Protein 6QIX (pdb70)

Structure (mmCIF, N/CA/C/O backbone):
data_6QIX
#
_entry.id   6QIX
#
_cell.length_a   47.682
_cell.length_b   164.834
_cell.length_c   61.169
_cell.angle_alpha   90.000
_cell.angle_beta   110.370
_cell.angle_gamma   90.000
#
_symmetry.space_group_name_H-M   'P 1 21 1'
#
loop_
_entity.id
_entity.type
_entity.pdbx_description
1 polymer P43
2 non-polymer 2-acetamido-2-deoxy-beta-D-glucopyranose
3 non-polymer 'ACETATE ION'
4 non-polymer 'HEXAETHYLENE GLYCOL'
5 non-polymer 'CALCIUM ION'
6 non-polymer DI(HYDROXYETHYL)ETHER
7 water water
#
loop_
_atom_site.group_PDB
_atom_site.id
_atom_site.type_symbol
_atom_site.label_atom_id
_atom_site.label_alt_id
_atom_site.label_comp_id
_atom_site.label_asym_id
_atom_site.label_entity_id
_atom_site.label_seq_id
_atom_site.pdbx_PDB_ins_code
_atom_site.Cartn_x
_atom_site.Cartn_y
_atom_site.Cartn_z
_atom_site.occupancy
_atom_site.B_iso_or_equiv
_atom_site.auth_seq_id
_atom_site.auth_comp_id
_atom_site.auth_asym_id
_atom_site.auth_atom_id
_atom_site.pdbx_PDB_model_num
ATOM 1 N N . CYS A 1 22 ? -24.97138 -44.69708 -27.80678 1.000 63.13397 22 CYS A N 1
ATOM 2 C CA . CYS A 1 22 ? -23.83914 -45.31453 -28.50111 1.000 65.60926 22 CYS A CA 1
ATOM 3 C C . CYS A 1 22 ? -24.27753 -45.95061 -29.81602 1.000 65.85927 22 CYS A C 1
ATOM 4 O O . CYS A 1 22 ? -25.42495 -46.36292 -29.94661 1.000 65.29253 22 CYS A O 1
ATOM 10 N N . PRO A 1 23 ? -23.36592 -46.05292 -30.77996 1.000 65.56547 23 PRO A N 1
ATOM 11 C CA . PRO A 1 23 ? -23.66842 -46.82816 -31.98702 1.000 66.82461 23 PRO A CA 1
ATOM 12 C C . PRO A 1 23 ? -23.75863 -48.31775 -31.67862 1.000 67.36672 23 PRO A C 1
ATOM 13 O O . PRO A 1 23 ? -23.17587 -48.81590 -30.71460 1.000 67.54849 23 PRO A O 1
ATOM 24 N N . ASP A 1 24 ? -24.50999 -49.03280 -32.50687 1.000 67.63154 24 ASP A N 1
ATOM 25 C CA . ASP A 1 24 ? -24.63631 -50.46953 -32.30972 1.000 69.10465 24 ASP A CA 1
ATOM 26 C C . ASP A 1 24 ? -23.40238 -51.18715 -32.85814 1.000 66.19551 24 ASP A C 1
ATOM 27 O O . ASP A 1 24 ? -22.61731 -50.63081 -33.63347 1.000 65.54363 24 ASP A O 1
ATOM 36 N N . PHE A 1 25 ? -23.22424 -52.43302 -32.42328 1.000 64.02188 25 PHE A N 1
ATOM 37 C CA . PHE A 1 25 ? -22.05364 -53.20389 -32.81612 1.000 59.84120 25 PHE A CA 1
ATOM 38 C C . PHE A 1 25 ? -22.17124 -53.65614 -34.26933 1.000 59.66486 25 PHE A C 1
ATOM 39 O O . PHE A 1 25 ? -23.26619 -53.73205 -34.83566 1.000 57.76576 25 PHE A O 1
ATOM 56 N N . GLY A 1 26 ? -21.00847 -53.93075 -34.88001 1.000 60.09541 26 GLY A N 1
ATOM 57 C CA . GLY A 1 26 ? -20.90371 -54.47805 -36.22023 1.000 60.59036 26 GLY A CA 1
ATOM 58 C C . GLY A 1 26 ? -21.19730 -55.95449 -36.31485 1.000 62.16435 26 GLY A C 1
ATOM 59 O O . GLY A 1 26 ? -21.17764 -56.56010 -37.38968 1.000 60.05718 26 GLY A O 1
ATOM 63 N N . ASP A 1 27 ? -21.46552 -56.55936 -35.17636 1.000 66.97517 27 ASP A N 1
ATOM 64 C CA . ASP A 1 27 ? -21.83546 -57.95996 -35.08551 1.000 70.11579 27 ASP A CA 1
ATOM 65 C C . ASP A 1 27 ? -20.91534 -58.94661 -35.80476 1.000 63.21941 27 ASP A C 1
ATOM 66 O O . ASP A 1 27 ? -19.83603 -58.60910 -36.30277 1.000 62.24996 27 ASP A O 1
ATOM 75 N N . TRP A 1 28 ? -21.37690 -60.17897 -35.86529 1.000 54.08145 28 TRP A N 1
ATOM 76 C CA . TRP A 1 28 ? -20.59268 -61.26888 -35.32000 1.000 50.29769 28 TRP A CA 1
ATOM 77 C C . TRP A 1 28 ? -19.50024 -61.77011 -36.24890 1.000 48.73734 28 TRP A C 1
ATOM 78 O O . TRP A 1 28 ? -19.75233 -62.09558 -37.40791 1.000 47.44207 28 TRP A O 1
ATOM 99 N N . LYS A 1 29 ? -18.27794 -61.81605 -35.72356 1.000 49.22466 29 LYS A N 1
ATOM 100 C CA . LYS A 1 29 ? -17.21091 -62.61679 -36.29689 1.000 51.90941 29 LYS A CA 1
ATOM 101 C C . LYS A 1 29 ? -17.52774 -64.08106 -36.01845 1.000 50.03859 29 LYS A C 1
ATOM 102 O O . LYS A 1 29 ? -18.43144 -64.38905 -35.23444 1.000 48.96119 29 LYS A O 1
ATOM 121 N N . PRO A 1 30 ? -16.80725 -65.01263 -36.63960 1.000 49.48531 30 PRO A N 1
ATOM 122 C CA . PRO A 1 30 ? -17.18867 -66.42356 -36.50171 1.000 45.46094 30 PRO A CA 1
ATOM 123 C C . PRO A 1 30 ? -16.96685 -66.95207 -35.09130 1.000 43.79523 30 PRO A C 1
ATOM 124 O O . PRO A 1 30 ? -16.08403 -66.50167 -34.34822 1.000 43.31890 30 PRO A O 1
ATOM 135 N N . TRP A 1 31 ? -17.81884 -67.91050 -34.72870 1.000 42.00616 31 TRP A N 1
ATOM 136 C CA . TRP A 1 31 ? -17.64411 -68.67137 -33.50379 1.000 39.62033 31 TRP A CA 1
ATOM 137 C C . TRP A 1 31 ? -16.30355 -69.39284 -33.50380 1.000 38.10716 31 TRP A C 1
ATOM 138 O O . TRP A 1 31 ? -15.89076 -69.96680 -34.51778 1.000 40.61395 31 TRP A O 1
ATOM 159 N N . THR A 1 32 ? -15.66466 -69.43942 -32.33843 1.000 32.98327 32 THR A N 1
ATOM 160 C CA . THR A 1 32 ? -14.45146 -70.22770 -32.19560 1.000 33.21818 32 THR A CA 1
ATOM 161 C C . THR A 1 32 ? -14.79084 -71.71740 -32.16261 1.000 33.49122 32 THR A C 1
ATOM 162 O O . THR A 1 32 ? -15.95350 -72.11512 -32.13159 1.000 35.35157 32 THR A O 1
ATOM 173 N N . ASP A 1 33 ? -13.74813 -72.54259 -32.15212 1.000 35.19490 33 ASP A N 1
ATOM 174 C CA . ASP A 1 33 ? -13.86346 -73.91566 -31.68162 1.000 35.70756 33 ASP A CA 1
ATOM 175 C C . ASP A 1 33 ? -14.15269 -73.93813 -30.17443 1.000 33.27203 33 ASP A C 1
ATOM 176 O O . ASP A 1 33 ? -14.12984 -72.90999 -29.49110 1.000 32.74318 33 ASP A O 1
ATOM 185 N N . CYS A 1 34 ? -14.43079 -75.12664 -29.63593 1.000 31.39009 34 CYS A N 1
ATOM 186 C CA . CYS A 1 34 ? -14.52652 -75.25151 -28.18097 1.000 31.11135 34 CYS A CA 1
ATOM 187 C C . CYS A 1 34 ? -13.18066 -74.90865 -27.55366 1.000 30.77435 34 CYS A C 1
ATOM 188 O O . CYS A 1 34 ? -12.15011 -75.47710 -27.93262 1.000 30.92120 34 CYS A O 1
ATOM 195 N N . LEU A 1 35 ? -13.18273 -73.96125 -26.61188 1.000 27.76981 35 LEU A N 1
ATOM 196 C CA . LEU A 1 35 ? -11.94400 -73.39889 -26.08168 1.000 27.27837 35 LEU A CA 1
ATOM 197 C C . LEU A 1 35 ? -11.53090 -74.08103 -24.78209 1.000 25.14295 35 LEU A C 1
ATOM 198 O O . LEU A 1 35 ? -12.35847 -74.58986 -24.03553 1.000 24.78173 35 LEU A O 1
ATOM 214 N N . TRP A 1 36 ? -10.23745 -74.02693 -24.48360 1.000 24.45143 36 TRP A N 1
ATOM 215 C CA . TRP A 1 36 ? -9.73861 -74.68050 -23.28574 1.000 25.70397 36 TRP A CA 1
ATOM 216 C C . TRP A 1 36 ? -8.47114 -73.99153 -22.79277 1.000 27.62692 36 TRP A C 1
ATOM 217 O O . TRP A 1 36 ? -7.94326 -73.07383 -23.41593 1.000 28.15704 36 TRP A O 1
ATOM 238 N N . TYR A 1 37 ? -7.99107 -74.46345 -21.65872 1.000 27.15214 37 TYR A N 1
ATOM 239 C CA . TYR A 1 37 ? -6.84644 -73.90979 -20.95480 1.000 30.18698 37 TYR A CA 1
ATOM 240 C C . TYR A 1 37 ? -5.56397 -74.45565 -21.54636 1.000 34.67552 37 TYR A C 1
ATOM 241 O O . TYR A 1 37 ? -5.58980 -75.38815 -22.34195 1.000 39.37843 37 TYR A O 1
ATOM 259 N N . PRO A 1 38 ? -4.40437 -73.91998 -21.15478 1.000 36.10469 38 PRO A N 1
ATOM 260 C CA . PRO A 1 38 ? -4.15692 -72.91834 -20.11204 1.000 34.21231 38 PRO A CA 1
ATOM 261 C C . PRO A 1 38 ? -4.68029 -71.49208 -20.37566 1.000 32.90916 38 PRO A C 1
ATOM 262 O O . PRO A 1 38 ? -5.05511 -71.17002 -21.51251 1.000 33.15672 38 PRO A O 1
ATOM 273 N N . PRO A 1 39 ? -4.70392 -70.66836 -19.31366 1.000 32.65164 39 PRO A N 1
ATOM 274 C CA . PRO A 1 39 ? -5.28828 -69.31309 -19.43528 1.000 32.25131 39 PRO A CA 1
ATOM 275 C C . PRO A 1 39 ? -4.71597 -68.50738 -20.59127 1.000 30.79091 39 PRO A C 1
ATOM 276 O O . PRO A 1 39 ? -5.46060 -67.87028 -21.35293 1.000 29.51934 39 PRO A O 1
ATOM 287 N N . GLN A 1 40 ? -3.39658 -68.51960 -20.74476 1.000 32.37291 40 GLN A N 1
ATOM 288 C CA . GLN A 1 40 ? -2.79308 -67.76878 -21.84770 1.000 32.02170 40 GLN A CA 1
ATOM 289 C C . GLN A 1 40 ? -3.36051 -68.21542 -23.19351 1.000 33.56079 40 GLN A C 1
ATOM 290 O O . GLN A 1 40 ? -3.66744 -67.38836 -24.06044 1.000 33.00665 40 GLN A O 1
ATOM 304 N N . HIS A 1 41 ? -3.51075 -69.52223 -23.38717 1.000 34.91424 41 HIS A N 1
ATOM 305 C CA . HIS A 1 41 ? -4.04930 -70.02167 -24.64883 1.000 35.17646 41 HIS A CA 1
ATOM 306 C C . HIS A 1 41 ? -5.50231 -69.61007 -24.84160 1.000 33.03222 41 HIS A C 1
ATOM 307 O O . HIS A 1 41 ? -5.89455 -69.19093 -25.93676 1.000 35.27831 41 HIS A O 1
ATOM 321 N N . MET A 1 42 ? -6.31827 -69.73089 -23.79424 1.000 29.29286 42 MET A N 1
ATOM 322 C CA . MET A 1 42 ? -7.71773 -69.32907 -23.91359 1.000 27.05534 42 MET A CA 1
ATOM 323 C C . MET A 1 42 ? -7.82940 -67.82614 -24.15688 1.000 29.44116 42 MET A C 1
ATOM 324 O O . MET A 1 42 ? -8.62238 -67.38366 -24.99547 1.000 30.89126 42 MET A O 1
ATOM 338 N N . TYR A 1 43 ? -7.04345 -67.02135 -23.43462 1.000 30.81348 43 TYR A N 1
ATOM 339 C CA . TYR A 1 43 ? -7.03081 -65.58320 -23.68882 1.000 30.62124 43 TYR A CA 1
ATOM 340 C C . TYR A 1 43 ? -6.61886 -65.28206 -25.13272 1.000 31.88241 43 TYR A C 1
ATOM 341 O O . TYR A 1 43 ? -7.19899 -64.40109 -25.78927 1.000 32.67280 43 TYR A O 1
ATOM 359 N N . SER A 1 44 ? -5.61966 -66.01068 -25.64646 1.000 31.19676 44 SER A N 1
ATOM 360 C CA . SER A 1 44 ? -5.16570 -65.80036 -27.02150 1.000 33.76766 44 SER A CA 1
ATOM 361 C C . SER A 1 44 ? -6.29602 -66.02921 -28.01486 1.000 32.29461 44 SER A C 1
ATOM 362 O O . SER A 1 44 ? -6.48206 -65.25034 -28.95656 1.000 32.73014 44 SER A O 1
ATOM 370 N N . LYS A 1 45 ? -7.06593 -67.09697 -27.81562 1.000 32.84705 45 LYS A N 1
ATOM 371 C CA . LYS A 1 45 ? -8.14415 -67.40522 -28.74097 1.000 32.77198 45 LYS A CA 1
ATOM 372 C C . LYS A 1 45 ? -9.28453 -66.41439 -28.60150 1.000 32.28587 45 LYS A C 1
ATOM 373 O O . LYS A 1 45 ? -9.91039 -66.05147 -29.59986 1.000 34.78904 45 LYS A O 1
ATOM 392 N N . LEU A 1 46 ? -9.59562 -65.99765 -27.37007 1.000 30.58626 46 LEU A N 1
ATOM 393 C CA . LEU A 1 46 ? -10.62379 -64.96816 -27.16543 1.000 28.40148 46 LEU A CA 1
ATOM 394 C C . LEU A 1 46 ? -10.24401 -63.67384 -27.86498 1.000 31.23920 46 LEU A C 1
ATOM 395 O O . LEU A 1 46 ? -11.08778 -63.02846 -28.50929 1.000 31.11355 46 LEU A O 1
ATOM 411 N N . SER A 1 47 ? -8.98087 -63.26923 -27.72226 1.000 31.78190 47 SER A N 1
ATOM 412 C CA . SER A 1 47 ? -8.51470 -62.02810 -28.31598 1.000 38.01349 47 SER A CA 1
ATOM 413 C C . SER A 1 47 ? -8.55043 -62.12554 -29.83494 1.000 38.84734 47 SER A C 1
ATOM 414 O O . SER A 1 47 ? -9.07587 -61.23939 -30.51404 1.000 37.28162 47 SER A O 1
ATOM 422 N N . HIS A 1 48 ? -8.05598 -63.23481 -30.38959 1.000 40.71930 48 HIS A N 1
ATOM 423 C CA . HIS A 1 48 ? -8.11961 -63.40506 -31.83821 1.000 42.40418 48 HIS A CA 1
ATOM 424 C C . HIS A 1 48 ? -9.55849 -63.40442 -32.33594 1.000 40.14464 48 HIS A C 1
ATOM 425 O O . HIS A 1 48 ? -9.83393 -62.91179 -33.43849 1.000 40.17236 48 HIS A O 1
ATOM 439 N N . ALA A 1 49 ? -10.48090 -63.97113 -31.55052 1.000 40.76231 49 ALA A N 1
ATOM 440 C CA . ALA A 1 49 ? -11.89022 -63.99354 -31.93407 1.000 40.97446 49 ALA A CA 1
ATOM 441 C C . ALA A 1 49 ? -12.44975 -62.59151 -32.10570 1.000 39.28429 49 ALA A C 1
ATOM 442 O O . ALA A 1 49 ? -13.33346 -62.37952 -32.93661 1.000 40.58807 49 ALA A O 1
ATOM 449 N N . CYS A 1 50 ? -11.97817 -61.63749 -31.31183 1.000 40.15030 50 CYS A N 1
ATOM 450 C CA . CYS A 1 50 ? -12.35683 -60.23582 -31.45961 1.000 44.34468 50 CYS A CA 1
ATOM 451 C C . CYS A 1 50 ? -11.51509 -59.50715 -32.49858 1.000 45.27419 50 CYS A C 1
ATOM 452 O O . CYS A 1 50 ? -11.64971 -58.28726 -32.64473 1.000 45.68732 50 CYS A O 1
ATOM 459 N N . GLY A 1 51 ? -10.62928 -60.20968 -33.19013 1.000 46.83738 51 GLY A N 1
ATOM 460 C CA . GLY A 1 51 ? -9.80683 -59.57226 -34.19958 1.000 49.19738 51 GLY A CA 1
ATOM 461 C C . GLY A 1 51 ? -8.69930 -58.71632 -33.62960 1.000 53.27989 51 GLY A C 1
ATOM 462 O O . GLY A 1 51 ? -8.40433 -57.65253 -34.18217 1.000 54.18768 51 GLY A O 1
ATOM 466 N N . MET A 1 52 ? -8.07003 -59.15810 -32.54207 1.000 54.01596 52 MET A N 1
ATOM 467 C CA . MET A 1 52 ? -7.04618 -58.37766 -31.87006 1.000 55.44947 52 MET A CA 1
ATOM 468 C C . MET A 1 52 ? -5.87013 -59.26808 -31.51818 1.000 57.05619 52 MET A C 1
ATOM 469 O O . MET A 1 52 ? -6.04229 -60.44459 -31.18912 1.000 56.57005 52 MET A O 1
ATOM 483 N N . HIS A 1 53 ? -4.67386 -58.68944 -31.58592 1.000 59.87793 53 HIS A N 1
ATOM 484 C CA . HIS A 1 53 ? -3.47659 -59.36885 -31.11171 1.000 64.39535 53 HIS A CA 1
ATOM 485 C C . HIS A 1 53 ? -3.59295 -59.65338 -29.61843 1.000 62.44953 53 HIS A C 1
ATOM 486 O O . HIS A 1 53 ? -4.24456 -58.91789 -28.86772 1.000 63.02439 53 HIS A O 1
ATOM 500 N N . ALA A 1 54 ? -2.96646 -60.74732 -29.19023 1.000 60.34409 54 ALA A N 1
ATOM 501 C CA . ALA A 1 54 ? -2.96173 -61.12950 -27.77830 1.000 58.78684 54 ALA A CA 1
ATOM 502 C C . ALA A 1 54 ? -1.71111 -60.51650 -27.16764 1.000 60.31616 54 ALA A C 1
ATOM 503 O O . ALA A 1 54 ? -0.64084 -61.12186 -27.15939 1.000 61.15562 54 ALA A O 1
ATOM 510 N N . HIS A 1 55 ? -1.84420 -59.29910 -26.64506 1.000 63.05921 55 HIS A N 1
ATOM 511 C CA . HIS A 1 55 ? -0.68257 -58.55234 -26.17870 1.000 67.38373 55 HIS A CA 1
ATOM 512 C C . HIS A 1 55 ? -0.32906 -58.81347 -24.72307 1.000 55.13865 55 HIS A C 1
ATOM 513 O O . HIS A 1 55 ? 0.81650 -58.57927 -24.33039 1.000 51.83122 55 HIS A O 1
ATOM 527 N N . ARG A 1 56 ? -1.27096 -59.27918 -23.91513 1.000 48.62198 56 ARG A N 1
ATOM 528 C CA . ARG A 1 56 ? -0.97374 -59.57233 -22.52269 1.000 43.24187 56 ARG A CA 1
ATOM 529 C C . ARG A 1 56 ? -0.22914 -60.89164 -22.41017 1.000 40.68282 56 ARG A C 1
ATOM 530 O O . ARG A 1 56 ? -0.46644 -61.82818 -23.18419 1.000 41.03034 56 ARG A O 1
ATOM 551 N N . ASN A 1 57 ? 0.65172 -60.97541 -21.41392 1.000 37.60863 57 ASN A N 1
ATOM 552 C CA . ASN A 1 57 ? 1.27268 -62.24600 -21.03671 1.000 38.05382 57 ASN A CA 1
ATOM 553 C C . ASN A 1 57 ? 0.69371 -62.67267 -19.69233 1.000 35.21497 57 ASN A C 1
ATOM 554 O O . ASN A 1 57 ? 1.07189 -62.13232 -18.65579 1.000 36.03302 57 ASN A O 1
ATOM 563 N N . LEU A 1 58 ? -0.21859 -63.65452 -19.70434 1.000 32.25510 58 LEU A N 1
ATOM 564 C CA . LEU A 1 58 ? -0.84246 -64.11411 -18.47006 1.000 33.60479 58 LEU A CA 1
ATOM 565 C C . LEU A 1 58 ? -0.15177 -65.33233 -17.88176 1.000 37.68110 58 LEU A C 1
ATOM 566 O O . LEU A 1 58 ? -0.58723 -65.83145 -16.84102 1.000 39.09139 58 LEU A O 1
ATOM 582 N N . THR A 1 59 ? 0.89339 -65.83396 -18.52319 1.000 40.49072 59 THR A N 1
ATOM 583 C CA . THR A 1 59 ? 1.58947 -66.99092 -17.98701 1.000 45.16450 59 THR A CA 1
ATOM 584 C C . THR A 1 59 ? 2.07433 -66.69560 -16.57942 1.000 46.62574 59 THR A C 1
ATOM 585 O O . THR A 1 59 ? 2.68692 -65.65861 -16.33063 1.000 47.55668 59 THR A O 1
ATOM 596 N N . GLY A 1 60 ? 1.81042 -67.61664 -15.65689 1.000 48.44386 60 GLY A N 1
ATOM 597 C CA . GLY A 1 60 ? 2.25716 -67.46025 -14.28820 1.000 49.55379 60 GLY A CA 1
ATOM 598 C C . GLY A 1 60 ? 1.29109 -66.73213 -13.38402 1.000 51.18962 60 GLY A C 1
ATOM 599 O O . GLY A 1 60 ? 1.48365 -66.73755 -12.15803 1.000 52.32612 60 GLY A O 1
ATOM 603 N N . VAL A 1 61 ? 0.24875 -66.12406 -13.94412 1.000 51.66209 61 VAL A N 1
ATOM 604 C CA . VAL A 1 61 ? -0.69079 -65.36889 -13.13348 1.000 50.37456 61 VAL A CA 1
ATOM 605 C C . VAL A 1 61 ? -1.70538 -66.28523 -12.47010 1.000 48.35973 61 VAL A C 1
ATOM 606 O O . VAL A 1 61 ? -2.05473 -66.08969 -11.30531 1.000 46.45868 61 VAL A O 1
ATOM 619 N N A MET A 1 62 ? -2.16806 -67.31155 -13.19293 0.383 48.64068 62 MET A N 1
ATOM 620 N N B MET A 1 62 ? -2.22662 -67.27360 -13.18582 0.617 48.69259 62 MET A N 1
ATOM 621 C CA A MET A 1 62 ? -3.25852 -68.15586 -12.72097 0.383 49.04703 62 MET A CA 1
ATOM 622 C CA B MET A 1 62 ? -3.20689 -68.17418 -12.59321 0.617 49.24141 62 MET A CA 1
ATOM 623 C C A MET A 1 62 ? -3.07156 -69.59219 -13.20341 0.383 48.05701 62 MET A C 1
ATOM 624 C C B MET A 1 62 ? -3.05751 -69.55710 -13.21916 0.617 48.14332 62 MET A C 1
ATOM 625 O O A MET A 1 62 ? -4.04183 -70.28244 -13.53202 0.383 48.29612 62 MET A O 1
ATOM 626 O O B MET A 1 62 ? -4.02328 -70.16845 -13.67643 0.617 48.79433 62 MET A O 1
ATOM 653 N N . ASP A 1 63 ? -1.83117 -70.06272 -13.24204 1.000 47.37436 63 ASP A N 1
ATOM 654 C CA . ASP A 1 63 ? -1.57515 -71.40326 -13.73934 1.000 46.76075 63 ASP A CA 1
ATOM 655 C C . ASP A 1 63 ? -1.76427 -72.42112 -12.61730 1.000 42.30227 63 ASP A C 1
ATOM 656 O O . ASP A 1 63 ? -1.87754 -72.07461 -11.43624 1.000 38.62001 63 ASP A O 1
ATOM 665 N N . LEU A 1 64 ? -1.82505 -73.70538 -13.00981 1.000 39.03262 64 LEU A N 1
ATOM 666 C CA . LEU A 1 64 ? -1.88062 -74.76623 -12.03171 1.000 35.39163 64 LEU A CA 1
ATOM 667 C C . LEU A 1 64 ? -0.54121 -74.86537 -11.29811 1.000 39.04276 64 LEU A C 1
ATOM 668 O O . LEU A 1 64 ? 0.51241 -74.47779 -11.83566 1.000 39.96116 64 LEU A O 1
ATOM 684 N N . PRO A 1 65 ? -0.54793 -75.37699 -10.06593 1.000 40.51601 65 PRO A N 1
ATOM 685 C CA . PRO A 1 65 ? 0.70168 -75.42781 -9.30420 1.000 42.72016 65 PRO A CA 1
ATOM 686 C C . PRO A 1 65 ? 1.76209 -76.23956 -10.02914 1.000 45.15915 65 PRO A C 1
ATOM 687 O O . PRO A 1 65 ? 1.46687 -77.18564 -10.75843 1.000 44.81852 65 PRO A O 1
ATOM 698 N N . HIS A 1 66 ? 3.01454 -75.83930 -9.82353 1.000 46.30423 66 HIS A N 1
ATOM 699 C CA . HIS A 1 66 ? 4.13800 -76.39233 -10.56890 1.000 53.87338 66 HIS A CA 1
ATOM 700 C C . HIS A 1 66 ? 4.03631 -77.90537 -10.67764 1.000 52.54172 66 HIS A C 1
ATOM 701 O O . HIS A 1 66 ? 3.77229 -78.60378 -9.69457 1.000 49.99112 66 HIS A O 1
ATOM 715 N N . GLY A 1 67 ? 4.23371 -78.40225 -11.88692 1.000 54.12801 67 GLY A N 1
ATOM 716 C CA . GLY A 1 67 ? 4.25288 -79.82328 -12.12059 1.000 55.48250 67 GLY A CA 1
ATOM 717 C C . GLY A 1 67 ? 2.92650 -80.43791 -12.50893 1.000 53.28249 67 GLY A C 1
ATOM 718 O O . GLY A 1 67 ? 2.87926 -81.64671 -12.78477 1.000 55.29971 67 GLY A O 1
ATOM 722 N N . HIS A 1 68 ? 1.84475 -79.67180 -12.53272 1.000 50.99633 68 HIS A N 1
ATOM 723 C CA . HIS A 1 68 ? 0.53934 -80.25037 -12.78889 1.000 49.53312 68 HIS A CA 1
ATOM 724 C C . HIS A 1 68 ? 0.11057 -79.96078 -14.21570 1.000 47.42026 68 HIS A C 1
ATOM 725 O O . HIS A 1 68 ? 0.10252 -78.80426 -14.64853 1.000 48.62265 68 HIS A O 1
ATOM 739 N N . LYS A 1 69 ? -0.22677 -81.02564 -14.93788 1.000 43.42891 69 LYS A N 1
ATOM 740 C CA . LYS A 1 69 ? -0.71194 -80.94862 -16.30443 1.000 43.39866 69 LYS A CA 1
ATOM 741 C C . LYS A 1 69 ? -2.16320 -80.49137 -16.31235 1.000 40.43668 69 LYS A C 1
ATOM 742 O O . LYS A 1 69 ? -2.92159 -80.77735 -15.38788 1.000 39.95812 69 LYS A O 1
ATOM 761 N N . THR A 1 70 ? -2.53056 -79.74310 -17.33768 1.000 36.93026 70 THR A N 1
ATOM 762 C CA . THR A 1 70 ? -3.91843 -79.33323 -17.44326 1.000 36.86148 70 THR A CA 1
ATOM 763 C C . THR A 1 70 ? -4.72315 -80.46228 -18.06925 1.000 34.07916 70 THR A C 1
ATOM 764 O O . THR A 1 70 ? -4.33754 -80.98600 -19.12089 1.000 32.96692 70 THR A O 1
ATOM 775 N N . PRO A 1 71 ? -5.81476 -80.88632 -17.45433 1.000 33.23538 71 PRO A N 1
ATOM 776 C CA . PRO A 1 71 ? -6.55685 -82.03960 -18.00278 1.000 31.53926 71 PRO A CA 1
ATOM 777 C C . PRO A 1 71 ? -7.28833 -81.63893 -19.26483 1.000 28.28457 71 PRO A C 1
ATOM 778 O O . PRO A 1 71 ? -7.43351 -80.44540 -19.54493 1.000 31.73737 71 PRO A O 1
ATOM 789 N N . PRO A 1 72 ? -7.80106 -82.59893 -20.02292 1.000 29.68506 72 PRO A N 1
ATOM 790 C CA . PRO A 1 72 ? -8.52314 -82.27268 -21.26881 1.000 29.84207 72 PRO A CA 1
ATOM 791 C C . PRO A 1 72 ? -9.86925 -81.64989 -20.97355 1.000 27.67173 72 PRO A C 1
ATOM 792 O O . PRO A 1 72 ? -10.34752 -81.74858 -19.84170 1.000 25.37123 72 PRO A O 1
ATOM 803 N N . PRO A 1 73 ? -10.49914 -81.00710 -21.97202 1.000 27.34911 73 PRO A N 1
ATOM 804 C CA . PRO A 1 73 ? -11.81500 -80.39774 -21.76128 1.000 25.15651 73 PRO A CA 1
ATOM 805 C C . PRO A 1 73 ? -12.74843 -81.27571 -20.94697 1.000 23.49070 73 PRO A C 1
ATOM 806 O O . PRO A 1 73 ? -12.91003 -82.46797 -21.23680 1.000 23.28527 73 PRO A O 1
ATOM 817 N N . CYS A 1 74 ? -13.37187 -80.67899 -19.92854 1.000 23.51059 74 CYS A N 1
ATOM 818 C CA . CYS A 1 74 ? -14.10235 -81.43138 -18.91592 1.000 22.09068 74 CYS A CA 1
ATOM 819 C C . CYS A 1 74 ? -15.18510 -80.51768 -18.32581 1.000 19.48016 74 CYS A C 1
ATOM 820 O O . CYS A 1 74 ? -15.13466 -79.30055 -18.41191 1.000 19.67453 74 CYS A O 1
ATOM 827 N N . GLY A 1 75 ? -16.18814 -81.15905 -17.70220 1.000 18.27116 75 GLY A N 1
ATOM 828 C CA . GLY A 1 75 ? -16.99447 -80.51793 -16.65845 1.000 17.61226 75 GLY A CA 1
ATOM 829 C C . GLY A 1 75 ? -18.07802 -79.58668 -17.11777 1.000 17.90189 75 GLY A C 1
ATOM 830 O O . GLY A 1 75 ? -18.65253 -78.86786 -16.27390 1.000 17.80587 75 GLY A O 1
ATOM 834 N N . HIS A 1 76 ? -18.40174 -79.59237 -18.41186 1.000 18.45427 76 HIS A N 1
ATOM 835 C CA . HIS A 1 76 ? -19.22003 -78.53159 -19.01407 1.000 19.22903 76 HIS A CA 1
ATOM 836 C C . HIS A 1 76 ? -18.52512 -77.15990 -18.88763 1.000 18.13179 76 HIS A C 1
ATOM 837 O O . HIS A 1 76 ? -19.17649 -76.10664 -18.88214 1.000 20.19673 76 HIS A O 1
ATOM 851 N N . CYS A 1 77 ? -17.19061 -77.16489 -18.79264 1.000 16.92166 77 CYS A N 1
ATOM 852 C CA . CYS A 1 77 ? -16.40599 -75.93870 -18.61266 1.000 19.92332 77 CYS A CA 1
ATOM 853 C C . CYS A 1 77 ? -15.81006 -75.39714 -19.91617 1.000 19.84514 77 CYS A C 1
ATOM 854 O O . CYS A 1 77 ? -15.34504 -74.24756 -19.94474 1.000 22.41201 77 CYS A O 1
ATOM 861 N N . SER A 1 78 ? -15.77982 -76.20275 -20.97280 1.000 20.79816 78 SER A N 1
ATOM 862 C CA . SER A 1 78 ? -15.33725 -75.74736 -22.27797 1.000 23.37273 78 SER A CA 1
ATOM 863 C C . SER A 1 78 ? -16.48509 -75.04845 -23.00969 1.000 23.21083 78 SER A C 1
ATOM 864 O O . SER A 1 78 ? -17.66790 -75.37678 -22.83767 1.000 21.46225 78 SER A O 1
ATOM 872 N N . PHE A 1 79 ? -16.12275 -74.08258 -23.85144 1.000 22.64277 79 PHE A N 1
ATOM 873 C CA . PHE A 1 79 ? -17.13709 -73.23625 -24.46703 1.000 20.80852 79 PHE A CA 1
ATOM 874 C C . PHE A 1 79 ? -16.60731 -72.62314 -25.74659 1.000 22.67428 79 PHE A C 1
ATOM 875 O O . PHE A 1 79 ? -15.40219 -72.47436 -25.91705 1.000 27.45557 79 PHE A O 1
ATOM 892 N N . LYS A 1 80 ? -17.52851 -72.31458 -26.65292 1.000 22.49741 80 LYS A N 1
ATOM 893 C CA . LYS A 1 80 ? -17.26472 -71.50480 -27.83243 1.000 26.72230 80 LYS A CA 1
ATOM 894 C C . LYS A 1 80 ? -17.58772 -70.05535 -27.52318 1.000 27.58802 80 LYS A C 1
ATOM 895 O O . LYS A 1 80 ? -18.42824 -69.76942 -26.67375 1.000 28.88355 80 LYS A O 1
ATOM 914 N N . PHE A 1 81 ? -16.93899 -69.14570 -28.26422 1.000 28.75505 81 PHE A N 1
ATOM 915 C CA . PHE A 1 81 ? -17.07045 -67.70054 -28.09627 1.000 28.28550 81 PHE A CA 1
ATOM 916 C C . PHE A 1 81 ? -17.18283 -67.03133 -29.46181 1.000 29.65511 81 PHE A C 1
ATOM 917 O O . PHE A 1 81 ? -16.61372 -67.48917 -30.45415 1.000 30.93684 81 PHE A O 1
ATOM 934 N N . ARG A 1 82 ? -17.90613 -65.91846 -29.49832 1.000 31.16630 82 ARG A N 1
ATOM 935 C CA . ARG A 1 82 ? -17.89062 -65.05256 -30.66785 1.000 32.36856 82 ARG A CA 1
ATOM 936 C C . ARG A 1 82 ? -18.00443 -63.61779 -30.19679 1.000 32.67446 82 ARG A C 1
ATOM 937 O O . ARG A 1 82 ? -18.47234 -63.34790 -29.09181 1.000 33.64804 82 ARG A O 1
ATOM 958 N N . CYS A 1 83 ? -17.57504 -62.69987 -31.06146 1.000 34.05326 83 CYS A N 1
ATOM 959 C CA . CYS A 1 83 ? -17.32765 -61.32166 -30.67531 1.000 37.23816 83 CYS A CA 1
ATOM 960 C C . CYS A 1 83 ? -17.84537 -60.37469 -31.74831 1.000 41.09156 83 CYS A C 1
ATOM 961 O O . CYS A 1 83 ? -17.92352 -60.72037 -32.93306 1.000 41.26524 83 CYS A O 1
ATOM 968 N N . ARG A 1 84 ? -18.19998 -59.17057 -31.31764 1.000 40.76458 84 ARG A N 1
ATOM 969 C CA . ARG A 1 84 ? -18.53147 -58.10559 -32.24839 1.000 43.09215 84 ARG A CA 1
ATOM 970 C C . ARG A 1 84 ? -17.92957 -56.81293 -31.72208 1.000 46.37333 84 ARG A C 1
ATOM 971 O O . ARG A 1 84 ? -17.60449 -56.69870 -30.54293 1.000 45.69859 84 ARG A O 1
ATOM 992 N N . ARG A 1 85 ? -17.78369 -55.83459 -32.61479 1.000 49.66425 85 ARG A N 1
ATOM 993 C CA . ARG A 1 85 ? -16.93715 -54.68258 -32.35122 1.000 51.27688 85 ARG A CA 1
ATOM 994 C C . ARG A 1 85 ? -17.63300 -53.39450 -32.75167 1.000 52.31958 85 ARG A C 1
ATOM 995 O O . ARG A 1 85 ? -18.47608 -53.37991 -33.65467 1.000 52.01282 85 ARG A O 1
ATOM 1016 N N . ARG A 1 86 ? -17.26577 -52.31919 -32.06212 1.000 54.94992 86 ARG A N 1
ATOM 1017 C CA . ARG A 1 86 ? -17.63109 -50.96664 -32.46531 1.000 56.91983 86 ARG A CA 1
ATOM 1018 C C . ARG A 1 86 ? -16.52761 -50.02914 -32.01226 1.000 59.59607 86 ARG A C 1
ATOM 1019 O O . ARG A 1 86 ? -15.66801 -50.40864 -31.20856 1.000 58.79251 86 ARG A O 1
ATOM 1040 N N . PRO A 1 87 ? -16.52963 -48.78569 -32.49602 1.000 62.06273 87 PRO A N 1
ATOM 1041 C CA . PRO A 1 87 ? -15.51701 -47.82020 -32.03197 1.000 61.84707 87 PRO A CA 1
ATOM 1042 C C . PRO A 1 87 ? -15.56195 -47.60951 -30.51849 1.000 59.28714 87 PRO A C 1
ATOM 1043 O O . PRO A 1 87 ? -16.62714 -47.59064 -29.89455 1.000 59.05608 87 PRO A O 1
ATOM 1054 N N . ASN A 1 88 ? -14.38218 -47.45910 -29.92566 1.000 57.61163 88 ASN A N 1
ATOM 1055 C CA . ASN A 1 88 ? -14.27779 -47.18095 -28.49171 1.000 57.65765 88 ASN A CA 1
ATOM 1056 C C . ASN A 1 88 ? -14.55533 -45.69382 -28.26821 1.000 57.65879 88 ASN A C 1
ATOM 1057 O O . ASN A 1 88 ? -13.70449 -44.84076 -28.52325 1.000 57.22322 88 ASN A O 1
ATOM 1068 N N . THR A 1 89 ? -15.75780 -45.38539 -27.80230 1.000 58.35497 89 THR A N 1
ATOM 1069 C CA . THR A 1 89 ? -16.18159 -44.02986 -27.50801 1.000 58.14644 89 THR A CA 1
ATOM 1070 C C . THR A 1 89 ? -16.40249 -43.90788 -26.00948 1.000 57.81307 89 THR A C 1
ATOM 1071 O O . THR A 1 89 ? -16.68489 -44.90099 -25.32958 1.000 55.23115 89 THR A O 1
ATOM 1082 N N . GLU A 1 90 ? -16.25359 -42.68709 -25.49289 1.000 60.42148 90 GLU A N 1
ATOM 1083 C CA . GLU A 1 90 ? -16.56897 -42.44050 -24.08831 1.000 61.82121 90 GLU A CA 1
ATOM 1084 C C . GLU A 1 90 ? -17.98047 -42.93486 -23.78704 1.000 59.39596 90 GLU A C 1
ATOM 1085 O O . GLU A 1 90 ? -18.95393 -42.50437 -24.41589 1.000 57.08704 90 GLU A O 1
ATOM 1097 N N . GLY A 1 91 ? -18.07433 -43.87681 -22.84750 1.000 58.18665 91 GLY A N 1
ATOM 1098 C CA . GLY A 1 91 ? -19.33146 -44.49906 -22.50548 1.000 52.34977 91 GLY A CA 1
ATOM 1099 C C . GLY A 1 91 ? -19.71197 -45.66477 -23.37644 1.000 52.51456 91 GLY A C 1
ATOM 1100 O O . GLY A 1 91 ? -20.72138 -46.31957 -23.09071 1.000 52.99997 91 GLY A O 1
ATOM 1104 N N . CYS A 1 92 ? -18.95688 -45.94033 -24.43864 1.000 53.49060 92 CYS A N 1
ATOM 1105 C CA . CYS A 1 92 ? -19.29078 -47.00853 -25.38169 1.000 53.06356 92 CYS A CA 1
ATOM 1106 C C . CYS A 1 92 ? -18.14064 -48.01211 -25.43779 1.000 46.41535 92 CYS A C 1
ATOM 1107 O O . CYS A 1 92 ? -17.15154 -47.80736 -26.15230 1.000 47.07706 92 CYS A O 1
ATOM 1115 N N . TYR A 1 93 ? -18.28917 -49.09058 -24.67957 1.000 40.46169 93 TYR A N 1
ATOM 1116 C CA . TYR A 1 93 ? -17.30360 -50.15708 -24.66364 1.000 39.14554 93 TYR A CA 1
ATOM 1117 C C . TYR A 1 93 ? -17.19529 -50.76842 -26.05798 1.000 37.10692 93 TYR A C 1
ATOM 1118 O O . TYR A 1 93 ? -18.21521 -51.00469 -26.70969 1.000 36.83660 93 TYR A O 1
ATOM 1136 N N . PRO A 1 94 ? -15.98401 -51.04283 -26.54390 1.000 37.13114 94 PRO A N 1
ATOM 1137 C CA . PRO A 1 94 ? -15.83886 -51.40852 -27.96220 1.000 39.29304 94 PRO A CA 1
ATOM 1138 C C . PRO A 1 94 ? -16.20965 -52.83911 -28.31942 1.000 39.24260 94 PRO A C 1
ATOM 1139 O O . PRO A 1 94 ? -16.41459 -53.11336 -29.50995 1.000 41.75254 94 PRO A O 1
ATOM 1150 N N . LEU A 1 95 ? -16.31868 -53.75011 -27.35816 1.000 38.55737 95 LEU A N 1
ATOM 1151 C CA . LEU A 1 95 ? -16.46744 -55.16161 -27.66336 1.000 37.98744 95 LEU A CA 1
ATOM 1152 C C . LEU A 1 95 ? -17.73830 -55.73898 -27.05183 1.000 38.88670 95 LEU A C 1
ATOM 1153 O O . LEU A 1 95 ? -18.26651 -55.24710 -26.04906 1.000 39.26918 95 LEU A O 1
ATOM 1169 N N . ASP A 1 96 ? -18.18550 -56.85034 -27.63353 1.000 36.64775 96 ASP A N 1
ATOM 1170 C CA . ASP A 1 96 ? -19.35323 -57.55494 -27.11952 1.000 36.75987 96 ASP A CA 1
ATOM 1171 C C . ASP A 1 96 ? -19.25648 -59.03326 -27.47824 1.000 36.33451 96 ASP A C 1
ATOM 1172 O O . ASP A 1 96 ? -18.99384 -59.38351 -28.63686 1.000 38.46899 96 ASP A O 1
ATOM 1181 N N . GLY A 1 97 ? -19.46254 -59.89331 -26.47765 1.000 34.31001 97 GLY A N 1
ATOM 1182 C CA . GLY A 1 97 ? -19.26024 -61.31847 -26.65493 1.000 32.86134 97 GLY A CA 1
ATOM 1183 C C . GLY A 1 97 ? -20.47122 -62.20027 -26.40736 1.000 33.07172 97 GLY A C 1
ATOM 1184 O O . GLY A 1 97 ? -21.45064 -61.79035 -25.77538 1.000 33.39891 97 GLY A O 1
ATOM 1188 N N . GLU A 1 98 ? -20.40617 -63.42505 -26.92321 1.000 32.60814 98 GLU A N 1
ATOM 1189 C CA . GLU A 1 98 ? -21.41639 -64.44703 -26.68533 1.000 33.45069 98 GLU A CA 1
ATOM 1190 C C . GLU A 1 98 ? -20.71773 -65.77095 -26.40916 1.000 32.29045 98 GLU A C 1
ATOM 1191 O O . GLU A 1 98 ? -19.69112 -66.07262 -27.03168 1.000 30.30664 98 GLU A O 1
ATOM 1203 N N . VAL A 1 99 ? -21.27168 -66.54859 -25.47232 1.000 30.41726 99 VAL A N 1
ATOM 1204 C CA . VAL A 1 99 ? -20.69265 -67.82291 -25.05973 1.000 29.94015 99 VAL A CA 1
ATOM 1205 C C . VAL A 1 99 ? -21.72587 -68.93599 -25.22622 1.000 31.69067 99 VAL A C 1
ATOM 1206 O O . VAL A 1 99 ? -22.90662 -68.77145 -24.88873 1.000 31.89306 99 VAL A O 1
ATOM 1219 N N . GLU A 1 100 ? -21.26879 -70.07660 -25.75483 1.000 30.17595 100 GLU A N 1
ATOM 1220 C CA . GLU A 1 100 ? -22.07778 -71.28474 -25.86330 1.000 29.85348 100 GLU A CA 1
ATOM 1221 C C . GLU A 1 100 ? -21.27572 -72.43250 -25.27650 1.000 26.00227 100 GLU A C 1
ATOM 1222 O O . GLU A 1 100 ? -20.20329 -72.77645 -25.79263 1.000 27.46682 100 GLU A O 1
ATOM 1234 N N . VAL A 1 101 ? -21.80739 -73.04500 -24.22769 1.000 25.61622 101 VAL A N 1
ATOM 1235 C CA . VAL A 1 101 ? -21.10451 -74.13341 -23.56863 1.000 24.60985 101 VAL A CA 1
ATOM 1236 C C . VAL A 1 101 ? -21.05318 -75.34668 -24.48764 1.000 22.15186 101 VAL A C 1
ATOM 1237 O O . VAL A 1 101 ? -22.01289 -75.66359 -25.19929 1.000 22.91943 101 VAL A O 1
ATOM 1250 N N . CYS A 1 102 ? -19.93884 -76.05003 -24.44139 1.000 24.58200 102 CYS A N 1
ATOM 1251 C CA . CYS A 1 102 ? -19.74929 -77.30230 -25.16613 1.000 26.36768 102 CYS A CA 1
ATOM 1252 C C . CYS A 1 102 ? -20.05979 -78.44674 -24.19858 1.000 24.83948 102 CYS A C 1
ATOM 1253 O O . CYS A 1 102 ? -19.18538 -78.94188 -23.50272 1.000 24.53103 102 CYS A O 1
ATOM 1260 N N . HIS A 1 103 ? -21.32605 -78.86805 -24.15604 1.000 25.08548 103 HIS A N 1
ATOM 1261 C CA . HIS A 1 103 ? -21.74538 -79.92281 -23.24148 1.000 24.64174 103 HIS A CA 1
ATOM 1262 C C . HIS A 1 103 ? -21.29304 -81.32243 -23.66768 1.000 24.24986 103 HIS A C 1
ATOM 1263 O O . HIS A 1 103 ? -21.42822 -82.27515 -22.88725 1.000 24.88011 103 HIS A O 1
ATOM 1277 N N . ASP A 1 104 ? -20.74939 -81.48318 -24.86932 1.000 24.35933 104 ASP A N 1
ATOM 1278 C CA . ASP A 1 104 ? -20.15979 -82.76914 -25.22142 1.000 22.56709 104 ASP A CA 1
ATOM 1279 C C . ASP A 1 104 ? -19.03174 -83.13754 -24.26243 1.000 21.98898 104 ASP A C 1
ATOM 1280 O O . ASP A 1 104 ? -18.81593 -84.31536 -23.97623 1.000 23.16538 104 ASP A O 1
ATOM 1289 N N . HIS A 1 105 ? -18.29710 -82.16311 -23.75178 1.000 23.88600 105 HIS A N 1
ATOM 1290 C CA . HIS A 1 105 ? -17.19279 -82.47150 -22.84076 1.000 24.79000 105 HIS A CA 1
ATOM 1291 C C . HIS A 1 105 ? -17.71259 -82.36521 -21.42324 1.000 22.43288 105 HIS A C 1
ATOM 1292 O O . HIS A 1 105 ? -17.57450 -81.33850 -20.74980 1.000 20.83897 105 HIS A O 1
ATOM 1306 N N . SER A 1 106 ? -18.28012 -83.48269 -20.95487 1.000 23.70542 106 SER A N 1
ATOM 1307 C CA . SER A 1 106 ? -19.12082 -83.50112 -19.76947 1.000 22.73780 106 SER A CA 1
ATOM 1308 C C . SER A 1 106 ? -18.53508 -84.30563 -18.61678 1.000 22.76202 106 SER A C 1
ATOM 1309 O O . SER A 1 106 ? -19.07763 -84.24510 -17.50122 1.000 23.99646 106 SER A O 1
ATOM 1317 N N . ASP A 1 107 ? -17.42377 -85.01393 -18.84230 1.000 24.14304 107 ASP A N 1
ATOM 1318 C CA . ASP A 1 107 ? -16.81273 -85.78172 -17.76613 1.000 25.27230 107 ASP A CA 1
ATOM 1319 C C . ASP A 1 107 ? -16.33250 -84.82638 -16.68202 1.000 25.14345 107 ASP A C 1
ATOM 1320 O O . ASP A 1 107 ? -15.86400 -83.71466 -16.96289 1.000 23.97559 107 ASP A O 1
ATOM 1329 N N . ILE A 1 108 ? -16.42712 -85.25831 -15.42609 1.000 23.07372 108 ILE A N 1
ATOM 1330 C CA . ILE A 1 108 ? -16.05107 -84.34671 -14.34081 1.000 23.17820 108 ILE A CA 1
ATOM 1331 C C . ILE A 1 108 ? -14.57083 -83.97738 -14.41276 1.000 19.92261 108 ILE A C 1
ATOM 1332 O O . ILE A 1 108 ? -13.71440 -84.78941 -14.77689 1.000 22.85758 108 ILE A O 1
ATOM 1348 N N . CYS A 1 109 ? -14.26951 -82.71500 -14.08342 1.000 19.86643 109 CYS A N 1
ATOM 1349 C CA . CYS A 1 109 ? -12.89216 -82.24037 -14.03610 1.000 21.26866 109 CYS A CA 1
ATOM 1350 C C . CYS A 1 109 ? -12.23044 -82.71780 -12.75038 1.000 18.86225 109 CYS A C 1
ATOM 1351 O O . CYS A 1 109 ? -12.76650 -82.52769 -11.65504 1.000 20.99249 109 CYS A O 1
ATOM 1358 N N . THR A 1 110 ? -11.02487 -83.24467 -12.87085 1.000 17.98219 110 THR A N 1
ATOM 1359 C CA . THR A 1 110 ? -10.17931 -83.54470 -11.72016 1.000 19.05316 110 THR A CA 1
ATOM 1360 C C . THR A 1 110 ? -8.97863 -82.59476 -11.75064 1.000 21.48697 110 THR A C 1
ATOM 1361 O O . THR A 1 110 ? -8.18723 -82.62821 -12.70066 1.000 22.33844 110 THR A O 1
ATOM 1372 N N . LEU A 1 111 ? -8.83754 -81.78462 -10.70912 1.000 19.88687 111 LEU A N 1
ATOM 1373 C CA . LEU A 1 111 ? -7.83640 -80.73025 -10.62420 1.000 21.26170 111 LEU A CA 1
ATOM 1374 C C . LEU A 1 111 ? -7.10371 -80.78730 -9.29195 1.000 22.47731 111 LEU A C 1
ATOM 1375 O O . LEU A 1 111 ? -7.64640 -81.26520 -8.29538 1.000 22.41020 111 LEU A O 1
ATOM 1391 N N . PRO A 1 112 ? -5.84695 -80.32116 -9.25053 1.000 20.75482 112 PRO A N 1
ATOM 1392 C CA . PRO A 1 112 ? -5.12983 -80.27624 -7.97003 1.000 21.58425 112 PRO A CA 1
ATOM 1393 C C . PRO A 1 112 ? -5.66578 -79.19926 -7.04945 1.000 22.47995 112 PRO A C 1
ATOM 1394 O O . PRO A 1 112 ? -6.20409 -78.17158 -7.49273 1.000 20.96475 112 PRO A O 1
ATOM 1405 N N . LYS A 1 113 ? -5.48337 -79.41732 -5.75170 1.000 21.42011 113 LYS A N 1
ATOM 1406 C CA . LYS A 1 113 ? -5.71431 -78.33489 -4.79988 1.000 23.79284 113 LYS A CA 1
ATOM 1407 C C . LYS A 1 113 ? -4.70449 -77.22245 -5.02301 1.000 24.36967 113 LYS A C 1
ATOM 1408 O O . LYS A 1 113 ? -3.53993 -77.49285 -5.29227 1.000 27.08601 113 LYS A O 1
ATOM 1427 N N . LEU A 1 114 ? -5.15656 -75.95203 -4.89215 1.000 23.45832 114 LEU A N 1
ATOM 1428 C CA . LEU A 1 114 ? -4.26334 -74.78635 -5.02891 1.000 23.57084 114 LEU A CA 1
ATOM 1429 C C . LEU A 1 114 ? -3.64944 -74.42410 -3.68204 1.000 25.17737 114 LEU A C 1
ATOM 1430 O O . LEU A 1 114 ? -4.33522 -74.48352 -2.64996 1.000 27.78670 114 LEU A O 1
ATOM 1446 N N . PRO A 1 115 ? -2.37890 -73.99685 -3.66434 1.000 27.58507 115 PRO A N 1
ATOM 1447 C CA . PRO A 1 115 ? -1.76330 -73.55141 -2.40289 1.000 27.97869 115 PRO A CA 1
ATOM 1448 C C . PRO A 1 115 ? -2.63046 -72.51402 -1.70055 1.000 30.03592 115 PRO A C 1
ATOM 1449 O O . PRO A 1 115 ? -3.05829 -71.52992 -2.30744 1.000 27.64792 115 PRO A O 1
ATOM 1460 N N . HIS A 1 116 ? -2.94838 -72.78052 -0.42854 1.000 29.46018 116 HIS A N 1
ATOM 1461 C CA . HIS A 1 116 ? -3.65481 -71.82221 0.42248 1.000 29.86217 116 HIS A CA 1
ATOM 1462 C C . HIS A 1 116 ? -5.12569 -71.68333 0.09928 1.000 28.57470 116 HIS A C 1
ATOM 1463 O O . HIS A 1 116 ? -5.92449 -71.39271 0.99489 1.000 27.99180 116 HIS A O 1
ATOM 1477 N N . LEU A 1 117 ? -5.48988 -71.80553 -1.17614 1.000 29.43553 117 LEU A N 1
ATOM 1478 C CA . LEU A 1 117 ? -6.87862 -71.59100 -1.59171 1.000 26.55635 117 LEU A CA 1
ATOM 1479 C C . LEU A 1 117 ? -7.67394 -72.89606 -1.69376 1.000 24.55097 117 LEU A C 1
ATOM 1480 O O . LEU A 1 117 ? -8.92251 -72.86619 -1.76093 1.000 24.64538 117 LEU A O 1
ATOM 1496 N N . GLY A 1 118 ? -6.99320 -74.03570 -1.74023 1.000 25.85903 118 GLY A N 1
ATOM 1497 C CA . GLY A 1 118 ? -7.72302 -75.29406 -1.82814 1.000 25.27984 118 GLY A CA 1
ATOM 1498 C C . GLY A 1 118 ? -8.42439 -75.40033 -3.16529 1.000 23.66945 118 GLY A C 1
ATOM 1499 O O . GLY A 1 118 ? -7.83998 -75.10880 -4.21095 1.000 24.19074 118 GLY A O 1
ATOM 1503 N N . CYS A 1 119 ? -9.70209 -75.78002 -3.17057 1.000 24.17059 119 CYS A N 1
ATOM 1504 C CA . CYS A 1 119 ? -10.40899 -75.89807 -4.44185 1.000 21.05996 119 CYS A CA 1
ATOM 1505 C C . CYS A 1 119 ? -10.94976 -74.51369 -4.80047 1.000 20.25007 119 CYS A C 1
ATOM 1506 O O . CYS A 1 119 ? -12.14381 -74.20468 -4.68890 1.000 23.53560 119 CYS A O 1
ATOM 1513 N N . GLY A 1 120 ? -10.03702 -73.66344 -5.25226 1.000 18.96531 120 GLY A N 1
ATOM 1514 C CA . GLY A 1 120 ? -10.34176 -72.25412 -5.41064 1.000 19.70517 120 GLY A CA 1
ATOM 1515 C C . GLY A 1 120 ? -10.65471 -71.80648 -6.82281 1.000 18.69721 120 GLY A C 1
ATOM 1516 O O . GLY A 1 120 ? -10.66659 -70.60375 -7.09103 1.000 17.06203 120 GLY A O 1
ATOM 1520 N N . TYR A 1 121 ? -10.94922 -72.74209 -7.73116 1.000 18.18356 121 TYR A N 1
ATOM 1521 C CA . TYR A 1 121 ? -11.08320 -72.38138 -9.14190 1.000 17.70661 121 TYR A CA 1
ATOM 1522 C C . TYR A 1 121 ? -12.22867 -71.41760 -9.42545 1.000 18.06720 121 TYR A C 1
ATOM 1523 O O . TYR A 1 121 ? -12.20919 -70.72837 -10.45528 1.000 18.55463 121 TYR A O 1
ATOM 1541 N N . ALA A 1 122 ? -13.20464 -71.32447 -8.54189 1.000 15.55293 122 ALA A N 1
ATOM 1542 C CA . ALA A 1 122 ? -14.31075 -70.39926 -8.78513 1.000 16.95729 122 ALA A CA 1
ATOM 1543 C C . ALA A 1 122 ? -13.97080 -68.94355 -8.53546 1.000 16.20394 122 ALA A C 1
ATOM 1544 O O . ALA A 1 122 ? -14.68838 -68.06288 -9.04562 1.000 18.86729 122 ALA A O 1
ATOM 1551 N N . PHE A 1 123 ? -12.93268 -68.64424 -7.76813 1.000 15.32120 123 PHE A N 1
ATOM 1552 C CA . PHE A 1 123 ? -12.68897 -67.23958 -7.42416 1.000 16.00921 123 PHE A CA 1
ATOM 1553 C C . PHE A 1 123 ? -11.28135 -66.76468 -7.75093 1.000 18.89030 123 PHE A C 1
ATOM 1554 O O . PHE A 1 123 ? -10.98357 -65.56946 -7.53722 1.000 20.37153 123 PHE A O 1
ATOM 1571 N N . ILE A 1 124 ? -10.40809 -67.63478 -8.28758 1.000 19.58731 124 ILE A N 1
ATOM 1572 C CA . ILE A 1 124 ? -9.07363 -67.14574 -8.67073 1.000 21.15632 124 ILE A CA 1
ATOM 1573 C C . ILE A 1 124 ? -9.16698 -66.03535 -9.72643 1.000 20.25180 124 ILE A C 1
ATOM 1574 O O . ILE A 1 124 ? -8.25640 -65.18640 -9.84102 1.000 21.57377 124 ILE A O 1
ATOM 1590 N N . ASN A 1 125 ? -10.24317 -66.00646 -10.50422 1.000 21.30574 125 ASN A N 1
ATOM 1591 C CA . ASN A 1 125 ? -10.32030 -65.01185 -11.56868 1.000 22.98457 125 ASN A CA 1
ATOM 1592 C C . ASN A 1 125 ? -10.39680 -63.58738 -11.03650 1.000 20.54594 125 ASN A C 1
ATOM 1593 O O . ASN A 1 125 ? -10.17387 -62.65410 -11.81246 1.000 21.29867 125 ASN A O 1
ATOM 1604 N N . GLU A 1 126 ? -10.67164 -63.40703 -9.74074 1.000 18.71502 126 GLU A N 1
ATOM 1605 C CA . GLU A 1 126 ? -10.73056 -62.06036 -9.18483 1.000 21.43426 126 GLU A CA 1
ATOM 1606 C C . GLU A 1 126 ? -9.40221 -61.32393 -9.36814 1.000 19.80488 126 GLU A C 1
ATOM 1607 O O . GLU A 1 126 ? -9.37607 -60.08686 -9.42959 1.000 19.94180 126 GLU A O 1
ATOM 1619 N N . LYS A 1 127 ? -8.29275 -62.06273 -9.41875 1.000 22.26518 127 LYS A N 1
ATOM 1620 C CA . LYS A 1 127 ? -6.98424 -61.43804 -9.61888 1.000 25.16384 127 LYS A CA 1
ATOM 1621 C C . LYS A 1 127 ? -6.94135 -60.65535 -10.92181 1.000 20.92989 127 LYS A C 1
ATOM 1622 O O . LYS A 1 127 ? -6.34916 -59.55341 -10.99422 1.000 20.10061 127 LYS A O 1
ATOM 1641 N N . LEU A 1 128 ? -7.57072 -61.21504 -11.96940 1.000 18.12073 128 LEU A N 1
ATOM 1642 C CA . LEU A 1 128 ? -7.61072 -60.56443 -13.27458 1.000 19.66264 128 LEU A CA 1
ATOM 1643 C C . LEU A 1 128 ? -8.70726 -59.50916 -13.34875 1.000 16.40083 128 LEU A C 1
ATOM 1644 O O . LEU A 1 128 ? -8.49314 -58.44924 -13.93690 1.000 17.96592 128 LEU A O 1
ATOM 1660 N N . LYS A 1 129 ? -9.86821 -59.77197 -12.76418 1.000 18.44794 129 LYS A N 1
ATOM 1661 C CA . LYS A 1 129 ? -10.92234 -58.76324 -12.70092 1.000 18.28466 129 LYS A CA 1
ATOM 1662 C C . LYS A 1 129 ? -10.40525 -57.49435 -12.03085 1.000 18.12530 129 LYS A C 1
ATOM 1663 O O . LYS A 1 129 ? -10.76300 -56.37525 -12.42428 1.000 17.42419 129 LYS A O 1
ATOM 1682 N N . GLN A 1 130 ? -9.50443 -57.64114 -11.06798 1.000 16.66445 130 GLN A N 1
ATOM 1683 C CA . GLN A 1 130 ? -9.02997 -56.47783 -10.33911 1.000 19.07850 130 GLN A CA 1
ATOM 1684 C C . GLN A 1 130 ? -8.12470 -55.59587 -11.17874 1.000 15.37632 130 GLN A C 1
ATOM 1685 O O . GLN A 1 130 ? -7.81900 -54.46266 -10.75564 1.000 16.99078 130 GLN A O 1
ATOM 1699 N N . CYS A 1 131 ? -7.73064 -56.03653 -12.37515 1.000 15.29682 131 CYS A N 1
ATOM 1700 C CA . CYS A 1 131 ? -6.98763 -55.13869 -13.24794 1.000 15.69284 131 CYS A CA 1
ATOM 1701 C C . CYS A 1 131 ? -7.81252 -53.90414 -13.55876 1.000 16.86106 131 CYS A C 1
ATOM 1702 O O . CYS A 1 131 ? -7.25947 -52.83642 -13.86239 1.000 18.75074 131 CYS A O 1
ATOM 1709 N N . PHE A 1 132 ? -9.14519 -54.03777 -13.54446 1.000 16.91642 132 PHE A N 1
ATOM 1710 C CA . PHE A 1 132 ? -10.01363 -52.93458 -13.95400 1.000 19.63054 132 PHE A CA 1
ATOM 1711 C C . PHE A 1 132 ? -10.74021 -52.31428 -12.77021 1.000 20.76601 132 PHE A C 1
ATOM 1712 O O . PHE A 1 132 ? -11.84216 -51.79281 -12.91606 1.000 23.36319 132 PHE A O 1
ATOM 1729 N N . THR A 1 133 ? -10.10680 -52.35081 -11.59209 1.000 19.95710 133 THR A N 1
ATOM 1730 C CA . THR A 1 133 ? -10.61380 -51.72562 -10.37394 1.000 21.03311 133 THR A CA 1
ATOM 1731 C C . THR A 1 133 ? -9.75569 -50.53360 -9.96467 1.000 17.78347 133 THR A C 1
ATOM 1732 O O . THR A 1 133 ? -9.80616 -50.10323 -8.80302 1.000 18.18138 133 THR A O 1
ATOM 1743 N N . ARG A 1 134 ? -8.96027 -49.99307 -10.89762 1.000 16.87924 134 ARG A N 1
ATOM 1744 C CA . ARG A 1 134 ? -8.14820 -48.83009 -10.58213 1.000 15.95532 134 ARG A CA 1
ATOM 1745 C C . ARG A 1 134 ? -9.01048 -47.58195 -10.39069 1.000 15.96382 134 ARG A C 1
ATOM 1746 O O . ARG A 1 134 ? -10.12660 -47.48163 -10.93755 1.000 18.17778 134 ARG A O 1
ATOM 1767 N N . PRO A 1 135 ? -8.49835 -46.59177 -9.64139 1.000 15.32792 135 PRO A N 1
ATOM 1768 C CA . PRO A 1 135 ? -9.28078 -45.37256 -9.45909 1.000 17.56756 135 PRO A CA 1
ATOM 1769 C C . PRO A 1 135 ? -9.56689 -44.69883 -10.76834 1.000 19.97544 135 PRO A C 1
ATOM 1770 O O . PRO A 1 135 ? -10.57453 -43.97979 -10.88282 1.000 24.61659 135 PRO A O 1
ATOM 1781 N N . ASP A 1 136 ? -8.68411 -44.89042 -11.75281 1.000 22.55753 136 ASP A N 1
ATOM 1782 C CA . ASP A 1 136 ? -8.80852 -44.22213 -13.02738 1.000 25.69535 136 ASP A CA 1
ATOM 1783 C C . ASP A 1 136 ? -9.39538 -45.13116 -14.11157 1.000 26.46470 136 ASP A C 1
ATOM 1784 O O . ASP A 1 136 ? -9.39694 -44.75702 -15.28154 1.000 32.18695 136 ASP A O 1
ATOM 1793 N N . THR A 1 137 ? -9.92285 -46.28760 -13.75750 1.000 22.49661 137 THR A N 1
ATOM 1794 C CA . THR A 1 137 ? -10.60616 -47.09538 -14.74735 1.000 21.87444 137 THR A CA 1
ATOM 1795 C C . THR A 1 137 ? -11.97022 -46.48926 -15.03668 1.000 23.54583 137 THR A C 1
ATOM 1796 O O . THR A 1 137 ? -12.77111 -46.34578 -14.10780 1.000 21.82180 137 THR A O 1
ATOM 1807 N N . PRO A 1 138 ? -12.27972 -46.11482 -16.28355 1.000 27.46092 138 PRO A N 1
ATOM 1808 C CA . PRO A 1 138 ? -13.60934 -45.54752 -16.56075 1.000 29.12479 138 PRO A CA 1
ATOM 1809 C C . PRO A 1 138 ? -14.69048 -46.58302 -16.29717 1.000 28.74537 138 PRO A C 1
ATOM 1810 O O . PRO A 1 138 ? -14.52926 -47.76542 -16.60853 1.000 26.24738 138 PRO A O 1
ATOM 1821 N N . SER A 1 139 ? -15.79896 -46.12300 -15.72644 1.000 28.83155 139 SER A N 1
ATOM 1822 C CA . SER A 1 139 ? -16.88848 -47.01470 -15.37318 1.000 32.20179 139 SER A CA 1
ATOM 1823 C C . SER A 1 139 ? -17.31826 -47.87182 -16.56811 1.000 33.25701 139 SER A C 1
ATOM 1824 O O . SER A 1 139 ? -17.53944 -49.07596 -16.42921 1.000 31.91916 139 SER A O 1
ATOM 1832 N N . TYR A 1 140 ? -17.41273 -47.27758 -17.76182 1.000 34.76989 140 TYR A N 1
ATOM 1833 C CA . TYR A 1 140 ? -17.89508 -48.05428 -18.90883 1.000 35.69545 140 TYR A CA 1
ATOM 1834 C C . TYR A 1 140 ? -16.90664 -49.16387 -19.30157 1.000 33.07396 140 TYR A C 1
ATOM 1835 O O . TYR A 1 140 ? -17.33047 -50.22435 -19.80161 1.000 32.03893 140 TYR A O 1
ATOM 1853 N N . VAL A 1 141 ? -15.60690 -48.95603 -19.04495 1.000 30.01758 141 VAL A N 1
ATOM 1854 C CA . VAL A 1 141 ? -14.58926 -49.98212 -19.27791 1.000 29.45837 141 VAL A CA 1
ATOM 1855 C C . VAL A 1 141 ? -14.73353 -51.11460 -18.26776 1.000 27.92241 141 VAL A C 1
ATOM 1856 O O . VAL A 1 141 ? -14.74755 -52.31840 -18.61247 1.000 27.82936 141 VAL A O 1
ATOM 1869 N N . ARG A 1 142 ? -14.84514 -50.74416 -16.99562 1.000 27.75039 142 ARG A N 1
ATOM 1870 C CA . ARG A 1 142 ? -15.02660 -51.73525 -15.94636 1.000 27.83764 142 ARG A CA 1
ATOM 1871 C C . ARG A 1 142 ? -16.23544 -52.60219 -16.24361 1.000 26.15294 142 ARG A C 1
ATOM 1872 O O . ARG A 1 142 ? -16.16407 -53.83659 -16.13213 1.000 26.71347 142 ARG A O 1
ATOM 1893 N N . LEU A 1 143 ? -17.33942 -51.98496 -16.67733 1.000 25.45411 143 LEU A N 1
ATOM 1894 C CA . LEU A 1 143 ? -18.55376 -52.75084 -16.88837 1.000 29.53077 143 LEU A CA 1
ATOM 1895 C C . LEU A 1 143 ? -18.43928 -53.63011 -18.12172 1.000 29.54405 143 LEU A C 1
ATOM 1896 O O . LEU A 1 143 ? -18.96535 -54.74927 -18.12349 1.000 29.52347 143 LEU A O 1
ATOM 1912 N N . GLY A 1 144 ? -17.73666 -53.15696 -19.15690 1.000 29.01844 144 GLY A N 1
ATOM 1913 C CA . GLY A 1 144 ? -17.55422 -53.96396 -20.35126 1.000 27.95960 144 GLY A CA 1
ATOM 1914 C C . GLY A 1 144 ? -16.71661 -55.20380 -20.08894 1.000 27.29102 144 GLY A C 1
ATOM 1915 O O . GLY A 1 144 ? -17.06058 -56.31167 -20.54161 1.000 27.55014 144 GLY A O 1
ATOM 1919 N N . TYR A 1 145 ? -15.60280 -55.04745 -19.35167 1.000 25.22125 145 TYR A N 1
ATOM 1920 C CA . TYR A 1 145 ? -14.80420 -56.23302 -19.01805 1.000 24.96963 145 TYR A CA 1
ATOM 1921 C C . TYR A 1 145 ? -15.54184 -57.15218 -18.05223 1.000 25.34036 145 TYR A C 1
ATOM 1922 O O . TYR A 1 145 ? -15.36499 -58.38617 -18.10221 1.000 23.24973 145 TYR A O 1
ATOM 1940 N N . ARG A 1 146 ? -16.34495 -56.58490 -17.14187 1.000 26.86116 146 ARG A N 1
ATOM 1941 C CA . ARG A 1 146 ? -17.08848 -57.44148 -16.22960 1.000 30.56784 146 ARG A CA 1
ATOM 1942 C C . ARG A 1 146 ? -18.01269 -58.36640 -17.00847 1.000 28.47284 146 ARG A C 1
ATOM 1943 O O . ARG A 1 146 ? -18.09537 -59.56935 -16.71841 1.000 32.05395 146 ARG A O 1
ATOM 1964 N N . LYS A 1 147 ? -18.68993 -57.82789 -18.02409 1.000 27.60655 147 LYS A N 1
ATOM 1965 C CA . LYS A 1 147 ? -19.57655 -58.65279 -18.82564 1.000 29.02417 147 LYS A CA 1
ATOM 1966 C C . LYS A 1 147 ? -18.79864 -59.79272 -19.47653 1.000 28.75613 147 LYS A C 1
ATOM 1967 O O . LYS A 1 147 ? -19.27900 -60.93334 -19.53356 1.000 30.93344 147 LYS A O 1
ATOM 1986 N N . MET A 1 148 ? -17.57850 -59.52211 -19.93559 1.000 27.94842 148 MET A N 1
ATOM 1987 C CA . MET A 1 148 ? -16.77043 -60.59183 -20.52170 1.000 27.83029 148 MET A CA 1
ATOM 1988 C C . MET A 1 148 ? -16.44713 -61.66527 -19.48368 1.000 26.39165 148 MET A C 1
ATOM 1989 O O . MET A 1 148 ? -16.67716 -62.86068 -19.71987 1.000 26.32873 148 MET A O 1
ATOM 2003 N N . PHE A 1 149 ? -15.93520 -61.25108 -18.31673 1.000 24.39685 149 PHE A N 1
ATOM 2004 C CA . PHE A 1 149 ? -15.52447 -62.21122 -17.29273 1.000 26.62563 149 PHE A CA 1
ATOM 2005 C C . PHE A 1 149 ? -16.70731 -63.05917 -16.84378 1.000 26.95892 149 PHE A C 1
ATOM 2006 O O . PHE A 1 149 ? -16.58129 -64.27585 -16.65035 1.000 25.34840 149 PHE A O 1
ATOM 2023 N N . GLU A 1 150 ? -17.87799 -62.43661 -16.68888 1.000 28.23520 150 GLU A N 1
ATOM 2024 C CA . GLU A 1 150 ? -19.01482 -63.17772 -16.17011 1.000 32.49270 150 GLU A CA 1
ATOM 2025 C C . GLU A 1 150 ? -19.53309 -64.20712 -17.16335 1.000 30.05893 150 GLU A C 1
ATOM 2026 O O . GLU A 1 150 ? -20.26869 -65.10974 -16.74748 1.000 30.34062 150 GLU A O 1
ATOM 2038 N N . SER A 1 151 ? -19.17745 -64.08540 -18.45524 1.000 26.20566 151 SER A N 1
ATOM 2039 C CA . SER A 1 151 ? -19.67225 -65.00784 -19.46369 1.000 25.10705 151 SER A CA 1
ATOM 2040 C C . SER A 1 151 ? -18.88505 -66.31287 -19.47125 1.000 22.59920 151 SER A C 1
ATOM 2041 O O . SER A 1 151 ? -19.39160 -67.32858 -19.98140 1.000 26.18808 151 SER A O 1
ATOM 2049 N N . ILE A 1 152 ? -17.69543 -66.33120 -18.87529 1.000 21.71724 152 ILE A N 1
ATOM 2050 C CA . ILE A 1 152 ? -16.93713 -67.58749 -18.74608 1.000 23.51039 152 ILE A CA 1
ATOM 2051 C C . ILE A 1 152 ? -17.70655 -68.54770 -17.84233 1.000 22.21199 152 ILE A C 1
ATOM 2052 O O . ILE A 1 152 ? -18.22397 -68.12068 -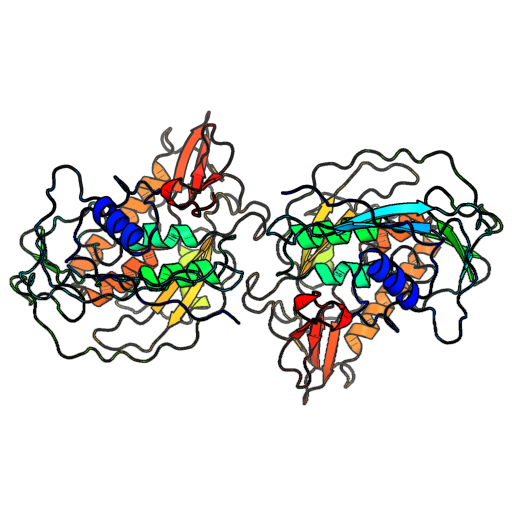16.78112 1.000 21.04844 152 ILE A O 1
ATOM 2068 N N . PRO A 1 153 ? -17.76699 -69.84503 -18.16120 1.000 20.88957 153 PRO A N 1
ATOM 2069 C CA . PRO A 1 153 ? -18.51856 -70.78477 -17.30973 1.000 19.43742 153 PRO A CA 1
ATOM 2070 C C . PRO A 1 153 ? -17.98778 -70.80696 -15.87925 1.000 18.65107 153 PRO A C 1
ATOM 2071 O O . PRO A 1 153 ? -16.77562 -70.83120 -15.64428 1.000 22.69075 153 PRO A O 1
ATOM 2082 N N . LYS A 1 154 ? -18.91047 -70.77228 -14.90904 1.000 18.47273 154 LYS A N 1
ATOM 2083 C CA . LYS A 1 154 ? -18.54270 -70.63562 -13.50522 1.000 19.43898 154 LYS A CA 1
ATOM 2084 C C . LYS A 1 154 ? -18.28076 -71.99014 -12.86624 1.000 16.63864 154 LYS A C 1
ATOM 2085 O O . LYS A 1 154 ? -19.04356 -72.94577 -13.04634 1.000 18.07476 154 LYS A O 1
ATOM 2104 N N . LYS A 1 155 ? -17.19184 -72.08075 -12.12645 1.000 17.43173 155 LYS A N 1
ATOM 2105 C CA . LYS A 1 155 ? -16.76212 -73.37093 -11.59120 1.000 18.37328 155 LYS A CA 1
ATOM 2106 C C . LYS A 1 155 ? -17.42015 -73.66720 -10.24598 1.000 16.52948 155 LYS A C 1
ATOM 2107 O O . LYS A 1 155 ? -17.68517 -72.75764 -9.44237 1.000 17.90131 155 LYS A O 1
ATOM 2126 N N . HIS A 1 156 ? -17.73209 -74.94696 -10.04374 1.000 16.22423 156 HIS A N 1
ATOM 2127 C CA . HIS A 1 156 ? -18.32474 -75.50845 -8.82760 1.000 15.71163 156 HIS A CA 1
ATOM 2128 C C . HIS A 1 156 ? -17.49488 -76.73867 -8.46987 1.000 15.48853 156 HIS A C 1
ATOM 2129 O O . HIS A 1 156 ? -17.53438 -77.74390 -9.18586 1.000 16.76235 156 HIS A O 1
ATOM 2143 N N . CYS A 1 157 ? -16.74225 -76.65330 -7.37560 1.000 14.69825 157 CYS A N 1
ATOM 2144 C CA . CYS A 1 157 ? -15.77279 -77.68170 -7.01103 1.000 17.63730 157 CYS A CA 1
ATOM 2145 C C . CYS A 1 157 ? -16.04643 -78.23639 -5.63300 1.000 16.73401 157 CYS A C 1
ATOM 2146 O O . CYS A 1 157 ? -16.41256 -77.49293 -4.72027 1.000 18.76689 157 CYS A O 1
ATOM 2153 N N . ILE A 1 158 ? -15.83291 -79.54983 -5.47607 1.000 17.55769 158 ILE A N 1
ATOM 2154 C CA . ILE A 1 158 ? -15.78015 -80.18188 -4.16392 1.000 16.05881 158 ILE A CA 1
ATOM 2155 C C . ILE A 1 158 ? -14.43132 -80.87482 -4.05696 1.000 16.97186 158 ILE A C 1
ATOM 2156 O O . ILE A 1 158 ? -13.79790 -81.20865 -5.05476 1.000 17.27987 158 ILE A O 1
ATOM 2172 N N . GLU A 1 159 ? -13.99744 -81.09239 -2.83446 1.000 16.42809 159 GLU A N 1
ATOM 2173 C CA . GLU A 1 159 ? -12.74978 -81.81138 -2.56899 1.000 16.40488 159 GLU A CA 1
ATOM 2174 C C . GLU A 1 159 ? -13.03276 -83.28645 -2.31360 1.000 18.54593 159 GLU A C 1
ATOM 2175 O O . GLU A 1 159 ? -13.91234 -83.61449 -1.52822 1.000 21.31558 159 GLU A O 1
ATOM 2187 N N . LYS A 1 160 ? -12.29638 -84.16873 -2.98826 1.000 21.98737 160 LYS A N 1
ATOM 2188 C CA . LYS A 1 160 ? -12.39633 -85.60594 -2.76605 1.000 22.56945 160 LYS A CA 1
ATOM 2189 C C . LYS A 1 160 ? -10.98440 -86.19390 -2.76713 1.000 24.63616 160 LYS A C 1
ATOM 2190 O O . LYS A 1 160 ? -10.26892 -86.06991 -3.76307 1.000 25.11489 160 LYS A O 1
ATOM 2209 N N . ASP A 1 161 ? -10.61692 -86.79024 -1.64056 1.000 25.19518 161 ASP A N 1
ATOM 2210 C CA . ASP A 1 161 ? -9.38295 -87.54438 -1.43466 1.000 27.17640 161 ASP A CA 1
ATOM 2211 C C . ASP A 1 161 ? -8.16219 -86.79710 -1.96931 1.000 27.21873 161 ASP A C 1
ATOM 2212 O O . ASP A 1 161 ? -7.34585 -87.34162 -2.70115 1.000 29.68181 161 ASP A O 1
ATOM 2221 N N . GLY A 1 162 ? -8.04376 -85.53495 -1.57848 1.000 26.86752 162 GLY A N 1
ATOM 2222 C CA . GLY A 1 162 ? -6.86911 -84.71789 -1.85001 1.000 25.49039 162 GLY A CA 1
ATOM 2223 C C . GLY A 1 162 ? -6.83876 -84.07413 -3.21059 1.000 25.90208 162 GLY A C 1
ATOM 2224 O O . GLY A 1 162 ? -5.80403 -83.49421 -3.59434 1.000 26.94593 162 GLY A O 1
ATOM 2228 N N . MET A 1 163 ? -7.94082 -84.15394 -3.95324 1.000 25.37153 163 MET A N 1
ATOM 2229 C CA . MET A 1 163 ? -8.06283 -83.56314 -5.26781 1.000 24.94416 163 MET A CA 1
ATOM 2230 C C . MET A 1 163 ? -9.36089 -82.75576 -5.31337 1.000 22.45761 163 MET A C 1
ATOM 2231 O O . MET A 1 163 ? -10.21738 -82.88138 -4.43699 1.000 23.58063 163 MET A O 1
ATOM 2245 N N . CYS A 1 164 ? -9.49022 -81.92762 -6.34871 1.000 21.10987 164 CYS A N 1
ATOM 2246 C CA . CYS A 1 164 ? -10.70247 -81.15546 -6.58702 1.000 18.93854 164 CYS A CA 1
ATOM 2247 C C . CYS A 1 164 ? -11.48194 -81.75595 -7.74225 1.000 20.13079 164 CYS A C 1
ATOM 2248 O O . CYS A 1 164 ? -10.90445 -82.08185 -8.78586 1.000 22.57731 164 CYS A O 1
ATOM 2255 N N . LYS A 1 165 ? -12.79782 -81.89383 -7.55299 1.000 18.12876 165 LYS A N 1
ATOM 2256 C CA . LYS A 1 165 ? -13.71533 -82.37795 -8.58535 1.000 17.29177 165 LYS A CA 1
ATOM 2257 C C . LYS A 1 165 ? -14.64556 -81.23790 -8.95255 1.000 16.94822 165 LYS A C 1
ATOM 2258 O O . LYS A 1 165 ? -15.32968 -80.70040 -8.07069 1.000 17.01517 165 LYS A O 1
ATOM 2277 N N . CYS A 1 166 ? -14.64092 -80.84200 -10.22892 1.000 17.47414 166 CYS A N 1
ATOM 2278 C CA . CYS A 1 166 ? -15.28488 -79.58115 -10.63174 1.000 18.12128 166 CYS A CA 1
ATOM 2279 C C . CYS A 1 166 ? -16.15726 -79.74496 -11.86346 1.000 16.45190 166 CYS A C 1
ATOM 2280 O O . CYS A 1 166 ? -15.80689 -80.48462 -12.78396 1.000 16.00010 166 CYS A O 1
ATOM 2287 N N . CYS A 1 167 ? -17.27806 -79.01186 -11.88353 1.000 16.58997 167 CYS A N 1
ATOM 2288 C CA . CYS A 1 167 ? -18.21181 -78.92670 -12.99073 1.000 17.50665 167 CYS A CA 1
ATOM 2289 C C . CYS A 1 167 ? -18.56112 -77.44186 -13.11768 1.000 16.71101 167 CYS A C 1
ATOM 2290 O O . CYS A 1 167 ? -18.41864 -76.70295 -12.14690 1.000 19.17773 167 CYS A O 1
ATOM 2297 N N . CYS A 1 168 ? -19.07993 -77.01283 -14.27170 1.000 16.91505 168 CYS A N 1
ATOM 2298 C CA . CYS A 1 168 ? -19.36853 -75.59459 -14.48079 1.000 15.61888 168 CYS A CA 1
ATOM 2299 C C . CYS A 1 168 ? -20.83505 -75.29024 -14.76818 1.000 17.77978 168 CYS A C 1
ATOM 2300 O O . CYS A 1 168 ? -21.59453 -76.14070 -15.25128 1.000 16.48237 168 CYS A O 1
ATOM 2307 N N . GLY A 1 169 ? -21.20313 -74.04493 -14.45248 1.000 17.37058 169 GLY A N 1
ATOM 2308 C CA . GLY A 1 169 ? -22.48770 -73.48291 -14.87589 1.000 18.98556 169 GLY A CA 1
ATOM 2309 C C . GLY A 1 169 ? -23.67386 -74.17259 -14.22149 1.000 17.56934 169 GLY A C 1
ATOM 2310 O O . GLY A 1 169 ? -23.75682 -74.21909 -12.99684 1.000 18.31276 169 GLY A O 1
ATOM 2314 N N . ASP A 1 170 ? -24.64333 -74.64329 -15.02815 1.000 19.37376 170 ASP A N 1
ATOM 2315 C CA . ASP A 1 170 ? -25.80137 -75.35034 -14.49529 1.000 20.89111 170 ASP A CA 1
ATOM 2316 C C . ASP A 1 170 ? -25.47672 -76.74012 -13.92222 1.000 20.43900 170 ASP A C 1
ATOM 2317 O O . ASP A 1 170 ? -26.38071 -77.40295 -13.37347 1.000 22.76607 170 ASP A O 1
ATOM 2326 N N . TYR A 1 171 ? -24.24811 -77.22631 -14.09718 1.000 18.98063 171 TYR A N 1
ATOM 2327 C CA . TYR A 1 171 ? -23.83400 -78.53599 -13.61827 1.000 18.13530 171 TYR A CA 1
ATOM 2328 C C . TYR A 1 171 ? -22.96287 -78.38845 -12.38382 1.000 16.73618 171 TYR A C 1
ATOM 2329 O O . TYR A 1 171 ? -22.14774 -77.46613 -12.29644 1.000 16.14292 171 TYR A O 1
ATOM 2347 N N . GLU A 1 172 ? -23.13180 -79.33136 -11.44460 1.000 16.98522 172 GLU A N 1
ATOM 2348 C CA . GLU A 1 172 ? -22.38218 -79.39495 -10.20264 1.000 15.83444 172 GLU A CA 1
ATOM 2349 C C . GLU A 1 172 ? -21.98115 -80.83733 -9.93076 1.000 14.78865 172 GLU A C 1
ATOM 2350 O O . GLU A 1 172 ? -22.64056 -81.76720 -10.40970 1.000 16.62960 172 GLU A O 1
ATOM 2362 N N . PRO A 1 173 ? -20.91961 -81.05169 -9.16104 1.000 14.75793 173 PRO A N 1
ATOM 2363 C CA . PRO A 1 173 ? -20.54073 -82.44498 -8.85101 1.000 16.45279 173 PRO A CA 1
ATOM 2364 C C . PRO A 1 173 ? -21.65486 -83.14149 -8.10433 1.000 15.82759 173 PRO A C 1
ATOM 2365 O O . PRO A 1 173 ? -22.34672 -82.52750 -7.27860 1.000 18.85549 173 PRO A O 1
ATOM 2376 N N . ASN A 1 174 ? -21.86105 -84.42827 -8.43229 1.000 16.53010 174 ASN A N 1
ATOM 2377 C CA . ASN A 1 174 ? -22.69329 -85.23867 -7.56160 1.000 17.80450 174 ASN A CA 1
ATOM 2378 C C . ASN A 1 174 ? -21.97021 -85.44330 -6.23368 1.000 19.87643 174 ASN A C 1
ATOM 2379 O O . ASN A 1 174 ? -20.81969 -85.03027 -6.04197 1.000 18.52805 174 ASN A O 1
ATOM 2390 N N . GLU A 1 175 ? -22.66407 -86.08690 -5.29547 1.000 20.76012 175 GLU A N 1
ATOM 2391 C CA . GLU A 1 175 ? -22.13114 -86.14644 -3.94707 1.000 21.20639 175 GLU A CA 1
ATOM 2392 C C . GLU A 1 175 ? -20.79340 -86.86968 -3.90943 1.000 21.09143 175 GLU A C 1
ATOM 2393 O O . GLU A 1 175 ? -19.92205 -86.51497 -3.09485 1.000 22.73116 175 GLU A O 1
ATOM 2405 N N . SER A 1 176 ? -20.60388 -87.87152 -4.77946 1.000 19.69142 176 SER A N 1
ATOM 2406 C CA . SER A 1 176 ? -19.36829 -88.66240 -4.79005 1.000 23.36004 176 SER A CA 1
ATOM 2407 C C . SER A 1 176 ? -18.25903 -88.07131 -5.65135 1.000 21.95564 176 SER A C 1
ATOM 2408 O O . SER A 1 176 ? -17.13188 -88.61401 -5.65121 1.000 23.92542 176 SER A O 1
ATOM 2416 N N . GLY A 1 177 ? -18.51848 -86.94633 -6.31417 1.000 22.39253 177 GLY A N 1
ATOM 2417 C CA . GLY A 1 177 ? -17.53515 -86.34250 -7.19533 1.000 21.44538 177 GLY A CA 1
ATOM 2418 C C . GLY A 1 177 ? -17.14807 -87.24209 -8.34853 1.000 20.34221 177 GLY A C 1
ATOM 2419 O O . GLY A 1 177 ? -16.00744 -87.17575 -8.81427 1.000 22.46528 177 GLY A O 1
ATOM 2423 N N . THR A 1 178 ? -18.08207 -88.06890 -8.84348 1.000 21.18929 178 THR A N 1
ATOM 2424 C CA . THR A 1 178 ? -17.79878 -88.95018 -9.97049 1.000 22.34923 178 THR A CA 1
ATOM 2425 C C . THR A 1 178 ? -18.47151 -88.51266 -11.25894 1.000 23.16883 178 THR A C 1
ATOM 2426 O O . THR A 1 178 ? -18.08529 -89.00379 -12.31947 1.000 25.98384 178 THR A O 1
ATOM 2437 N N . GLU A 1 179 ? -19.47246 -87.62822 -11.18646 1.000 21.12841 179 GLU A N 1
ATOM 2438 C CA . GLU A 1 179 ? -20.24493 -87.22377 -12.34205 1.000 21.36171 179 GLU A CA 1
ATOM 2439 C C . GLU A 1 179 ? -20.69361 -85.78302 -12.14130 1.000 21.06496 179 GLU A C 1
ATOM 2440 O O . GLU A 1 179 ? -20.87458 -85.33040 -11.00472 1.000 19.99546 179 GLU A O 1
ATOM 2452 N N . CYS A 1 180 ? -20.89112 -85.08007 -13.25424 1.000 20.92974 180 CYS A N 1
ATOM 2453 C CA . CYS A 1 180 ? -21.53617 -83.75630 -13.23786 1.000 20.39105 180 CYS A CA 1
ATOM 2454 C C . CYS A 1 180 ? -23.03074 -83.94248 -13.39718 1.000 22.14805 180 CYS A C 1
ATOM 2455 O O . CYS A 1 180 ? -23.47461 -84.60091 -14.34984 1.000 22.70773 180 CYS A O 1
ATOM 2462 N N A ILE A 1 181 ? -23.81272 -83.36236 -12.48617 0.358 21.72352 181 ILE A N 1
ATOM 2463 N N B ILE A 1 181 ? -23.81020 -83.37024 -12.47066 0.642 20.83618 181 ILE A N 1
ATOM 2464 C CA A ILE A 1 181 ? -25.26188 -83.47206 -12.56237 0.358 21.73700 181 ILE A CA 1
ATOM 2465 C CA B ILE A 1 181 ? -25.26205 -83.46615 -12.54234 0.642 20.69076 181 ILE A CA 1
ATOM 2466 C C A ILE A 1 181 ? -25.85973 -82.07513 -12.56012 0.358 20.71288 181 ILE A C 1
ATOM 2467 C C B ILE A 1 181 ? -25.84722 -82.06473 -12.58861 0.642 19.70357 181 ILE A C 1
ATOM 2468 O O A ILE A 1 181 ? -25.23469 -81.10262 -12.13305 0.358 21.31177 181 ILE A O 1
ATOM 2469 O O B ILE A 1 181 ? -25.19705 -81.07670 -12.24033 0.642 20.49981 181 ILE A O 1
ATOM 2500 N N . LYS A 1 182 ? -27.08529 -81.98722 -13.07063 1.000 20.97230 182 LYS A N 1
ATOM 2501 C CA . LYS A 1 182 ? -27.78292 -80.72496 -13.23050 1.000 24.54740 182 LYS A CA 1
ATOM 2502 C C . LYS A 1 182 ? -28.83296 -80.64532 -12.13285 1.000 24.77677 182 LYS A C 1
ATOM 2503 O O . LYS A 1 182 ? -29.92168 -81.22698 -12.27895 1.000 26.38300 182 LYS A O 1
ATOM 2522 N N . PRO A 1 183 ? -28.57169 -79.97754 -11.01306 1.000 25.02720 183 PRO A N 1
ATOM 2523 C CA . PRO A 1 183 ? -29.60099 -79.86947 -9.96665 1.000 26.55831 183 PRO A CA 1
ATOM 2524 C C . PRO A 1 183 ? -30.78659 -79.05198 -10.44676 1.000 27.86995 183 PRO A C 1
ATOM 2525 O O . PRO A 1 183 ? -30.68552 -78.31655 -11.43581 1.000 27.24345 183 PRO A O 1
ATOM 2536 N N . PRO A 1 184 ? -31.92451 -79.13795 -9.77163 1.000 29.29647 184 PRO A N 1
ATOM 2537 C CA . PRO A 1 184 ? -33.01495 -78.17193 -10.03977 1.000 29.76644 184 PRO A CA 1
ATOM 2538 C C . PRO A 1 184 ? -32.51461 -76.74452 -9.93397 1.000 29.13244 184 PRO A C 1
ATOM 2539 O O . PRO A 1 184 ? -31.65457 -76.43143 -9.11163 1.000 28.84618 184 PRO A O 1
ATOM 2550 N N . ALA A 1 185 ? -33.03148 -75.87629 -10.79385 1.000 28.12249 185 ALA A N 1
ATOM 2551 C CA . ALA A 1 185 ? -32.56901 -74.48886 -10.77962 1.000 28.86436 185 ALA A CA 1
ATOM 2552 C C . ALA A 1 185 ? -32.68821 -73.89156 -9.38081 1.000 27.35486 185 ALA A C 1
ATOM 2553 O O . ALA A 1 185 ? -33.71217 -74.05698 -8.70738 1.000 29.48519 185 ALA A O 1
ATOM 2560 N N . HIS A 1 186 ? -31.64000 -73.14988 -8.95628 1.000 25.87418 186 HIS A N 1
ATOM 2561 C CA . HIS A 1 186 ? -31.66168 -72.56526 -7.60690 1.000 28.72282 186 HIS A CA 1
ATOM 2562 C C . HIS A 1 186 ? -32.63701 -71.40332 -7.48254 1.000 26.58738 186 HIS A C 1
ATOM 2563 O O . HIS A 1 186 ? -33.09412 -71.12540 -6.36892 1.000 27.54365 186 HIS A O 1
ATOM 2577 N N . ASP A 1 187 ? -33.00306 -70.75238 -8.58975 1.000 27.15239 187 ASP A N 1
ATOM 2578 C CA . ASP A 1 187 ? -34.01593 -69.68008 -8.59411 1.000 29.64803 187 ASP A CA 1
ATOM 2579 C C . ASP A 1 187 ? -33.78921 -68.67396 -7.45578 1.000 27.00469 187 ASP A C 1
ATOM 2580 O O . ASP A 1 187 ? -34.64227 -68.43072 -6.59112 1.000 25.24376 187 ASP A O 1
ATOM 2589 N N . CYS A 1 188 ? -32.61236 -68.06425 -7.49734 1.000 26.03843 188 CYS A N 1
ATOM 2590 C CA . CYS A 1 188 ? -32.18851 -67.17882 -6.43903 1.000 27.15534 188 CYS A CA 1
ATOM 2591 C C . CYS A 1 188 ? -33.03843 -65.91786 -6.42371 1.000 28.00241 188 CYS A C 1
ATOM 2592 O O . CYS A 1 188 ? -33.51729 -65.47200 -7.46670 1.000 28.14306 188 CYS A O 1
ATOM 2599 N N . PRO A 1 189 ? -33.23517 -65.33374 -5.25013 1.000 29.00374 189 PRO A N 1
ATOM 2600 C CA . PRO A 1 189 ? -33.99055 -64.08525 -5.15873 1.000 27.75373 189 PRO A CA 1
ATOM 2601 C C . PRO A 1 189 ? -33.28473 -62.94326 -5.87445 1.000 27.28707 189 PRO A C 1
ATOM 2602 O O . PRO A 1 189 ? -32.06921 -62.92597 -6.03151 1.000 28.39434 189 PRO A O 1
ATOM 2613 N N . ALA A 1 190 ? -34.06946 -61.94026 -6.26242 1.000 27.52076 190 ALA A N 1
ATOM 2614 C CA . ALA A 1 190 ? -33.51175 -60.82903 -7.01438 1.000 30.39000 190 ALA A CA 1
ATOM 2615 C C . ALA A 1 190 ? -32.68286 -59.89286 -6.13651 1.000 27.63096 190 ALA A C 1
ATOM 2616 O O . ALA A 1 190 ? -33.06118 -59.56781 -5.00066 1.000 28.60325 190 ALA A O 1
ATOM 2623 N N . TYR A 1 191 ? -31.56132 -59.43626 -6.69546 1.000 23.85782 191 TYR A N 1
ATOM 2624 C CA . TYR A 1 191 ? -30.74876 -58.42954 -6.01658 1.000 20.67965 191 TYR A CA 1
ATOM 2625 C C . TYR A 1 191 ? -31.52113 -57.12272 -5.93937 1.000 23.19441 191 TYR A C 1
ATOM 2626 O O . TYR A 1 191 ? -32.29215 -56.77687 -6.85182 1.000 24.16907 191 TYR A O 1
ATOM 2644 N N . GLY A 1 192 ? -31.29164 -56.38003 -4.83575 1.000 22.14250 192 GLY A N 1
ATOM 2645 C CA . GLY A 1 192 ? -31.74299 -55.01425 -4.74752 1.000 22.75383 192 GLY A CA 1
ATOM 2646 C C . GLY A 1 192 ? -30.80411 -54.09894 -5.49557 1.000 22.32757 192 GLY A C 1
ATOM 2647 O O . GLY A 1 192 ? -29.81154 -54.54104 -6.14211 1.000 20.74376 192 GLY A O 1
ATOM 2651 N N . PRO A 1 193 ? -31.09736 -52.79935 -5.43558 1.000 21.63281 193 PRO A N 1
ATOM 2652 C CA . PRO A 1 193 ? -30.23669 -51.82970 -6.10014 1.000 20.44544 193 PRO A CA 1
ATOM 2653 C C . PRO A 1 193 ? -28.83995 -51.84995 -5.50539 1.000 19.76916 193 PRO A C 1
ATOM 2654 O O . PRO A 1 193 ? -28.68070 -52.00599 -4.28515 1.000 22.45105 193 PRO A O 1
ATOM 2665 N N . PRO A 1 194 ? -27.79723 -51.71873 -6.32440 1.000 21.15798 194 PRO A N 1
ATOM 2666 C CA . PRO A 1 194 ? -26.43481 -51.61146 -5.75188 1.000 19.71101 194 PRO A CA 1
ATOM 2667 C C . PRO A 1 194 ? -26.28461 -50.37886 -4.86443 1.000 18.21185 194 PRO A C 1
ATOM 2668 O O . PRO A 1 194 ? -26.91024 -49.33805 -5.09905 1.000 19.65325 194 PRO A O 1
ATOM 2679 N N . SER A 1 195 ? -25.44510 -50.50273 -3.84883 1.000 15.99331 195 SER A N 1
ATOM 2680 C CA . SER A 1 195 ? -25.08987 -49.34995 -3.04488 1.000 17.01938 195 SER A CA 1
ATOM 2681 C C . SER A 1 195 ? -24.31654 -48.36677 -3.89921 1.000 15.05380 195 SER A C 1
ATOM 2682 O O . SER A 1 195 ? -23.89117 -48.68793 -5.00303 1.000 17.56611 195 SER A O 1
ATOM 2690 N N . GLU A 1 196 ? -24.08624 -47.16833 -3.35820 1.000 15.35971 196 GLU A N 1
ATOM 2691 C CA . GLU A 1 196 ? -23.03408 -46.30400 -3.88310 1.000 15.96387 196 GLU A CA 1
ATOM 2692 C C . GLU A 1 196 ? -21.68838 -46.82663 -3.39656 1.000 14.03108 196 GLU A C 1
ATOM 2693 O O . GLU A 1 196 ? -21.62042 -47.73318 -2.54494 1.000 15.91771 196 GLU A O 1
ATOM 2705 N N . TRP A 1 197 ? -20.60900 -46.28873 -3.96050 1.000 13.98016 197 TRP A N 1
ATOM 2706 C CA . TRP A 1 197 ? -19.28245 -46.62305 -3.44110 1.000 13.44679 197 TRP A CA 1
ATOM 2707 C C . TRP A 1 197 ? -19.15396 -46.12278 -2.00818 1.000 14.03279 197 TRP A C 1
ATOM 2708 O O . TRP A 1 197 ? -19.61404 -45.03274 -1.68136 1.000 15.43056 197 TRP A O 1
ATOM 2729 N N . SER A 1 198 ? -18.49086 -46.91589 -1.16166 1.000 14.11882 198 SER A N 1
ATOM 2730 C CA . SER A 1 198 ? -18.14937 -46.45127 0.16996 1.000 13.35083 198 SER A CA 1
ATOM 2731 C C . SER A 1 198 ? -17.02857 -45.40976 0.11561 1.000 11.77309 198 SER A C 1
ATOM 2732 O O . SER A 1 198 ? -16.45420 -45.13362 -0.91522 1.000 12.77869 198 SER A O 1
ATOM 2740 N N . GLU A 1 199 ? -16.74714 -44.82744 1.26477 1.000 12.97581 199 GLU A N 1
ATOM 2741 C CA . GLU A 1 199 ? -15.51461 -44.08463 1.43897 1.000 14.66697 199 GLU A CA 1
ATOM 2742 C C . GLU A 1 199 ? -14.32665 -45.03870 1.37336 1.000 15.04635 199 GLU A C 1
ATOM 2743 O O . GLU A 1 199 ? -14.46816 -46.27325 1.39615 1.000 17.48272 199 GLU A O 1
ATOM 2755 N N . CYS A 1 200 ? -13.13361 -44.45270 1.28029 1.000 15.65518 200 CYS A N 1
ATOM 2756 C CA . CYS A 1 200 ? -11.93381 -45.26435 1.20475 1.000 15.04257 200 CYS A CA 1
ATOM 2757 C C . CYS A 1 200 ? -11.73534 -45.96194 2.53530 1.000 15.61371 200 CYS A C 1
ATOM 2758 O O . CYS A 1 200 ? -11.68882 -45.30668 3.57434 1.000 17.44964 200 CYS A O 1
ATOM 2765 N N . LEU A 1 201 ? -11.63885 -47.28667 2.50263 1.000 15.68309 201 LEU A N 1
ATOM 2766 C CA . LEU A 1 201 ? -11.47678 -48.09526 3.69657 1.000 15.89020 201 LEU A CA 1
ATOM 2767 C C . LEU A 1 201 ? -10.00547 -48.34985 3.98439 1.000 15.98605 201 LEU A C 1
ATOM 2768 O O . LEU A 1 201 ? -9.17306 -48.36923 3.07864 1.000 16.48307 201 LEU A O 1
ATOM 2784 N N . TRP A 1 202 ? -9.69248 -48.53194 5.25946 1.000 14.77696 202 TRP A N 1
ATOM 2785 C CA . TRP A 1 202 ? -8.28618 -48.69735 5.63106 1.000 14.47934 202 TRP A CA 1
ATOM 2786 C C . TRP A 1 202 ? -8.16098 -49.61265 6.84558 1.000 15.82851 202 TRP A C 1
ATOM 2787 O O . TRP A 1 202 ? -9.10059 -49.79211 7.62792 1.000 17.44526 202 TRP A O 1
ATOM 2808 N N . PHE A 1 203 ? -6.96253 -50.14857 7.01194 1.000 18.03215 203 PHE A N 1
ATOM 2809 C CA . PHE A 1 203 ? -6.61244 -50.94744 8.16282 1.000 18.74912 203 PHE A CA 1
ATOM 2810 C C . PHE A 1 203 ? -6.75388 -50.14895 9.45518 1.000 20.55787 203 PHE A C 1
ATOM 2811 O O . PHE A 1 203 ? -6.68923 -48.91542 9.44948 1.000 22.52501 203 PHE A O 1
ATOM 2828 N N . PRO A 1 204 ? -6.88616 -50.82973 10.59180 1.000 21.95742 204 PRO A N 1
ATOM 2829 C CA . PRO A 1 204 ? -6.83266 -52.29090 10.78040 1.000 23.11756 204 PRO A CA 1
ATOM 2830 C C . PRO A 1 204 ? -7.95955 -53.09174 10.11597 1.000 22.25932 204 PRO A C 1
ATOM 2831 O O . PRO A 1 204 ? -9.03186 -52.57879 9.76109 1.000 22.15073 204 PRO A O 1
ATOM 2842 N N . LEU A 1 205 ? -7.69667 -54.38558 9.94152 1.000 22.22464 205 LEU A N 1
ATOM 2843 C CA . LEU A 1 205 ? -8.67360 -55.24991 9.28707 1.000 22.44290 205 LEU A CA 1
ATOM 2844 C C . LEU A 1 205 ? -10.03572 -55.21972 9.97504 1.000 21.06079 205 LEU A C 1
ATOM 2845 O O . LEU A 1 205 ? -11.08003 -55.23501 9.29896 1.000 20.23348 205 LEU A O 1
ATOM 2861 N N . LYS A 1 206 ? -10.06038 -55.15603 11.31239 1.000 21.64070 206 LYS A N 1
ATOM 2862 C CA . LYS A 1 206 ? -11.35427 -55.10065 11.99765 1.000 24.24583 206 LYS A CA 1
ATOM 2863 C C . LYS A 1 206 ? -12.17768 -53.87183 11.59076 1.000 22.61953 206 LYS A C 1
ATOM 2864 O O . LYS A 1 206 ? -13.42724 -53.93929 11.56669 1.000 22.06437 206 LYS A O 1
ATOM 2883 N N . ASN A 1 207 ? -11.52402 -52.75461 11.25110 1.000 22.83011 207 ASN A N 1
ATOM 2884 C CA . ASN A 1 207 ? -12.29124 -51.60325 10.78553 1.000 23.25161 207 ASN A CA 1
ATOM 2885 C C . ASN A 1 207 ? -12.83681 -51.85188 9.38624 1.000 22.04511 207 ASN A C 1
ATOM 2886 O O . ASN A 1 207 ? -13.97958 -51.47920 9.07801 1.000 21.83271 207 ASN A O 1
ATOM 2897 N N . ILE A 1 208 ? -12.04933 -52.48875 8.52142 1.000 19.52756 208 ILE A N 1
ATOM 2898 C CA . ILE A 1 208 ? -12.54538 -52.82109 7.18178 1.000 18.82640 208 ILE A CA 1
ATOM 2899 C C . ILE A 1 208 ? -13.77678 -53.70896 7.27990 1.000 17.85244 208 ILE A C 1
ATOM 2900 O O . ILE A 1 208 ? -14.78205 -53.49469 6.59633 1.000 17.08237 208 ILE A O 1
ATOM 2916 N N . VAL A 1 209 ? -13.70606 -54.73216 8.13491 1.000 19.14052 209 VAL A N 1
ATOM 2917 C CA . VAL A 1 209 ? -14.81055 -55.67046 8.29972 1.000 20.62342 209 VAL A CA 1
ATOM 2918 C C . VAL A 1 209 ? -16.03841 -54.94071 8.82246 1.000 19.96922 209 VAL A C 1
ATOM 2919 O O . VAL A 1 209 ? -17.14172 -55.10368 8.29974 1.000 21.63893 209 VAL A O 1
ATOM 2932 N N . SER A 1 210 ? -15.86512 -54.11608 9.84838 1.000 19.65362 210 SER A N 1
ATOM 2933 C CA . SER A 1 210 ? -17.01584 -53.42115 10.40473 1.000 21.78064 210 SER A CA 1
ATOM 2934 C C . SER A 1 210 ? -17.63828 -52.50433 9.37367 1.000 20.67087 210 SER A C 1
ATOM 2935 O O . SER A 1 210 ? -18.85713 -52.37481 9.31008 1.000 21.89234 210 SER A O 1
ATOM 2943 N N . HIS A 1 211 ? -16.82014 -51.88841 8.52591 1.000 22.36466 211 HIS A N 1
ATOM 2944 C CA . HIS A 1 211 ? -17.35053 -50.96718 7.52225 1.000 21.82204 211 HIS A CA 1
ATOM 2945 C C . HIS A 1 211 ? -18.12749 -51.71624 6.45581 1.000 20.63935 211 HIS A C 1
ATOM 2946 O O . HIS A 1 211 ? -19.14798 -51.22114 5.95176 1.000 21.18519 211 HIS A O 1
ATOM 2960 N N . VAL A 1 212 ? -17.71752 -52.94329 6.14746 1.000 20.57568 212 VAL A N 1
ATOM 2961 C CA . VAL A 1 212 ? -18.47465 -53.71767 5.17472 1.000 19.72474 212 VAL A CA 1
ATOM 2962 C C . VAL A 1 212 ? -19.83827 -54.09459 5.74532 1.000 20.26657 212 VAL A C 1
ATOM 2963 O O . VAL A 1 212 ? -20.86073 -53.97909 5.06061 1.000 20.88815 212 VAL A O 1
ATOM 2976 N N . TYR A 1 213 ? -19.88244 -54.53306 7.00765 1.000 22.00797 213 TYR A N 1
ATOM 2977 C CA . TYR A 1 213 ? -21.16243 -54.81065 7.64447 1.000 22.43312 213 TYR A CA 1
ATOM 2978 C C . TYR A 1 213 ? -22.06749 -53.58587 7.60735 1.000 21.96413 213 TYR A C 1
ATOM 2979 O O . TYR A 1 213 ? -23.27708 -53.69444 7.36074 1.000 22.52692 213 TYR A O 1
ATOM 2997 N N A ASP A 1 214 ? -21.51074 -52.40826 7.88437 0.364 22.66297 214 ASP A N 1
ATOM 2998 N N B ASP A 1 214 ? -21.50104 -52.41469 7.89117 0.636 20.42671 214 ASP A N 1
ATOM 2999 C CA A ASP A 1 214 ? -22.34891 -51.21612 7.96236 0.364 24.86861 214 ASP A CA 1
ATOM 3000 C CA B ASP A 1 214 ? -22.31493 -51.20643 7.96198 0.636 23.26510 214 ASP A CA 1
ATOM 3001 C C A ASP A 1 214 ? -22.74410 -50.70708 6.57839 0.364 22.65560 214 ASP A C 1
ATOM 3002 C C B ASP A 1 214 ? -22.74785 -50.74801 6.57103 0.636 22.07626 214 ASP A C 1
ATOM 3003 O O A ASP A 1 214 ? -23.88678 -50.28444 6.37429 0.364 22.76449 214 ASP A O 1
ATOM 3004 O O B ASP A 1 214 ? -23.91574 -50.41003 6.35146 0.636 23.15762 214 ASP A O 1
ATOM 3021 N N . HIS A 1 215 ? -21.82303 -50.72744 5.61587 1.000 20.61636 215 HIS A N 1
ATOM 3022 C CA . HIS A 1 215 ? -22.13845 -50.20218 4.29271 1.000 18.18399 215 HIS A CA 1
ATOM 3023 C C . HIS A 1 215 ? -23.10669 -51.09368 3.54539 1.000 19.97642 215 HIS A C 1
ATOM 3024 O O . HIS A 1 215 ? -23.96856 -50.60241 2.78161 1.000 20.99299 215 HIS A O 1
ATOM 3038 N N . CYS A 1 216 ? -23.00850 -52.39873 3.78791 1.000 18.57353 216 CYS A N 1
ATOM 3039 C CA . CYS A 1 216 ? -23.79406 -53.36413 3.05030 1.000 18.48904 216 CYS A CA 1
ATOM 3040 C C . CYS A 1 216 ? -25.01563 -53.78928 3.82219 1.000 20.22405 216 CYS A C 1
ATOM 3041 O O . CYS A 1 216 ? -25.81181 -54.57183 3.30325 1.000 20.42075 216 CYS A O 1
ATOM 3048 N N . HIS A 1 217 ? -25.17778 -53.28873 5.04497 1.000 22.32525 217 HIS A N 1
ATOM 3049 C CA . HIS A 1 217 ? -26.35021 -53.56830 5.86385 1.000 24.93547 217 HIS A CA 1
ATOM 3050 C C . HIS A 1 217 ? -26.55557 -55.07336 6.06617 1.000 29.05015 217 HIS A C 1
ATOM 3051 O O . HIS A 1 217 ? -27.67576 -55.60814 5.92758 1.000 31.16075 217 HIS A O 1
ATOM 3065 N N . VAL A 1 218 ? -25.47836 -55.73527 6.49802 1.000 32.99228 218 VAL A N 1
ATOM 3066 C CA . VAL A 1 218 ? -25.48761 -57.16098 6.78981 1.000 40.62855 218 VAL A CA 1
ATOM 3067 C C . VAL A 1 218 ? -24.99270 -57.39711 8.20671 1.000 54.15553 218 VAL A C 1
ATOM 3068 O O . VAL A 1 218 ? -24.45803 -56.50300 8.85660 1.000 53.32514 218 VAL A O 1
ATOM 3081 N N . HIS A 1 219 ? -25.13015 -58.65067 8.65135 1.000 67.45164 219 HIS A N 1
ATOM 3082 C CA . HIS A 1 219 ? -24.84370 -59.09013 10.01432 1.000 76.65614 219 HIS A CA 1
ATOM 3083 C C . HIS A 1 219 ? -23.74827 -60.15506 10.03084 1.000 79.58672 219 HIS A C 1
ATOM 3084 O O . HIS A 1 219 ? -23.47954 -60.82317 9.02985 1.000 80.62785 219 HIS A O 1
ATOM 3098 N N . LYS A 1 220 ? -23.12199 -60.32814 11.18994 1.000 80.96581 220 LYS A N 1
ATOM 3099 C CA . LYS A 1 220 ? -22.24187 -61.47578 11.40492 1.000 81.73910 220 LYS A CA 1
ATOM 3100 C C . LYS A 1 220 ? -23.12576 -62.64558 11.81524 1.000 83.35986 220 LYS A C 1
ATOM 3101 O O . LYS A 1 220 ? -23.55974 -62.73493 12.96262 1.000 86.70038 220 LYS A O 1
ATOM 3120 N N . GLU A 1 221 ? -23.40060 -63.53702 10.87193 1.000 83.26698 221 GLU A N 1
ATOM 3121 C CA . GLU A 1 221 ? -24.17866 -64.72967 11.16466 1.000 86.05377 221 GLU A CA 1
ATOM 3122 C C . GLU A 1 221 ? -23.47620 -65.53711 12.24884 1.000 82.08567 221 GLU A C 1
ATOM 3123 O O . GLU A 1 221 ? -22.25830 -65.74209 12.16468 1.000 80.91238 221 GLU A O 1
ATOM 3135 N N . PRO A 1 222 ? -24.19189 -66.01686 13.26914 1.000 80.36516 222 PRO A N 1
ATOM 3136 C CA . PRO A 1 222 ? -23.50251 -66.71829 14.36820 1.000 77.61061 222 PRO A CA 1
ATOM 3137 C C . PRO A 1 222 ? -22.64692 -67.87572 13.88952 1.000 74.41757 222 PRO A C 1
ATOM 3138 O O . PRO A 1 222 ? -21.59450 -68.15899 14.47580 1.000 74.81158 222 PRO A O 1
ATOM 3149 N N . ASP A 1 223 ? -23.06399 -68.54481 12.82529 1.000 73.18973 223 ASP A N 1
ATOM 3150 C CA . ASP A 1 223 ? -22.28779 -69.59640 12.18692 1.000 74.41555 223 ASP A CA 1
ATOM 3151 C C . ASP A 1 223 ? -21.30020 -69.07250 11.15023 1.000 68.64024 223 ASP A C 1
ATOM 3152 O O . ASP A 1 223 ? -20.58785 -69.87550 10.54125 1.000 69.02307 223 ASP A O 1
ATOM 3161 N N . GLY A 1 224 ? -21.23168 -67.75559 10.93848 1.000 62.61901 224 GLY A N 1
ATOM 3162 C CA . GLY A 1 224 ? -20.57164 -67.22789 9.76562 1.000 56.71307 224 GLY A CA 1
ATOM 3163 C C . GLY A 1 224 ? -19.07009 -67.07606 9.91978 1.000 52.83502 224 GLY A C 1
ATOM 3164 O O . GLY A 1 224 ? -18.47437 -67.27705 10.97821 1.000 55.62749 224 GLY A O 1
ATOM 3168 N N . TYR A 1 225 ? -18.43798 -66.71152 8.81833 1.000 42.37317 225 TYR A N 1
ATOM 3169 C CA . TYR A 1 225 ? -16.99955 -66.51168 8.78889 1.000 33.60637 225 TYR A CA 1
ATOM 3170 C C . TYR A 1 225 ? -16.65276 -65.03077 8.80540 1.000 32.88791 225 TYR A C 1
ATOM 3171 O O . TYR A 1 225 ? -17.34128 -64.21456 8.18181 1.000 34.14011 225 TYR A O 1
ATOM 3189 N N . GLU A 1 226 ? -15.54373 -64.70860 9.47642 1.000 29.88983 226 GLU A N 1
ATOM 3190 C CA . GLU A 1 226 ? -15.00946 -63.35831 9.59880 1.000 32.67949 226 GLU A CA 1
ATOM 3191 C C . GLU A 1 226 ? -13.49414 -63.46569 9.67556 1.000 32.25643 226 GLU A C 1
ATOM 3192 O O . GLU A 1 226 ? -12.98746 -64.18516 10.54078 1.000 31.40359 226 GLU A O 1
ATOM 3204 N N . PRO A 1 227 ? -12.72986 -62.79214 8.80712 1.000 29.51430 227 PRO A N 1
ATOM 3205 C CA . PRO A 1 227 ? -11.26644 -62.86461 8.92633 1.000 32.37346 227 PRO A CA 1
ATOM 3206 C C . PRO A 1 227 ? -10.79447 -62.07985 10.14097 1.000 36.67430 227 PRO A C 1
ATOM 3207 O O . PRO A 1 227 ? -11.31572 -61.00472 10.45382 1.000 37.15301 227 PRO A O 1
ATOM 3218 N N . HIS A 1 228 ? -9.80579 -62.62959 10.82911 1.000 38.51519 228 HIS A N 1
ATOM 3219 C CA . HIS A 1 228 ? -9.21341 -61.98746 11.99518 1.000 42.44588 228 HIS A CA 1
ATOM 3220 C C . HIS A 1 228 ? -7.75599 -61.68436 11.70701 1.000 43.17904 228 HIS A C 1
ATOM 3221 O O . HIS A 1 228 ? -7.08516 -62.41933 10.96984 1.000 41.54140 228 HIS A O 1
ATOM 3235 N N . SER A 1 229 ? -7.31014 -60.54993 12.24272 1.000 46.07644 229 SER A N 1
ATOM 3236 C CA . SER A 1 229 ? -5.99850 -60.01841 11.93286 1.000 51.37610 229 SER A CA 1
ATOM 3237 C C . SER A 1 229 ? -4.93508 -61.01820 12.30970 1.000 58.38826 229 SER A C 1
ATOM 3238 O O . SER A 1 229 ? -4.89495 -61.50262 13.44512 1.000 59.30251 229 SER A O 1
ATOM 3246 N N . VAL A 1 230 ? -4.07841 -61.32171 11.34534 1.000 64.43160 230 VAL A N 1
ATOM 3247 C CA . VAL A 1 230 ? -2.89256 -62.11808 11.57379 1.000 67.36007 230 VAL A CA 1
ATOM 3248 C C . VAL A 1 230 ? -1.64985 -61.23164 11.64943 1.000 70.36058 230 VAL A C 1
ATOM 3249 O O . VAL A 1 230 ? -0.53661 -61.70658 11.43595 1.000 70.73523 230 VAL A O 1
ATOM 3262 N N . ALA A 1 231 ? -1.84316 -59.88198 11.94227 1.000 73.75625 231 ALA A N 1
ATOM 3263 C CA . ALA A 1 231 ? -0.81574 -58.88097 12.16636 1.000 75.62031 231 ALA A CA 1
ATOM 3264 C C . ALA A 1 231 ? -0.37132 -58.91172 13.62258 1.000 81.05255 231 ALA A C 1
ATOM 3265 O O . ALA A 1 231 ? -1.16024 -59.25740 14.50940 1.000 79.14286 231 ALA A O 1
ATOM 3272 N N . PRO A 1 232 ? 0.88746 -58.55173 13.89604 1.000 88.68198 232 PRO A N 1
ATOM 3273 C CA . PRO A 1 232 ? 1.33958 -58.50257 15.29224 1.000 95.09441 232 PRO A CA 1
ATOM 3274 C C . PRO A 1 232 ? 0.49673 -57.57239 16.15405 1.000 100.27468 232 PRO A C 1
ATOM 3275 O O . PRO A 1 232 ? -0.53518 -57.04668 15.71670 1.000 100.68727 232 PRO A O 1
ATOM 3286 N N . ALA A 1 233 ? 0.95474 -57.35533 17.38916 1.000 103.22400 233 ALA A N 1
ATOM 3287 C CA . ALA A 1 233 ? 0.13430 -56.66918 18.38177 1.000 104.41160 233 ALA A CA 1
ATOM 3288 C C . ALA A 1 233 ? -0.22198 -55.25885 17.93025 1.000 105.67097 233 ALA A C 1
ATOM 3289 O O . ALA A 1 233 ? -1.39917 -54.87869 17.90387 1.000 104.79440 233 ALA A O 1
ATOM 3296 N N . ASN A 1 234 ? 0.78570 -54.46905 17.56858 1.000 106.78729 234 ASN A N 1
ATOM 3297 C CA . ASN A 1 234 ? 0.62535 -53.02996 17.42491 1.000 106.59578 234 ASN A CA 1
ATOM 3298 C C . ASN A 1 234 ? 1.46836 -52.50545 16.27441 1.000 101.60864 234 ASN A C 1
ATOM 3299 O O . ASN A 1 234 ? 2.09908 -51.44816 16.38103 1.000 102.84848 234 ASN A O 1
ATOM 3310 N N . VAL A 1 235 ? 1.49304 -53.23294 15.15448 1.000 95.26115 235 VAL A N 1
ATOM 3311 C CA . VAL A 1 235 ? 2.31426 -52.80744 14.02764 1.000 89.14270 235 VAL A CA 1
ATOM 3312 C C . VAL A 1 235 ? 1.83217 -51.45811 13.52186 1.000 78.74059 235 VAL A C 1
ATOM 3313 O O . VAL A 1 235 ? 0.62600 -51.17268 13.49120 1.000 80.09316 235 VAL A O 1
ATOM 3326 N N . HIS A 1 236 ? 2.78259 -50.62108 13.11201 1.000 66.43984 236 HIS A N 1
ATOM 3327 C CA . HIS A 1 236 ? 2.44079 -49.27816 12.68213 1.000 57.31826 236 HIS A CA 1
ATOM 3328 C C . HIS A 1 236 ? 1.68527 -49.32425 11.36376 1.000 49.53468 236 HIS A C 1
ATOM 3329 O O . HIS A 1 236 ? 2.13676 -49.92120 10.38302 1.000 49.92267 236 HIS A O 1
ATOM 3343 N N . ILE A 1 237 ? 0.53340 -48.67445 11.34094 1.000 41.16924 237 ILE A N 1
ATOM 3344 C CA . ILE A 1 237 ? -0.24875 -48.51994 10.12145 1.000 35.18803 237 ILE A CA 1
ATOM 3345 C C . ILE A 1 237 ? -0.06561 -47.08082 9.64206 1.000 31.45070 237 ILE A C 1
ATOM 3346 O O . ILE A 1 237 ? -0.54247 -46.15487 10.31661 1.000 33.48565 237 ILE A O 1
ATOM 3362 N N . PRO A 1 238 ? 0.61101 -46.84697 8.50217 1.000 31.07240 238 PRO A N 1
ATOM 3363 C CA . PRO A 1 238 ? 0.74798 -45.47561 8.00234 1.000 27.65424 238 PRO A CA 1
ATOM 3364 C C . PRO A 1 238 ? -0.55703 -44.94281 7.44151 1.000 24.73616 238 PRO A C 1
ATOM 3365 O O . PRO A 1 238 ? -1.54195 -45.67732 7.36521 1.000 26.31215 238 PRO A O 1
ATOM 3376 N N . GLU A 1 239 ? -0.56809 -43.67195 7.03517 1.000 23.76947 239 GLU A N 1
ATOM 3377 C CA . GLU A 1 239 ? -1.70653 -43.15329 6.29805 1.000 20.91247 239 GLU A CA 1
ATOM 3378 C C . GLU A 1 239 ? -1.94210 -43.96345 5.01501 1.000 19.10168 239 GLU A C 1
ATOM 3379 O O . GLU A 1 239 ? -1.01199 -44.54111 4.42091 1.000 19.56008 239 GLU A O 1
ATOM 3391 N N . LYS A 1 240 ? -3.19333 -43.91816 4.55740 1.000 17.51757 240 LYS A N 1
ATOM 3392 C CA . LYS A 1 240 ? -3.62537 -44.57480 3.32760 1.000 14.75894 240 LYS A CA 1
ATOM 3393 C C . LYS A 1 240 ? -2.61053 -44.34268 2.22462 1.000 18.43097 240 LYS A C 1
ATOM 3394 O O . LYS A 1 240 ? -2.19815 -43.20800 1.97839 1.000 18.47885 240 LYS A O 1
ATOM 3413 N N . CYS A 1 241 ? -2.19169 -45.43235 1.57686 1.000 14.35996 241 CYS A N 1
ATOM 3414 C CA . CYS A 1 241 ? -1.10507 -45.34233 0.62066 1.000 14.97402 241 CYS A CA 1
ATOM 3415 C C . CYS A 1 241 ? -1.11587 -46.55098 -0.30091 1.000 17.99440 241 CYS A C 1
ATOM 3416 O O . CYS A 1 241 ? -1.79738 -47.54641 -0.04612 1.000 15.49966 241 CYS A O 1
ATOM 3423 N N . GLY A 1 242 ? -0.31505 -46.45497 -1.37775 1.000 14.34050 242 GLY A N 1
ATOM 3424 C CA . GLY A 1 242 ? 0.03862 -47.61276 -2.18424 1.000 15.39704 242 GLY A CA 1
ATOM 3425 C C . GLY A 1 242 ? -1.03149 -48.14881 -3.12012 1.000 13.84020 242 GLY A C 1
ATOM 3426 O O . GLY A 1 242 ? -0.89266 -49.28904 -3.62232 1.000 13.52554 242 GLY A O 1
ATOM 3430 N N . PHE A 1 243 ? -2.09328 -47.36529 -3.36386 1.000 13.35576 243 PHE A N 1
ATOM 3431 C CA . PHE A 1 243 ? -3.32523 -47.87323 -3.94603 1.000 13.82376 243 PHE A CA 1
ATOM 3432 C C . PHE A 1 243 ? -3.88579 -49.06316 -3.14499 1.000 13.62416 243 PHE A C 1
ATOM 3433 O O . PHE A 1 243 ? -4.62885 -49.90593 -3.67922 1.000 14.60820 243 PHE A O 1
ATOM 3450 N N . CYS A 1 244 ? -3.57779 -49.12160 -1.84765 1.000 13.12746 244 CYS A N 1
ATOM 3451 C CA . CYS A 1 244 ? -4.02960 -50.17950 -0.93788 1.000 13.44966 244 CYS A CA 1
ATOM 3452 C C . CYS A 1 244 ? -5.39217 -49.87156 -0.31057 1.000 14.15056 244 CYS A C 1
ATOM 3453 O O . CYS A 1 244 ? -6.18119 -50.79994 -0.04785 1.000 13.82252 244 CYS A O 1
ATOM 3460 N N . SER A 1 245 ? -5.67784 -48.59220 -0.05601 1.000 10.83353 245 SER A N 1
ATOM 3461 C CA . SER A 1 245 ? -7.02895 -48.18272 0.36497 1.000 10.71003 245 SER A CA 1
ATOM 3462 C C . SER A 1 245 ? -8.00818 -48.36115 -0.78889 1.000 12.62449 245 SER A C 1
ATOM 3463 O O . SER A 1 245 ? -7.65558 -48.23581 -1.95245 1.000 13.66789 245 SER A O 1
ATOM 3471 N N . PHE A 1 246 ? -9.26275 -48.68449 -0.46133 1.000 10.92794 246 PHE A N 1
ATOM 3472 C CA . PHE A 1 246 ? -10.22855 -49.06380 -1.48971 1.000 10.38058 246 PHE A CA 1
ATOM 3473 C C . PHE A 1 246 ? -11.63302 -48.79746 -0.99984 1.000 10.22610 246 PHE A C 1
ATOM 3474 O O . PHE A 1 246 ? -11.90050 -48.78613 0.20588 1.000 11.78493 246 PHE A O 1
ATOM 3491 N N . ARG A 1 247 ? -12.50927 -48.60230 -1.96956 1.000 12.25564 247 ARG A N 1
ATOM 3492 C CA . ARG A 1 247 ? -13.95091 -48.48501 -1.77075 1.000 11.39325 247 ARG A CA 1
ATOM 3493 C C . ARG A 1 247 ? -14.63678 -49.78920 -2.13331 1.000 11.22431 247 ARG A C 1
ATOM 3494 O O . ARG A 1 247 ? -14.15875 -50.54870 -2.97528 1.000 13.60218 247 ARG A O 1
ATOM 3515 N N . VAL A 1 248 ? -15.79680 -50.00536 -1.52293 1.000 12.92327 248 VAL A N 1
ATOM 3516 C CA . VAL A 1 248 ? -16.62760 -51.16641 -1.83218 1.000 12.41421 248 VAL A CA 1
ATOM 3517 C C . VAL A 1 248 ? -18.01692 -50.72403 -2.28370 1.000 12.94179 248 VAL A C 1
ATOM 3518 O O . VAL A 1 248 ? -18.55809 -49.69247 -1.86303 1.000 12.49451 248 VAL A O 1
ATOM 3531 N N . LYS A 1 249 ? -18.59776 -51.57785 -3.11590 1.000 13.15603 249 LYS A N 1
ATOM 3532 C CA . LYS A 1 249 ? -19.98316 -51.44718 -3.58671 1.000 12.06275 249 LYS A CA 1
ATOM 3533 C C . LYS A 1 249 ? -20.66708 -52.79142 -3.43573 1.000 16.20752 249 LYS A C 1
ATOM 3534 O O . LYS A 1 249 ? -20.08493 -53.81404 -3.79221 1.000 17.72273 249 LYS A O 1
ATOM 3553 N N . CYS A 1 250 ? -21.87469 -52.77913 -2.88896 1.000 16.55306 250 CYS A N 1
ATOM 3554 C CA . CYS A 1 250 ? -22.58016 -53.98678 -2.45046 1.000 20.06448 250 CYS A CA 1
ATOM 3555 C C . CYS A 1 250 ? -23.78228 -54.20394 -3.34029 1.000 18.57884 250 CYS A C 1
ATOM 3556 O O . CYS A 1 250 ? -24.48112 -53.24130 -3.65575 1.000 18.92305 250 CYS A O 1
ATOM 3563 N N . MET A 1 251 ? -24.07059 -55.47994 -3.64799 1.000 16.56590 251 MET A N 1
ATOM 3564 C CA . MET A 1 251 ? -25.37340 -55.90754 -4.15122 1.000 19.58354 251 MET A CA 1
ATOM 3565 C C . MET A 1 251 ? -25.83734 -57.05699 -3.27991 1.000 19.27315 251 MET A C 1
ATOM 3566 O O . MET A 1 251 ? -25.09341 -58.02247 -3.07982 1.000 18.11689 251 MET A O 1
ATOM 3580 N N A LYS A 1 252 ? -27.06568 -56.96864 -2.77747 0.347 19.93711 252 LYS A N 1
ATOM 3581 N N B LYS A 1 252 ? -27.07458 -56.97055 -2.79411 0.653 18.81120 252 LYS A N 1
ATOM 3582 C CA A LYS A 1 252 ? -27.55692 -57.93393 -1.80682 0.347 22.14897 252 LYS A CA 1
ATOM 3583 C CA B LYS A 1 252 ? -27.57613 -57.90841 -1.79861 0.653 21.11405 252 LYS A CA 1
ATOM 3584 C C A LYS A 1 252 ? -28.89161 -58.51039 -2.24914 0.347 22.51700 252 LYS A C 1
ATOM 3585 C C B LYS A 1 252 ? -28.90060 -58.50552 -2.24356 0.653 22.60752 252 LYS A C 1
ATOM 3586 O O A LYS A 1 252 ? -29.72157 -57.82249 -2.85146 0.347 21.95548 252 LYS A O 1
ATOM 3587 O O B LYS A 1 252 ? -29.73892 -57.81688 -2.83607 0.653 21.51152 252 LYS A O 1
ATOM 3624 N N . ARG A 1 253 ? -29.07994 -59.79091 -1.93648 1.000 21.32984 253 ARG A N 1
ATOM 3625 C CA . ARG A 1 253 ? -30.34216 -60.47657 -2.17054 1.000 20.85097 253 ARG A CA 1
ATOM 3626 C C . ARG A 1 253 ? -30.66449 -61.32204 -0.94575 1.000 22.22937 253 ARG A C 1
ATOM 3627 O O . ARG A 1 253 ? -29.80984 -61.60039 -0.09630 1.000 23.26405 253 ARG A O 1
ATOM 3648 N N . ASP A 1 254 ? -31.94347 -61.72054 -0.83511 1.000 24.67858 254 ASP A N 1
ATOM 3649 C CA . ASP A 1 254 ? -32.35296 -62.51381 0.31124 1.000 27.48734 254 ASP A CA 1
ATOM 3650 C C . ASP A 1 254 ? -31.66807 -63.87989 0.32518 1.000 27.10293 254 ASP A C 1
ATOM 3651 O O . ASP A 1 254 ? -31.29570 -64.42914 -0.71174 1.000 26.85910 254 ASP A O 1
ATOM 3660 N N . LYS A 1 255 ? -31.55685 -64.46165 1.51366 1.000 28.95382 255 LYS A N 1
ATOM 3661 C CA . LYS A 1 255 ? -30.93883 -65.77227 1.61741 1.000 32.76310 255 LYS A CA 1
ATOM 3662 C C . LYS A 1 255 ? -31.84827 -66.80894 0.98595 1.000 29.82050 255 LYS A C 1
ATOM 3663 O O . LYS A 1 255 ? -33.07769 -66.65185 0.93204 1.000 30.61763 255 LYS A O 1
ATOM 3682 N N . LYS A 1 256 ? -31.22321 -67.87388 0.49814 1.000 25.95184 256 LYS A N 1
ATOM 3683 C CA . LYS A 1 256 ? -31.91332 -68.99510 -0.10709 1.000 26.68558 256 LYS A CA 1
ATOM 3684 C C . LYS A 1 256 ? -30.86945 -70.08172 -0.31033 1.000 27.46993 256 LYS A C 1
ATOM 3685 O O . LYS A 1 256 ? -29.75216 -69.78205 -0.73162 1.000 29.20930 256 LYS A O 1
ATOM 3704 N N . ASP A 1 257 ? -31.22043 -71.33302 -0.01515 1.000 27.39868 257 ASP A N 1
ATOM 3705 C CA . ASP A 1 257 ? -30.21208 -72.36911 -0.16107 1.000 27.12369 257 ASP A CA 1
ATOM 3706 C C . ASP A 1 257 ? -29.68115 -72.38302 -1.59142 1.000 23.67142 257 ASP A C 1
ATOM 3707 O O . ASP A 1 257 ? -30.44395 -72.26285 -2.55943 1.000 24.71452 257 ASP A O 1
ATOM 3716 N N . GLY A 1 258 ? -28.35633 -72.52116 -1.71952 1.000 21.79517 258 GLY A N 1
ATOM 3717 C CA . GLY A 1 258 ? -27.70131 -72.54599 -3.00285 1.000 20.47710 258 GLY A CA 1
ATOM 3718 C C . GLY A 1 258 ? -27.35665 -71.17586 -3.52988 1.000 18.09364 258 GLY A C 1
ATOM 3719 O O . GLY A 1 258 ? -26.75322 -71.07207 -4.60770 1.000 22.08822 258 GLY A O 1
ATOM 3723 N N . CYS A 1 259 ? -27.67921 -70.12201 -2.78285 1.000 17.08132 259 CYS A N 1
ATOM 3724 C CA . CYS A 1 259 ? -27.55862 -68.75430 -3.28152 1.000 17.23685 259 CYS A CA 1
ATOM 3725 C C . CYS A 1 259 ? -26.84724 -67.90362 -2.24439 1.000 16.86130 259 CYS A C 1
ATOM 3726 O O . CYS A 1 259 ? -27.42266 -67.61577 -1.18664 1.000 20.28479 259 CYS A O 1
ATOM 3733 N N . PHE A 1 260 ? -25.65760 -67.41149 -2.57637 1.000 15.91582 260 PHE A N 1
ATOM 3734 C CA . PHE A 1 260 ? -24.99190 -66.56774 -1.60217 1.000 15.49293 260 PHE A CA 1
ATOM 3735 C C . PHE A 1 260 ? -25.59093 -65.16863 -1.69338 1.000 14.96415 260 PHE A C 1
ATOM 3736 O O . PHE A 1 260 ? -25.78233 -64.66837 -2.79379 1.000 17.59824 260 PHE A O 1
ATOM 3753 N N . PRO A 1 261 ? -25.82935 -64.49796 -0.56770 1.000 17.34676 261 PRO A N 1
ATOM 3754 C CA . PRO A 1 261 ? -26.63445 -63.26423 -0.59947 1.000 18.46685 261 PRO A CA 1
ATOM 3755 C C . PRO A 1 261 ? -25.91894 -61.96163 -0.93897 1.000 17.93676 261 PRO A C 1
ATOM 3756 O O . PRO A 1 261 ? -26.60478 -60.97773 -1.26560 1.000 20.26087 261 PRO A O 1
ATOM 3767 N N . LEU A 1 262 ? -24.59183 -61.87954 -0.83801 1.000 15.37568 262 LEU A N 1
ATOM 3768 C CA . LEU A 1 262 ? -23.89658 -60.59580 -0.98301 1.000 13.03210 262 LEU A CA 1
ATOM 3769 C C . LEU A 1 262 ? -22.77288 -60.69977 -1.99797 1.000 13.71512 262 LEU A C 1
ATOM 3770 O O . LEU A 1 262 ? -21.91870 -61.58719 -1.90127 1.000 15.34835 262 LEU A O 1
ATOM 3786 N N . LYS A 1 263 ? -22.76342 -59.78166 -2.94466 1.000 14.53334 263 LYS A N 1
ATOM 3787 C CA . LYS A 1 263 ? -21.73433 -59.65057 -3.95967 1.000 19.94866 263 LYS A CA 1
ATOM 3788 C C . LYS A 1 263 ? -21.06086 -58.29957 -3.73468 1.000 18.05737 263 LYS A C 1
ATOM 3789 O O . LYS A 1 263 ? -21.76004 -57.30968 -3.46322 1.000 17.76931 263 LYS A O 1
ATOM 3808 N N . LEU A 1 264 ? -19.72296 -58.26974 -3.77836 1.000 15.35126 264 LEU A N 1
ATOM 3809 C CA . LEU A 1 264 ? -18.98310 -57.03502 -3.50771 1.000 17.24779 264 LEU A CA 1
ATOM 3810 C C . LEU A 1 264 ? -18.09733 -56.66727 -4.69183 1.000 20.84698 264 LEU A C 1
ATOM 3811 O O . LEU A 1 264 ? -17.41235 -57.54065 -5.26536 1.000 26.32085 264 LEU A O 1
ATOM 3827 N N . GLY A 1 265 ? -18.07684 -55.36723 -5.02181 1.000 18.61782 265 GLY A N 1
ATOM 3828 C CA . GLY A 1 265 ? -17.11938 -54.84475 -5.97602 1.000 19.02682 265 GLY A CA 1
ATOM 3829 C C . GLY A 1 265 ? -16.17079 -53.91323 -5.25904 1.000 17.17897 265 GLY A C 1
ATOM 3830 O O . GLY A 1 265 ? -16.48789 -53.40140 -4.18515 1.000 14.74329 265 GLY A O 1
ATOM 3834 N N . LYS A 1 266 ? -14.97592 -53.73650 -5.82562 1.000 15.69208 266 LYS A N 1
ATOM 3835 C CA . LYS A 1 266 ? -13.94778 -52.90219 -5.22503 1.000 13.75407 266 LYS A CA 1
ATOM 3836 C C . LYS A 1 266 ? -13.44993 -51.86799 -6.21277 1.000 12.23011 266 LYS A C 1
ATOM 3837 O O . LYS A 1 266 ? -13.48338 -52.05850 -7.42846 1.000 13.68571 266 LYS A O 1
ATOM 3856 N N . LYS A 1 267 ? -12.98718 -50.75084 -5.65460 1.000 12.24840 267 LYS A N 1
ATOM 3857 C CA . LYS A 1 267 ? -12.34570 -49.70860 -6.43498 1.000 13.47712 267 LYS A CA 1
ATOM 3858 C C . LYS A 1 267 ? -11.24086 -49.10600 -5.57990 1.000 13.26133 267 LYS A C 1
ATOM 3859 O O . LYS A 1 267 ? -11.52022 -48.49805 -4.53623 1.000 15.24604 267 LYS A O 1
ATOM 3878 N N . SER A 1 268 ? -9.98391 -49.22927 -6.04576 1.000 12.89427 268 SER A N 1
ATOM 3879 C CA . SER A 1 268 ? -8.85289 -48.71628 -5.28055 1.000 13.72508 268 SER A CA 1
ATOM 3880 C C . SER A 1 268 ? -8.89200 -47.19243 -5.20764 1.000 11.92840 268 SER A C 1
ATOM 3881 O O . SER A 1 268 ? -9.45915 -46.51572 -6.07162 1.000 12.94892 268 SER A O 1
ATOM 3889 N N . CYS A 1 269 ? -8.26364 -46.65965 -4.17509 1.000 11.20018 269 CYS A N 1
ATOM 3890 C CA . CYS A 1 269 ? -8.18621 -45.21080 -4.01687 1.000 13.12952 269 CYS A CA 1
ATOM 3891 C C . CYS A 1 269 ? -6.81498 -44.71459 -4.40921 1.000 14.00373 269 CYS A C 1
ATOM 3892 O O . CYS A 1 269 ? -5.80837 -45.27706 -3.97057 1.000 15.52059 269 CYS A O 1
ATOM 3899 N N . GLY A 1 270 ? -6.78449 -43.64885 -5.19341 1.000 13.44621 270 GLY A N 1
ATOM 3900 C CA . GLY A 1 270 ? -5.53489 -42.98208 -5.55361 1.000 14.57462 270 GLY A CA 1
ATOM 3901 C C . GLY A 1 270 ? -5.47615 -41.52105 -5.17733 1.000 15.19818 270 GLY A C 1
ATOM 3902 O O . GLY A 1 270 ? -6.18555 -41.05166 -4.26194 1.000 15.31633 270 GLY A O 1
ATOM 3906 N N . LYS A 1 271 ? -4.61091 -40.79690 -5.90421 1.000 15.85636 271 LYS A N 1
ATOM 3907 C CA . LYS A 1 271 ? -4.28365 -39.44082 -5.49382 1.000 16.93881 271 LYS A CA 1
ATOM 3908 C C . LYS A 1 271 ? -5.47015 -38.48260 -5.59421 1.000 18.15397 271 LYS A C 1
ATOM 3909 O O . LYS A 1 271 ? -5.42828 -37.41512 -4.96465 1.000 18.38017 271 LYS A O 1
ATOM 3928 N N . ASP A 1 272 ? -6.51899 -38.81549 -6.34248 1.000 15.77722 272 ASP A N 1
ATOM 3929 C CA . ASP A 1 272 ? -7.69009 -37.93969 -6.36876 1.000 16.13195 272 ASP A CA 1
ATOM 3930 C C . ASP A 1 272 ? -8.70487 -38.33011 -5.29889 1.000 14.52986 272 ASP A C 1
ATOM 3931 O O . ASP A 1 272 ? -9.73822 -37.66107 -5.15907 1.000 16.96248 272 ASP A O 1
ATOM 3940 N N . ASP A 1 273 ? -8.44483 -39.41153 -4.55940 1.000 15.42760 273 ASP A N 1
ATOM 3941 C CA . ASP A 1 273 ? -9.32774 -39.87842 -3.48449 1.000 14.48500 273 ASP A CA 1
ATOM 3942 C C . ASP A 1 273 ? -8.83442 -39.46339 -2.10859 1.000 14.30547 273 ASP A C 1
ATOM 3943 O O . ASP A 1 273 ? -9.63205 -39.02570 -1.27264 1.000 13.44115 273 ASP A O 1
ATOM 3952 N N . CYS A 1 274 ? -7.52705 -39.55596 -1.84895 1.000 13.94966 274 CYS A N 1
ATOM 3953 C CA . CYS A 1 274 ? -6.95222 -38.93198 -0.65650 1.000 15.70464 274 CYS A CA 1
ATOM 3954 C C . CYS A 1 274 ? -5.52326 -38.53044 -0.98154 1.000 13.97814 274 CYS A C 1
ATOM 3955 O O . CYS A 1 274 ? -4.92472 -39.09028 -1.90165 1.000 14.99131 274 CYS A O 1
ATOM 3962 N N . PRO A 1 275 ? -4.96729 -37.55658 -0.28498 1.000 12.58111 275 PRO A N 1
ATOM 3963 C CA . PRO A 1 275 ? -3.71669 -36.94999 -0.80602 1.000 15.34900 275 PRO A CA 1
ATOM 3964 C C . PRO A 1 275 ? -2.51990 -37.90318 -0.81286 1.000 17.08565 275 PRO A C 1
ATOM 3965 O O . PRO A 1 275 ? -1.62430 -37.74130 -1.65918 1.000 21.42408 275 PRO A O 1
ATOM 3976 N N . THR A 1 276 ? -2.46963 -38.87640 0.10223 1.000 16.11801 276 THR A N 1
ATOM 3977 C CA . THR A 1 276 ? -1.37995 -39.86302 0.15070 1.000 17.39746 276 THR A CA 1
ATOM 3978 C C . THR A 1 276 ? -1.74046 -41.20605 -0.49380 1.000 15.32264 276 THR A C 1
ATOM 3979 O O . THR A 1 276 ? -0.87430 -42.08405 -0.62788 1.000 15.20421 276 THR A O 1
ATOM 3990 N N . CYS A 1 277 ? -2.98515 -41.37039 -0.95062 1.000 15.22045 277 CYS A N 1
ATOM 3991 C CA . CYS A 1 277 ? -3.49980 -42.69764 -1.30452 1.000 14.81059 277 CYS A CA 1
ATOM 3992 C C . CYS A 1 277 ? -2.73145 -43.36461 -2.43938 1.000 15.73364 277 CYS A C 1
ATOM 3993 O O . CYS A 1 277 ? -2.70657 -44.61414 -2.53436 1.000 16.40677 277 CYS A O 1
ATOM 4000 N N . GLY A 1 278 ? -2.18636 -42.55462 -3.35229 1.000 15.74735 278 GLY A N 1
ATOM 4001 C CA . GLY A 1 278 ? -1.45787 -43.01273 -4.51161 1.000 17.88270 278 GLY A CA 1
ATOM 4002 C C . GLY A 1 278 ? 0.04968 -43.01419 -4.38311 1.000 19.04460 278 GLY A C 1
ATOM 4003 O O . GLY A 1 278 ? 0.73190 -43.41186 -5.32938 1.000 20.05126 278 GLY A O 1
ATOM 4007 N N . ASP A 1 279 ? 0.57578 -42.57560 -3.25142 1.000 20.33978 279 ASP A N 1
ATOM 4008 C CA . ASP A 1 279 ? 1.99899 -42.61510 -2.98819 1.000 17.20730 279 ASP A CA 1
ATOM 4009 C C . ASP A 1 279 ? 2.41138 -43.99800 -2.50431 1.000 15.89930 279 ASP A C 1
ATOM 4010 O O . ASP A 1 279 ? 1.65380 -44.69969 -1.83076 1.000 20.13337 279 ASP A O 1
ATOM 4019 N N . ILE A 1 280 ? 3.66648 -44.38028 -2.78309 1.000 14.26738 280 ILE A N 1
ATOM 4020 C CA . ILE A 1 280 ? 4.09578 -45.68957 -2.31302 1.000 16.36321 280 ILE A CA 1
ATOM 4021 C C . ILE A 1 280 ? 4.08471 -45.73190 -0.78471 1.000 16.79391 280 ILE A C 1
ATOM 4022 O O . ILE A 1 280 ? 4.32318 -44.72163 -0.09648 1.000 19.54800 280 ILE A O 1
ATOM 4038 N N . CYS A 1 281 ? 3.75875 -46.90920 -0.24183 1.000 16.34855 281 CYS A N 1
ATOM 4039 C CA . CYS A 1 281 ? 3.75803 -47.11749 1.20290 1.000 16.19222 281 CYS A CA 1
ATOM 4040 C C . CYS A 1 281 ? 5.18474 -47.32617 1.67776 1.000 16.79142 281 CYS A C 1
ATOM 4041 O O . CYS A 1 281 ? 5.93145 -48.09293 1.05359 1.000 19.94831 281 CYS A O 1
ATOM 4048 N N . THR A 1 282 ? 5.54302 -46.69544 2.81607 1.000 17.81087 282 THR A N 1
ATOM 4049 C CA . THR A 1 282 ? 6.81979 -46.98169 3.49537 1.000 19.55798 282 THR A CA 1
ATOM 4050 C C . THR A 1 282 ? 6.54792 -47.65360 4.83938 1.000 21.13075 282 THR A C 1
ATOM 4051 O O . THR A 1 282 ? 5.96732 -47.03787 5.72773 1.000 24.00788 282 THR A O 1
ATOM 4062 N N . LEU A 1 283 ? 6.97568 -48.91861 4.97523 1.000 23.57230 283 LEU A N 1
ATOM 4063 C CA . LEU A 1 283 ? 6.83613 -49.71362 6.19640 1.000 23.22943 283 LEU A CA 1
ATOM 4064 C C . LEU A 1 283 ? 8.19370 -50.13770 6.74893 1.000 23.50846 283 LEU A C 1
ATOM 4065 O O . LEU A 1 283 ? 9.14422 -50.35095 5.99256 1.000 22.24842 283 LEU A O 1
ATOM 4081 N N . ASP A 1 284 ? 8.25386 -50.33679 8.06721 1.000 25.70421 284 ASP A N 1
ATOM 4082 C CA . ASP A 1 284 ? 9.40918 -50.99630 8.67154 1.000 28.69892 284 ASP A CA 1
ATOM 4083 C C . ASP A 1 284 ? 9.46195 -52.47934 8.31994 1.000 27.37988 284 ASP A C 1
ATOM 4084 O O . ASP A 1 284 ? 8.44186 -53.12584 8.08658 1.000 27.44434 284 ASP A O 1
ATOM 4093 N N . LYS A 1 285 ? 10.68692 -53.01277 8.28519 1.000 27.46224 285 LYS A N 1
ATOM 4094 C CA . LYS A 1 285 ? 10.89073 -54.43748 8.07934 1.000 29.69834 285 LYS A CA 1
ATOM 4095 C C . LYS A 1 285 ? 10.39198 -55.19641 9.29297 1.000 32.73244 285 LYS A C 1
ATOM 4096 O O . LYS A 1 285 ? 10.34033 -54.66031 10.40005 1.000 34.24333 285 LYS A O 1
ATOM 4115 N N . ILE A 1 286 ? 9.98105 -56.44009 9.07228 1.000 34.69402 286 ILE A N 1
ATOM 4116 C CA . ILE A 1 286 ? 9.64688 -57.36514 10.15476 1.000 38.86148 286 ILE A CA 1
ATOM 4117 C C . ILE A 1 286 ? 10.52348 -58.60092 9.99711 1.000 42.30985 286 ILE A C 1
ATOM 4118 O O . ILE A 1 286 ? 10.58075 -59.19476 8.91365 1.000 41.62677 286 ILE A O 1
ATOM 4134 N N . ASN A 1 287 ? 11.22757 -58.96874 11.06593 1.000 47.30434 287 ASN A N 1
ATOM 4135 C CA . ASN A 1 287 ? 12.16947 -60.09128 11.02203 1.000 50.67166 287 ASN A CA 1
ATOM 4136 C C . ASN A 1 287 ? 13.19155 -59.91253 9.89855 1.000 50.09532 287 ASN A C 1
ATOM 4137 O O . ASN A 1 287 ? 13.60261 -60.87358 9.24004 1.000 50.59262 287 ASN A O 1
ATOM 4142 N N . GLY A 1 288 ? 13.58394 -58.65686 9.66798 1.000 47.01453 288 GLY A N 1
ATOM 4143 C CA . GLY A 1 288 ? 14.62420 -58.32064 8.71439 1.000 42.36408 288 GLY A CA 1
ATOM 4144 C C . GLY A 1 288 ? 14.25583 -58.52123 7.26987 1.000 38.70493 288 GLY A C 1
ATOM 4145 O O . GLY A 1 288 ? 15.15644 -58.70459 6.42638 1.000 38.49452 288 GLY A O 1
ATOM 4149 N N A SER A 1 289 ? 12.96251 -58.48149 6.94836 0.557 33.08612 289 SER A N 1
ATOM 4150 N N B SER A 1 289 ? 12.95909 -58.48145 6.95136 0.443 33.50333 289 SER A N 1
ATOM 4151 C CA A SER A 1 289 ? 12.51619 -58.71526 5.58657 0.557 29.97717 289 SER A CA 1
ATOM 4152 C CA B SER A 1 289 ? 12.48160 -58.76498 5.60726 0.443 30.13855 289 SER A CA 1
ATOM 4153 C C A SER A 1 289 ? 11.21293 -57.96544 5.29883 0.557 28.03210 289 SER A C 1
ATOM 4154 C C B SER A 1 289 ? 11.20828 -57.97250 5.30395 0.443 28.22523 289 SER A C 1
ATOM 4155 O O A SER A 1 289 ? 10.54748 -57.43272 6.18887 0.557 26.61926 289 SER A O 1
ATOM 4156 O O B SER A 1 289 ? 10.55617 -57.41515 6.18965 0.443 27.02159 289 SER A O 1
ATOM 4171 N N . CYS A 1 290 ? 10.86070 -57.94592 4.01922 1.000 26.77235 290 CYS A N 1
ATOM 4172 C CA . CYS A 1 290 ? 9.63511 -57.33108 3.54510 1.000 26.36667 290 CYS A CA 1
ATOM 4173 C C . CYS A 1 290 ? 8.63567 -58.38052 3.13226 1.000 29.23519 290 CYS A C 1
ATOM 4174 O O . CYS A 1 290 ? 7.68902 -58.08434 2.41572 1.000 29.00254 290 CYS A O 1
ATOM 4181 N N . ALA A 1 291 ? 8.83755 -59.60640 3.58148 1.000 29.53798 291 ALA A N 1
ATOM 4182 C CA . ALA A 1 291 ? 7.94986 -60.68744 3.23120 1.000 31.30824 291 ALA A CA 1
ATOM 4183 C C . ALA A 1 291 ? 6.66780 -60.71378 4.04798 1.000 30.39904 291 ALA A C 1
ATOM 4184 O O . ALA A 1 291 ? 5.74531 -61.44464 3.68012 1.000 31.45681 291 ALA A O 1
ATOM 4191 N N . PHE A 1 292 ? 6.56987 -59.96760 5.14669 1.000 30.90773 292 PHE A N 1
ATOM 4192 C CA . PHE A 1 292 ? 5.47067 -60.22754 6.06922 1.000 32.53129 292 PHE A CA 1
ATOM 4193 C C . PHE A 1 292 ? 4.09302 -59.99322 5.45565 1.000 34.28821 292 PHE A C 1
ATOM 4194 O O . PHE A 1 292 ? 3.14946 -60.69244 5.86437 1.000 33.48136 292 PHE A O 1
ATOM 4211 N N . PRO A 1 293 ? 3.89677 -59.09110 4.49392 1.000 36.74116 293 PRO A N 1
ATOM 4212 C CA . PRO A 1 293 ? 2.54747 -59.00352 3.89332 1.000 38.04144 293 PRO A CA 1
ATOM 4213 C C . PRO A 1 293 ? 2.10754 -60.30437 3.23974 1.000 38.97412 293 PRO A C 1
ATOM 4214 O O . PRO A 1 293 ? 0.97786 -60.76046 3.44577 1.000 39.60795 293 PRO A O 1
ATOM 4225 N N . ARG A 1 294 ? 2.97570 -60.93574 2.45113 1.000 39.95053 294 ARG A N 1
ATOM 4226 C CA . ARG A 1 294 ? 2.58969 -62.19128 1.81396 1.000 41.36826 294 ARG A CA 1
ATOM 4227 C C . ARG A 1 294 ? 2.32499 -63.27696 2.85681 1.000 37.64650 294 ARG A C 1
ATOM 4228 O O . ARG A 1 294 ? 1.33802 -64.03433 2.76086 1.000 35.66208 294 ARG A O 1
ATOM 4249 N N . VAL A 1 295 ? 3.20254 -63.37718 3.85398 1.000 35.72552 295 VAL A N 1
ATOM 4250 C CA . VAL A 1 295 ? 3.01269 -64.36019 4.91361 1.000 31.05160 295 VAL A CA 1
ATOM 4251 C C . VAL A 1 295 ? 1.65615 -64.17584 5.56633 1.000 30.00350 295 VAL A C 1
ATOM 4252 O O . VAL A 1 295 ? 0.93271 -65.15826 5.83326 1.000 28.50075 295 VAL A O 1
ATOM 4265 N N . MET A 1 296 ? 1.28237 -62.91749 5.83830 1.000 28.81146 296 MET A N 1
ATOM 4266 C CA . MET A 1 296 ? -0.00383 -62.66459 6.47983 1.000 28.47207 296 MET A CA 1
ATOM 4267 C C . MET A 1 296 ? -1.16091 -63.06589 5.57462 1.000 29.21928 296 MET A C 1
ATOM 4268 O O . MET A 1 296 ? -2.17563 -63.59917 6.03998 1.000 30.53451 296 MET A O 1
ATOM 4282 N N . LYS A 1 297 ? -1.04465 -62.76724 4.28143 1.000 29.30272 297 LYS A N 1
ATOM 4283 C CA . LYS A 1 297 ? -2.05706 -63.19195 3.32004 1.000 29.55329 297 LYS A CA 1
ATOM 4284 C C . LYS A 1 297 ? -2.20899 -64.70217 3.30016 1.000 27.57554 297 LYS A C 1
ATOM 4285 O O . LYS A 1 297 ? -3.33337 -65.21698 3.22828 1.000 27.21238 297 LYS A O 1
ATOM 4304 N N . GLU A 1 298 ? -1.08193 -65.42733 3.29601 1.000 26.24524 298 GLU A N 1
ATOM 4305 C CA . GLU A 1 298 ? -1.14116 -66.87817 3.28484 1.000 29.13028 298 GLU A CA 1
ATOM 4306 C C . GLU A 1 298 ? -1.84628 -67.38572 4.53139 1.000 28.23635 298 GLU A C 1
ATOM 4307 O O . GLU A 1 298 ? -2.64315 -68.32933 4.46602 1.000 26.33514 298 GLU A O 1
ATOM 4319 N N . LYS A 1 299 ? -1.58638 -66.74368 5.67127 1.000 27.77810 299 LYS A N 1
ATOM 4320 C CA . LYS A 1 299 ? -2.20816 -67.16463 6.91459 1.000 30.29083 299 LYS A CA 1
ATOM 4321 C C . LYS A 1 299 ? -3.71733 -66.95214 6.85484 1.000 25.97677 299 LYS A C 1
ATOM 4322 O O . LYS A 1 299 ? -4.49441 -67.84410 7.21524 1.000 27.30119 299 LYS A O 1
ATOM 4341 N N . ILE A 1 300 ? -4.15472 -65.78146 6.37941 1.000 23.12267 300 ILE A N 1
ATOM 4342 C CA . ILE A 1 300 ? -5.59472 -65.52464 6.31057 1.000 23.21578 300 ILE A CA 1
ATOM 4343 C C . ILE A 1 300 ? -6.30058 -66.56287 5.43411 1.000 20.23926 300 ILE A C 1
ATOM 4344 O O . ILE A 1 300 ? -7.37527 -67.06610 5.78974 1.000 21.26557 300 ILE A O 1
ATOM 4360 N N . TRP A 1 301 ? -5.71053 -66.90776 4.28151 1.000 19.57637 301 TRP A N 1
ATOM 4361 C CA . TRP A 1 301 ? -6.32044 -67.90540 3.40054 1.000 18.73189 301 TRP A CA 1
ATOM 4362 C C . TRP A 1 301 ? -6.23076 -69.30412 3.98537 1.000 17.99909 301 TRP A C 1
ATOM 4363 O O . TRP A 1 301 ? -7.20002 -70.07104 3.90015 1.000 20.73879 301 TRP A O 1
ATOM 4384 N N . ASP A 1 302 ? -5.11067 -69.65902 4.61549 1.000 21.49700 302 ASP A N 1
ATOM 4385 C CA . ASP A 1 302 ? -5.05485 -70.96664 5.26324 1.000 24.16849 302 ASP A CA 1
ATOM 4386 C C . ASP A 1 302 ? -6.16897 -71.08291 6.29184 1.000 25.12520 302 ASP A C 1
ATOM 4387 O O . ASP A 1 302 ? -6.84993 -72.12580 6.38405 1.000 26.13253 302 ASP A O 1
ATOM 4396 N N . ASP A 1 303 ? -6.36560 -70.01942 7.08712 1.000 23.32987 303 ASP A N 1
ATOM 4397 C CA . ASP A 1 303 ? -7.39056 -70.04600 8.12579 1.000 23.67590 303 ASP A CA 1
ATOM 4398 C C . ASP A 1 303 ? -8.79505 -70.10784 7.52622 1.000 22.78308 303 ASP A C 1
ATOM 4399 O O . ASP A 1 303 ? -9.65902 -70.84984 8.02456 1.000 26.44735 303 ASP A O 1
ATOM 4408 N N . PHE A 1 304 ? -9.04200 -69.35380 6.45121 1.000 20.60035 304 PHE A N 1
ATOM 4409 C CA . PHE A 1 304 ? -10.34598 -69.41959 5.79586 1.000 19.10031 304 PHE A CA 1
ATOM 4410 C C . PHE A 1 304 ? -10.61343 -70.82310 5.25465 1.000 20.04317 304 PHE A C 1
ATOM 4411 O O . PHE A 1 304 ? -11.71329 -71.37398 5.40552 1.000 19.85445 304 PHE A O 1
ATOM 4428 N N . THR A 1 305 ? -9.63257 -71.39401 4.55463 1.000 20.38938 305 THR A N 1
ATOM 4429 C CA . THR A 1 305 ? -9.84479 -72.70231 3.93474 1.000 20.02216 305 THR A CA 1
ATOM 4430 C C . THR A 1 305 ? -10.12746 -73.76512 4.99340 1.000 22.02988 305 THR A C 1
ATOM 4431 O O . THR A 1 305 ? -11.08150 -74.56228 4.86210 1.000 22.26275 305 THR A O 1
ATOM 4442 N N . ALA A 1 306 ? -9.34446 -73.75073 6.07996 1.000 23.06227 306 ALA A N 1
ATOM 4443 C CA . ALA A 1 306 ? -9.62456 -74.63571 7.20725 1.000 26.18137 306 ALA A CA 1
ATOM 4444 C C . ALA A 1 306 ? -11.00409 -74.37751 7.81712 1.000 27.51796 306 ALA A C 1
ATOM 4445 O O . ALA A 1 306 ? -11.72615 -75.32835 8.15291 1.000 28.91870 306 ALA A O 1
ATOM 4452 N N . THR A 1 307 ? -11.39118 -73.10992 7.98603 1.000 26.27487 307 THR A N 1
ATOM 4453 C CA . THR A 1 307 ? -12.71052 -72.80647 8.54878 1.000 26.67244 307 THR A CA 1
ATOM 4454 C C . THR A 1 307 ? -13.82582 -73.27344 7.63064 1.000 26.16926 307 THR A C 1
ATOM 4455 O O . THR A 1 307 ? -14.89793 -73.67219 8.10443 1.000 27.91043 307 THR A O 1
ATOM 4466 N N . SER A 1 308 ? -13.63048 -73.16860 6.30810 1.000 27.80100 308 SER A N 1
ATOM 4467 C CA . SER A 1 308 ? -14.68861 -73.57408 5.38181 1.000 26.42541 308 SER A CA 1
ATOM 4468 C C . SER A 1 308 ? -14.97172 -75.05217 5.51715 1.000 27.69585 308 SER A C 1
ATOM 4469 O O . SER A 1 308 ? -16.11388 -75.47611 5.33222 1.000 28.58439 308 SER A O 1
ATOM 4477 N N . LYS A 1 309 ? -13.96026 -75.84127 5.84765 1.000 27.73161 309 LYS A N 1
ATOM 4478 C CA . LYS A 1 309 ? -14.18850 -77.25724 6.10936 1.000 32.40520 309 LYS A CA 1
ATOM 4479 C C . LYS A 1 309 ? -14.72593 -77.50682 7.52103 1.000 34.27212 309 LYS A C 1
ATOM 4480 O O . LYS A 1 309 ? -15.62393 -78.33882 7.70394 1.000 33.51597 309 LYS A O 1
ATOM 4499 N N . GLU A 1 310 ? -14.22136 -76.80093 8.53369 1.000 36.91693 310 GLU A N 1
ATOM 4500 C CA . GLU A 1 310 ? -14.73575 -77.02091 9.88489 1.000 40.83138 310 GLU A CA 1
ATOM 4501 C C . GLU A 1 310 ? -16.23446 -76.73779 9.96467 1.000 39.45036 310 GLU A C 1
ATOM 4502 O O . GLU A 1 310 ? -16.96474 -77.41666 10.69589 1.000 37.51930 310 GLU A O 1
ATOM 4514 N N . LYS A 1 311 ? -16.70902 -75.72702 9.24402 1.000 37.61866 311 LYS A N 1
ATOM 4515 C CA . LYS A 1 311 ? -18.10407 -75.29532 9.29579 1.000 36.69214 311 LYS A CA 1
ATOM 4516 C C . LYS A 1 311 ? -18.96007 -75.96223 8.21773 1.000 33.61096 311 LYS A C 1
ATOM 4517 O O . LYS A 1 311 ? -20.12437 -75.56819 8.02097 1.000 33.20726 311 LYS A O 1
ATOM 4536 N N . HIS A 1 312 ? -18.39498 -76.95435 7.51680 1.000 30.59581 312 HIS A N 1
ATOM 4537 C CA . HIS A 1 312 ? -19.09853 -77.72308 6.50009 1.000 28.47896 312 HIS A CA 1
ATOM 4538 C C . HIS A 1 312 ? -19.76242 -76.84240 5.45417 1.000 26.17263 312 HIS A C 1
ATOM 4539 O O . HIS A 1 312 ? -20.93912 -77.02552 5.10768 1.000 28.52967 312 HIS A O 1
ATOM 4553 N N . MET A 1 313 ? -18.98136 -75.91302 4.88910 1.000 24.43932 313 MET A N 1
ATOM 4554 C CA . MET A 1 313 ? -19.55872 -74.99185 3.93144 1.000 21.69714 313 MET A CA 1
ATOM 4555 C C . MET A 1 313 ? -19.75139 -75.66213 2.58109 1.000 20.24578 313 MET A C 1
ATOM 4556 O O . MET A 1 313 ? -18.80143 -76.22238 2.03043 1.000 22.56621 313 MET A O 1
ATOM 4570 N N . PRO A 1 314 ? -20.94430 -75.61313 2.01196 1.000 19.20087 314 PRO A N 1
ATOM 4571 C CA . PRO A 1 314 ? -21.10372 -76.02752 0.61616 1.000 19.66330 314 PRO A CA 1
ATOM 4572 C C . PRO A 1 314 ? -20.35873 -75.08949 -0.30885 1.000 16.46037 314 PRO A C 1
ATOM 4573 O O . PRO A 1 314 ? -20.04553 -73.93693 0.04811 1.000 16.57948 314 PRO A O 1
ATOM 4584 N N . HIS A 1 315 ? -20.10482 -75.58759 -1.53193 1.000 16.96258 315 HIS A N 1
ATOM 4585 C CA . HIS A 1 315 ? -19.23173 -74.83084 -2.43942 1.000 16.46068 315 HIS A CA 1
ATOM 4586 C C . HIS A 1 315 ? -19.77839 -73.41907 -2.69799 1.000 17.13057 315 HIS A C 1
ATOM 4587 O O . HIS A 1 315 ? -18.99160 -72.46600 -2.80607 1.000 16.40491 315 HIS A O 1
ATOM 4601 N N . TRP A 1 316 ? -21.10254 -73.25255 -2.77130 1.000 16.08365 316 TRP A N 1
ATOM 4602 C CA . TRP A 1 316 ? -21.65728 -71.93007 -3.12114 1.000 15.44291 316 TRP A CA 1
ATOM 4603 C C . TRP A 1 316 ? -21.43038 -70.91794 -2.00181 1.000 14.62638 316 TRP A C 1
ATOM 4604 O O . TRP A 1 316 ? -21.25433 -69.70276 -2.24782 1.000 16.76818 316 TRP A O 1
ATOM 4625 N N . LYS A 1 317 ? -21.40111 -71.40612 -0.77162 1.000 14.41051 317 LYS A N 1
ATOM 4626 C CA . LYS A 1 317 ? -21.17441 -70.53832 0.36670 1.000 14.75525 317 LYS A CA 1
ATOM 4627 C C . LYS A 1 317 ? -19.68600 -70.24070 0.52900 1.000 15.87654 317 LYS A C 1
ATOM 4628 O O . LYS A 1 317 ? -19.30191 -69.07966 0.74152 1.000 15.36586 317 LYS A O 1
ATOM 4647 N N . ARG A 1 318 ? -18.83526 -71.28257 0.42917 1.000 15.71615 318 ARG A N 1
ATOM 4648 C CA . ARG A 1 318 ? -17.38628 -71.05977 0.41407 1.000 14.74409 318 ARG A CA 1
ATOM 4649 C C . ARG A 1 318 ? -16.99334 -70.04270 -0.65953 1.000 13.35966 318 ARG A C 1
ATOM 4650 O O . ARG A 1 318 ? -16.20396 -69.12011 -0.40958 1.000 13.82614 318 ARG A O 1
ATOM 4671 N N . ASP A 1 319 ? -17.51108 -70.21724 -1.87742 1.000 15.32202 319 ASP A N 1
ATOM 4672 C CA . ASP A 1 319 ? -17.15953 -69.32857 -2.98171 1.000 14.67993 319 ASP A CA 1
ATOM 4673 C C . ASP A 1 319 ? -17.60981 -67.89857 -2.69946 1.000 14.16767 319 ASP A C 1
ATOM 4674 O O . ASP A 1 319 ? -16.88079 -66.91899 -2.97623 1.000 14.21599 319 ASP A O 1
ATOM 4683 N N . GLY A 1 320 ? -18.79575 -67.75296 -2.13250 1.000 14.14045 320 GLY A N 1
ATOM 4684 C CA . GLY A 1 320 ? -19.28456 -66.40981 -1.86325 1.000 15.07339 320 GLY A CA 1
ATOM 4685 C C . GLY A 1 320 ? -18.40875 -65.66520 -0.88077 1.000 14.86833 320 GLY A C 1
ATOM 4686 O O . GLY A 1 320 ? -18.10146 -64.50525 -1.09233 1.000 13.26729 320 GLY A O 1
ATOM 4690 N N . TYR A 1 321 ? -18.00580 -66.32350 0.22317 1.000 15.22722 321 TYR A N 1
ATOM 4691 C CA . TYR A 1 321 ? -17.07660 -65.70298 1.14878 1.000 14.33792 321 TYR A CA 1
ATOM 4692 C C . TYR A 1 321 ? -15.73600 -65.45465 0.47589 1.000 12.52751 321 TYR A C 1
ATOM 4693 O O . TYR A 1 321 ? -15.11240 -64.39199 0.66504 1.000 14.27887 321 TYR A O 1
ATOM 4711 N N . ALA A 1 322 ? -15.26044 -66.42381 -0.30897 1.000 12.95073 322 ALA A N 1
ATOM 4712 C CA . ALA A 1 322 ? -13.91794 -66.29770 -0.85840 1.000 11.57703 322 ALA A CA 1
ATOM 4713 C C . ALA A 1 322 ? -13.85182 -65.11681 -1.83005 1.000 12.74342 322 ALA A C 1
ATOM 4714 O O . ALA A 1 322 ? -12.82956 -64.45067 -1.92359 1.000 13.64284 322 ALA A O 1
ATOM 4721 N N . LYS A 1 323 ? -14.91066 -64.89211 -2.62436 1.000 11.99888 323 LYS A N 1
ATOM 4722 C CA . LYS A 1 323 ? -14.89192 -63.76035 -3.54914 1.000 13.21606 323 LYS A CA 1
ATOM 4723 C C . LYS A 1 323 ? -14.75106 -62.43931 -2.81144 1.000 14.10105 323 LYS A C 1
ATOM 4724 O O . LYS A 1 323 ? -14.07727 -61.51858 -3.31148 1.000 16.32820 323 LYS A O 1
ATOM 4743 N N A MET A 1 324 ? -15.36247 -62.31942 -1.63087 0.549 14.53097 324 MET A N 1
ATOM 4744 N N B MET A 1 324 ? -15.33916 -62.31689 -1.62475 0.451 14.32625 324 MET A N 1
ATOM 4745 C CA A MET A 1 324 ? -15.18333 -61.12205 -0.81370 0.549 14.18786 324 MET A CA 1
ATOM 4746 C CA B MET A 1 324 ? -15.15268 -61.10015 -0.84117 0.451 14.12317 324 MET A CA 1
ATOM 4747 C C A MET A 1 324 ? -13.74988 -61.04402 -0.27492 0.549 14.68063 324 MET A C 1
ATOM 4748 C C B MET A 1 324 ? -13.74061 -61.03492 -0.25778 0.451 14.48057 324 MET A C 1
ATOM 4749 O O A MET A 1 324 ? -13.10359 -59.98598 -0.33814 0.549 13.81383 324 MET A O 1
ATOM 4750 O O B MET A 1 324 ? -13.09886 -59.97288 -0.27265 0.451 13.87013 324 MET A O 1
ATOM 4777 N N . LEU A 1 325 ? -13.23344 -62.16503 0.23503 1.000 13.76125 325 LEU A N 1
ATOM 4778 C CA . LEU A 1 325 ? -11.87137 -62.18940 0.79311 1.000 14.84590 325 LEU A CA 1
ATOM 4779 C C . LEU A 1 325 ? -10.84181 -61.81791 -0.26978 1.000 14.92234 325 LEU A C 1
ATOM 4780 O O . LEU A 1 325 ? -9.82353 -61.17121 0.04237 1.000 16.58692 325 LEU A O 1
ATOM 4796 N N . MET A 1 326 ? -11.07979 -62.20365 -1.52971 1.000 15.00762 326 MET A N 1
ATOM 4797 C CA . MET A 1 326 ? -10.17296 -61.79032 -2.60062 1.000 14.70861 326 MET A CA 1
ATOM 4798 C C . MET A 1 326 ? -10.06014 -60.27272 -2.74601 1.000 15.95012 326 MET A C 1
ATOM 4799 O O . MET A 1 326 ? -9.15863 -59.82039 -3.44968 1.000 17.30352 326 MET A O 1
ATOM 4813 N N . GLN A 1 327 ? -10.99854 -59.51099 -2.18863 1.000 16.94612 327 GLN A N 1
ATOM 4814 C CA . GLN A 1 327 ? -10.98270 -58.05760 -2.34037 1.000 14.15269 327 GLN A CA 1
ATOM 4815 C C . GLN A 1 327 ? -10.07211 -57.38811 -1.33327 1.000 15.97914 327 GLN A C 1
ATOM 4816 O O . GLN A 1 327 ? -9.83474 -56.18177 -1.43704 1.000 17.73108 327 GLN A O 1
ATOM 4830 N N . LEU A 1 328 ? -9.53600 -58.13000 -0.36273 1.000 16.93599 328 LEU A N 1
ATOM 4831 C CA . LEU A 1 328 ? -8.60499 -57.50561 0.57179 1.000 16.32418 328 LEU A CA 1
ATOM 4832 C C . LEU A 1 328 ? -7.36541 -57.00018 -0.17227 1.000 16.96641 328 LEU A C 1
ATOM 4833 O O . LEU A 1 328 ? -6.94592 -57.58461 -1.17338 1.000 19.34528 328 LEU A O 1
ATOM 4849 N N . PRO A 1 329 ? -6.73029 -55.96202 0.33165 1.000 16.04760 329 PRO A N 1
ATOM 4850 C CA . PRO A 1 329 ? -5.49124 -55.48133 -0.29051 1.000 16.29386 329 PRO A CA 1
ATOM 4851 C C . PRO A 1 329 ? -4.40271 -56.54312 -0.28158 1.000 16.99117 329 PRO A C 1
ATOM 4852 O O . PRO A 1 329 ? -4.16518 -57.18817 0.72799 1.000 22.05555 329 PRO A O 1
ATOM 4863 N N . TYR A 1 330 ? -3.72578 -56.69774 -1.41918 1.000 18.81129 330 TYR A N 1
ATOM 4864 C CA . TYR A 1 330 ? -2.64947 -57.65773 -1.61464 1.000 21.74896 330 TYR A CA 1
ATOM 4865 C C . TYR A 1 330 ? -1.39595 -56.88632 -2.02058 1.000 17.65637 330 TYR A C 1
ATOM 4866 O O . TYR A 1 330 ? -1.34540 -56.29496 -3.10079 1.000 20.36999 330 TYR A O 1
ATOM 4884 N N . SER A 1 331 ? -0.37281 -56.93236 -1.18540 1.000 19.45226 331 SER A N 1
ATOM 4885 C CA . SER A 1 331 ? 0.78830 -56.07932 -1.37438 1.000 23.86131 331 SER A CA 1
ATOM 4886 C C . SER A 1 331 ? 1.93389 -56.81614 -2.07910 1.000 22.87292 331 SER A C 1
ATOM 4887 O O . SER A 1 331 ? 2.12478 -58.03725 -1.94772 1.000 27.62390 331 SER A O 1
ATOM 4895 N N . ASN A 1 332 ? 2.72960 -56.03498 -2.79154 1.000 22.59442 332 ASN A N 1
ATOM 4896 C CA . ASN A 1 332 ? 4.06167 -56.42205 -3.22184 1.000 23.77756 332 ASN A CA 1
ATOM 4897 C C . ASN A 1 332 ? 4.99754 -55.33445 -2.72358 1.000 21.13970 332 ASN A C 1
ATOM 4898 O O . ASN A 1 332 ? 4.68128 -54.13760 -2.84944 1.000 19.93295 332 ASN A O 1
ATOM 4909 N N . CYS A 1 333 ? 6.13983 -55.73551 -2.16174 1.000 23.56463 333 CYS A N 1
ATOM 4910 C CA . CYS A 1 333 ? 7.08704 -54.77776 -1.61516 1.000 24.86128 333 CYS A CA 1
ATOM 4911 C C . CYS A 1 333 ? 8.48421 -54.98992 -2.19033 1.000 26.34255 333 CYS A C 1
ATOM 4912 O O . CYS A 1 333 ? 8.87242 -56.10627 -2.54135 1.000 27.41897 333 CYS A O 1
ATOM 4919 N N . LYS A 1 334 ? 9.21369 -53.88993 -2.31866 1.000 23.09885 334 LYS A N 1
ATOM 4920 C CA . LYS A 1 334 ? 10.64742 -53.89570 -2.55116 1.000 22.37674 334 LYS A CA 1
ATOM 4921 C C . LYS A 1 334 ? 11.34376 -53.40094 -1.29684 1.000 21.49039 334 LYS A C 1
ATOM 4922 O O . LYS A 1 334 ? 10.92531 -52.41326 -0.68477 1.000 22.25444 334 LYS A O 1
ATOM 4941 N N . GLU A 1 335 ? 12.44006 -54.05652 -0.93370 1.000 21.93158 335 GLU A N 1
ATOM 4942 C CA . GLU A 1 335 ? 13.25692 -53.59734 0.17937 1.000 22.47594 335 GLU A CA 1
ATOM 4943 C C . GLU A 1 335 ? 14.18717 -52.50069 -0.32737 1.000 24.20201 335 GLU A C 1
ATOM 4944 O O . GLU A 1 335 ? 14.92490 -52.72443 -1.28799 1.000 22.58078 335 GLU A O 1
ATOM 4956 N N . VAL A 1 336 ? 14.10985 -51.30227 0.25976 1.000 22.64742 336 VAL A N 1
ATOM 4957 C CA . VAL A 1 336 ? 14.92925 -50.17390 -0.16855 1.000 24.65075 336 VAL A CA 1
ATOM 4958 C C . VAL A 1 336 ? 15.58321 -49.61633 1.07848 1.000 26.11356 336 VAL A C 1
ATOM 4959 O O . VAL A 1 336 ? 14.90520 -49.09746 1.97351 1.000 25.29465 336 VAL A O 1
ATOM 4972 N N . GLY A 1 337 ? 16.91103 -49.73953 1.15764 1.000 28.43936 337 GLY A N 1
ATOM 4973 C CA . GLY A 1 337 ? 17.57343 -49.37631 2.39043 1.000 30.83875 337 GLY A CA 1
ATOM 4974 C C . GLY A 1 337 ? 17.03262 -50.16839 3.55858 1.000 32.84705 337 GLY A C 1
ATOM 4975 O O . GLY A 1 337 ? 16.94132 -51.39450 3.52424 1.000 36.06585 337 GLY A O 1
ATOM 4979 N N A ASP A 1 338 ? 16.68648 -49.46970 4.62612 0.561 32.89603 338 ASP A N 1
ATOM 4980 N N B ASP A 1 338 ? 16.68128 -49.45437 4.61573 0.439 33.17711 338 ASP A N 1
ATOM 4981 C CA A ASP A 1 338 ? 16.15254 -50.09962 5.82383 0.561 37.79028 338 ASP A CA 1
ATOM 4982 C CA B ASP A 1 338 ? 16.15064 -50.04517 5.83221 0.439 37.59400 338 ASP A CA 1
ATOM 4983 C C A ASP A 1 338 ? 14.62243 -50.19343 5.81551 0.561 35.08113 338 ASP A C 1
ATOM 4984 C C B ASP A 1 338 ? 14.62284 -50.13143 5.83089 0.439 35.07607 338 ASP A C 1
ATOM 4985 O O A ASP A 1 338 ? 14.02319 -50.52895 6.84453 0.561 36.53994 338 ASP A O 1
ATOM 4986 O O B ASP A 1 338 ? 14.02440 -50.40649 6.87811 0.439 36.57787 338 ASP A O 1
ATOM 5003 N N . LYS A 1 339 ? 13.98078 -49.91932 4.68944 1.000 30.73740 339 LYS A N 1
ATOM 5004 C CA . LYS A 1 339 ? 12.52145 -49.85290 4.66614 1.000 25.78112 339 LYS A CA 1
ATOM 5005 C C . LYS A 1 339 ? 11.92166 -50.76782 3.61605 1.000 22.06445 339 LYS A C 1
ATOM 5006 O O . LYS A 1 339 ? 12.57985 -51.18917 2.68766 1.000 23.16766 339 LYS A O 1
ATOM 5026 N N . CYS A 1 340 ? 10.61390 -51.00430 3.73802 1.000 19.70837 340 CYS A N 1
ATOM 5027 C CA . CYS A 1 340 ? 9.84946 -51.74725 2.75544 1.000 17.86258 340 CYS A CA 1
ATOM 5028 C C . CYS A 1 340 ? 8.97993 -50.76628 2.00101 1.000 17.81775 340 CYS A C 1
ATOM 5029 O O . CYS A 1 340 ? 8.25354 -50.01879 2.63462 1.000 21.17088 340 CYS A O 1
ATOM 5036 N N . LYS A 1 341 ? 9.02317 -50.78954 0.67299 1.000 17.06700 341 LYS A N 1
ATOM 5037 C CA . LYS A 1 341 ? 8.23971 -49.89259 -0.18281 1.000 17.47159 341 LYS A CA 1
ATOM 5038 C C . LYS A 1 341 ? 7.18662 -50.72092 -0.90062 1.000 17.63291 341 LYS A C 1
ATOM 5039 O O . LYS A 1 341 ? 7.52291 -51.60617 -1.70125 1.000 18.35905 341 LYS A O 1
ATOM 5058 N N . CYS A 1 342 ? 5.90429 -50.46104 -0.60919 1.000 16.26640 342 CYS A N 1
ATOM 5059 C CA . CYS A 1 342 ? 4.86221 -51.42505 -0.94458 1.000 17.15874 342 CYS A CA 1
ATOM 5060 C C . CYS A 1 342 ? 3.72469 -50.78414 -1.72394 1.000 14.54666 342 CYS A C 1
ATOM 5061 O O . CYS A 1 342 ? 3.33005 -49.65387 -1.44991 1.000 16.36801 342 CYS A O 1
ATOM 5068 N N . CYS A 1 343 ? 3.18195 -51.56210 -2.64937 1.000 16.16686 343 CYS A N 1
ATOM 5069 C CA . CYS A 1 343 ? 1.99163 -51.21005 -3.41504 1.000 16.40017 343 CYS A CA 1
ATOM 5070 C C . CYS A 1 343 ? 1.02390 -52.39347 -3.47961 1.000 15.79195 343 CYS A C 1
ATOM 5071 O O . CYS A 1 343 ? 1.42803 -53.55796 -3.41467 1.000 16.47072 343 CYS A O 1
ATOM 5078 N N . CYS A 1 344 ? -0.25967 -52.11079 -3.67387 1.000 14.37028 344 CYS A N 1
ATOM 5079 C CA . CYS A 1 344 ? -1.22767 -53.22316 -3.73398 1.000 13.61925 344 CYS A CA 1
ATOM 5080 C C . CYS A 1 344 ? -1.74707 -53.48850 -5.14532 1.000 12.62161 344 CYS A C 1
ATOM 5081 O O . CYS A 1 344 ? -1.93360 -52.58121 -5.96019 1.000 13.08311 344 CYS A O 1
ATOM 5088 N N . HIS A 1 345 ? -1.97703 -54.75272 -5.42100 1.000 14.36334 345 HIS A N 1
ATOM 5089 C CA . HIS A 1 345 ? -2.53448 -55.20570 -6.67585 1.000 14.36479 345 HIS A CA 1
ATOM 5090 C C . HIS A 1 345 ? -3.75151 -54.34792 -7.03697 1.000 15.37714 345 HIS A C 1
ATOM 5091 O O . HIS A 1 345 ? -4.64286 -54.16554 -6.19342 1.000 15.66866 345 HIS A O 1
ATOM 5105 N N . PRO A 1 346 ? -3.87577 -53.89591 -8.29686 1.000 13.54822 346 PRO A N 1
ATOM 5106 C CA . PRO A 1 346 ? -3.08576 -54.29074 -9.48623 1.000 16.56630 346 PRO A CA 1
ATOM 5107 C C . PRO A 1 346 ? -1.82320 -53.45007 -9.73949 1.000 16.94233 346 PRO A C 1
ATOM 5108 O O . PRO A 1 346 ? -1.27030 -53.44677 -10.84501 1.000 17.65958 346 PRO A O 1
ATOM 5119 N N . TYR A 1 347 ? -1.34694 -52.76675 -8.70704 1.000 16.18399 347 TYR A N 1
ATOM 5120 C CA . TYR A 1 347 ? -0.10703 -51.99623 -8.76827 1.000 15.62096 347 TYR A CA 1
ATOM 5121 C C . TYR A 1 347 ? 1.05055 -52.75827 -8.12879 1.000 17.04828 347 TYR A C 1
ATOM 5122 O O . TYR A 1 347 ? 0.85797 -53.67592 -7.34310 1.000 16.99627 347 TYR A O 1
ATOM 5140 N N . GLU A 1 348 ? 2.27234 -52.36166 -8.48999 1.000 16.50842 348 GLU A N 1
ATOM 5141 C CA . GLU A 1 348 ? 3.48434 -52.91168 -7.89856 1.000 17.56129 348 GLU A CA 1
ATOM 5142 C C . GLU A 1 348 ? 4.51966 -51.79299 -7.80078 1.000 16.90083 348 GLU A C 1
ATOM 5143 O O . GLU A 1 348 ? 4.43846 -50.80930 -8.53384 1.000 18.11349 348 GLU A O 1
ATOM 5155 N N . PRO A 1 349 ? 5.51299 -51.94100 -6.93960 1.000 16.82428 349 PRO A N 1
ATOM 5156 C CA . PRO A 1 349 ? 6.55248 -50.89537 -6.90380 1.000 17.64751 349 PRO A CA 1
ATOM 5157 C C . PRO A 1 349 ? 7.28431 -50.83354 -8.23565 1.000 18.80089 349 PRO A C 1
ATOM 5158 O O . PRO A 1 349 ? 7.52999 -51.86154 -8.88028 1.000 20.65593 349 PRO A O 1
ATOM 5169 N N . ASN A 1 350 ? 7.65250 -49.60608 -8.63604 1.000 21.66251 350 ASN A N 1
ATOM 5170 C CA . ASN A 1 350 ? 8.57981 -49.41412 -9.74435 1.000 22.67402 350 ASN A CA 1
ATOM 5171 C C . ASN A 1 350 ? 9.99143 -49.88588 -9.32234 1.000 24.32003 350 ASN A C 1
ATOM 5172 O O . ASN A 1 350 ? 10.22192 -50.34862 -8.20748 1.000 21.79799 350 ASN A O 1
ATOM 5183 N N . LYS A 1 351 ? 10.94977 -49.74887 -10.24213 1.000 27.35522 351 LYS A N 1
ATOM 5184 C CA . LYS A 1 351 ? 12.24000 -50.41829 -10.12972 1.000 34.36616 351 LYS A CA 1
ATOM 5185 C C . LYS A 1 351 ? 13.04110 -49.90685 -8.94880 1.000 32.55814 351 LYS A C 1
ATOM 5186 O O . LYS A 1 351 ? 13.71323 -50.69517 -8.27458 1.000 32.45259 351 LYS A O 1
ATOM 5205 N N . ASP A 1 352 ? 12.99199 -48.60179 -8.67689 1.000 30.94427 352 ASP A N 1
ATOM 5206 C CA . ASP A 1 352 ? 13.72395 -48.06217 -7.54886 1.000 28.07141 352 ASP A CA 1
ATOM 5207 C C . ASP A 1 352 ? 12.87803 -47.89669 -6.29787 1.000 26.26411 352 ASP A C 1
ATOM 5208 O O . ASP A 1 352 ? 13.39114 -47.40070 -5.28955 1.000 25.99199 352 ASP A O 1
ATOM 5217 N N . GLY A 1 353 ? 11.64756 -48.41692 -6.28939 1.000 22.78568 353 GLY A N 1
ATOM 5218 C CA . GLY A 1 353 ? 10.87068 -48.36564 -5.07498 1.000 23.65235 353 GLY A CA 1
ATOM 5219 C C . GLY A 1 353 ? 10.42365 -46.97794 -4.68151 1.000 23.33718 353 GLY A C 1
ATOM 5220 O O . GLY A 1 353 ? 10.22124 -46.71710 -3.49829 1.000 25.08646 353 GLY A O 1
ATOM 5224 N N . THR A 1 354 ? 10.22416 -46.09162 -5.64954 1.000 22.29014 354 THR A N 1
ATOM 5225 C CA . THR A 1 354 ? 9.84408 -44.71273 -5.36252 1.000 25.26644 354 THR A CA 1
ATOM 5226 C C . THR A 1 354 ? 8.39363 -44.41050 -5.71107 1.000 24.14599 354 THR A C 1
ATOM 5227 O O . THR A 1 354 ? 7.86210 -43.38146 -5.26105 1.000 22.13546 354 THR A O 1
ATOM 5238 N N . ALA A 1 355 ? 7.74173 -45.27945 -6.48106 1.000 21.97053 355 ALA A N 1
ATOM 5239 C CA . ALA A 1 355 ? 6.37896 -45.01749 -6.93341 1.000 23.58873 355 ALA A CA 1
ATOM 5240 C C . ALA A 1 355 ? 5.70562 -46.33230 -7.29971 1.000 21.60645 355 ALA A C 1
ATOM 5241 O O . ALA A 1 355 ? 6.34745 -47.37533 -7.42862 1.000 20.26478 355 ALA A O 1
ATOM 5248 N N . CYS A 1 356 ? 4.38734 -46.25614 -7.46081 1.000 18.83039 356 CYS A N 1
ATOM 5249 C CA . CYS A 1 356 ? 3.56360 -47.40762 -7.80330 1.000 21.65584 356 CYS A CA 1
ATOM 5250 C C . CYS A 1 356 ? 3.15459 -47.34722 -9.26697 1.000 22.20105 356 CYS A C 1
ATOM 5251 O O . CYS A 1 356 ? 2.72574 -46.28809 -9.76958 1.000 23.12221 356 CYS A O 1
ATOM 5258 N N . VAL A 1 357 ? 3.26286 -48.49608 -9.94590 1.000 19.32884 357 VAL A N 1
ATOM 5259 C CA . VAL A 1 357 ? 2.96242 -48.60167 -11.36471 1.000 19.56565 357 VAL A CA 1
ATOM 5260 C C . VAL A 1 357 ? 2.05849 -49.80375 -11.59013 1.000 19.20874 357 VAL A C 1
ATOM 5261 O O . VAL A 1 357 ? 2.05600 -50.74969 -10.79323 1.000 18.00025 357 VAL A O 1
ATOM 5274 N N . VAL A 1 358 ? 1.26739 -49.75377 -12.67350 1.000 20.37290 358 VAL A N 1
ATOM 5275 C CA . VAL A 1 358 ? 0.31714 -50.83787 -12.94790 1.000 20.67525 358 VAL A CA 1
ATOM 5276 C C . VAL A 1 358 ? 1.09666 -52.04086 -13.43936 1.000 21.55298 358 VAL A C 1
ATOM 5277 O O . VAL A 1 358 ? 2.04713 -51.90340 -14.23048 1.000 21.24281 358 VAL A O 1
ATOM 5290 N N . LYS A 1 359 ? 0.74953 -53.22189 -12.93141 1.000 21.75257 359 LYS A N 1
ATOM 5291 C CA . LYS A 1 359 ? 1.34980 -54.44817 -13.43812 1.000 22.75277 359 LYS A CA 1
ATOM 5292 C C . LYS A 1 359 ? 1.10641 -54.60612 -14.94355 1.000 25.19665 359 LYS A C 1
ATOM 5293 O O . LYS A 1 359 ? 0.03957 -54.25569 -15.46607 1.000 22.95582 359 LYS A O 1
ATOM 5312 N N . GLU A 1 360 ? 2.11019 -55.14929 -15.65075 1.000 25.77161 360 GLU A N 1
ATOM 5313 C CA . GLU A 1 360 ? 2.07173 -55.09292 -17.10961 1.000 28.36565 360 GLU A CA 1
ATOM 5314 C C . GLU A 1 360 ? 0.84468 -55.80776 -17.66692 1.000 25.14397 360 GLU A C 1
ATOM 5315 O O . GLU A 1 360 ? 0.21834 -55.32375 -18.61945 1.000 25.39383 360 GLU A O 1
ATOM 5327 N N . TYR A 1 361 ? 0.48779 -56.96184 -17.09971 1.000 24.48272 361 TYR A N 1
ATOM 5328 C CA . TYR A 1 361 ? -0.61715 -57.70899 -17.68389 1.000 24.59326 361 TYR A CA 1
ATOM 5329 C C . TYR A 1 361 ? -1.95928 -57.06659 -17.37508 1.000 24.43420 361 TYR A C 1
ATOM 5330 O O . TYR A 1 361 ? -2.95586 -57.46911 -17.97536 1.000 25.53606 361 TYR A O 1
ATOM 5348 N N . CYS A 1 362 ? -2.00018 -56.06407 -16.49419 1.000 22.52130 362 CYS A N 1
ATOM 5349 C CA . CYS A 1 362 ? -3.24354 -55.36026 -16.19072 1.000 22.38997 362 CYS A CA 1
ATOM 5350 C C . CYS A 1 362 ? -3.45073 -54.10354 -17.01332 1.000 26.22594 362 CYS A C 1
ATOM 5351 O O . CYS A 1 362 ? -4.54181 -53.53387 -16.96467 1.000 30.05152 362 CYS A O 1
ATOM 5358 N N . LYS A 1 363 ? -2.43448 -53.63815 -17.72515 1.000 26.72681 363 LYS A N 1
ATOM 5359 C CA . LYS A 1 363 ? -2.52381 -52.36060 -18.41008 1.000 30.65733 363 LYS A CA 1
ATOM 5360 C C . LYS A 1 363 ? -3.62620 -52.37533 -19.45377 1.000 36.52475 363 LYS A C 1
ATOM 5361 O O . LYS A 1 363 ? -3.88036 -53.39805 -20.10252 1.000 38.98370 363 LYS A O 1
ATOM 5380 N N A ARG A 1 364 ? -4.30019 -51.23282 -19.60493 0.526 38.17628 364 ARG A N 1
ATOM 5381 N N B ARG A 1 364 ? -4.30131 -51.23629 -19.60828 0.474 37.99244 364 ARG A N 1
ATOM 5382 C CA A ARG A 1 364 ? -5.23236 -51.06697 -20.70970 0.526 39.38578 364 ARG A CA 1
ATOM 5383 C CA B ARG A 1 364 ? -5.24499 -51.08622 -20.70528 0.474 39.27879 364 ARG A CA 1
ATOM 5384 C C A ARG A 1 364 ? -4.49297 -51.28148 -22.02446 0.526 39.54967 364 ARG A C 1
ATOM 5385 C C B ARG A 1 364 ? -4.50561 -51.25262 -22.02802 0.474 39.46966 364 ARG A C 1
ATOM 5386 O O A ARG A 1 364 ? -3.28442 -51.06293 -22.12224 0.526 38.73986 364 ARG A O 1
ATOM 5387 O O B ARG A 1 364 ? -3.30948 -50.97563 -22.13309 0.474 38.59444 364 ARG A O 1
ATOM 5428 N N . VAL A 1 365 ? -5.22845 -51.73261 -23.04178 1.000 41.85743 365 VAL A N 1
ATOM 5429 C CA . VAL A 1 365 ? -4.58261 -52.10471 -24.30002 1.000 46.63978 365 VAL A CA 1
ATOM 5430 C C . VAL A 1 365 ? -3.71690 -50.96345 -24.82115 1.000 47.45416 365 VAL A C 1
ATOM 5431 O O . VAL A 1 365 ? -2.58639 -51.18330 -25.26337 1.000 46.84463 365 VAL A O 1
ATOM 5444 N N . HIS A 1 366 ? -4.20491 -49.72146 -24.72428 1.000 47.08743 366 HIS A N 1
ATOM 5445 C CA . HIS A 1 366 ? -3.43917 -48.58473 -25.24000 1.000 46.73083 366 HIS A CA 1
ATOM 5446 C C . HIS A 1 366 ? -2.22562 -48.24136 -24.37904 1.000 47.14077 366 HIS A C 1
ATOM 5447 O O . HIS A 1 366 ? -1.30210 -47.58809 -24.87073 1.000 49.54592 366 HIS A O 1
ATOM 5461 N N . GLU A 1 367 ? -2.20705 -48.64183 -23.10696 1.000 48.01739 367 GLU A N 1
ATOM 5462 C CA . GLU A 1 367 ? -1.03993 -48.40834 -22.26653 1.000 48.87525 367 GLU A CA 1
ATOM 5463 C C . GLU A 1 367 ? 0.07053 -49.43239 -22.50894 1.000 51.90325 367 GLU A C 1
ATOM 5464 O O . GLU A 1 367 ? 1.21551 -49.17566 -22.13485 1.000 52.06466 367 GLU A O 1
ATOM 5476 N N . LEU A 1 368 ? -0.24025 -50.58689 -23.10170 1.000 55.36678 368 LEU A N 1
ATOM 5477 C CA . LEU A 1 368 ? 0.75525 -51.64091 -23.31915 1.000 56.11525 368 LEU A CA 1
ATOM 5478 C C . LEU A 1 368 ? 1.91672 -51.10382 -24.15020 1.000 56.89198 368 LEU A C 1
ATOM 5479 O O . LEU A 1 368 ? 2.33774 -51.73467 -25.11166 1.000 59.54524 368 LEU A O 1
ATOM 5495 N N . LYS B 1 21 ? 1.99582 -37.09356 -27.50589 1.000 71.78212 21 LYS B N 1
ATOM 5496 C CA . LYS B 1 21 ? 0.66867 -37.00079 -26.89502 1.000 73.04701 21 LYS B CA 1
ATOM 5497 C C . LYS B 1 21 ? -0.35298 -36.44733 -27.88981 1.000 70.24927 21 LYS B C 1
ATOM 5498 O O . LYS B 1 21 ? -1.02423 -37.18784 -28.60777 1.000 72.19692 21 LYS B O 1
ATOM 5516 N N . CYS B 1 22 ? -0.45986 -35.13079 -27.92227 1.000 64.91022 22 CYS B N 1
ATOM 5517 C CA . CYS B 1 22 ? -1.50420 -34.48491 -28.68445 1.000 61.01335 22 CYS B CA 1
ATOM 5518 C C . CYS B 1 22 ? -0.94127 -33.85839 -29.95220 1.000 57.71550 22 CYS B C 1
ATOM 5519 O O . CYS B 1 22 ? 0.20976 -33.41342 -29.97111 1.000 59.30027 22 CYS B O 1
ATOM 5526 N N . PRO B 1 23 ? -1.71874 -33.82080 -31.02925 1.000 54.56467 23 PRO B N 1
ATOM 5527 C CA . PRO B 1 23 ? -1.26936 -33.11298 -32.23003 1.000 53.93519 23 PRO B CA 1
ATOM 5528 C C . PRO B 1 23 ? -1.12165 -31.62317 -31.96518 1.000 52.93361 23 PRO B C 1
ATOM 5529 O O . PRO B 1 23 ? -1.69535 -31.06511 -31.02583 1.000 49.22056 23 PRO B O 1
ATOM 5540 N N . ASP B 1 24 ? -0.33178 -30.97455 -32.81264 1.000 52.47829 24 ASP B N 1
ATOM 5541 C CA . ASP B 1 24 ? -0.19005 -29.53683 -32.68405 1.000 51.75492 24 ASP B CA 1
ATOM 5542 C C . ASP B 1 24 ? -1.50094 -28.84545 -33.05189 1.000 46.20731 24 ASP B C 1
ATOM 5543 O O . ASP B 1 24 ? -2.34119 -29.37352 -33.78990 1.000 43.73170 24 ASP B O 1
ATOM 5552 N N . PHE B 1 25 ? -1.67109 -27.64257 -32.52787 1.000 41.45571 25 PHE B N 1
ATOM 5553 C CA . PHE B 1 25 ? -2.76580 -26.82272 -32.99890 1.000 41.76919 25 PHE B CA 1
ATOM 5554 C C . PHE B 1 25 ? -2.53411 -26.40761 -34.45369 1.000 41.64153 25 PHE B C 1
ATOM 5555 O O . PHE B 1 25 ? -1.41495 -26.43608 -34.97436 1.000 42.58504 25 PHE B O 1
ATOM 5572 N N . GLY B 1 26 ? -3.61948 -26.00818 -35.10476 1.000 42.53828 26 GLY B N 1
ATOM 5573 C CA . GLY B 1 26 ? -3.56404 -25.51504 -36.45992 1.000 43.36321 26 GLY B CA 1
ATOM 5574 C C . GLY B 1 26 ? -3.15495 -24.05672 -36.52632 1.000 43.14630 26 GLY B C 1
ATOM 5575 O O . GLY B 1 26 ? -2.70825 -23.45146 -35.54820 1.000 43.18240 26 GLY B O 1
ATOM 5579 N N . ASP B 1 27 ? -3.28132 -23.49838 -37.73882 1.000 39.52611 27 ASP B N 1
ATOM 5580 C CA . ASP B 1 27 ? -2.94147 -22.10127 -37.97076 1.000 40.89615 27 ASP B CA 1
ATOM 5581 C C . ASP B 1 27 ? -3.87504 -21.18488 -37.18838 1.000 38.16023 27 ASP B C 1
ATOM 5582 O O . ASP B 1 27 ? -5.02878 -21.52004 -36.91232 1.000 36.59615 27 ASP B O 1
ATOM 5591 N N . TRP B 1 28 ? -3.36989 -19.99882 -36.85705 1.000 38.83649 28 TRP B N 1
ATOM 5592 C CA . TRP B 1 28 ? -4.17973 -19.01912 -36.14509 1.000 38.46280 28 TRP B CA 1
ATOM 5593 C C . TRP B 1 28 ? -5.30674 -18.48675 -37.02972 1.000 35.43459 28 TRP B C 1
ATOM 5594 O O . TRP B 1 28 ? -5.09819 -18.12868 -38.19633 1.000 36.12508 28 TRP B O 1
ATOM 5615 N N . LYS B 1 29 ? -6.49457 -18.38874 -36.45138 1.000 32.74272 29 LYS B N 1
ATOM 5616 C CA . LYS B 1 29 ? -7.61812 -17.69575 -37.07282 1.000 31.76891 29 LYS B CA 1
ATOM 5617 C C . LYS B 1 29 ? -7.47385 -16.18844 -36.87462 1.000 29.92477 29 LYS B C 1
ATOM 5618 O O . LYS B 1 29 ? -6.57648 -15.72438 -36.15375 1.000 28.89035 29 LYS B O 1
ATOM 5637 N N . PRO B 1 30 ? -8.32558 -15.38147 -37.52117 1.000 31.75649 30 PRO B N 1
ATOM 5638 C CA . PRO B 1 30 ? -8.10644 -13.93414 -37.49728 1.000 31.55974 30 PRO B CA 1
ATOM 5639 C C . PRO B 1 30 ? -8.33611 -13.32339 -36.12946 1.000 29.94067 30 PRO B C 1
ATOM 5640 O O . PRO B 1 30 ? -9.21114 -13.72907 -35.36021 1.000 31.13728 30 PRO B O 1
ATOM 5651 N N . TRP B 1 31 ? -7.55168 -12.29451 -35.85660 1.000 30.19072 31 TRP B N 1
ATOM 5652 C CA . TRP B 1 31 ? -7.77000 -11.49332 -34.67293 1.000 26.68692 31 TRP B CA 1
ATOM 5653 C C . TRP B 1 31 ? -9.14226 -10.84369 -34.74104 1.000 26.01483 31 TRP B C 1
ATOM 5654 O O . TRP B 1 31 ? -9.56150 -10.34557 -35.79398 1.000 28.21884 31 TRP B O 1
ATOM 5675 N N . THR B 1 32 ? -9.82773 -10.80991 -33.59826 1.000 27.30814 32 THR B N 1
ATOM 5676 C CA . THR B 1 32 ? -11.04378 -10.00512 -33.47392 1.000 26.13773 32 THR B CA 1
ATOM 5677 C C . THR B 1 32 ? -10.70625 -8.50421 -33.42405 1.000 26.76730 32 THR B C 1
ATOM 5678 O O . THR B 1 32 ? -9.53379 -8.08880 -33.34974 1.000 27.24067 32 THR B O 1
ATOM 5689 N N . ASP B 1 33 ? -11.75173 -7.67561 -33.46749 1.000 28.43371 33 ASP B N 1
ATOM 5690 C CA . ASP B 1 33 ? -11.57400 -6.28819 -33.06302 1.000 27.60689 33 ASP B CA 1
ATOM 5691 C C . ASP B 1 33 ? -11.52147 -6.21500 -31.53520 1.000 25.58222 33 ASP B C 1
ATOM 5692 O O . ASP B 1 33 ? -11.56080 -7.23645 -30.83007 1.000 25.13002 33 ASP B O 1
ATOM 5701 N N . CYS B 1 34 ? -11.38847 -5.00256 -31.00491 1.000 26.66682 34 CYS B N 1
ATOM 5702 C CA . CYS B 1 34 ? -11.33387 -4.84765 -29.55073 1.000 27.31201 34 CYS B CA 1
ATOM 5703 C C . CYS B 1 34 ? -12.65826 -5.29141 -28.94302 1.000 25.19864 34 CYS B C 1
ATOM 5704 O O . CYS B 1 34 ? -13.71537 -4.79501 -29.32044 1.000 26.60980 34 CYS B O 1
ATOM 5711 N N . LEU B 1 35 ? -12.60667 -6.19532 -27.97139 1.000 24.19742 35 LEU B N 1
ATOM 5712 C CA . LEU B 1 35 ? -13.81819 -6.77109 -27.39752 1.000 23.85778 35 LEU B CA 1
ATOM 5713 C C . LEU B 1 35 ? -14.23164 -6.05975 -26.10784 1.000 24.79539 35 LEU B C 1
ATOM 5714 O O . LEU B 1 35 ? -13.41762 -5.47187 -25.39399 1.000 25.80908 35 LEU B O 1
ATOM 5730 N N . TRP B 1 36 ? -15.51451 -6.15751 -25.78859 1.000 23.59301 36 TRP B N 1
ATOM 5731 C CA . TRP B 1 36 ? -16.01421 -5.49292 -24.59418 1.000 24.85069 36 TRP B CA 1
ATOM 5732 C C . TRP B 1 36 ? -17.27169 -6.19607 -24.10406 1.000 25.90869 36 TRP B C 1
ATOM 5733 O O . TRP B 1 36 ? -17.76952 -7.13411 -24.72987 1.000 25.34036 36 TRP B O 1
ATOM 5754 N N . TYR B 1 37 ? -17.75340 -5.72905 -22.95461 1.000 30.89934 37 TYR B N 1
ATOM 5755 C CA . TYR B 1 37 ? -18.91311 -6.26670 -22.25025 1.000 33.08338 37 TYR B CA 1
ATOM 5756 C C . TYR B 1 37 ? -20.18073 -5.74113 -22.89940 1.000 34.73822 37 TYR B C 1
ATOM 5757 O O . TYR B 1 37 ? -20.12134 -4.88106 -23.78038 1.000 34.25065 37 TYR B O 1
ATOM 5775 N N . PRO B 1 38 ? -21.35633 -6.25619 -22.50110 1.000 36.68678 38 PRO B N 1
ATOM 5776 C CA . PRO B 1 38 ? -21.60794 -7.18908 -21.39559 1.000 34.52315 38 PRO B CA 1
ATOM 5777 C C . PRO B 1 38 ? -21.02411 -8.60328 -21.58853 1.000 30.86687 38 PRO B C 1
ATOM 5778 O O . PRO B 1 38 ? -20.57583 -8.94117 -22.68234 1.000 29.90017 38 PRO B O 1
ATOM 5789 N N . PRO B 1 39 ? -21.02408 -9.40979 -20.52307 1.000 30.26800 39 PRO B N 1
ATOM 5790 C CA . PRO B 1 39 ? -20.36886 -10.71765 -20.62688 1.000 28.30310 39 PRO B CA 1
ATOM 5791 C C . PRO B 1 39 ? -20.92642 -11.58866 -21.73958 1.000 28.52507 39 PRO B C 1
ATOM 5792 O O . PRO B 1 39 ? -20.14173 -12.26097 -22.41323 1.000 28.97405 39 PRO B O 1
ATOM 5803 N N . GLN B 1 40 ? -22.24922 -11.62571 -21.95044 1.000 29.09896 40 GLN B N 1
ATOM 5804 C CA . GLN B 1 40 ? -22.77432 -12.47777 -23.01184 1.000 29.91487 40 GLN B CA 1
ATOM 5805 C C . GLN B 1 40 ? -22.21105 -12.06729 -24.36491 1.000 31.80220 40 GLN B C 1
ATOM 5806 O O . GLN B 1 40 ? -21.93965 -12.91782 -25.22401 1.000 31.91915 40 GLN B O 1
ATOM 5820 N N . HIS B 1 41 ? -22.02143 -10.76347 -24.57309 1.000 31.27539 41 HIS B N 1
ATOM 5821 C CA . HIS B 1 41 ? -21.52826 -10.31006 -25.85810 1.000 32.01685 41 HIS B CA 1
ATOM 5822 C C . HIS B 1 41 ? -20.06791 -10.68937 -26.03988 1.000 31.86569 41 HIS B C 1
ATOM 5823 O O . HIS B 1 41 ? -19.66722 -11.13226 -27.12048 1.000 30.85291 41 HIS B O 1
ATOM 5837 N N . MET B 1 42 ? -19.25654 -10.51355 -24.99317 1.000 30.41960 42 MET B N 1
ATOM 5838 C CA . MET B 1 42 ? -17.85242 -10.89053 -25.07871 1.000 26.97003 42 MET B CA 1
ATOM 5839 C C . MET B 1 42 ? -17.71110 -12.38597 -25.33161 1.000 27.28100 42 MET B C 1
ATOM 5840 O O . MET B 1 42 ? -16.95632 -12.81665 -26.21892 1.000 27.04542 42 MET B O 1
ATOM 5854 N N . TYR B 1 43 ? -18.45425 -13.19102 -24.57670 1.000 25.98039 43 TYR B N 1
ATOM 5855 C CA . TYR B 1 43 ? -18.40186 -14.63734 -24.75319 1.000 27.76900 43 TYR B CA 1
ATOM 5856 C C . TYR B 1 43 ? -18.76030 -15.04115 -26.17707 1.000 28.29553 43 TYR B C 1
ATOM 5857 O O . TYR B 1 43 ? -18.11939 -15.91555 -26.77279 1.000 26.92394 43 TYR B O 1
ATOM 5875 N N . SER B 1 44 ? -19.80098 -14.44397 -26.73657 1.000 30.24832 44 SER B N 1
ATOM 5876 C CA . SER B 1 44 ? -20.20301 -14.82731 -28.08235 1.000 32.80879 44 SER B CA 1
ATOM 5877 C C . SER B 1 44 ? -19.13548 -14.44461 -29.11216 1.000 30.43226 44 SER B C 1
ATOM 5878 O O . SER B 1 44 ? -18.87034 -15.19913 -30.05449 1.000 32.21217 44 SER B O 1
ATOM 5886 N N . LYS B 1 45 ? -18.46886 -13.30718 -28.92747 1.000 27.35046 45 LYS B N 1
ATOM 5887 C CA . LYS B 1 45 ? -17.40293 -12.95360 -29.86428 1.000 26.89189 45 LYS B CA 1
ATOM 5888 C C . LYS B 1 45 ? -16.17861 -13.86387 -29.69553 1.000 26.80182 45 LYS B C 1
ATOM 5889 O O . LYS B 1 45 ? -15.51271 -14.21596 -30.67875 1.000 27.85854 45 LYS B O 1
ATOM 5908 N N . LEU B 1 46 ? -15.86114 -14.25994 -28.46500 1.000 25.11827 46 LEU B N 1
ATOM 5909 C CA . LEU B 1 46 ? -14.77128 -15.21605 -28.26556 1.000 25.62809 46 LEU B CA 1
ATOM 5910 C C . LEU B 1 46 ? -15.10907 -16.57008 -28.88319 1.000 26.58284 46 LEU B C 1
ATOM 5911 O O . LEU B 1 46 ? -14.25783 -17.21353 -29.51743 1.000 27.72807 46 LEU B O 1
ATOM 5927 N N . SER B 1 47 ? -16.34500 -17.02704 -28.67941 1.000 29.51472 47 SER B N 1
ATOM 5928 C CA . SER B 1 47 ? -16.79645 -18.27787 -29.26534 1.000 32.60291 47 SER B CA 1
ATOM 5929 C C . SER B 1 47 ? -16.68374 -18.24692 -30.79531 1.000 33.58265 47 SER B C 1
ATOM 5930 O O . SER B 1 47 ? -16.12882 -19.16698 -31.41251 1.000 36.98809 47 SER B O 1
ATOM 5938 N N . HIS B 1 48 ? -17.15945 -17.17286 -31.42284 1.000 31.47635 48 HIS B N 1
ATOM 5939 C CA . HIS B 1 48 ? -17.10003 -17.10032 -32.87792 1.000 34.89676 48 HIS B CA 1
ATOM 5940 C C . HIS B 1 48 ? -15.66923 -17.02660 -33.37180 1.000 32.77570 48 HIS B C 1
ATOM 5941 O O . HIS B 1 48 ? -15.35422 -17.53868 -34.45550 1.000 33.31802 48 HIS B O 1
ATOM 5955 N N . ALA B 1 49 ? -14.79652 -16.35973 -32.61686 1.000 32.81103 49 ALA B N 1
ATOM 5956 C CA . ALA B 1 49 ? -13.39799 -16.29909 -33.01687 1.000 34.39701 49 ALA B CA 1
ATOM 5957 C C . ALA B 1 49 ? -12.78294 -17.68807 -33.09276 1.000 35.56796 49 ALA B C 1
ATOM 5958 O O . ALA B 1 49 ? -11.84383 -17.90956 -33.87006 1.000 38.47279 49 ALA B O 1
ATOM 5965 N N . CYS B 1 50 ? -13.28293 -18.62496 -32.27925 1.000 34.08759 50 CYS B N 1
ATOM 5966 C CA . CYS B 1 50 ? -12.83184 -20.00910 -32.30817 1.000 34.52238 50 CYS B CA 1
ATOM 5967 C C . CYS B 1 50 ? -13.62384 -20.85054 -33.29777 1.000 36.85177 50 CYS B C 1
ATOM 5968 O O . CYS B 1 50 ? -13.42634 -22.06326 -33.35421 1.000 38.76456 50 CYS B O 1
ATOM 5975 N N . GLY B 1 51 ? -14.51803 -20.24363 -34.06800 1.000 38.98854 51 GLY B N 1
ATOM 5976 C CA . GLY B 1 51 ? -15.30986 -21.00626 -35.01472 1.000 45.01505 51 GLY B CA 1
ATOM 5977 C C . GLY B 1 51 ? -16.41132 -21.82851 -34.37955 1.000 49.40849 51 GLY B C 1
ATOM 5978 O O . GLY B 1 51 ? -16.73886 -22.90857 -34.88767 1.000 49.98995 51 GLY B O 1
ATOM 5982 N N . MET B 1 52 ? -17.00967 -21.34408 -33.29078 1.000 49.13129 52 MET B N 1
ATOM 5983 C CA . MET B 1 52 ? -18.05462 -22.08795 -32.60272 1.000 52.29253 52 MET B CA 1
ATOM 5984 C C . MET B 1 52 ? -19.27070 -21.22075 -32.33507 1.000 51.58790 52 MET B C 1
ATOM 5985 O O . MET B 1 52 ? -19.14416 -20.03471 -32.02271 1.000 48.47434 52 MET B O 1
ATOM 5999 N N . HIS B 1 53 ? -20.44852 -21.82847 -32.44210 1.000 56.48085 53 HIS B N 1
ATOM 6000 C CA . HIS B 1 53 ? -21.67886 -21.15836 -32.05980 1.000 59.79528 53 HIS B CA 1
ATOM 6001 C C . HIS B 1 53 ? -21.67513 -20.89287 -30.56281 1.000 56.89021 53 HIS B C 1
ATOM 6002 O O . HIS B 1 53 ? -21.10561 -21.65248 -29.77717 1.000 56.23317 53 HIS B O 1
ATOM 6016 N N . ALA B 1 54 ? -22.32228 -19.80049 -30.17068 1.000 57.93725 54 ALA B N 1
ATOM 6017 C CA . ALA B 1 54 ? -22.37095 -19.39217 -28.76777 1.000 58.11714 54 ALA B CA 1
ATOM 6018 C C . ALA B 1 54 ? -23.63948 -19.96027 -28.16156 1.000 57.19237 54 ALA B C 1
ATOM 6019 O O . ALA B 1 54 ? -24.70272 -19.34640 -28.20472 1.000 58.09454 54 ALA B O 1
ATOM 6026 N N . HIS B 1 55 ? -23.52631 -21.14591 -27.58098 1.000 56.71679 55 HIS B N 1
ATOM 6027 C CA . HIS B 1 55 ? -24.70318 -21.86753 -27.11963 1.000 58.67404 55 HIS B CA 1
ATOM 6028 C C . HIS B 1 55 ? -25.01658 -21.64299 -25.64713 1.000 50.58232 55 HIS B C 1
ATOM 6029 O O . HIS B 1 55 ? -26.12986 -21.95514 -25.21890 1.000 51.34172 55 HIS B O 1
ATOM 6043 N N . ARG B 1 56 ? -24.09556 -21.09423 -24.86716 1.000 42.26550 56 ARG B N 1
ATOM 6044 C CA . ARG B 1 56 ? -24.43080 -20.75214 -23.49767 1.000 39.29999 56 ARG B CA 1
ATOM 6045 C C . ARG B 1 56 ? -25.20577 -19.44218 -23.44550 1.000 36.84720 56 ARG B C 1
ATOM 6046 O O . ARG B 1 56 ? -25.06542 -18.58482 -24.30473 1.000 37.90022 56 ARG B O 1
ATOM 6067 N N . ASN B 1 57 ? -26.01871 -19.29973 -22.41516 1.000 37.13851 57 ASN B N 1
ATOM 6068 C CA . ASN B 1 57 ? -26.75452 -18.07370 -22.12663 1.000 36.23672 57 ASN B CA 1
ATOM 6069 C C . ASN B 1 57 ? -26.20602 -17.54492 -20.79673 1.000 36.33043 57 ASN B C 1
ATOM 6070 O O . ASN B 1 57 ? -26.56676 -18.02907 -19.71938 1.000 34.83582 57 ASN B O 1
ATOM 6079 N N . LEU B 1 58 ? -25.30523 -16.56631 -20.86706 1.000 34.55580 58 LEU B N 1
ATOM 6080 C CA . LEU B 1 58 ? -24.72565 -15.99241 -19.66799 1.000 33.09166 58 LEU B CA 1
ATOM 6081 C C . LEU B 1 58 ? -25.49230 -14.77766 -19.15921 1.000 37.73005 58 LEU B C 1
ATOM 6082 O O . LEU B 1 58 ? -25.13144 -14.23929 -18.11166 1.000 40.72202 58 LEU B O 1
ATOM 6098 N N . THR B 1 59 ? -26.53384 -14.33580 -19.85925 1.000 39.68601 59 THR B N 1
ATOM 6099 C CA . THR B 1 59 ? -27.31331 -13.18790 -19.39730 1.000 45.27884 59 THR B CA 1
ATOM 6100 C C . THR B 1 59 ? -27.81184 -13.43234 -17.98035 1.000 46.24470 59 THR B C 1
ATOM 6101 O O . THR B 1 59 ? -28.38642 -14.48623 -17.68350 1.000 45.27425 59 THR B O 1
ATOM 6112 N N . GLY B 1 60 ? -27.55254 -12.46913 -17.09943 1.000 46.57718 60 GLY B N 1
ATOM 6113 C CA . GLY B 1 60 ? -27.97433 -12.55580 -15.72087 1.000 47.25938 60 GLY B CA 1
ATOM 6114 C C . GLY B 1 60 ? -27.03934 -13.31153 -14.81047 1.000 47.53057 60 GLY B C 1
ATOM 6115 O O . GLY B 1 60 ? -27.27655 -13.34596 -13.60398 1.000 51.09133 60 GLY B O 1
ATOM 6119 N N . VAL B 1 61 ? -25.98203 -13.91535 -15.33763 1.000 45.64258 61 VAL B N 1
ATOM 6120 C CA . VAL B 1 61 ? -25.07159 -14.66235 -14.48110 1.000 46.71619 61 VAL B CA 1
ATOM 6121 C C . VAL B 1 61 ? -24.04115 -13.74104 -13.84274 1.000 47.32062 61 VAL B C 1
ATOM 6122 O O . VAL B 1 61 ? -23.73099 -13.87087 -12.65190 1.000 46.51091 61 VAL B O 1
ATOM 6135 N N . MET B 1 62 ? -23.49447 -12.80260 -14.61639 1.000 48.44980 62 MET B N 1
ATOM 6136 C CA . MET B 1 62 ? -22.41724 -11.94279 -14.13608 1.000 47.95378 62 MET B CA 1
ATOM 6137 C C . MET B 1 62 ? -22.60587 -10.49216 -14.58990 1.000 44.47727 62 MET B C 1
ATOM 6138 O O . MET B 1 62 ? -21.63208 -9.80977 -14.92956 1.000 42.54120 62 MET B O 1
ATOM 6152 N N . ASP B 1 63 ? -23.84903 -10.03617 -14.65624 1.000 43.03389 63 ASP B N 1
ATOM 6153 C CA . ASP B 1 63 ? -24.16740 -8.70621 -15.14389 1.000 40.18052 63 ASP B CA 1
ATOM 6154 C C . ASP B 1 63 ? -24.08427 -7.69084 -14.01456 1.000 37.82566 63 ASP B C 1
ATOM 6155 O O . ASP B 1 63 ? -24.16534 -8.02218 -12.83642 1.000 38.56396 63 ASP B O 1
ATOM 6164 N N . LEU B 1 64 ? -23.94690 -6.42792 -14.39767 1.000 34.85009 64 LEU B N 1
ATOM 6165 C CA . LEU B 1 64 ? -23.95466 -5.35881 -13.42489 1.000 32.98422 64 LEU B CA 1
ATOM 6166 C C . LEU B 1 64 ? -25.30379 -5.33326 -12.71534 1.000 32.55981 64 LEU B C 1
ATOM 6167 O O . LEU B 1 64 ? -26.31633 -5.70299 -13.30217 1.000 32.46764 64 LEU B O 1
ATOM 6183 N N . PRO B 1 65 ? -25.35334 -4.84608 -11.47466 1.000 34.32618 65 PRO B N 1
ATOM 6184 C CA . PRO B 1 65 ? -26.63493 -4.79733 -10.76229 1.000 38.41004 65 PRO B CA 1
ATOM 6185 C C . PRO B 1 65 ? -27.67370 -3.98797 -11.54407 1.000 41.26310 65 PRO B C 1
ATOM 6186 O O . PRO B 1 65 ? -27.34397 -3.06845 -12.29575 1.000 39.27370 65 PRO B O 1
ATOM 6197 N N . HIS B 1 66 ? -28.93656 -4.39139 -11.40068 1.000 46.34098 66 HIS B N 1
ATOM 6198 C CA . HIS B 1 66 ? -30.02484 -3.78879 -12.15793 1.000 53.37744 66 HIS B CA 1
ATOM 6199 C C . HIS B 1 66 ? -29.95151 -2.26890 -12.10095 1.000 52.62836 66 HIS B C 1
ATOM 6200 O O . HIS B 1 66 ? -29.65870 -1.67782 -11.05861 1.000 54.20241 66 HIS B O 1
ATOM 6214 N N . GLY B 1 67 ? -30.18244 -1.64387 -13.24842 1.000 52.03681 67 GLY B N 1
ATOM 6215 C CA . GLY B 1 67 ? -30.21372 -0.20426 -13.33476 1.000 51.77737 67 GLY B CA 1
ATOM 6216 C C . GLY B 1 67 ? -28.90924 0.46562 -13.69177 1.000 49.41689 67 GLY B C 1
ATOM 6217 O O . GLY B 1 67 ? -28.88151 1.70575 -13.77469 1.000 51.83103 67 GLY B O 1
ATOM 6221 N N . HIS B 1 68 ? -27.83203 -0.29460 -13.89883 1.000 44.40605 68 HIS B N 1
ATOM 6222 C CA . HIS B 1 68 ? -26.52479 0.27732 -14.15848 1.000 41.41471 68 HIS B CA 1
ATOM 6223 C C . HIS B 1 68 ? -26.11578 0.00042 -15.59026 1.000 41.17181 68 HIS B C 1
ATOM 6224 O O . HIS B 1 68 ? -26.16089 -1.14328 -16.04305 1.000 40.79226 68 HIS B O 1
ATOM 6238 N N . LYS B 1 69 ? -25.65366 1.03491 -16.27260 1.000 41.44349 69 LYS B N 1
ATOM 6239 C CA . LYS B 1 69 ? -25.21664 0.90754 -17.65298 1.000 40.53346 69 LYS B CA 1
ATOM 6240 C C . LYS B 1 69 ? -23.76992 0.43942 -17.71102 1.000 39.27624 69 LYS B C 1
ATOM 6241 O O . LYS B 1 69 ? -22.97545 0.70922 -16.80932 1.000 39.28340 69 LYS B O 1
ATOM 6260 N N . THR B 1 70 ? -23.43418 -0.26307 -18.78709 1.000 37.00841 70 THR B N 1
ATOM 6261 C CA . THR B 1 70 ? -22.05573 -0.68735 -19.02531 1.000 35.25649 70 THR B CA 1
ATOM 6262 C C . THR B 1 70 ? -21.24544 0.50656 -19.51886 1.000 29.95354 70 THR B C 1
ATOM 6263 O O . THR B 1 70 ? -21.62397 1.12779 -20.52859 1.000 29.74951 70 THR B O 1
ATOM 6274 N N . PRO B 1 71 ? -20.16861 0.88673 -18.83732 1.000 31.28143 71 PRO B N 1
ATOM 6275 C CA . PRO B 1 71 ? -19.33238 2.00787 -19.33314 1.000 32.20531 71 PRO B CA 1
ATOM 6276 C C . PRO B 1 71 ? -18.63341 1.60470 -20.61376 1.000 31.02458 71 PRO B C 1
ATOM 6277 O O . PRO B 1 71 ? -18.49352 0.39899 -20.88909 1.000 29.83009 71 PRO B O 1
ATOM 6288 N N . PRO B 1 72 ? -18.17581 2.56818 -21.41250 1.000 28.82734 72 PRO B N 1
ATOM 6289 C CA . PRO B 1 72 ? -17.47660 2.22248 -22.65465 1.000 28.46662 72 PRO B CA 1
ATOM 6290 C C . PRO B 1 72 ? -16.11561 1.61641 -22.36501 1.000 24.05325 72 PRO B C 1
ATOM 6291 O O . PRO B 1 72 ? -15.63262 1.65983 -21.22340 1.000 23.95079 72 PRO B O 1
ATOM 6302 N N . PRO B 1 73 ? -15.46173 1.05848 -23.38187 1.000 24.01449 73 PRO B N 1
ATOM 6303 C CA . PRO B 1 73 ? -14.14864 0.42730 -23.17262 1.000 23.98410 73 PRO B CA 1
ATOM 6304 C C . PRO B 1 73 ? -13.18353 1.33885 -22.42025 1.000 24.11210 73 PRO B C 1
ATOM 6305 O O . PRO B 1 73 ? -13.05878 2.53455 -22.71323 1.000 26.19415 73 PRO B O 1
ATOM 6316 N N . CYS B 1 74 ? -12.49009 0.76287 -21.44085 1.000 21.15859 74 CYS B N 1
ATOM 6317 C CA . CYS B 1 74 ? -11.72415 1.55522 -20.49324 1.000 20.61567 74 CYS B CA 1
ATOM 6318 C C . CYS B 1 74 ? -10.67211 0.69020 -19.81993 1.000 19.30722 74 CYS B C 1
ATOM 6319 O O . CYS B 1 74 ? -10.65535 -0.54256 -19.94705 1.000 21.93991 74 CYS B O 1
ATOM 6326 N N . GLY B 1 75 ? -9.77553 1.36494 -19.10771 1.000 18.87656 75 GLY B N 1
ATOM 6327 C CA . GLY B 1 75 ? -8.94440 0.73332 -18.10618 1.000 20.86742 75 GLY B CA 1
ATOM 6328 C C . GLY B 1 75 ? -7.82742 -0.15294 -18.58752 1.000 21.29885 75 GLY B C 1
ATOM 6329 O O . GLY B 1 75 ? -7.24226 -0.87329 -17.77070 1.000 23.77905 75 GLY B O 1
ATOM 6333 N N . HIS B 1 76 ? -7.50117 -0.14004 -19.86673 1.000 19.57948 76 HIS B N 1
ATOM 6334 C CA . HIS B 1 76 ? -6.66150 -1.20196 -20.45018 1.000 18.09697 76 HIS B CA 1
ATOM 6335 C C . HIS B 1 76 ? -7.29795 -2.59555 -20.27235 1.000 21.6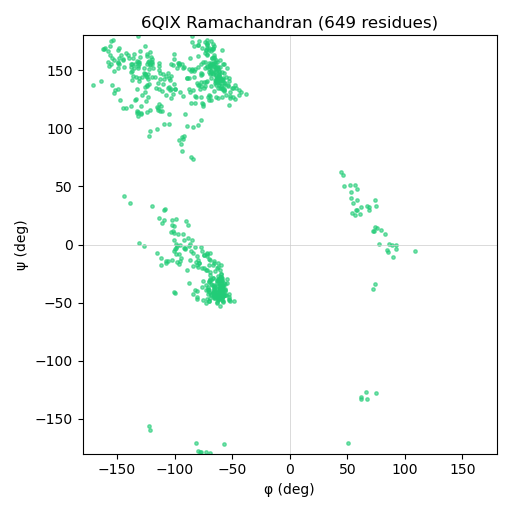2778 76 HIS B C 1
ATOM 6336 O O . HIS B 1 76 ? -6.60913 -3.62762 -20.25082 1.000 22.20576 76 HIS B O 1
ATOM 6350 N N . CYS B 1 77 ? -8.63239 -2.64043 -20.23172 1.000 23.51381 77 CYS B N 1
ATOM 6351 C CA . CYS B 1 77 ? -9.38189 -3.87028 -20.01746 1.000 21.82671 77 CYS B CA 1
ATOM 6352 C C . CYS B 1 77 ? -9.99710 -4.45062 -21.29388 1.000 20.46793 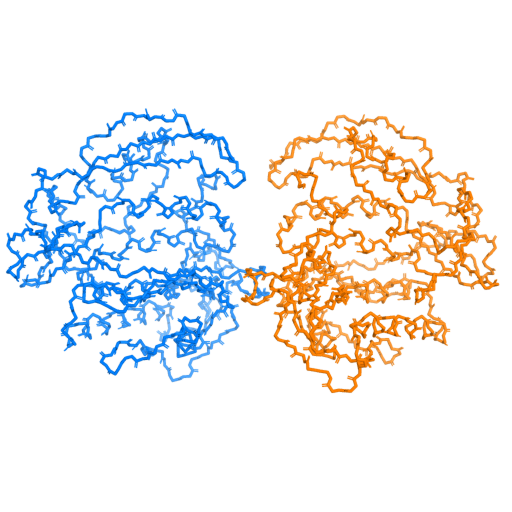77 CYS B C 1
ATOM 6353 O O . CYS B 1 77 ? -10.45963 -5.59613 -21.27323 1.000 20.08914 77 CYS B O 1
ATOM 6360 N N . SER B 1 78 ? -10.03270 -3.69565 -22.38404 1.000 19.58127 78 SER B N 1
ATOM 6361 C CA . SER B 1 78 ? -10.51856 -4.17244 -23.66935 1.000 21.35925 78 SER B CA 1
ATOM 6362 C C . SER B 1 78 ? -9.35280 -4.82727 -24.40150 1.000 21.45987 78 SER B C 1
ATOM 6363 O O . SER B 1 78 ? -8.19024 -4.47192 -24.18762 1.000 20.18503 78 SER B O 1
ATOM 6371 N N . PHE B 1 79 ? -9.65778 -5.80743 -25.24948 1.000 20.84041 79 PHE B N 1
ATOM 6372 C CA . PHE B 1 79 ? -8.59188 -6.61801 -25.82256 1.000 21.21683 79 PHE B CA 1
ATOM 6373 C C . PHE B 1 79 ? -9.05944 -7.26192 -27.12051 1.000 22.83500 79 PHE B C 1
ATOM 6374 O O . PHE B 1 79 ? -10.25938 -7.44743 -27.35123 1.000 22.72643 79 PHE B O 1
ATOM 6391 N N . LYS B 1 80 ? -8.08846 -7.60560 -27.96014 1.000 21.44790 80 LYS B N 1
ATOM 6392 C CA . LYS B 1 80 ? -8.32937 -8.47722 -29.09986 1.000 23.62337 80 LYS B CA 1
ATOM 6393 C C . LYS B 1 80 ? -7.97772 -9.92021 -28.76326 1.000 23.84752 80 LYS B C 1
ATOM 6394 O O . LYS B 1 80 ? -7.15394 -10.20160 -27.88597 1.000 22.21300 80 LYS B O 1
ATOM 6413 N N . PHE B 1 81 ? -8.59508 -10.83686 -29.50564 1.000 23.83834 81 PHE B N 1
ATOM 6414 C CA . PHE B 1 81 ? -8.47152 -12.26480 -29.23339 1.000 23.49035 81 PHE B CA 1
ATOM 6415 C C . PHE B 1 81 ? -8.30372 -12.98182 -30.55093 1.000 25.17223 81 PHE B C 1
ATOM 6416 O O . PHE B 1 81 ? -8.77683 -12.50377 -31.58503 1.000 26.09708 81 PHE B O 1
ATOM 6433 N N . ARG B 1 82 ? -7.55929 -14.08293 -30.51937 1.000 23.06250 82 ARG B N 1
ATOM 6434 C CA . ARG B 1 82 ? -7.51244 -15.00712 -31.64784 1.000 25.27545 82 ARG B CA 1
ATOM 6435 C C . ARG B 1 82 ? -7.35068 -16.42754 -31.11980 1.000 26.13914 82 ARG B C 1
ATOM 6436 O O . ARG B 1 82 ? -6.96841 -16.65617 -29.96948 1.000 26.52084 82 ARG B O 1
ATOM 6457 N N . CYS B 1 83 ? -7.63704 -17.38672 -31.98660 1.000 26.62096 83 CYS B N 1
ATOM 6458 C CA . CYS B 1 83 ? -7.85596 -18.75756 -31.55337 1.000 28.28972 83 CYS B CA 1
ATOM 6459 C C . CYS B 1 83 ? -7.30100 -19.70277 -32.59830 1.000 30.36529 83 CYS B C 1
ATOM 6460 O O . CYS B 1 83 ? -7.20879 -19.35368 -33.77853 1.000 31.29807 83 CYS B O 1
ATOM 6467 N N . ARG B 1 84 ? -6.91976 -20.89048 -32.14873 1.000 31.79393 84 ARG B N 1
ATOM 6468 C CA . ARG B 1 84 ? -6.52111 -21.97465 -33.04004 1.000 30.09633 84 ARG B CA 1
ATOM 6469 C C . ARG B 1 84 ? -7.05213 -23.27037 -32.44816 1.000 32.41724 84 ARG B C 1
ATOM 6470 O O . ARG B 1 84 ? -7.41280 -23.32325 -31.26587 1.000 33.13734 84 ARG B O 1
ATOM 6491 N N . ARG B 1 85 ? -7.07082 -24.32463 -33.27002 1.000 36.11253 85 ARG B N 1
ATOM 6492 C CA . ARG B 1 85 ? -7.82894 -25.51703 -32.92638 1.000 41.26303 85 ARG B CA 1
ATOM 6493 C C . ARG B 1 85 ? -7.10542 -26.80823 -33.29892 1.000 43.24688 85 ARG B C 1
ATOM 6494 O O . ARG B 1 85 ? -6.18420 -26.83423 -34.12523 1.000 45.33736 85 ARG B O 1
ATOM 6515 N N . ARG B 1 86 ? -7.59102 -27.88998 -32.69546 1.000 43.47187 86 ARG B N 1
ATOM 6516 C CA . ARG B 1 86 ? -7.21181 -29.25325 -33.05420 1.000 47.20944 86 ARG B CA 1
ATOM 6517 C C . ARG B 1 86 ? -8.33911 -30.18556 -32.62626 1.000 52.53875 86 ARG B C 1
ATOM 6518 O O . ARG B 1 86 ? -9.26806 -29.77230 -31.91132 1.000 51.96980 86 ARG B O 1
ATOM 6539 N N . PRO B 1 87 ? -8.28802 -31.45555 -33.02765 1.000 56.87365 87 PRO B N 1
ATOM 6540 C CA . PRO B 1 87 ? -9.31797 -32.39993 -32.56935 1.000 59.55719 87 PRO B CA 1
ATOM 6541 C C . PRO B 1 87 ? -9.32324 -32.56987 -31.05179 1.000 62.49053 87 PRO B C 1
ATOM 6542 O O . PRO B 1 87 ? -8.28359 -32.53859 -30.38598 1.000 63.37650 87 PRO B O 1
ATOM 6553 N N . ASN B 1 88 ? -10.52412 -32.76227 -30.50608 1.000 61.82110 88 ASN B N 1
ATOM 6554 C CA . ASN B 1 88 ? -10.70593 -32.98231 -29.06969 1.000 58.61517 88 ASN B CA 1
ATOM 6555 C C . ASN B 1 88 ? -10.61370 -34.48008 -28.78937 1.000 57.86897 88 ASN B C 1
ATOM 6556 O O . ASN B 1 88 ? -11.55519 -35.23395 -29.03807 1.000 59.76134 88 ASN B O 1
ATOM 6567 N N . THR B 1 89 ? -9.47283 -34.91017 -28.27377 1.000 56.91263 89 THR B N 1
ATOM 6568 C CA . THR B 1 89 ? -9.28153 -36.27087 -27.81735 1.000 61.10536 89 THR B CA 1
ATOM 6569 C C . THR B 1 89 ? -8.83106 -36.23069 -26.36250 1.000 64.64771 89 THR B C 1
ATOM 6570 O O . THR B 1 89 ? -8.41972 -35.18216 -25.84550 1.000 64.74102 89 THR B O 1
ATOM 6581 N N . GLU B 1 90 ? -8.92602 -37.38454 -25.70184 1.000 66.10765 90 GLU B N 1
ATOM 6582 C CA . GLU B 1 90 ? -8.60799 -37.47038 -24.28362 1.000 68.39578 90 GLU B CA 1
ATOM 6583 C C . GLU B 1 90 ? -7.23354 -36.88545 -24.01379 1.000 64.23260 90 GLU B C 1
ATOM 6584 O O . GLU B 1 90 ? -6.24462 -37.24895 -24.66405 1.000 65.14372 90 GLU B O 1
ATOM 6596 N N . GLY B 1 91 ? -7.18185 -35.96387 -23.05339 1.000 60.83002 91 GLY B N 1
ATOM 6597 C CA . GLY B 1 91 ? -5.96273 -35.26699 -22.72570 1.000 58.52645 91 GLY B CA 1
ATOM 6598 C C . GLY B 1 91 ? -5.57567 -34.16360 -23.68314 1.000 56.76044 91 GLY B C 1
ATOM 6599 O O . GLY B 1 91 ? -4.52782 -33.52618 -23.47400 1.000 57.91392 91 GLY B O 1
ATOM 6603 N N . CYS B 1 92 ? -6.36541 -33.92038 -24.73023 1.000 50.41675 92 CYS B N 1
ATOM 6604 C CA . CYS B 1 92 ? -6.02190 -32.92242 -25.74440 1.000 50.28106 92 CYS B CA 1
ATOM 6605 C C . CYS B 1 92 ? -7.14975 -31.90131 -25.82882 1.000 45.24093 92 CYS B C 1
ATOM 6606 O O . CYS B 1 92 ? -8.13026 -32.09437 -26.54957 1.000 45.69556 92 CYS B O 1
ATOM 6613 N N . TYR B 1 93 ? -7.00978 -30.81902 -25.08998 1.000 42.29176 93 TYR B N 1
ATOM 6614 C CA . TYR B 1 93 ? -7.97487 -29.73653 -25.18301 1.000 38.09663 93 TYR B CA 1
ATOM 6615 C C . TYR B 1 93 ? -7.95406 -29.17150 -26.59746 1.000 36.54435 93 TYR B C 1
ATOM 6616 O O . TYR B 1 93 ? -6.87298 -28.94264 -27.15288 1.000 36.92543 93 TYR B O 1
ATOM 6634 N N . PRO B 1 94 ? -9.10830 -28.92889 -27.21396 1.000 36.16471 94 PRO B N 1
ATOM 6635 C CA . PRO B 1 94 ? -9.10737 -28.60157 -28.65044 1.000 38.03648 94 PRO B CA 1
ATOM 6636 C C . PRO B 1 94 ? -8.79595 -27.15667 -29.01512 1.000 38.96872 94 PRO B C 1
ATOM 6637 O O . PRO B 1 94 ? -8.51296 -26.90078 -30.19214 1.000 42.81759 94 PRO B O 1
ATOM 6648 N N . LEU B 1 95 ? -8.83516 -26.21322 -28.08063 1.000 34.25507 95 LEU B N 1
ATOM 6649 C CA . LEU B 1 95 ? -8.70500 -24.80515 -28.42927 1.000 31.63525 95 LEU B CA 1
ATOM 6650 C C . LEU B 1 95 ? -7.51225 -24.18543 -27.72547 1.000 29.47691 95 LEU B C 1
ATOM 6651 O O . LEU B 1 95 ? -7.08334 -24.64333 -26.66304 1.000 31.20955 95 LEU B O 1
ATOM 6667 N N . ASP B 1 96 ? -7.02734 -23.08886 -28.30603 1.000 27.80948 96 ASP B N 1
ATOM 6668 C CA . ASP B 1 96 ? -5.88530 -22.35756 -27.78289 1.000 28.26331 96 ASP B CA 1
ATOM 6669 C C . ASP B 1 96 ? -6.04969 -20.90525 -28.20604 1.000 28.68066 96 ASP B C 1
ATOM 6670 O O . ASP B 1 96 ? -6.33078 -20.62274 -29.38071 1.000 27.62089 96 ASP B O 1
ATOM 6679 N N . GLY B 1 97 ? -5.86352 -19.99609 -27.25249 1.000 29.93335 97 GLY B N 1
ATOM 6680 C CA . GLY B 1 97 ? -6.11340 -18.58072 -27.51592 1.000 30.35411 97 GLY B CA 1
ATOM 6681 C C . GLY B 1 97 ? -4.92175 -17.66921 -27.28315 1.000 29.25747 97 GLY B C 1
ATOM 6682 O O . GLY B 1 97 ? -3.93492 -18.05769 -26.64268 1.000 28.04440 97 GLY B O 1
ATOM 6686 N N A GLU B 1 98 ? -4.99882 -16.45177 -27.82484 0.526 27.58533 98 GLU B N 1
ATOM 6687 N N B GLU B 1 98 ? -5.01013 -16.45042 -27.82053 0.474 27.76238 98 GLU B N 1
ATOM 6688 C CA A GLU B 1 98 ? -4.02292 -15.40284 -27.56904 0.526 28.81135 98 GLU B CA 1
ATOM 6689 C CA B GLU B 1 98 ? -4.03352 -15.39136 -27.61234 0.474 29.52666 98 GLU B CA 1
ATOM 6690 C C A GLU B 1 98 ? -4.78660 -14.10167 -27.37661 0.526 27.31911 98 GLU B C 1
ATOM 6691 C C B GLU B 1 98 ? -4.80497 -14.10175 -27.36774 0.474 27.77951 98 GLU B C 1
ATOM 6692 O O A GLU B 1 98 ? -5.80487 -13.87990 -28.03396 0.526 25.84225 98 GLU B O 1
ATOM 6693 O O B GLU B 1 98 ? -5.85596 -13.88926 -27.97659 0.474 26.68059 98 GLU B O 1
ATOM 6716 N N . VAL B 1 99 ? -4.29296 -13.25062 -26.47868 1.000 27.79709 99 VAL B N 1
ATOM 6717 C CA . VAL B 1 99 ? -4.94486 -11.98475 -26.12525 1.000 25.33945 99 VAL B CA 1
ATOM 6718 C C . VAL B 1 99 ? -3.94169 -10.85492 -26.28247 1.000 26.03768 99 VAL B C 1
ATOM 6719 O O . VAL B 1 99 ? -2.78403 -10.98538 -25.87528 1.000 27.76325 99 VAL B O 1
ATOM 6732 N N A GLU B 1 100 ? -4.39001 -9.74790 -26.86458 0.524 26.25144 100 GLU B N 1
ATOM 6733 N N B GLU B 1 100 ? -4.37400 -9.75917 -26.89512 0.476 26.51384 100 GLU B N 1
ATOM 6734 C CA A GLU B 1 100 ? -3.59146 -8.53120 -27.01217 0.524 28.91723 100 GLU B CA 1
ATOM 6735 C CA B GLU B 1 100 ? -3.57497 -8.53841 -26.98585 0.476 29.14093 100 GLU B CA 1
ATOM 6736 C C A GLU B 1 100 ? -4.42556 -7.36364 -26.49543 0.524 24.57705 100 GLU B C 1
ATOM 6737 C C B GLU B 1 100 ? -4.42673 -7.38210 -26.47844 0.476 25.12863 100 GLU B C 1
ATOM 6738 O O A GLU B 1 100 ? -5.52663 -7.11532 -26.99727 0.524 23.65172 100 GLU B O 1
ATOM 6739 O O B GLU B 1 100 ? -5.53480 -7.15706 -26.97576 0.476 24.43880 100 GLU B O 1
ATOM 6762 N N . VAL B 1 101 ? -3.91993 -6.65569 -25.48435 1.000 23.76050 101 VAL B N 1
ATOM 6763 C CA . VAL B 1 101 ? -4.68973 -5.53954 -24.91403 1.000 19.83587 101 VAL B CA 1
ATOM 6764 C C . VAL B 1 101 ? -4.79550 -4.36049 -25.88709 1.000 19.90723 101 VAL B C 1
ATOM 6765 O O . VAL B 1 101 ? -3.84695 -4.01449 -26.60671 1.000 22.64969 101 VAL B O 1
ATOM 6778 N N . CYS B 1 102 ? -5.96887 -3.72082 -25.89380 1.000 21.06241 102 CYS B N 1
ATOM 6779 C CA . CYS B 1 102 ? -6.19856 -2.47929 -26.64431 1.000 20.14788 102 CYS B CA 1
ATOM 6780 C C . CYS B 1 102 ? -5.89904 -1.31475 -25.72096 1.000 22.49710 102 CYS B C 1
ATOM 6781 O O . CYS B 1 102 ? -6.76011 -0.84768 -24.96603 1.000 22.88194 102 CYS B O 1
ATOM 6788 N N . HIS B 1 103 ? -4.65482 -0.83743 -25.77685 1.000 21.68305 103 HIS B N 1
ATOM 6789 C CA . HIS B 1 103 ? -4.26533 0.21596 -24.85651 1.000 23.37224 103 HIS B CA 1
ATOM 6790 C C . HIS B 1 103 ? -4.80460 1.59090 -25.22960 1.000 24.12744 103 HIS B C 1
ATOM 6791 O O . HIS B 1 103 ? -4.61231 2.53170 -24.44477 1.000 24.70271 103 HIS B O 1
ATOM 6805 N N . ASP B 1 104 ? -5.46536 1.73364 -26.38624 1.000 22.53619 104 ASP B N 1
ATOM 6806 C CA . ASP B 1 104 ? -6.11811 2.99988 -26.70348 1.000 24.94358 104 ASP B CA 1
ATOM 6807 C C . ASP B 1 104 ? -7.22802 3.30621 -25.71307 1.000 25.93655 104 ASP B C 1
ATOM 6808 O O . ASP B 1 104 ? -7.54174 4.47866 -25.48849 1.000 25.74947 104 ASP B O 1
ATOM 6817 N N . HIS B 1 105 ? -7.87950 2.27662 -25.15422 1.000 23.23960 105 HIS B N 1
ATOM 6818 C CA . HIS B 1 105 ? -9.00029 2.50069 -24.23253 1.000 25.08282 105 HIS B CA 1
ATOM 6819 C C . HIS B 1 105 ? -8.42112 2.49385 -22.82496 1.000 23.52376 105 HIS B C 1
ATOM 6820 O O . HIS B 1 105 ? -8.45680 1.50328 -22.10715 1.000 23.44802 105 HIS B O 1
ATOM 6834 N N . SER B 1 106 ? -7.84971 3.63696 -22.44123 1.000 23.87863 106 SER B N 1
ATOM 6835 C CA . SER B 1 106 ? -6.95593 3.70788 -21.30315 1.000 25.51216 106 SER B CA 1
ATOM 6836 C C . SER B 1 106 ? -7.49959 4.48875 -20.11122 1.000 26.27740 106 SER B C 1
ATOM 6837 O O . SER B 1 106 ? -6.91136 4.42116 -19.02691 1.000 29.28909 106 SER B O 1
ATOM 6845 N N . ASP B 1 107 ? -8.59230 5.21829 -20.26534 1.000 24.14235 107 ASP B N 1
ATOM 6846 C CA . ASP B 1 107 ? -9.07326 6.01485 -19.15216 1.000 25.54963 107 ASP B CA 1
ATOM 6847 C C . ASP B 1 107 ? -9.61271 5.06915 -18.10835 1.000 22.58232 107 ASP B C 1
ATOM 6848 O O . ASP B 1 107 ? -10.13191 4.00292 -18.43768 1.000 24.53103 107 ASP B O 1
ATOM 6857 N N . ILE B 1 108 ? -9.49023 5.46343 -16.83944 1.000 23.12712 108 ILE B N 1
ATOM 6858 C CA . ILE B 1 108 ? -9.86361 4.58339 -15.73679 1.000 22.17718 108 ILE B CA 1
ATOM 6859 C C . ILE B 1 108 ? -11.33767 4.19204 -15.86761 1.000 21.71593 108 ILE B C 1
ATOM 6860 O O . ILE B 1 108 ? -12.17990 5.00289 -16.28508 1.000 20.80238 108 ILE B O 1
ATOM 6876 N N . CYS B 1 109 ? -11.64377 2.92538 -15.54001 1.000 19.73133 109 CYS B N 1
ATOM 6877 C CA . CYS B 1 109 ? -13.01335 2.45169 -15.54212 1.000 22.42518 109 CYS B CA 1
ATOM 6878 C C . CYS B 1 109 ? -13.72193 2.89777 -14.27413 1.000 25.04969 109 CYS B C 1
ATOM 6879 O O . CYS B 1 109 ? -13.16579 2.79405 -13.18324 1.000 26.71071 109 CYS B O 1
ATOM 6886 N N . THR B 1 110 ? -14.96567 3.35363 -14.41482 1.000 24.00264 110 THR B N 1
ATOM 6887 C CA . THR B 1 110 ? -15.81196 3.68031 -13.28416 1.000 23.73981 110 THR B CA 1
ATOM 6888 C C . THR B 1 110 ? -16.96853 2.70069 -13.29408 1.000 21.37372 110 THR B C 1
ATOM 6889 O O . THR B 1 110 ? -17.76171 2.70416 -14.23437 1.000 22.36665 110 THR B O 1
ATOM 6900 N N . LEU B 1 111 ? -17.07598 1.89560 -12.24690 1.000 20.41240 111 LEU B N 1
ATOM 6901 C CA . LEU B 1 111 ? -18.07990 0.85238 -12.15107 1.000 23.68300 111 LEU B CA 1
ATOM 6902 C C . LEU B 1 111 ? -18.79601 0.93409 -10.81482 1.000 23.08523 111 LEU B C 1
ATOM 6903 O O . LEU B 1 111 ? -18.24862 1.45326 -9.83865 1.000 24.38423 111 LEU B O 1
ATOM 6919 N N . PRO B 1 112 ? -20.01134 0.40113 -10.72564 1.000 22.40209 112 PRO B N 1
ATOM 6920 C CA . PRO B 1 112 ? -20.73190 0.45403 -9.45415 1.000 20.84239 112 PRO B CA 1
ATOM 6921 C C . PRO B 1 112 ? -20.17685 -0.58248 -8.50163 1.000 20.80726 112 PRO B C 1
ATOM 6922 O O . PRO B 1 112 ? -19.55612 -1.56442 -8.91101 1.000 22.56211 112 PRO B O 1
ATOM 6933 N N . LYS B 1 113 ? -20.36293 -0.32611 -7.20893 1.000 21.51782 113 LYS B N 1
ATOM 6934 C CA . LYS B 1 113 ? -20.17427 -1.39209 -6.22646 1.000 23.09647 113 LYS B CA 1
ATOM 6935 C C . LYS B 1 113 ? -21.19388 -2.51199 -6.44100 1.000 23.22296 113 LYS B C 1
ATOM 6936 O O . LYS B 1 113 ? -22.36662 -2.26129 -6.74301 1.000 24.33486 113 LYS B O 1
ATOM 6955 N N . LEU B 1 114 ? -20.72684 -3.77824 -6.30165 1.000 24.08995 114 LEU B N 1
ATOM 6956 C CA . LEU B 1 114 ? -21.64219 -4.90526 -6.42400 1.000 21.40683 114 LEU B CA 1
ATOM 6957 C C . LEU B 1 114 ? -22.25694 -5.23565 -5.06194 1.000 21.71039 114 LEU B C 1
ATOM 6958 O O . LEU B 1 114 ? -21.57731 -5.13156 -4.04091 1.000 19.93539 114 LEU B O 1
ATOM 6974 N N . PRO B 1 115 ? -23.53598 -5.62417 -5.00659 1.000 22.05843 115 PRO B N 1
ATOM 6975 C CA . PRO B 1 115 ? -24.09479 -6.09461 -3.73695 1.000 24.35843 115 PRO B CA 1
ATOM 6976 C C . PRO B 1 115 ? -23.21982 -7.18043 -3.14881 1.000 22.08624 115 PRO B C 1
ATOM 6977 O O . PRO B 1 115 ? -22.80658 -8.11652 -3.83947 1.000 21.90755 115 PRO B O 1
ATOM 6988 N N . HIS B 1 116 ? -22.91332 -7.01678 -1.86536 1.000 21.03486 116 HIS B N 1
ATOM 6989 C CA . HIS B 1 116 ? -22.17067 -7.97035 -1.03984 1.000 21.21385 116 HIS B CA 1
ATOM 6990 C C . HIS B 1 116 ? -20.68063 -8.04749 -1.35644 1.000 20.78813 116 HIS B C 1
ATOM 6991 O O . HIS B 1 116 ? -19.86514 -8.21914 -0.44061 1.000 20.38677 116 HIS B O 1
ATOM 7005 N N . LEU B 1 117 ? -20.31804 -7.96796 -2.63073 1.000 20.98431 117 LEU B N 1
ATOM 7006 C CA . LEU B 1 117 ? -18.92752 -8.15219 -3.02470 1.000 19.77407 117 LEU B CA 1
ATOM 7007 C C . LEU B 1 117 ? -18.14476 -6.85173 -3.18369 1.000 21.21728 117 LEU B C 1
ATOM 7008 O O . LEU B 1 117 ? -16.92192 -6.91325 -3.38506 1.000 19.60010 117 LEU B O 1
ATOM 7024 N N . GLY B 1 118 ? -18.80315 -5.70006 -3.12409 1.000 19.51904 118 GLY B N 1
ATOM 7025 C CA . GLY B 1 118 ? -18.11577 -4.42718 -3.28145 1.000 20.19625 118 GLY B CA 1
ATOM 7026 C C . GLY B 1 118 ? -17.48646 -4.34855 -4.65409 1.000 17.70145 118 GLY B C 1
ATOM 7027 O O . GLY B 1 118 ? -18.10257 -4.70730 -5.65803 1.000 18.64266 118 GLY B O 1
ATOM 7031 N N . CYS B 1 119 ? -16.21659 -3.92331 -4.69261 1.000 17.61294 119 CYS B N 1
ATOM 7032 C CA . CYS B 1 119 ? -15.44842 -3.80829 -5.93830 1.000 20.95415 119 CYS B CA 1
ATOM 7033 C C . CYS B 1 119 ? -14.86097 -5.18631 -6.24440 1.000 20.75762 119 CYS B C 1
ATOM 7034 O O . CYS B 1 119 ? -13.67859 -5.45034 -6.06671 1.000 21.62661 119 CYS B O 1
ATOM 7041 N N . GLY B 1 120 ? -15.73846 -6.09432 -6.68605 1.000 18.03795 120 GLY B N 1
ATOM 7042 C CA . GLY B 1 120 ? -15.38382 -7.50577 -6.81032 1.000 19.15951 120 GLY B CA 1
ATOM 7043 C C . GLY B 1 120 ? -15.07194 -7.99596 -8.20597 1.000 18.35234 120 GLY B C 1
ATOM 7044 O O . GLY B 1 120 ? -15.04692 -9.20955 -8.44456 1.000 16.29149 120 GLY B O 1
ATOM 7048 N N . TYR B 1 121 ? -14.81543 -7.06434 -9.13266 1.000 16.05138 121 TYR B N 1
ATOM 7049 C CA . TYR B 1 121 ? -14.60422 -7.41410 -10.53800 1.000 15.61198 121 TYR B CA 1
ATOM 7050 C C . TYR B 1 121 ? -13.41328 -8.34123 -10.78116 1.000 12.92825 121 TYR B C 1
ATOM 7051 O O . TYR B 1 121 ? -13.39066 -9.03164 -11.80347 1.000 16.05145 121 TYR B O 1
ATOM 7069 N N . ALA B 1 122 ? -12.44885 -8.39395 -9.87915 1.000 14.66133 122 ALA B N 1
ATOM 7070 C CA . ALA B 1 122 ? -11.30409 -9.28104 -10.03811 1.000 16.70159 122 ALA B CA 1
ATOM 7071 C C . ALA B 1 122 ? -11.62417 -10.75051 -9.76667 1.000 16.80762 122 ALA B C 1
ATOM 7072 O O . ALA B 1 122 ? -10.86598 -11.64086 -10.20515 1.000 22.41347 122 ALA B O 1
ATOM 7079 N N . PHE B 1 123 ? -12.70037 -11.04094 -9.05464 1.000 14.74092 123 PHE B N 1
ATOM 7080 C CA . PHE B 1 123 ? -12.92527 -12.41202 -8.62738 1.000 18.40635 123 PHE B CA 1
ATOM 7081 C C . PHE B 1 123 ? -14.32816 -12.90888 -8.91872 1.000 18.47466 123 PHE B C 1
ATOM 7082 O O . PHE B 1 123 ? -14.62857 -14.07389 -8.61823 1.000 17.86009 123 PHE B O 1
ATOM 7099 N N . ILE B 1 124 ? -15.18308 -12.08758 -9.54300 1.000 19.46678 124 ILE B N 1
ATOM 7100 C CA . ILE B 1 124 ? -16.50040 -12.58312 -9.88896 1.000 21.44582 124 ILE B CA 1
ATOM 7101 C C . ILE B 1 124 ? -16.40799 -13.70888 -10.93382 1.000 21.09753 124 ILE B C 1
ATOM 7102 O O . ILE B 1 124 ? -17.29526 -14.57701 -10.97468 1.000 23.30178 124 ILE B O 1
ATOM 7118 N N . ASN B 1 125 ? -15.32015 -13.78042 -11.72248 1.000 20.18333 125 ASN B N 1
ATOM 7119 C CA . ASN B 1 125 ? -15.19479 -14.86547 -12.68983 1.000 20.22050 125 ASN B CA 1
ATOM 7120 C C . ASN B 1 125 ? -15.13790 -16.26054 -12.05450 1.000 19.16978 125 ASN B C 1
ATOM 7121 O O . ASN B 1 125 ? -15.32520 -17.26353 -12.76721 1.000 19.18668 125 ASN B O 1
ATOM 7132 N N . GLU B 1 126 ? -14.88789 -16.36113 -10.75143 1.000 17.16661 126 GLU B N 1
ATOM 7133 C CA . GLU B 1 126 ? -14.81820 -17.68395 -10.13761 1.000 19.73715 126 GLU B CA 1
ATOM 7134 C C . GLU B 1 126 ? -16.13313 -18.43814 -10.29518 1.000 18.89670 126 GLU B C 1
ATOM 7135 O O . GLU B 1 126 ? -16.13831 -19.67465 -10.35402 1.000 19.77357 126 GLU B O 1
ATOM 7147 N N . LYS B 1 127 ? -17.24766 -17.71869 -10.39376 1.000 19.83860 127 LYS B N 1
ATOM 7148 C CA . LYS B 1 127 ? -18.54345 -18.36192 -10.61447 1.000 22.07156 127 LYS B CA 1
ATOM 7149 C C . LYS B 1 127 ? -18.55222 -19.16696 -11.91359 1.000 21.14882 127 LYS B C 1
ATOM 7150 O O . LYS B 1 127 ? -19.06010 -20.29341 -11.96234 1.000 22.01754 127 LYS B O 1
ATOM 7169 N N . LEU B 1 128 ? -18.02060 -18.59770 -12.98772 1.000 17.08510 128 LEU B N 1
ATOM 7170 C CA . LEU B 1 128 ? -17.96801 -19.31822 -14.24695 1.000 16.50687 128 LEU B CA 1
ATOM 7171 C C . LEU B 1 128 ? -16.86575 -20.36862 -14.25123 1.000 16.61264 128 LEU B C 1
ATOM 7172 O O . LEU B 1 128 ? -17.05580 -21.44010 -14.84097 1.000 16.45610 128 LEU B O 1
ATOM 7188 N N . LYS B 1 129 ? -15.72094 -20.09017 -13.61675 1.000 16.27820 129 LYS B N 1
ATOM 7189 C CA . LYS B 1 129 ? -14.66508 -21.09985 -13.54072 1.000 17.95968 129 LYS B CA 1
ATOM 7190 C C . LYS B 1 129 ? -15.16929 -22.37111 -12.86224 1.000 17.92647 129 LYS B C 1
ATOM 7191 O O . LYS B 1 129 ? -14.75243 -23.49116 -13.21477 1.000 18.89656 129 LYS B O 1
ATOM 7210 N N . GLN B 1 130 ? -16.04917 -22.21139 -11.88428 1.000 16.17529 130 GLN B N 1
ATOM 7211 C CA . GLN B 1 130 ? -16.55943 -23.34225 -11.11910 1.000 15.45049 130 GLN B CA 1
ATOM 7212 C C . GLN B 1 130 ? -17.47046 -24.23747 -11.92433 1.000 16.80643 130 GLN B C 1
ATOM 7213 O O . GLN B 1 130 ? -17.75240 -25.37404 -11.47819 1.000 16.94022 130 GLN B O 1
ATOM 7227 N N . CYS B 1 131 ? -17.90664 -23.79233 -13.10402 1.000 16.85204 131 CYS B N 1
ATOM 7228 C CA . CYS B 1 131 ? -18.59680 -24.71221 -14.00126 1.000 18.07624 131 CYS B CA 1
ATOM 7229 C C . CYS B 1 131 ? -17.76941 -25.96531 -14.27224 1.000 17.78760 131 CYS B C 1
ATOM 7230 O O . CYS B 1 131 ? -18.32929 -27.01796 -14.57210 1.000 18.14152 131 CYS B O 1
ATOM 7237 N N . PHE B 1 132 ? -16.44134 -25.85114 -14.23000 1.000 18.52712 132 PHE B N 1
ATOM 7238 C CA . PHE B 1 132 ? -15.53107 -26.93933 -14.56327 1.000 20.14596 132 PHE B CA 1
ATOM 7239 C C . PHE B 1 132 ? -14.80438 -27.51104 -13.35333 1.000 20.08592 132 PHE B C 1
ATOM 7240 O O . PHE B 1 132 ? -13.71338 -28.08094 -13.48767 1.000 21.95282 132 PHE B O 1
ATOM 7257 N N . THR B 1 133 ? -15.45105 -27.45388 -12.18581 1.000 18.80664 133 THR B N 1
ATOM 7258 C CA . THR B 1 133 ? -14.95081 -28.06433 -10.96287 1.000 19.92189 133 THR B CA 1
ATOM 7259 C C . THR B 1 133 ? -15.83848 -29.21478 -10.48737 1.000 17.22803 133 THR B C 1
ATOM 7260 O O . THR B 1 133 ? -15.79432 -29.59642 -9.31278 1.000 17.19284 133 THR B O 1
ATOM 7271 N N . ARG B 1 134 ? -16.60527 -29.79900 -11.39981 1.000 17.22063 134 ARG B N 1
ATOM 7272 C CA . ARG B 1 134 ? -17.41644 -30.95274 -11.09882 1.000 16.53275 134 ARG B CA 1
ATOM 7273 C C . ARG B 1 134 ? -16.53292 -32.17227 -10.83314 1.000 16.49637 134 ARG B C 1
ATOM 7274 O O . ARG B 1 134 ? -15.42174 -32.28173 -11.36639 1.000 16.96120 134 ARG B O 1
ATOM 7295 N N . PRO B 1 135 ? -17.03973 -33.13122 -10.05265 1.000 17.45949 135 PRO B N 1
ATOM 7296 C CA . PRO B 1 135 ? -16.25652 -34.34287 -9.80736 1.000 19.69618 135 PRO B CA 1
ATOM 7297 C C . PRO B 1 135 ? -15.95565 -35.06712 -11.08398 1.000 24.25531 135 PRO B C 1
ATOM 7298 O O . PRO B 1 135 ? -14.94168 -35.76375 -11.13087 1.000 28.50599 135 PRO B O 1
ATOM 7309 N N . ASP B 1 136 ? -16.78099 -34.89636 -12.12794 1.000 26.42600 136 ASP B N 1
ATOM 7310 C CA . ASP B 1 136 ? -16.61112 -35.61636 -13.38151 1.000 29.53714 136 ASP B CA 1
ATOM 7311 C C . ASP B 1 136 ? -15.99848 -34.75823 -14.48396 1.000 28.82793 136 ASP B C 1
ATOM 7312 O O . ASP B 1 136 ? -15.93603 -35.20991 -15.63528 1.000 32.96203 136 ASP B O 1
ATOM 7321 N N . THR B 1 137 ? -15.49344 -33.56220 -14.15860 1.000 22.41757 137 THR B N 1
ATOM 7322 C CA . THR B 1 137 ? -14.81664 -32.75673 -15.17169 1.000 21.68706 137 THR B CA 1
ATOM 7323 C C . THR B 1 137 ? -13.43267 -33.32238 -15.44699 1.000 20.65167 137 THR B C 1
ATOM 7324 O O . THR B 1 137 ? -12.60087 -33.35115 -14.52614 1.000 22.60517 137 THR B O 1
ATOM 7335 N N . PRO B 1 138 ? -13.12179 -33.75816 -16.66585 1.000 25.47340 138 PRO B N 1
ATOM 7336 C CA . PRO B 1 138 ? -11.75271 -34.21495 -16.94016 1.000 27.32790 138 PRO B CA 1
ATOM 7337 C C . PRO B 1 138 ? -10.73932 -33.12198 -16.64391 1.000 27.11970 138 PRO B C 1
ATOM 7338 O O . PRO B 1 138 ? -10.94423 -31.94728 -16.97093 1.000 27.97265 138 PRO B O 1
ATOM 7349 N N . SER B 1 139 ? -9.60452 -33.53383 -16.08661 1.000 28.80614 139 SER B N 1
ATOM 7350 C CA . SER B 1 139 ? -8.55929 -32.58778 -15.72995 1.000 30.65768 139 SER B CA 1
ATOM 7351 C C . SER B 1 139 ? -8.11204 -31.75567 -16.93812 1.000 30.60193 139 SER B C 1
ATOM 7352 O O . SER B 1 139 ? -7.84904 -30.55381 -16.80975 1.000 30.14759 139 SER B O 1
ATOM 7360 N N . TYR B 1 140 ? -7.99756 -32.37490 -18.11912 1.000 31.28620 140 TYR B N 1
ATOM 7361 C CA . TYR B 1 140 ? -7.49239 -31.62853 -19.27475 1.000 32.88933 140 TYR B CA 1
ATOM 7362 C C . TYR B 1 140 ? -8.49963 -30.57891 -19.74082 1.000 31.65299 140 TYR B C 1
ATOM 7363 O O . TYR B 1 140 ? -8.10622 -29.55121 -20.31197 1.000 33.12377 140 TYR B O 1
ATOM 7381 N N . VAL B 1 141 ? -9.79028 -30.80505 -19.47935 1.000 27.85710 141 VAL B N 1
ATOM 7382 C CA . VAL B 1 141 ? -10.82456 -29.81648 -19.79009 1.000 28.37899 141 VAL B CA 1
ATOM 7383 C C . VAL B 1 141 ? -10.76258 -28.64303 -18.81476 1.000 26.80321 141 VAL B C 1
ATOM 7384 O O . VAL B 1 141 ? -10.73635 -27.47508 -19.21494 1.000 29.00457 141 VAL B O 1
ATOM 7397 N N . ARG B 1 142 ? -10.73905 -28.94263 -17.52038 1.000 22.70314 142 ARG B N 1
ATOM 7398 C CA . ARG B 1 142 ? -10.53700 -27.91416 -16.51152 1.000 24.87062 142 ARG B CA 1
ATOM 7399 C C . ARG B 1 142 ? -9.35296 -27.01577 -16.85313 1.000 25.86920 142 ARG B C 1
ATOM 7400 O O . ARG B 1 142 ? -9.45818 -25.78350 -16.76875 1.000 25.38108 142 ARG B O 1
ATOM 7421 N N . LEU B 1 143 ? -8.20138 -27.61097 -17.19886 1.000 27.96148 143 LEU B N 1
ATOM 7422 C CA . LEU B 1 143 ? -7.01411 -26.78647 -17.38143 1.000 31.61621 143 LEU B CA 1
ATOM 7423 C C . LEU B 1 143 ? -7.07875 -26.01732 -18.69402 1.000 28.20944 143 LEU B C 1
ATOM 7424 O O . LEU B 1 143 ? -6.55098 -24.90322 -18.78647 1.000 28.85282 143 LEU B O 1
ATOM 7440 N N . GLY B 1 144 ? -7.72193 -26.58426 -19.70735 1.000 27.41719 144 GLY B N 1
ATOM 7441 C CA . GLY B 1 144 ? -7.91679 -25.84905 -20.93530 1.000 26.98660 144 GLY B CA 1
ATOM 7442 C C . GLY B 1 144 ? -8.77319 -24.62488 -20.72033 1.000 25.71091 144 GLY B C 1
ATOM 7443 O O . GLY B 1 144 ? -8.46402 -23.54153 -21.22351 1.000 28.06567 144 GLY B O 1
ATOM 7447 N N . TYR B 1 145 ? -9.86596 -24.76848 -19.96997 1.000 24.88887 145 TYR B N 1
ATOM 7448 C CA . TYR B 1 145 ? -10.70412 -23.58809 -19.74023 1.000 22.54851 145 TYR B CA 1
ATOM 7449 C C . TYR B 1 145 ? -10.00911 -22.59575 -18.82838 1.000 23.75618 145 TYR B C 1
ATOM 7450 O O . TYR B 1 145 ? -10.21223 -21.37783 -18.97094 1.000 25.36379 145 TYR B O 1
ATOM 7468 N N . ARG B 1 146 ? -9.18060 -23.08287 -17.90136 1.000 24.57643 146 ARG B N 1
ATOM 7469 C CA . ARG B 1 146 ? -8.49429 -22.18017 -16.97862 1.000 26.42737 146 ARG B CA 1
ATOM 7470 C C . ARG B 1 146 ? -7.57966 -21.23444 -17.74632 1.000 26.90301 146 ARG B C 1
ATOM 7471 O O . ARG B 1 146 ? -7.56591 -20.01642 -17.49303 1.000 27.21628 146 ARG B O 1
ATOM 7492 N N . LYS B 1 147 ? -6.84442 -21.77257 -18.72688 1.000 27.97387 147 LYS B N 1
ATOM 7493 C CA . LYS B 1 147 ? -5.96715 -20.95251 -19.55420 1.000 27.10518 147 LYS B CA 1
ATOM 7494 C C . LYS B 1 147 ? -6.76429 -19.89032 -20.29759 1.000 26.25476 147 LYS B C 1
ATOM 7495 O O . LYS B 1 147 ? -6.33385 -18.73314 -20.38809 1.000 29.57904 147 LYS B O 1
ATOM 7514 N N . MET B 1 148 ? -7.96059 -20.23901 -20.77212 1.000 23.05430 148 MET B N 1
ATOM 7515 C CA . MET B 1 148 ? -8.82072 -19.24572 -21.41128 1.000 23.48857 148 MET B CA 1
ATOM 7516 C C . MET B 1 148 ? -9.22239 -18.15994 -20.41638 1.000 23.41541 148 MET B C 1
ATOM 7517 O O . MET B 1 148 ? -9.07597 -16.96683 -20.69907 1.000 22.83328 148 MET B O 1
ATOM 7531 N N . PHE B 1 149 ? -9.70427 -18.55557 -19.22782 1.000 23.92658 149 PHE B N 1
ATOM 7532 C CA . PHE B 1 149 ? -10.16008 -17.56885 -18.25182 1.000 24.11116 149 PHE B CA 1
ATOM 7533 C C . PHE B 1 149 ? -9.01092 -16.66715 -17.80542 1.000 26.47317 149 PHE B C 1
ATOM 7534 O O . PHE B 1 149 ? -9.18154 -15.44813 -17.63867 1.000 25.50211 149 PHE B O 1
ATOM 7551 N N A GLU B 1 150 ? -7.83108 -17.25462 -17.60377 0.535 28.11314 150 GLU B N 1
ATOM 7552 N N B GLU B 1 150 ? -7.83285 -17.24014 -17.59785 0.465 28.52438 150 GLU B N 1
ATOM 7553 C CA A GLU B 1 150 ? -6.69542 -16.48618 -17.10937 0.535 32.62498 150 GLU B CA 1
ATOM 7554 C CA B GLU B 1 150 ? -6.72733 -16.43865 -17.08905 0.465 33.01170 150 GLU B CA 1
ATOM 7555 C C A GLU B 1 150 ? -6.18108 -15.49142 -18.13915 0.535 28.48318 150 GLU B C 1
ATOM 7556 C C B GLU B 1 150 ? -6.10988 -15.53568 -18.15111 0.465 29.49431 150 GLU B C 1
ATOM 7557 O O A GLU B 1 150 ? -5.51384 -14.52603 -17.75900 0.535 29.09442 150 GLU B O 1
ATOM 7558 O O B GLU B 1 150 ? -5.28437 -14.68380 -17.80642 0.465 31.80736 150 GLU B O 1
ATOM 7581 N N . SER B 1 151 ? -6.47047 -15.69669 -19.42451 1.000 25.90966 151 SER B N 1
ATOM 7582 C CA . SER B 1 151 ? -5.97902 -14.77356 -20.44645 1.000 24.94232 151 SER B CA 1
ATOM 7583 C C . SER B 1 151 ? -6.79692 -13.47498 -20.52496 1.000 23.46912 151 SER B C 1
ATOM 7584 O O . SER B 1 151 ? -6.32362 -12.48687 -21.11393 1.000 26.17075 151 SER B O 1
ATOM 7592 N N . ILE B 1 152 ? -7.99362 -13.46071 -19.93921 1.000 21.47955 152 ILE B N 1
ATOM 7593 C CA . ILE B 1 152 ? -8.78186 -12.22235 -19.87304 1.000 22.81586 152 ILE B CA 1
ATOM 7594 C C . ILE B 1 152 ? -8.02987 -11.20516 -19.01940 1.000 21.64152 152 ILE B C 1
ATOM 7595 O O . ILE B 1 152 ? -7.51624 -11.57373 -17.94388 1.000 21.10244 152 ILE B O 1
ATOM 7611 N N . PRO B 1 153 ? -7.95792 -9.92341 -19.41118 1.000 19.63217 153 PRO B N 1
ATOM 7612 C CA . PRO B 1 153 ? -7.19792 -8.94933 -18.60702 1.000 20.48208 153 PRO B CA 1
ATOM 7613 C C . PRO B 1 153 ? -7.71676 -8.89995 -17.17828 1.000 22.30580 153 PRO B C 1
ATOM 7614 O O . PRO B 1 153 ? -8.93249 -8.88515 -16.94309 1.000 23.60444 153 PRO B O 1
ATOM 7625 N N . LYS B 1 154 ? -6.78875 -8.92101 -16.21137 1.000 20.69452 154 LYS B N 1
ATOM 7626 C CA . LYS B 1 154 ? -7.15520 -9.04274 -14.79738 1.000 20.72722 154 LYS B CA 1
ATOM 7627 C C . LYS B 1 154 ? -7.44197 -7.67509 -14.17196 1.000 19.78873 154 LYS B C 1
ATOM 7628 O O . LYS B 1 154 ? -6.65052 -6.73207 -14.33272 1.000 20.81316 154 LYS B O 1
ATOM 7647 N N . LYS B 1 155 ? -8.58181 -7.56835 -13.45669 1.000 18.97435 155 LYS B N 1
ATOM 7648 C CA . LYS B 1 155 ? -9.02328 -6.28613 -12.92500 1.000 17.86790 155 LYS B CA 1
ATOM 7649 C C . LYS B 1 155 ? -8.32835 -5.95793 -11.60386 1.000 18.09683 155 LYS B C 1
ATOM 7650 O O . LYS B 1 155 ? -8.00053 -6.85800 -10.79438 1.000 19.97980 155 LYS B O 1
ATOM 7669 N N . HIS B 1 156 ? -8.04773 -4.65696 -11.42119 1.000 16.55587 156 HIS B N 1
ATOM 7670 C CA . HIS B 1 156 ? -7.47315 -4.12468 -10.19278 1.000 17.16353 156 HIS B CA 1
ATOM 7671 C C . HIS B 1 156 ? -8.29562 -2.90078 -9.80544 1.000 18.29434 156 HIS B C 1
ATOM 7672 O O . HIS B 1 156 ? -8.27576 -1.89407 -10.52352 1.000 21.24167 156 HIS B O 1
ATOM 7686 N N . CYS B 1 157 ? -9.02218 -2.97511 -8.68855 1.000 18.04680 157 CYS B N 1
ATOM 7687 C CA . CYS B 1 157 ? -9.98653 -1.92563 -8.37090 1.000 19.51803 157 CYS B CA 1
ATOM 7688 C C . CYS B 1 157 ? -9.76527 -1.29365 -7.00252 1.000 18.48236 157 CYS B C 1
ATOM 7689 O O . CYS B 1 157 ? -9.44790 -1.97732 -6.02534 1.000 17.61939 157 CYS B O 1
ATOM 7696 N N . ILE B 1 158 ? -10.04179 0.01043 -6.92169 1.000 21.36304 158 ILE B N 1
ATOM 7697 C CA . ILE B 1 158 ? -10.10662 0.69698 -5.64366 1.000 20.55014 158 ILE B CA 1
ATOM 7698 C C . ILE B 1 158 ? -11.47803 1.34824 -5.56033 1.000 22.40405 158 ILE B C 1
ATOM 7699 O O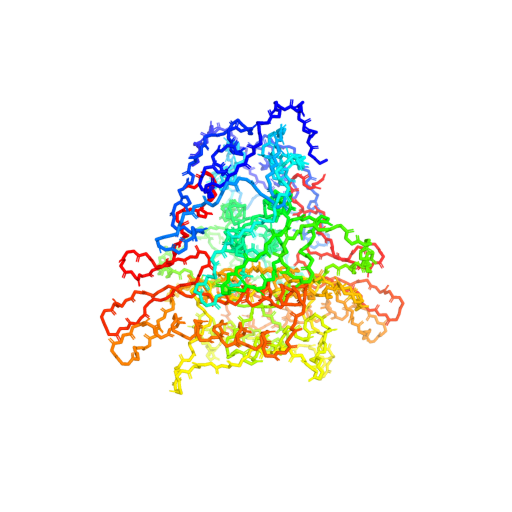 . ILE B 1 158 ? -12.18762 1.50455 -6.56091 1.000 21.47268 158 ILE B O 1
ATOM 7715 N N . GLU B 1 159 ? -11.86611 1.69440 -4.34471 1.000 23.95693 159 GLU B N 1
ATOM 7716 C CA . GLU B 1 159 ? -13.12465 2.39341 -4.14788 1.000 27.35239 159 GLU B CA 1
ATOM 7717 C C . GLU B 1 159 ? -12.85717 3.88539 -3.97262 1.000 27.00926 159 GLU B C 1
ATOM 7718 O O . GLU B 1 159 ? -11.98910 4.26523 -3.19320 1.000 27.84533 159 GLU B O 1
ATOM 7730 N N . LYS B 1 160 ? -13.62863 4.71701 -4.67216 1.000 31.00281 160 LYS B N 1
ATOM 7731 C CA . LYS B 1 160 ? -13.52240 6.16914 -4.58169 1.000 31.66221 160 LYS B CA 1
ATOM 7732 C C . LYS B 1 160 ? -14.86899 6.76699 -4.96132 1.000 32.05935 160 LYS B C 1
ATOM 7733 O O . LYS B 1 160 ? -15.50024 6.32593 -5.92345 1.000 30.46627 160 LYS B O 1
ATOM 7752 N N . ASP B 1 161 ? -15.30081 7.77486 -4.19711 1.000 33.49581 161 ASP B N 1
ATOM 7753 C CA . ASP B 1 161 ? -16.53919 8.51585 -4.47971 1.000 36.44158 161 ASP B CA 1
ATOM 7754 C C . ASP B 1 161 ? -17.72894 7.58559 -4.62969 1.000 31.08649 161 ASP B C 1
ATOM 7755 O O . ASP B 1 161 ? -18.61170 7.80027 -5.46324 1.000 31.29106 161 ASP B O 1
ATOM 7764 N N . GLY B 1 162 ? -17.77814 6.56654 -3.78869 1.000 30.45883 162 GLY B N 1
ATOM 7765 C CA . GLY B 1 162 ? -18.90829 5.67135 -3.80397 1.000 30.93023 162 GLY B CA 1
ATOM 7766 C C . GLY B 1 162 ? -18.97805 4.75183 -4.99315 1.000 29.22520 162 GLY B C 1
ATOM 7767 O O . GLY B 1 162 ? -20.01455 4.09661 -5.20133 1.000 27.43826 162 GLY B O 1
ATOM 7771 N N . MET B 1 163 ? -17.91175 4.66520 -5.77419 1.000 26.87610 163 MET B N 1
ATOM 7772 C CA . MET B 1 163 ? -17.87159 3.78321 -6.93251 1.000 25.09362 163 MET B CA 1
ATOM 7773 C C . MET B 1 163 ? -16.58133 2.97273 -6.92475 1.000 25.23669 163 MET B C 1
ATOM 7774 O O . MET B 1 163 ? -15.69260 3.16450 -6.09082 1.000 28.97794 163 MET B O 1
ATOM 7788 N N . CYS B 1 164 ? -16.44662 2.12542 -7.92499 1.000 20.51839 164 CYS B N 1
ATOM 7789 C CA . CYS B 1 164 ? -15.23070 1.35760 -8.14648 1.000 20.92851 164 CYS B CA 1
ATOM 7790 C C . CYS B 1 164 ? -14.43203 1.94927 -9.30841 1.000 17.73376 164 CYS B C 1
ATOM 7791 O O . CYS B 1 164 ? -15.00269 2.30594 -10.32194 1.000 21.18894 164 CYS B O 1
ATOM 7798 N N . LYS B 1 165 ? -13.13045 2.12309 -9.12456 1.000 19.37531 165 LYS B N 1
ATOM 7799 C CA . LYS B 1 165 ? -12.23480 2.65074 -10.14231 1.000 19.86073 165 LYS B CA 1
ATOM 7800 C C . LYS B 1 165 ? -11.23191 1.54644 -10.48307 1.000 21.15811 165 LYS B C 1
ATOM 7801 O O . LYS B 1 165 ? -10.49894 1.08574 -9.60755 1.000 21.42012 165 LYS B O 1
ATOM 7820 N N A CYS B 1 166 ? -11.24687 1.08709 -11.73186 0.668 21.34712 166 CYS B N 1
ATOM 7821 N N B CYS B 1 166 ? -11.20603 1.13740 -11.74519 0.332 22.03073 166 CYS B N 1
ATOM 7822 C CA A CYS B 1 166 ? -10.56483 -0.15658 -12.08630 0.668 19.27733 166 CYS B CA 1
ATOM 7823 C CA B CYS B 1 166 ? -10.56985 -0.11522 -12.12225 0.332 22.82682 166 CYS B CA 1
ATOM 7824 C C A CYS B 1 166 ? -9.69422 0.01342 -13.31485 0.668 19.01756 166 CYS B C 1
ATOM 7825 C C B CYS B 1 166 ? -9.66453 0.05678 -13.32546 0.332 20.99067 166 CYS B C 1
ATOM 7826 O O A CYS B 1 166 ? -10.06011 0.72867 -14.25190 0.668 19.79099 166 CYS B O 1
ATOM 7827 O O B CYS B 1 166 ? -9.97110 0.81937 -14.24683 0.332 21.19902 166 CYS B O 1
ATOM 7840 N N . CYS B 1 167 ? -8.51792 -0.61657 -13.26861 1.000 19.23117 167 CYS B N 1
ATOM 7841 C CA . CYS B 1 167 ? -7.61663 -0.78107 -14.39712 1.000 20.52366 167 CYS B CA 1
ATOM 7842 C C . CYS B 1 167 ? -7.24789 -2.25925 -14.50021 1.000 22.09124 167 CYS B C 1
ATOM 7843 O O . CYS B 1 167 ? -7.39801 -3.01310 -13.52786 1.000 22.35399 167 CYS B O 1
ATOM 7850 N N . CYS B 1 168 ? -6.68703 -2.66301 -15.64438 1.000 20.13703 168 CYS B N 1
ATOM 7851 C CA . CYS B 1 168 ? -6.36184 -4.07176 -15.83302 1.000 19.43333 168 CYS B CA 1
ATOM 7852 C C . CYS B 1 168 ? -4.88600 -4.32345 -16.11421 1.000 20.89830 168 CYS B C 1
ATOM 7853 O O . CYS B 1 168 ? -4.17433 -3.48445 -16.68897 1.000 21.42490 168 CYS B O 1
ATOM 7860 N N . GLY B 1 169 ? -4.47177 -5.54864 -15.77534 1.000 20.62040 169 GLY B N 1
ATOM 7861 C CA . GLY B 1 169 ? -3.20017 -6.07373 -16.25650 1.000 22.23879 169 GLY B CA 1
ATOM 7862 C C . GLY B 1 169 ? -2.04042 -5.43338 -15.53047 1.000 21.62488 169 GLY B C 1
ATOM 7863 O O . GLY B 1 169 ? -2.01741 -5.39366 -14.30266 1.000 21.36132 169 GLY B O 1
ATOM 7867 N N . ASP B 1 170 ? -1.08922 -4.89852 -16.30556 1.000 22.90924 170 ASP B N 1
ATOM 7868 C CA . ASP B 1 170 ? 0.05753 -4.17137 -15.78799 1.000 25.57557 170 ASP B CA 1
ATOM 7869 C C . ASP B 1 170 ? -0.32330 -2.81141 -15.22966 1.000 23.73888 170 ASP B C 1
ATOM 7870 O O . ASP B 1 170 ? 0.53445 -2.13543 -14.65651 1.000 25.26585 170 ASP B O 1
ATOM 7879 N N . TYR B 1 171 ? -1.55801 -2.37137 -15.44678 1.000 23.07359 171 TYR B N 1
ATOM 7880 C CA . TYR B 1 171 ? -2.00939 -1.04583 -15.03661 1.000 24.78695 171 TYR B CA 1
ATOM 7881 C C . TYR B 1 171 ? -2.87469 -1.16028 -13.79426 1.000 23.13858 171 TYR B C 1
ATOM 7882 O O . TYR B 1 171 ? -3.67996 -2.09418 -13.67108 1.000 24.27983 171 TYR B O 1
ATOM 7900 N N . GLU B 1 172 ? -2.72212 -0.19779 -12.89153 1.000 22.25497 172 GLU B N 1
ATOM 7901 C CA . GLU B 1 172 ? -3.47588 -0.14129 -11.64703 1.000 24.18020 172 GLU B CA 1
ATOM 7902 C C . GLU B 1 172 ? -3.91477 1.29441 -11.37434 1.000 22.55930 172 GLU B C 1
ATOM 7903 O O . GLU B 1 172 ? -3.31129 2.24220 -11.88089 1.000 25.07124 172 GLU B O 1
ATOM 7915 N N . PRO B 1 173 ? -4.98390 1.47469 -10.61660 1.000 22.21793 173 PRO B N 1
ATOM 7916 C CA . PRO B 1 173 ? -5.40046 2.86171 -10.30608 1.000 21.97223 173 PRO B CA 1
ATOM 7917 C C . PRO B 1 173 ? -4.30274 3.58801 -9.53637 1.000 21.49628 173 PRO B C 1
ATOM 7918 O O . PRO B 1 173 ? -3.56490 2.97956 -8.74608 1.000 23.10849 173 PRO B O 1
ATOM 7929 N N . ASN B 1 174 ? -4.17466 4.89697 -9.78858 1.000 24.13142 174 ASN B N 1
ATOM 7930 C CA . ASN B 1 174 ? -3.40662 5.74103 -8.89241 1.000 27.21313 174 ASN B CA 1
ATOM 7931 C C . ASN B 1 174 ? -4.19044 5.92614 -7.59401 1.000 29.51463 174 ASN B C 1
ATOM 7932 O O . ASN B 1 174 ? -5.35623 5.53210 -7.48735 1.000 30.40343 174 ASN B O 1
ATOM 7943 N N . GLU B 1 175 ? -3.53862 6.53489 -6.59320 1.000 34.25244 175 GLU B N 1
ATOM 7944 C CA . GLU B 1 175 ? -4.13207 6.61565 -5.25279 1.000 40.93108 175 GLU B CA 1
ATOM 7945 C C . GLU B 1 175 ? -5.47683 7.34094 -5.26428 1.000 37.25791 175 GLU B C 1
ATOM 7946 O O . GLU B 1 175 ? -6.39005 7.00240 -4.49380 1.000 37.68819 175 GLU B O 1
ATOM 7958 N N . SER B 1 176 ? -5.61194 8.34876 -6.11544 1.000 34.20982 176 SER B N 1
ATOM 7959 C CA . SER B 1 176 ? -6.82211 9.15527 -6.15668 1.000 33.52810 176 SER B CA 1
ATOM 7960 C C . SER B 1 176 ? -7.90601 8.56520 -7.04578 1.000 32.13837 176 SER B C 1
ATOM 7961 O O . SER B 1 176 ? -9.01145 9.12099 -7.09108 1.000 33.93961 176 SER B O 1
ATOM 7969 N N . GLY B 1 177 ? -7.61259 7.47523 -7.75844 1.000 33.81390 177 GLY B N 1
ATOM 7970 C CA . GLY B 1 177 ? -8.58420 6.82469 -8.61943 1.000 30.92934 177 GLY B CA 1
ATOM 7971 C C . GLY B 1 177 ? -8.96583 7.61875 -9.84775 1.000 28.43097 177 GLY B C 1
ATOM 7972 O O . GLY B 1 177 ? -10.09884 7.49236 -10.33983 1.000 27.20023 177 GLY B O 1
ATOM 7976 N N . THR B 1 178 ? -8.03188 8.39888 -10.39225 1.000 29.28806 178 THR B N 1
ATOM 7977 C CA . THR B 1 178 ? -8.31834 9.23870 -11.53867 1.000 31.42554 178 THR B CA 1
ATOM 7978 C C . THR B 1 178 ? -7.61417 8.81707 -12.82150 1.000 28.84136 178 THR B C 1
ATOM 7979 O O . THR B 1 178 ? -7.97752 9.30242 -13.90106 1.000 30.60499 178 THR B O 1
ATOM 7990 N N . GLU B 1 179 ? -6.57619 7.99419 -12.72865 1.000 28.74630 179 GLU B N 1
ATOM 7991 C CA . GLU B 1 179 ? -5.83638 7.55177 -13.89804 1.000 29.19172 179 GLU B CA 1
ATOM 7992 C C . GLU B 1 179 ? -5.30847 6.14453 -13.65488 1.000 25.92378 179 GLU B C 1
ATOM 7993 O O . GLU B 1 179 ? -5.08653 5.73564 -12.51469 1.000 25.23269 179 GLU B O 1
ATOM 8005 N N . CYS B 1 180 ? -5.06539 5.42361 -14.74414 1.000 24.32641 180 CYS B N 1
ATOM 8006 C CA . CYS B 1 180 ? -4.39669 4.13373 -14.68812 1.000 24.03143 180 CYS B CA 1
ATOM 8007 C C . CYS B 1 180 ? -2.89775 4.32815 -14.87838 1.000 26.94410 180 CYS B C 1
ATOM 8008 O O . CYS B 1 180 ? -2.47846 5.02064 -15.81883 1.000 29.04043 180 CYS B O 1
ATOM 8015 N N . ILE B 1 181 ? -2.09516 3.76836 -13.95568 1.000 27.93923 181 ILE B N 1
ATOM 8016 C CA . ILE B 1 181 ? -0.63964 3.90311 -13.97868 1.000 28.39388 181 ILE B CA 1
ATOM 8017 C C . ILE B 1 181 ? -0.01274 2.52098 -13.98484 1.000 26.34942 181 ILE B C 1
ATOM 8018 O O . ILE B 1 181 ? -0.62141 1.55119 -13.55352 1.000 28.39053 181 ILE B O 1
ATOM 8034 N N . LYS B 1 182 ? 1.20902 2.42471 -14.50015 1.000 26.39969 182 LYS B N 1
ATOM 8035 C CA . LYS B 1 182 ? 1.87931 1.13740 -14.55034 1.000 30.66390 182 LYS B CA 1
ATOM 8036 C C . LYS B 1 182 ? 2.94200 1.12184 -13.45529 1.000 29.81588 182 LYS B C 1
ATOM 8037 O O . LYS B 1 182 ? 3.99588 1.73545 -13.62815 1.000 31.82707 182 LYS B O 1
ATOM 8056 N N . PRO B 1 183 ? 2.73937 0.45312 -12.32784 1.000 28.80063 183 PRO B N 1
ATOM 8057 C CA . PRO B 1 183 ? 3.76941 0.45904 -11.29573 1.000 28.79696 183 PRO B CA 1
ATOM 8058 C C . PRO B 1 183 ? 4.95030 -0.40100 -11.69689 1.000 30.38872 183 PRO B C 1
ATOM 8059 O O . PRO B 1 183 ? 4.88403 -1.16446 -12.67273 1.000 29.08018 183 PRO B O 1
ATOM 8070 N N . PRO B 1 184 ? 6.06448 -0.28612 -10.98867 1.000 33.05234 184 PRO B N 1
ATOM 8071 C CA . PRO B 1 184 ? 7.14149 -1.26565 -11.17220 1.000 30.94598 184 PRO B CA 1
ATOM 8072 C C . PRO B 1 184 ? 6.61142 -2.67977 -10.95768 1.000 32.76466 184 PRO B C 1
ATOM 8073 O O . PRO B 1 184 ? 5.73648 -2.91149 -10.11930 1.000 35.51077 184 PRO B O 1
ATOM 8084 N N . ALA B 1 185 ? 7.13657 -3.62055 -11.73433 1.000 33.96898 185 ALA B N 1
ATOM 8085 C CA . ALA B 1 185 ? 6.66067 -4.99506 -11.65511 1.000 35.23514 185 ALA B CA 1
ATOM 8086 C C . ALA B 1 185 ? 6.80491 -5.53393 -10.24074 1.000 32.08597 185 ALA B C 1
ATOM 8087 O O . ALA B 1 185 ? 7.82697 -5.32277 -9.58548 1.000 31.42991 185 ALA B O 1
ATOM 8094 N N . HIS B 1 186 ? 5.78396 -6.27720 -9.79230 1.000 30.95241 186 HIS B N 1
ATOM 8095 C CA . HIS B 1 186 ? 5.76139 -6.84169 -8.45115 1.000 30.15690 186 HIS B CA 1
ATOM 8096 C C . HIS B 1 186 ? 6.79165 -7.94605 -8.26978 1.000 30.80906 186 HIS B C 1
ATOM 8097 O O . HIS B 1 186 ? 7.21744 -8.18410 -7.12733 1.000 30.85582 186 HIS B O 1
ATOM 8111 N N . ASP B 1 187 ? 7.21629 -8.59168 -9.36872 1.000 28.19995 187 ASP B N 1
ATOM 8112 C CA . ASP B 1 187 ? 8.22613 -9.64817 -9.35458 1.000 29.05466 187 ASP B CA 1
ATOM 8113 C C . ASP B 1 187 ? 8.00616 -10.65932 -8.22201 1.000 24.88172 187 ASP B C 1
ATOM 8114 O O . ASP B 1 187 ? 8.85395 -10.86223 -7.34438 1.000 25.80944 187 ASP B O 1
ATOM 8123 N N . CYS B 1 188 ? 6.86650 -11.34021 -8.28970 1.000 23.71477 188 CYS B N 1
ATOM 8124 C CA . CYS B 1 188 ? 6.42106 -12.17474 -7.18050 1.000 23.31911 188 CYS B CA 1
ATOM 8125 C C . CYS B 1 188 ? 7.25900 -13.43762 -7.09769 1.000 20.96343 188 CYS B C 1
ATOM 8126 O O . CYS B 1 188 ? 7.76000 -13.91455 -8.11442 1.000 21.35905 188 CYS B O 1
ATOM 8133 N N . PRO B 1 189 ? 7.40859 -13.99924 -5.89958 1.000 20.29296 189 PRO B N 1
ATOM 8134 C CA . PRO B 1 189 ? 8.18101 -15.24167 -5.74526 1.000 22.68569 189 PRO B CA 1
ATOM 8135 C C . PRO B 1 189 ? 7.53225 -16.39519 -6.49107 1.000 19.81563 189 PRO B C 1
ATOM 8136 O O . PRO B 1 189 ? 6.32909 -16.39904 -6.77109 1.000 20.73019 189 PRO B O 1
ATOM 8147 N N . ALA B 1 190 ? 8.34076 -17.39604 -6.81924 1.000 20.75143 190 ALA B N 1
ATOM 8148 C CA . ALA B 1 190 ? 7.81098 -18.52790 -7.57709 1.000 20.34219 190 ALA B CA 1
ATOM 8149 C C . ALA B 1 190 ? 6.91581 -19.40242 -6.69922 1.000 19.55501 190 ALA B C 1
ATOM 8150 O O . ALA B 1 190 ? 7.23766 -19.68946 -5.53746 1.000 21.66137 190 ALA B O 1
ATOM 8157 N N . TYR B 1 191 ? 5.80606 -19.87444 -7.27077 1.000 18.13645 191 TYR B N 1
ATOM 8158 C CA . TYR B 1 191 ? 5.00757 -20.88615 -6.58934 1.000 19.12787 191 TYR B CA 1
ATOM 8159 C C . TYR B 1 191 ? 5.77108 -22.21036 -6.47594 1.000 19.25906 191 TYR B C 1
ATOM 8160 O O . TYR B 1 191 ? 6.55045 -22.60487 -7.36156 1.000 20.92966 191 TYR B O 1
ATOM 8178 N N . GLY B 1 192 ? 5.50158 -22.93204 -5.39659 1.000 19.11990 192 GLY B N 1
ATOM 8179 C CA . GLY B 1 192 ? 5.92669 -24.30766 -5.31573 1.000 19.53026 192 GLY B CA 1
ATOM 8180 C C . GLY B 1 192 ? 5.01922 -25.21857 -6.11018 1.000 20.05195 192 GLY B C 1
ATOM 8181 O O . GLY B 1 192 ? 4.04103 -24.79182 -6.73933 1.000 20.26900 192 GLY B O 1
ATOM 8185 N N . PRO B 1 193 ? 5.31046 -26.51952 -6.06636 1.000 19.33851 193 PRO B N 1
ATOM 8186 C CA . PRO B 1 193 ? 4.42029 -27.46093 -6.73449 1.000 19.48862 193 PRO B CA 1
ATOM 8187 C C . PRO B 1 193 ? 3.05380 -27.46109 -6.09146 1.000 17.29409 193 PRO B C 1
ATOM 8188 O O . PRO B 1 193 ? 2.91494 -27.23825 -4.87511 1.000 19.38440 193 PRO B O 1
ATOM 8199 N N . PRO B 1 194 ? 2.00757 -27.73164 -6.86678 1.000 17.81184 194 PRO B N 1
ATOM 8200 C CA . PRO B 1 194 ? 0.67150 -27.81184 -6.26656 1.000 17.82355 194 PRO B CA 1
ATOM 8201 C C . PRO B 1 194 ? 0.59575 -28.97463 -5.28880 1.000 16.42823 194 PRO B C 1
ATOM 8202 O O . PRO B 1 194 ? 1.25933 -30.01620 -5.46405 1.000 17.53801 194 PRO B O 1
ATOM 8213 N N . SER B 1 195 ? -0.26863 -28.80859 -4.27936 1.000 17.40824 195 SER B N 1
ATOM 8214 C CA . SER B 1 195 ? -0.63877 -29.91662 -3.42660 1.000 17.27842 195 SER B CA 1
ATOM 8215 C C . SER B 1 195 ? -1.43949 -30.93527 -4.21978 1.000 16.51602 195 SER B C 1
ATOM 8216 O O . SER B 1 195 ? -1.86556 -30.68428 -5.34577 1.000 18.08910 195 SER B O 1
ATOM 8224 N N . GLU B 1 196 ? -1.61994 -32.09885 -3.61519 1.000 15.40039 196 GLU B N 1
ATOM 8225 C CA . GLU B 1 196 ? -2.65037 -33.01004 -4.06283 1.000 14.85114 196 GLU B CA 1
ATOM 8226 C C . GLU B 1 196 ? -4.02852 -32.46371 -3.64646 1.000 15.05067 196 GLU B C 1
ATOM 8227 O O . GLU B 1 196 ? -4.14458 -31.55419 -2.79923 1.000 14.19468 196 GLU B O 1
ATOM 8239 N N . TRP B 1 197 ? -5.08778 -33.02227 -4.24823 1.000 14.10562 197 TRP B N 1
ATOM 8240 C CA . TRP B 1 197 ? -6.43383 -32.71126 -3.76167 1.000 11.66304 197 TRP B CA 1
ATOM 8241 C C . TRP B 1 197 ? -6.56968 -33.16047 -2.30344 1.000 12.35069 197 TRP B C 1
ATOM 8242 O O . TRP B 1 197 ? -6.11741 -34.24043 -1.92714 1.000 14.44480 197 TRP B O 1
ATOM 8263 N N . SER B 1 198 ? -7.22152 -32.33635 -1.48079 1.000 13.84299 198 SER B N 1
ATOM 8264 C CA . SER B 1 198 ? -7.58475 -32.73635 -0.12189 1.000 13.84028 198 SER B CA 1
ATOM 8265 C C . SER B 1 198 ? -8.68679 -33.80313 -0.15191 1.000 15.01044 198 SER B C 1
ATOM 8266 O O . SER B 1 198 ? -9.28266 -34.08546 -1.18721 1.000 13.82210 198 SER B O 1
ATOM 8274 N N . GLU B 1 199 ? -8.91222 -34.42747 1.00107 1.000 13.36414 199 GLU B N 1
ATOM 8275 C CA . GLU B 1 199 ? -10.18573 -35.10827 1.24628 1.000 15.18168 199 GLU B CA 1
ATOM 8276 C C . GLU B 1 199 ? -11.37074 -34.13107 1.12467 1.000 13.87258 199 GLU B C 1
ATOM 8277 O O . GLU B 1 199 ? -11.22410 -32.91303 1.10129 1.000 15.32424 199 GLU B O 1
ATOM 8289 N N . CYS B 1 200 ? -12.57941 -34.71418 1.07496 1.000 13.42145 200 CYS B N 1
ATOM 8290 C CA . CYS B 1 200 ? -13.78908 -33.90888 0.95572 1.000 13.67579 200 CYS B CA 1
ATOM 8291 C C . CYS B 1 200 ? -14.00716 -33.16715 2.26501 1.000 12.30967 200 CYS B C 1
ATOM 8292 O O . CYS B 1 200 ? -13.99704 -33.77304 3.33115 1.000 16.80576 200 CYS B O 1
ATOM 8299 N N . LEU B 1 201 ? -14.12057 -31.83865 2.17546 1.000 14.10133 201 LEU B N 1
ATOM 8300 C CA . LEU B 1 201 ? -14.29339 -30.95536 3.32389 1.000 14.95197 201 LEU B CA 1
ATOM 8301 C C . LEU B 1 201 ? -15.77851 -30.71707 3.59440 1.000 14.79251 201 LEU B C 1
ATOM 8302 O O . LEU B 1 201 ? -16.61740 -30.76310 2.68338 1.000 14.53314 201 LEU B O 1
ATOM 8318 N N . TRP B 1 202 ? -16.09522 -30.43793 4.86257 1.000 14.97090 202 TRP B N 1
ATOM 8319 C CA . TRP B 1 202 ? -17.48781 -30.27775 5.25139 1.000 12.77510 202 TRP B CA 1
ATOM 8320 C C . TRP B 1 202 ? -17.62244 -29.35430 6.44974 1.000 14.32190 202 TRP B C 1
ATOM 8321 O O . TRP B 1 202 ? -16.67553 -29.11586 7.22622 1.000 14.02508 202 TRP B O 1
ATOM 8342 N N . PHE B 1 203 ? -18.84185 -28.82423 6.55936 1.000 16.65931 203 PHE B N 1
ATOM 8343 C CA . PHE B 1 203 ? -19.24447 -27.99921 7.68440 1.000 16.82077 203 PHE B CA 1
ATOM 8344 C C . PHE B 1 203 ? -19.06192 -28.74520 9.00551 1.000 16.61839 203 PHE B C 1
ATOM 8345 O O . PHE B 1 203 ? -19.09317 -29.97473 9.04553 1.000 17.97126 203 PHE B O 1
ATOM 8362 N N . PRO B 1 204 ? -18.89589 -28.01137 10.12141 1.000 18.37349 204 PRO B N 1
ATOM 8363 C CA . PRO B 1 204 ? -18.98691 -26.54513 10.19225 1.000 19.39584 204 PRO B CA 1
ATOM 8364 C C . PRO B 1 204 ? -17.85364 -25.72935 9.56609 1.000 15.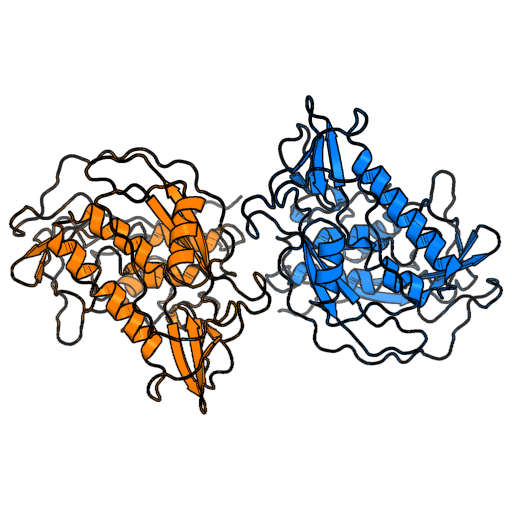97728 204 PRO B C 1
ATOM 8365 O O . PRO B 1 204 ? -16.76678 -26.22724 9.24944 1.000 15.23800 204 PRO B O 1
ATOM 8376 N N . LEU B 1 205 ? -18.15065 -24.44119 9.34803 1.000 16.34942 205 LEU B N 1
ATOM 8377 C CA . LEU B 1 205 ? -17.18831 -23.61982 8.62976 1.000 18.06076 205 LEU B CA 1
ATOM 8378 C C . LEU B 1 205 ? -15.81657 -23.63376 9.30033 1.000 17.24146 205 LEU B C 1
ATOM 8379 O O . LEU B 1 205 ? -14.78340 -23.63281 8.61192 1.000 17.11729 205 LEU B O 1
ATOM 8395 N N . LYS B 1 206 ? -15.77659 -23.60717 10.63211 1.000 16.82381 206 LYS B N 1
ATOM 8396 C CA . LYS B 1 206 ? -14.48698 -23.59381 11.32475 1.000 18.11700 206 LYS B CA 1
ATOM 8397 C C . LYS B 1 206 ? -13.62567 -24.82466 10.97980 1.000 16.87324 206 LYS B C 1
ATOM 8398 O O . LYS B 1 206 ? -12.37514 -24.74151 10.96950 1.000 17.61565 206 LYS B O 1
ATOM 8417 N N . ASN B 1 207 ? -14.27179 -25.96507 10.68942 1.000 17.93548 207 ASN B N 1
ATOM 8418 C CA . ASN B 1 207 ? -13.55844 -27.15758 10.25309 1.000 17.44141 207 ASN B CA 1
ATOM 8419 C C . ASN B 1 207 ? -12.98633 -26.99232 8.84777 1.000 16.38927 207 ASN B C 1
ATOM 8420 O O . ASN B 1 207 ? -11.84650 -27.38836 8.58822 1.000 17.39003 207 ASN B O 1
ATOM 8431 N N . ILE B 1 208 ? -13.74506 -26.38444 7.93645 1.000 15.31553 208 ILE B N 1
ATOM 8432 C CA . ILE B 1 208 ? -13.22064 -26.08101 6.60377 1.000 16.08069 208 ILE B CA 1
ATOM 8433 C C . ILE B 1 208 ? -11.98540 -25.19780 6.69835 1.000 15.78679 208 ILE B C 1
ATOM 8434 O O . ILE B 1 208 ? -10.95495 -25.45497 6.05824 1.000 15.78570 208 ILE B O 1
ATOM 8450 N N . VAL B 1 209 ? -12.08366 -24.11823 7.45960 1.000 13.30842 209 VAL B N 1
ATOM 8451 C CA . VAL B 1 209 ? -10.94695 -23.20951 7.61207 1.000 14.95795 209 VAL B CA 1
ATOM 8452 C C . VAL B 1 209 ? -9.73857 -23.95790 8.15963 1.000 15.97984 209 VAL B C 1
ATOM 8453 O O . VAL B 1 209 ? -8.62374 -23.83004 7.64144 1.000 16.97122 209 VAL B O 1
ATOM 8466 N N . SER B 1 210 ? -9.92779 -24.73306 9.23080 1.000 17.37179 210 SER B N 1
ATOM 8467 C CA . SER B 1 210 ? -8.77458 -25.42418 9.82540 1.000 17.25879 210 SER B CA 1
ATOM 8468 C C . SER B 1 210 ? -8.12086 -26.36897 8.82788 1.000 18.73392 210 SER B C 1
ATOM 8469 O O . SER B 1 210 ? -6.89102 -26.54573 8.83144 1.000 17.92256 210 SER B O 1
ATOM 8477 N N . HIS B 1 211 ? -8.93480 -27.04373 8.01664 1.000 19.03887 211 HIS B N 1
ATOM 8478 C CA . HIS B 1 211 ? -8.39106 -27.96386 7.00918 1.000 19.54870 211 HIS B CA 1
ATOM 8479 C C . HIS B 1 211 ? -7.59811 -27.21902 5.94899 1.000 19.25155 211 HIS B C 1
ATOM 8480 O O . HIS B 1 211 ? -6.61544 -27.75052 5.43619 1.000 19.45450 211 HIS B O 1
ATOM 8494 N N . VAL B 1 212 ? -8.01878 -26.00907 5.58416 1.000 20.35326 212 VAL B N 1
ATOM 8495 C CA . VAL B 1 212 ? -7.26540 -25.22521 4.59925 1.000 18.64434 212 VAL B CA 1
ATOM 8496 C C . VAL B 1 212 ? -5.90263 -24.84978 5.15845 1.000 17.71671 212 VAL B C 1
ATOM 8497 O O . VAL B 1 212 ? -4.89590 -25.03360 4.48179 1.000 18.94280 212 VAL B O 1
ATOM 8510 N N . TYR B 1 213 ? -5.84076 -24.39247 6.41572 1.000 18.96690 213 TYR B N 1
ATOM 8511 C CA . TYR B 1 213 ? -4.53511 -24.08723 7.02386 1.000 18.74262 213 TYR B CA 1
ATOM 8512 C C . TYR B 1 213 ? -3.64213 -25.33220 7.01908 1.000 19.52133 213 TYR B C 1
ATOM 8513 O O . TYR B 1 213 ? -2.45673 -25.27866 6.67183 1.000 20.09877 213 TYR B O 1
ATOM 8531 N N . ASP B 1 214 ? -4.21062 -26.47778 7.39424 1.000 18.54502 214 ASP B N 1
ATOM 8532 C CA . ASP B 1 214 ? -3.40936 -27.68579 7.52511 1.000 19.70447 214 ASP B CA 1
ATOM 8533 C C . ASP B 1 214 ? -2.98685 -28.21247 6.17031 1.000 19.57231 214 ASP B C 1
ATOM 8534 O O . ASP B 1 214 ? -1.83453 -28.62185 5.98512 1.000 21.83204 214 ASP B O 1
ATOM 8543 N N . HIS B 1 215 ? -3.91951 -28.29035 5.23437 1.000 17.34949 215 HIS B N 1
ATOM 8544 C CA . HIS B 1 215 ? -3.61952 -28.85623 3.92283 1.000 16.53545 215 HIS B CA 1
ATOM 8545 C C . HIS B 1 215 ? -2.65435 -27.98388 3.13657 1.000 16.60932 215 HIS B C 1
ATOM 8546 O O . HIS B 1 215 ? -1.80317 -28.49921 2.40089 1.000 15.97914 215 HIS B O 1
ATOM 8560 N N . CYS B 1 216 ? -2.74984 -26.66463 3.29199 1.000 16.56432 216 CYS B N 1
ATOM 8561 C CA . CYS B 1 216 ? -1.91453 -25.74833 2.51566 1.000 16.43086 216 CYS B CA 1
ATOM 8562 C C . CYS B 1 216 ? -0.69530 -25.24830 3.27660 1.000 18.73190 216 CYS B C 1
ATOM 8563 O O . CYS B 1 216 ? 0.05627 -24.43716 2.73070 1.000 19.84986 216 CYS B O 1
ATOM 8570 N N . HIS B 1 217 ? -0.50798 -25.68856 4.51902 1.000 19.56358 217 HIS B N 1
ATOM 8571 C CA . HIS B 1 217 ? 0.68086 -25.38049 5.31145 1.000 20.52996 217 HIS B CA 1
ATOM 8572 C C . HIS B 1 217 ? 0.86101 -23.87577 5.47175 1.000 23.38844 217 HIS B C 1
ATOM 8573 O O . HIS B 1 217 ? 1.96681 -23.33954 5.33136 1.000 26.09799 217 HIS B O 1
ATOM 8587 N N . VAL B 1 218 ? -0.23358 -23.20936 5.83435 1.000 26.19175 218 VAL B N 1
ATOM 8588 C CA . VAL B 1 218 ? -0.23412 -21.76690 6.05237 1.000 32.88121 218 VAL B CA 1
ATOM 8589 C C . VAL B 1 218 ? -0.67088 -21.44731 7.47173 1.000 44.98587 218 VAL B C 1
ATOM 8590 O O . VAL B 1 218 ? -1.28224 -22.26228 8.16411 1.000 40.03653 218 VAL B O 1
ATOM 8603 N N . HIS B 1 219 ? -0.41217 -20.19710 7.85850 1.000 60.22747 219 HIS B N 1
ATOM 8604 C CA . HIS B 1 219 ? -0.66174 -19.65014 9.18903 1.000 70.37338 219 HIS B CA 1
ATOM 8605 C C . HIS B 1 219 ? -1.74773 -18.57950 9.12882 1.000 69.96183 219 HIS B C 1
ATOM 8606 O O . HIS B 1 219 ? -1.90496 -17.89234 8.11748 1.000 69.78197 219 HIS B O 1
ATOM 8620 N N . LYS B 1 220 ? -2.50661 -18.43505 10.20987 1.000 68.91259 220 LYS B N 1
ATOM 8621 C CA . LYS B 1 220 ? -3.37737 -17.27137 10.33001 1.000 70.22500 220 LYS B CA 1
ATOM 8622 C C . LYS B 1 220 ? -2.50195 -16.08767 10.72300 1.000 71.86479 220 LYS B C 1
ATOM 8623 O O . LYS B 1 220 ? -2.01780 -16.02955 11.85426 1.000 74.62373 220 LYS B O 1
ATOM 8642 N N . GLU B 1 221 ? -2.26140 -15.17221 9.78998 1.000 69.88368 221 GLU B N 1
ATOM 8643 C CA . GLU B 1 221 ? -1.56920 -13.93341 10.11743 1.000 68.09121 221 GLU B CA 1
ATOM 8644 C C . GLU B 1 221 ? -2.27787 -13.25026 11.28911 1.000 65.69002 221 GLU B C 1
ATOM 8645 O O . GLU B 1 221 ? -3.51741 -13.23766 11.34155 1.000 63.88222 221 GLU B O 1
ATOM 8657 N N . PRO B 1 222 ? -1.53850 -12.70919 12.26472 1.000 66.05415 222 PRO B N 1
ATOM 8658 C CA . PRO B 1 222 ? -2.21273 -12.01576 13.38060 1.000 63.55679 222 PRO B CA 1
ATOM 8659 C C . PRO B 1 222 ? -3.10372 -10.88779 12.90777 1.000 60.94889 222 PRO B C 1
ATOM 8660 O O . PRO B 1 222 ? -4.15556 -10.63329 13.50913 1.000 60.88844 222 PRO B O 1
ATOM 8671 N N . ASP B 1 223 ? -2.71966 -10.22611 11.82091 1.000 58.82169 223 ASP B N 1
ATOM 8672 C CA . ASP B 1 223 ? -3.50646 -9.17474 11.19307 1.000 63.74498 223 ASP B CA 1
ATOM 8673 C C . ASP B 1 223 ? -4.59914 -9.70162 10.26826 1.000 56.27100 223 ASP B C 1
ATOM 8674 O O . ASP B 1 223 ? -5.36497 -8.89682 9.72828 1.000 54.46144 223 ASP B O 1
ATOM 8683 N N . GLY B 1 224 ? -4.70275 -11.01710 10.08721 1.000 49.63583 224 GLY B N 1
ATOM 8684 C CA . GLY B 1 224 ? -5.31007 -11.56970 8.90101 1.000 42.71126 224 GLY B CA 1
ATOM 8685 C C . GLY B 1 224 ? -6.81299 -11.67387 8.97219 1.000 38.82481 224 GLY B C 1
ATOM 8686 O O . GLY B 1 224 ? -7.47019 -11.31282 9.95010 1.000 40.84910 224 GLY B O 1
ATOM 8690 N N . TYR B 1 225 ? -7.37063 -12.16838 7.88257 1.000 31.13453 225 TYR B N 1
ATOM 8691 C CA . TYR B 1 225 ? -8.81038 -12.31810 7.76543 1.000 25.85299 225 TYR B CA 1
ATOM 8692 C C . TYR B 1 225 ? -9.14135 -13.80223 7.80488 1.000 25.31134 225 TYR B C 1
ATOM 8693 O O . TYR B 1 225 ? -8.39298 -14.63336 7.26916 1.000 23.89346 225 TYR B O 1
ATOM 8711 N N . GLU B 1 226 ? -10.26835 -14.12461 8.46227 1.000 23.71543 226 GLU B N 1
ATOM 8712 C CA . GLU B 1 226 ? -10.79183 -15.43364 8.51226 1.000 24.86015 226 GLU B CA 1
ATOM 8713 C C . GLU B 1 226 ? -12.30905 -15.31606 8.61825 1.000 20.67325 226 GLU B C 1
ATOM 8714 O O . GLU B 1 226 ? -12.78864 -14.54773 9.46248 1.000 22.84744 226 GLU B O 1
ATOM 8726 N N . PRO B 1 227 ? -13.08105 -16.08225 7.82646 1.000 21.99413 227 PRO B N 1
ATOM 8727 C CA . PRO B 1 227 ? -14.54360 -16.01616 7.92600 1.000 23.23160 227 PRO B CA 1
ATOM 8728 C C . PRO B 1 227 ? -15.05189 -16.77429 9.13690 1.000 25.91030 227 PRO B C 1
ATOM 8729 O O . PRO B 1 227 ? -14.48213 -17.78101 9.56495 1.000 27.89679 227 PRO B O 1
ATOM 8740 N N . HIS B 1 228 ? -16.12290 -16.25941 9.70929 1.000 26.27880 228 HIS B N 1
ATOM 8741 C CA . HIS B 1 228 ? -16.72781 -16.86852 10.88559 1.000 30.88800 228 HIS B CA 1
ATOM 8742 C C . HIS B 1 228 ? -18.19391 -17.12520 10.61777 1.000 33.08764 228 HIS B C 1
ATOM 8743 O O . HIS B 1 228 ? -18.84678 -16.39015 9.87509 1.000 31.62561 228 HIS B O 1
ATOM 8757 N N . SER B 1 229 ? -18.69408 -18.20244 11.21507 1.000 37.81511 229 SER B N 1
ATOM 8758 C CA . SER B 1 229 ? -20.03718 -18.66461 10.92534 1.000 42.32545 229 SER B CA 1
ATOM 8759 C C . SER B 1 229 ? -21.02161 -17.54860 11.19712 1.000 48.46996 229 SER B C 1
ATOM 8760 O O . SER B 1 229 ? -20.89332 -16.81471 12.17984 1.000 49.03376 229 SER B O 1
ATOM 8768 N N . VAL B 1 230 ? -21.99775 -17.41906 10.30439 1.000 54.48426 230 VAL B N 1
ATOM 8769 C CA . VAL B 1 230 ? -23.10824 -16.48487 10.44836 1.000 58.54222 230 VAL B CA 1
ATOM 8770 C C . VAL B 1 230 ? -24.36734 -17.34129 10.46478 1.000 66.28781 230 VAL B C 1
ATOM 8771 O O . VAL B 1 230 ? -25.42992 -16.92502 9.98987 1.000 66.43994 230 VAL B O 1
ATOM 8784 N N . ALA B 1 231 ? -24.24254 -18.54766 11.03328 1.000 73.89684 231 ALA B N 1
ATOM 8785 C CA . ALA B 1 231 ? -25.27314 -19.57179 10.93640 1.000 81.70918 231 ALA B CA 1
ATOM 8786 C C . ALA B 1 231 ? -26.32984 -19.36031 12.00901 1.000 92.02740 231 ALA B C 1
ATOM 8787 O O . ALA B 1 231 ? -25.97732 -19.14147 13.17070 1.000 98.01114 231 ALA B O 1
ATOM 8794 N N . PRO B 1 232 ? -27.61905 -19.41920 11.66850 1.000 96.28772 232 PRO B N 1
ATOM 8795 C CA . PRO B 1 232 ? -28.64239 -19.48316 12.71794 1.000 102.87106 232 PRO B CA 1
ATOM 8796 C C . PRO B 1 232 ? -28.25718 -20.52816 13.75147 1.000 115.20767 232 PRO B C 1
ATOM 8797 O O . PRO B 1 232 ? -27.96330 -21.67916 13.41752 1.000 113.04824 232 PRO B O 1
ATOM 8808 N N . ALA B 1 233 ? -28.19939 -20.10656 15.01089 1.000 130.94981 233 ALA B N 1
ATOM 8809 C CA . ALA B 1 233 ? -27.97934 -21.05418 16.08835 1.000 144.76327 233 ALA B CA 1
ATOM 8810 C C . ALA B 1 233 ? -28.94355 -22.21240 15.91338 1.000 140.07243 233 ALA B C 1
ATOM 8811 O O . ALA B 1 233 ? -30.14025 -21.99523 15.70690 1.000 143.71904 233 ALA B O 1
ATOM 8818 N N . ASN B 1 234 ? -28.39788 -23.43410 15.90668 1.000 127.73100 234 ASN B N 1
ATOM 8819 C CA . ASN B 1 234 ? -29.17969 -24.65718 16.06986 1.000 114.35527 234 ASN B CA 1
ATOM 8820 C C . ASN B 1 234 ? -29.30876 -25.50866 14.80878 1.000 99.96998 234 ASN B C 1
ATOM 8821 O O . ASN B 1 234 ? -29.84007 -26.62314 14.87733 1.000 100.84976 234 ASN B O 1
ATOM 8832 N N . VAL B 1 235 ? -28.82159 -25.03268 13.66249 1.000 83.71313 235 VAL B N 1
ATOM 8833 C CA . VAL B 1 235 ? -29.15919 -25.69422 12.40446 1.000 67.85532 235 VAL B CA 1
ATOM 8834 C C . VAL B 1 235 ? -28.46104 -27.04672 12.31724 1.000 54.35962 235 VAL B C 1
ATOM 8835 O O . VAL B 1 235 ? -27.23491 -27.14473 12.46441 1.000 54.79039 235 VAL B O 1
ATOM 8848 N N . HIS B 1 236 ? -29.23498 -28.10065 12.05187 1.000 43.14322 236 HIS B N 1
ATOM 8849 C CA . HIS B 1 236 ? -28.64581 -29.42896 11.93574 1.000 41.23632 236 HIS B CA 1
ATOM 8850 C C . HIS B 1 236 ? -27.81050 -29.53903 10.66219 1.000 36.00925 236 HIS B C 1
ATOM 8851 O O . HIS B 1 236 ? -28.27705 -29.22785 9.56775 1.000 39.57148 236 HIS B O 1
ATOM 8865 N N . ILE B 1 237 ? -26.56533 -29.98620 10.79873 1.000 31.74619 237 ILE B N 1
ATOM 8866 C CA . ILE B 1 237 ? -25.69403 -30.23333 9.65522 1.000 29.01648 237 ILE B CA 1
ATOM 8867 C C . ILE B 1 237 ? -25.87420 -31.68759 9.23420 1.000 27.55605 237 ILE B C 1
ATOM 8868 O O . ILE B 1 237 ? -25.47357 -32.58801 9.98011 1.000 29.72857 237 ILE B O 1
ATOM 8884 N N . PRO B 1 238 ? -26.44437 -31.97683 8.07281 1.000 27.64129 238 PRO B N 1
ATOM 8885 C CA . PRO B 1 238 ? -26.56681 -33.36837 7.64329 1.000 24.51223 238 PRO B CA 1
ATOM 8886 C C . PRO B 1 238 ? -25.24047 -33.86201 7.09261 1.000 20.95043 238 PRO B C 1
ATOM 8887 O O . PRO B 1 238 ? -24.26872 -33.10743 7.02743 1.000 21.41633 238 PRO B O 1
ATOM 8898 N N . GLU B 1 239 ? -25.20523 -35.15775 6.76529 1.000 20.75392 239 GLU B N 1
ATOM 8899 C CA . GLU B 1 239 ? -24.03843 -35.75256 6.12903 1.000 22.04086 239 GLU B CA 1
ATOM 8900 C C . GLU B 1 239 ? -23.78240 -35.07415 4.79195 1.000 19.22736 239 GLU B C 1
ATOM 8901 O O . GLU B 1 239 ? -24.69561 -34.58600 4.13408 1.000 17.04671 239 GLU B O 1
ATOM 8913 N N . LYS B 1 240 ? -22.52607 -35.08302 4.37366 1.000 16.88998 240 LYS B N 1
ATOM 8914 C CA . LYS B 1 240 ? -22.12671 -34.54583 3.07443 1.000 15.51948 240 LYS B CA 1
ATOM 8915 C C . LYS B 1 240 ? -23.15149 -34.83184 1.96230 1.000 15.75031 240 LYS B C 1
ATOM 8916 O O . LYS B 1 240 ? -23.57442 -35.97794 1.74315 1.000 18.22839 240 LYS B O 1
ATOM 8935 N N . CYS B 1 241 ? -23.53479 -33.77089 1.23630 1.000 14.34366 241 CYS B N 1
ATOM 8936 C CA . CYS B 1 241 ? -24.62870 -33.88347 0.28400 1.000 13.05704 241 CYS B CA 1
ATOM 8937 C C . CYS B 1 241 ? -24.58717 -32.73047 -0.70550 1.000 15.05791 241 CYS B C 1
ATOM 8938 O O . CYS B 1 241 ? -23.89370 -31.74707 -0.49716 1.000 14.86668 241 CYS B O 1
ATOM 8945 N N . GLY B 1 242 ? -25.38882 -32.85496 -1.76180 1.000 14.07679 242 GLY B N 1
ATOM 8946 C CA . GLY B 1 242 ? -25.77225 -31.74029 -2.60817 1.000 13.69768 242 GLY B CA 1
ATOM 8947 C C . GLY B 1 242 ? -24.69491 -31.24602 -3.54131 1.000 13.41713 242 GLY B C 1
ATOM 8948 O O . GLY B 1 242 ? -24.83211 -30.14707 -4.09238 1.000 13.20946 242 GLY B O 1
ATOM 8952 N N . PHE B 1 243 ? -23.62414 -32.03001 -3.73529 1.000 13.22135 243 PHE B N 1
ATOM 8953 C CA . PHE B 1 243 ? -22.39021 -31.56545 -4.36769 1.000 12.87858 243 PHE B CA 1
ATOM 8954 C C . PHE B 1 243 ? -21.80792 -30.35722 -3.61373 1.000 12.06003 243 PHE B C 1
ATOM 8955 O O . PHE B 1 243 ? -21.04811 -29.56806 -4.16420 1.000 13.96041 243 PHE B O 1
ATOM 8972 N N . CYS B 1 244 ? -22.12950 -30.24432 -2.32620 1.000 12.61838 244 CYS B N 1
ATOM 8973 C CA . CYS B 1 244 ? -21.67883 -29.12659 -1.51497 1.000 16.00385 244 CYS B CA 1
ATOM 8974 C C . CYS B 1 244 ? -20.34234 -29.40864 -0.83083 1.000 13.59192 244 CYS B C 1
ATOM 8975 O O . CYS B 1 244 ? -19.57078 -28.46375 -0.58110 1.000 13.07047 244 CYS B O 1
ATOM 8982 N N A SER B 1 245 ? -20.06830 -30.68123 -0.52800 0.778 10.47693 245 SER B N 1
ATOM 8983 N N B SER B 1 245 ? -20.05303 -30.66210 -0.49277 0.222 12.66607 245 SER B N 1
ATOM 8984 C CA A SER B 1 245 ? -18.74294 -31.06883 -0.05870 0.778 12.24716 245 SER B CA 1
ATOM 8985 C CA B SER B 1 245 ? -18.72392 -30.99173 0.00093 0.222 12.15092 245 SER B CA 1
ATOM 8986 C C A SER B 1 245 ? -17.73215 -30.89481 -1.18683 0.778 12.88210 245 SER B C 1
ATOM 8987 C C B SER B 1 245 ? -17.72694 -30.92232 -1.15037 0.222 11.69752 245 SER B C 1
ATOM 8988 O O A SER B 1 245 ? -18.05768 -31.05136 -2.36690 0.778 12.66373 245 SER B O 1
ATOM 8989 O O B SER B 1 245 ? -18.06939 -31.16270 -2.31173 0.222 10.82770 245 SER B O 1
ATOM 9004 N N . PHE B 1 246 ? -16.47961 -30.58832 -0.82283 1.000 11.52081 246 PHE B N 1
ATOM 9005 C CA . PHE B 1 246 ? -15.50647 -30.28617 -1.87047 1.000 11.74872 246 PHE B CA 1
ATOM 9006 C C . PHE B 1 246 ? -14.08680 -30.51325 -1.39343 1.000 10.95736 246 PHE B C 1
ATOM 9007 O O . PHE B 1 246 ? -13.80649 -30.52885 -0.19016 1.000 12.91530 246 PHE B O 1
ATOM 9024 N N . ARG B 1 247 ? -13.21166 -30.71463 -2.36827 1.000 10.05791 247 ARG B N 1
ATOM 9025 C CA . ARG B 1 247 ? -11.76802 -30.82115 -2.15290 1.000 10.41774 247 ARG B CA 1
ATOM 9026 C C . ARG B 1 247 ? -11.08940 -29.51714 -2.55961 1.000 10.41786 247 ARG B C 1
ATOM 9027 O O . ARG B 1 247 ? -11.57631 -28.78393 -3.42343 1.000 10.68616 247 ARG B O 1
ATOM 9048 N N . VAL B 1 248 ? -9.91607 -29.26331 -1.96950 1.000 11.74336 248 VAL B N 1
ATOM 9049 C CA . VAL B 1 248 ? -9.11194 -28.10502 -2.30811 1.000 11.75366 248 VAL B CA 1
ATOM 9050 C C . VAL B 1 248 ? -7.71848 -28.56191 -2.74928 1.000 11.08570 248 VAL B C 1
ATOM 9051 O O . VAL B 1 248 ? -7.19656 -29.59550 -2.29863 1.000 12.60311 248 VAL B O 1
ATOM 9064 N N . LYS B 1 249 ? -7.15596 -27.80266 -3.69448 1.000 14.04965 249 LYS B N 1
ATOM 9065 C CA . LYS B 1 249 ? -5.74976 -27.91992 -4.11678 1.000 13.59117 249 LYS B CA 1
ATOM 9066 C C . LYS B 1 249 ? -5.11436 -26.54102 -3.95130 1.000 16.11563 249 LYS B C 1
ATOM 9067 O O . LYS B 1 249 ? -5.72574 -25.53008 -4.30865 1.000 19.17093 249 LYS B O 1
ATOM 9086 N N . CYS B 1 250 ? -3.90568 -26.51356 -3.40685 1.000 15.55053 250 CYS B N 1
ATOM 9087 C CA . CYS B 1 250 ? -3.19976 -25.28953 -3.04439 1.000 17.88186 250 CYS B CA 1
ATOM 9088 C C . CYS B 1 250 ? -1.97508 -25.08709 -3.92081 1.000 17.08883 250 CYS B C 1
ATOM 9089 O O . CYS B 1 250 ? -1.29556 -26.05723 -4.27145 1.000 17.41852 250 CYS B O 1
ATOM 9096 N N . MET B 1 251 ? -1.65018 -23.82516 -4.19148 1.000 16.23483 251 MET B N 1
ATOM 9097 C CA . MET B 1 251 ? -0.36405 -23.44768 -4.76818 1.000 18.77399 251 MET B CA 1
ATOM 9098 C C . MET B 1 251 ? 0.09302 -22.26001 -3.95234 1.000 16.31686 251 MET B C 1
ATOM 9099 O O . MET B 1 251 ? -0.66452 -21.28685 -3.81814 1.000 16.58506 251 MET B O 1
ATOM 9113 N N . LYS B 1 252 ? 1.30220 -22.35780 -3.37196 1.000 15.96126 252 LYS B N 1
ATOM 9114 C CA . LYS B 1 252 ? 1.76892 -21.38050 -2.40093 1.000 15.27449 252 LYS B CA 1
ATOM 9115 C C . LYS B 1 252 ? 3.09966 -20.78444 -2.83628 1.000 15.97820 252 LYS B C 1
ATOM 9116 O O . LYS B 1 252 ? 3.96623 -21.48766 -3.36375 1.000 15.80073 252 LYS B O 1
ATOM 9135 N N . ARG B 1 253 ? 3.26751 -19.50008 -2.55089 1.000 15.81863 253 ARG B N 1
ATOM 9136 C CA . ARG B 1 253 ? 4.54272 -18.82936 -2.77251 1.000 15.23652 253 ARG B CA 1
ATOM 9137 C C . ARG B 1 253 ? 4.87290 -17.97673 -1.54679 1.000 16.94685 253 ARG B C 1
ATOM 9138 O O . ARG B 1 253 ? 4.01348 -17.66027 -0.71996 1.000 19.54734 253 ARG B O 1
ATOM 9159 N N . ASP B 1 254 ? 6.13530 -17.56652 -1.43526 1.000 17.13936 254 ASP B N 1
ATOM 9160 C CA . ASP B 1 254 ? 6.52080 -16.79229 -0.26841 1.000 19.44827 254 ASP B CA 1
ATOM 9161 C C . ASP B 1 254 ? 5.80904 -15.43524 -0.26437 1.000 19.65558 254 ASP B C 1
ATOM 9162 O O . ASP B 1 254 ? 5.46979 -14.88554 -1.30919 1.000 19.62317 254 ASP B O 1
ATOM 9171 N N . LYS B 1 255 ? 5.62883 -14.88735 0.93393 1.000 19.67674 255 LYS B N 1
ATOM 9172 C CA . LYS B 1 255 ? 5.11152 -13.53329 1.09009 1.000 20.75168 255 LYS B CA 1
ATOM 9173 C C . LYS B 1 255 ? 6.01626 -12.50263 0.45042 1.000 17.17857 255 LYS B C 1
ATOM 9174 O O . LYS B 1 255 ? 7.26327 -12.58003 0.51012 1.000 18.87859 255 LYS B O 1
ATOM 9193 N N . LYS B 1 256 ? 5.37044 -11.49224 -0.12647 1.000 17.38891 256 LYS B N 1
ATOM 9194 C CA . LYS B 1 256 ? 6.08794 -10.33670 -0.67352 1.000 18.76510 256 LYS B CA 1
ATOM 9195 C C . LYS B 1 256 ? 5.06924 -9.22881 -0.86619 1.000 20.13194 256 LYS B C 1
ATOM 9196 O O . LYS B 1 256 ? 3.94639 -9.50624 -1.27254 1.000 20.37689 256 LYS B O 1
ATOM 9215 N N . ASP B 1 257 ? 5.44751 -7.98860 -0.57228 1.000 20.99653 257 ASP B N 1
ATOM 9216 C CA . ASP B 1 257 ? 4.49180 -6.89506 -0.72935 1.000 21.89029 257 ASP B CA 1
ATOM 9217 C C . ASP B 1 257 ? 4.00577 -6.87222 -2.16312 1.000 23.06534 257 ASP B C 1
ATOM 9218 O O . ASP B 1 257 ? 4.80737 -6.99803 -3.09452 1.000 23.44298 257 ASP B O 1
ATOM 9227 N N . GLY B 1 258 ? 2.67951 -6.76107 -2.33939 1.000 21.20628 258 GLY B N 1
ATOM 9228 C CA . GLY B 1 258 ? 2.08561 -6.73908 -3.65687 1.000 19.81011 258 GLY B CA 1
ATOM 9229 C C . GLY B 1 258 ? 1.72858 -8.09193 -4.24027 1.000 20.33412 258 GLY B C 1
ATOM 9230 O O . GLY B 1 258 ? 1.15939 -8.13809 -5.34936 1.000 22.46926 258 GLY B O 1
ATOM 9234 N N . CYS B 1 259 ? 1.99475 -9.17586 -3.50668 1.000 17.52405 259 CYS B N 1
ATOM 9235 C CA . CYS B 1 259 ? 1.84984 -10.55524 -3.97816 1.000 16.74845 259 CYS B CA 1
ATOM 9236 C C . CYS B 1 259 ? 1.08898 -11.37618 -2.93806 1.000 14.24457 259 CYS B C 1
ATOM 9237 O O . CYS B 1 259 ? 1.60074 -11.63590 -1.84665 1.000 16.53961 259 CYS B O 1
ATOM 9244 N N . PHE B 1 260 ? -0.11566 -11.82656 -3.27734 1.000 13.99278 260 PHE B N 1
ATOM 9245 C CA . PHE B 1 260 ? -0.84012 -12.67679 -2.35692 1.000 12.78707 260 PHE B CA 1
ATOM 9246 C C . PHE B 1 260 ? -0.25832 -14.08845 -2.41085 1.000 11.66009 260 PHE B C 1
ATOM 9247 O O . PHE B 1 260 ? -0.03470 -14.61604 -3.50780 1.000 15.17551 260 PHE B O 1
ATOM 9264 N N . PRO B 1 261 ? -0.04978 -14.75128 -1.25669 1.000 12.24367 261 PRO B N 1
ATOM 9265 C CA . PRO B 1 261 ? 0.77325 -15.96712 -1.29002 1.000 13.40027 261 PRO B CA 1
ATOM 9266 C C . PRO B 1 261 ? 0.12272 -17.28942 -1.60423 1.000 13.65844 261 PRO B C 1
ATOM 9267 O O . PRO B 1 261 ? 0.83055 -18.23466 -1.90646 1.000 17.12813 261 PRO B O 1
ATOM 9278 N N . LEU B 1 262 ? -1.21716 -17.38142 -1.58991 1.000 12.35892 262 LEU B N 1
ATOM 9279 C CA . LEU B 1 262 ? -1.88191 -18.66771 -1.63509 1.000 11.27780 262 LEU B CA 1
ATOM 9280 C C . LEU B 1 262 ? -2.99968 -18.58412 -2.66220 1.000 13.86288 262 LEU B C 1
ATOM 9281 O O . LEU B 1 262 ? -3.86968 -17.71982 -2.54607 1.000 15.30569 262 LEU B O 1
ATOM 9297 N N . LYS B 1 263 ? -2.98298 -19.49228 -3.62409 1.000 14.13361 263 LYS B N 1
ATOM 9298 C CA . LYS B 1 263 ? -4.04952 -19.70147 -4.60438 1.000 18.53421 263 LYS B CA 1
ATOM 9299 C C . LYS B 1 263 ? -4.70493 -21.06980 -4.39973 1.000 17.74801 263 LYS B C 1
ATOM 9300 O O . LYS B 1 263 ? -4.00523 -22.06494 -4.23915 1.000 17.01665 263 LYS B O 1
ATOM 9319 N N . LEU B 1 264 ? -6.03903 -21.11844 -4.40190 1.000 16.46793 264 LEU B N 1
ATOM 9320 C CA . LEU B 1 264 ? -6.74498 -22.36769 -4.14708 1.000 17.34793 264 LEU B CA 1
ATOM 9321 C C . LEU B 1 264 ? -7.61165 -22.73516 -5.33976 1.000 21.72526 264 LEU B C 1
ATOM 9322 O O . LEU B 1 264 ? -8.25554 -21.86689 -5.95540 1.000 24.97256 264 LEU B O 1
ATOM 9338 N N . GLY B 1 265 ? -7.69804 -24.03619 -5.59502 1.000 18.51775 265 GLY B N 1
ATOM 9339 C CA . GLY B 1 265 ? -8.61492 -24.56877 -6.58492 1.000 18.61563 265 GLY B CA 1
ATOM 9340 C C . GLY B 1 265 ? -9.55901 -25.49909 -5.85972 1.000 17.07333 265 GLY B C 1
ATOM 9341 O O . GLY B 1 265 ? -9.23060 -25.98977 -4.78260 1.000 14.09927 265 GLY B O 1
ATOM 9345 N N . LYS B 1 266 ? -10.73217 -25.75169 -6.40475 1.000 15.97354 266 LYS B N 1
ATOM 9346 C CA . LYS B 1 266 ? -11.68978 -26.64819 -5.74313 1.000 14.68537 266 LYS B CA 1
ATOM 9347 C C . LYS B 1 266 ? -12.22255 -27.66708 -6.73200 1.000 13.39105 266 LYS B C 1
ATOM 9348 O O . LYS B 1 266 ? -12.20956 -27.47344 -7.95045 1.000 13.29412 266 LYS B O 1
ATOM 9367 N N . LYS B 1 267 ? -12.68364 -28.77199 -6.15735 1.000 13.25844 267 LYS B N 1
ATOM 9368 C CA . LYS B 1 267 ? -13.32141 -29.84079 -6.90754 1.000 14.97482 267 LYS B CA 1
ATOM 9369 C C . LYS B 1 267 ? -14.46239 -30.38972 -6.06740 1.000 15.10905 267 LYS B C 1
ATOM 9370 O O . LYS B 1 267 ? -14.22616 -30.90722 -4.97452 1.000 15.66002 267 LYS B O 1
ATOM 9389 N N . SER B 1 268 ? -15.70455 -30.27227 -6.57989 1.000 11.77698 268 SER B N 1
ATOM 9390 C CA . SER B 1 268 ? -16.84180 -30.80090 -5.84102 1.000 13.48603 268 SER B CA 1
ATOM 9391 C C . SER B 1 268 ? -16.76625 -32.31140 -5.69703 1.000 12.82060 268 SER B C 1
ATOM 9392 O O . SER B 1 268 ? -16.17202 -33.01544 -6.52340 1.000 13.98092 268 SER B O 1
ATOM 9400 N N . CYS B 1 269 ? -17.36286 -32.80508 -4.61560 1.000 13.93845 269 CYS B N 1
ATOM 9401 C CA . CYS B 1 269 ? -17.47056 -34.24230 -4.32769 1.000 13.78980 269 CYS B CA 1
ATOM 9402 C C . CYS B 1 269 ? -18.85671 -34.78161 -4.66769 1.000 13.83390 269 CYS B C 1
ATOM 9403 O O . CYS B 1 269 ? -19.87765 -34.19931 -4.27415 1.000 14.16798 269 CYS B O 1
ATOM 9410 N N . GLY B 1 270 ? -18.88971 -35.86804 -5.42853 1.000 13.07841 270 GLY B N 1
ATOM 9411 C CA . GLY B 1 270 ? -20.13962 -36.50848 -5.80905 1.000 13.26253 270 GLY B CA 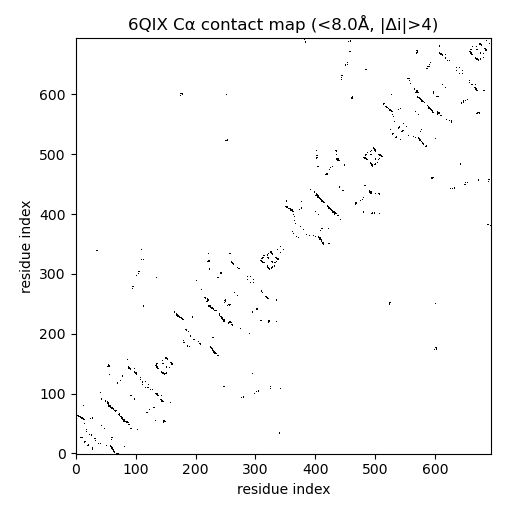1
ATOM 9412 C C . GLY B 1 270 ? -20.21420 -37.95076 -5.34794 1.000 13.40420 270 GLY B C 1
ATOM 9413 O O . GLY B 1 270 ? -19.48986 -38.35239 -4.42983 1.000 13.64745 270 GLY B O 1
ATOM 9417 N N . LYS B 1 271 ? -21.08442 -38.74059 -5.98245 1.000 14.69768 271 LYS B N 1
ATOM 9418 C CA . LYS B 1 271 ? -21.39561 -40.07556 -5.48571 1.000 14.78042 271 LYS B CA 1
ATOM 9419 C C . LYS B 1 271 ? -20.23848 -41.05018 -5.53664 1.000 15.62922 271 LYS B C 1
ATOM 9420 O O . LYS B 1 271 ? -20.32384 -42.10986 -4.88545 1.000 18.79960 271 LYS B O 1
ATOM 9439 N N . ASP B 1 272 ? -19.18417 -40.74992 -6.29468 1.000 14.67675 272 ASP B N 1
ATOM 9440 C CA . ASP B 1 272 ? -17.98498 -41.58895 -6.29144 1.000 16.81690 272 ASP B CA 1
ATOM 9441 C C . ASP B 1 272 ? -16.95513 -41.14259 -5.26096 1.000 12.77671 272 ASP B C 1
ATOM 9442 O O . ASP B 1 272 ? -15.89897 -41.77575 -5.12007 1.000 13.84494 272 ASP B O 1
ATOM 9451 N N . ASP B 1 273 ? -17.22370 -40.05447 -4.55628 1.000 13.71865 273 ASP B N 1
ATOM 9452 C CA . ASP B 1 273 ? -16.35409 -39.54123 -3.51159 1.000 15.04289 273 ASP B CA 1
ATOM 9453 C C . ASP B 1 273 ? -16.84436 -39.90343 -2.12175 1.000 13.40988 273 ASP B C 1
ATOM 9454 O O . ASP B 1 273 ? -16.03104 -40.23618 -1.26093 1.000 13.37376 273 ASP B O 1
ATOM 9463 N N . CYS B 1 274 ? -18.15832 -39.82947 -1.87607 1.000 15.45614 274 CYS B N 1
ATOM 9464 C CA . CYS B 1 274 ? -18.72444 -40.34074 -0.63942 1.000 16.91648 274 CYS B CA 1
ATOM 9465 C C . CYS B 1 274 ? -20.15725 -40.73766 -0.94334 1.000 14.32172 274 CYS B C 1
ATOM 9466 O O . CYS B 1 274 ? -20.75878 -40.20838 -1.88073 1.000 15.81636 274 CYS B O 1
ATOM 9473 N N . PRO B 1 275 ? -20.68684 -41.73086 -0.25664 1.000 14.10007 275 PRO B N 1
ATOM 9474 C CA . PRO B 1 275 ? -21.94787 -42.31249 -0.74666 1.000 16.34239 275 PRO B CA 1
ATOM 9475 C C . PRO B 1 275 ? -23.12581 -41.36277 -0.76980 1.000 16.74609 275 PRO B C 1
ATOM 9476 O O . PRO B 1 275 ? -24.04157 -41.59598 -1.57712 1.000 19.60245 275 PRO B O 1
ATOM 9487 N N . THR B 1 276 ? -23.16588 -40.33672 0.08506 1.000 15.19300 276 THR B N 1
ATOM 9488 C CA . THR B 1 276 ? -24.28259 -39.38893 0.08720 1.000 15.63049 276 THR B CA 1
ATOM 9489 C C . THR B 1 276 ? -23.94969 -38.07769 -0.64338 1.000 14.55495 276 THR B C 1
ATOM 9490 O O . THR B 1 276 ? -24.82718 -37.22848 -0.82106 1.000 14.55936 276 THR B O 1
ATOM 9501 N N . CYS B 1 277 ? -22.70613 -37.91085 -1.07283 1.000 16.36398 277 CYS B N 1
ATOM 9502 C CA . CYS B 1 277 ? -22.18110 -36.61182 -1.48753 1.000 12.57531 277 CYS B CA 1
ATOM 9503 C C . CYS B 1 277 ? -22.93000 -36.03575 -2.67637 1.000 14.74933 277 CYS B C 1
ATOM 9504 O O . CYS B 1 277 ? -23.01648 -34.80712 -2.83368 1.000 16.27089 277 CYS B O 1
ATOM 9511 N N . GLY B 1 278 ? -23.46919 -36.90715 -3.53172 1.000 13.17209 278 GLY B N 1
ATOM 9512 C CA . GLY B 1 278 ? -24.19720 -36.45871 -4.70605 1.000 17.78675 278 GLY B CA 1
ATOM 9513 C C . GLY B 1 278 ? -25.70612 -36.48366 -4.61242 1.000 18.82632 278 GLY B C 1
ATOM 9514 O O . GLY B 1 278 ? -26.37828 -36.15690 -5.60576 1.000 20.69751 278 GLY B O 1
ATOM 9518 N N . ASP B 1 279 ? -26.25233 -36.82707 -3.45682 1.000 16.72861 279 ASP B N 1
ATOM 9519 C CA . ASP B 1 279 ? -27.69193 -36.82035 -3.21710 1.000 18.54171 279 ASP B CA 1
ATOM 9520 C C . ASP B 1 279 ? -28.13099 -35.41132 -2.79324 1.000 16.31428 279 ASP B C 1
ATOM 9521 O O . ASP B 1 279 ? -27.40605 -34.71864 -2.09330 1.000 17.77136 279 ASP B O 1
ATOM 9530 N N . ILE B 1 280 ? -29.35621 -35.02407 -3.12226 1.000 15.57558 280 ILE B N 1
ATOM 9531 C CA . ILE B 1 280 ? -29.80642 -33.70144 -2.70031 1.000 16.16525 280 ILE B CA 1
ATOM 9532 C C . ILE B 1 280 ? -29.78198 -33.58664 -1.18211 1.000 16.02260 280 ILE B C 1
ATOM 9533 O O . ILE B 1 280 ? -30.06590 -34.54953 -0.45454 1.000 18.12345 280 ILE B O 1
ATOM 9549 N N . CYS B 1 281 ? -29.42483 -32.41429 -0.68636 1.000 16.40994 281 CYS B N 1
ATOM 9550 C CA . CYS B 1 281 ? -29.47836 -32.17600 0.75108 1.000 17.30224 281 CYS B CA 1
ATOM 9551 C C . CYS B 1 281 ? -30.91512 -31.92548 1.20692 1.000 18.65912 281 CYS B C 1
ATOM 9552 O O . CYS B 1 281 ? -31.66405 -31.17380 0.56069 1.000 19.16447 281 CYS B O 1
ATOM 9559 N N . THR B 1 282 ? -31.27462 -32.48328 2.36657 1.000 18.33209 282 THR B N 1
ATOM 9560 C CA . THR B 1 282 ? -32.57045 -32.19156 2.99961 1.000 19.50908 282 THR B CA 1
ATOM 9561 C C . THR B 1 282 ? -32.31964 -31.48681 4.31745 1.000 22.37468 282 THR B C 1
ATOM 9562 O O . THR B 1 282 ? -31.68070 -32.04768 5.20690 1.000 23.94576 282 THR B O 1
ATOM 9573 N N . LEU B 1 283 ? -32.81208 -30.25930 4.43261 1.000 23.75512 283 LEU B N 1
ATOM 9574 C CA . LEU B 1 283 ? -32.68418 -29.45027 5.63252 1.000 22.86313 283 LEU B CA 1
ATOM 9575 C C . LEU B 1 283 ? -34.05401 -29.06335 6.15512 1.000 19.98844 283 LEU B C 1
ATOM 9576 O O . LEU B 1 283 ? -35.01360 -28.96265 5.38950 1.000 19.40108 283 LEU B O 1
ATOM 9592 N N . ASP B 1 284 ? -34.10669 -28.81407 7.45572 1.000 20.79004 284 ASP B N 1
ATOM 9593 C CA . ASP B 1 284 ? -35.27950 -28.20091 8.06046 1.000 23.64151 284 ASP B CA 1
ATOM 9594 C C . ASP B 1 284 ? -35.39235 -26.73062 7.67620 1.000 21.04757 284 ASP B C 1
ATOM 9595 O O . ASP B 1 284 ? -34.39459 -26.03922 7.43853 1.000 23.10892 284 ASP B O 1
ATOM 9604 N N . LYS B 1 285 ? -36.61347 -26.23200 7.67885 1.000 22.21522 285 LYS B N 1
ATOM 9605 C CA . LYS B 1 285 ? -36.80943 -24.80719 7.40220 1.000 23.88236 285 LYS B CA 1
ATOM 9606 C C . LYS B 1 285 ? -36.41110 -23.99232 8.62669 1.000 26.17005 285 LYS B C 1
ATOM 9607 O O . LYS B 1 285 ? -36.40922 -24.48437 9.75440 1.000 28.74038 285 LYS B O 1
ATOM 9626 N N . ILE B 1 286 ? -36.08868 -22.72893 8.39305 1.000 27.79019 286 ILE B N 1
ATOM 9627 C CA . ILE B 1 286 ? -35.87997 -21.73976 9.45066 1.000 31.10476 286 ILE B CA 1
ATOM 9628 C C . ILE B 1 286 ? -36.81663 -20.57024 9.16243 1.000 33.47989 286 ILE B C 1
ATOM 9629 O O . ILE B 1 286 ? -36.80212 -20.01256 8.05667 1.000 33.38578 286 ILE B O 1
ATOM 9645 N N . ASN B 1 287 ? -37.66430 -20.23809 10.13213 1.000 38.84859 287 ASN B N 1
ATOM 9646 C CA . ASN B 1 287 ? -38.70259 -19.22397 9.94391 1.000 42.24490 287 ASN B CA 1
ATOM 9647 C C . ASN B 1 287 ? -39.63588 -19.56991 8.79354 1.000 41.31583 287 ASN B C 1
ATOM 9648 O O . ASN B 1 287 ? -40.05487 -18.70034 8.02829 1.000 43.32772 287 ASN B O 1
ATOM 9657 N N . GLY B 1 288 ? -39.95400 -20.84278 8.64583 1.000 39.80445 288 GLY B N 1
ATOM 9658 C CA . GLY B 1 288 ? -40.80552 -21.22985 7.53451 1.000 38.72973 288 GLY B CA 1
ATOM 9659 C C . GLY B 1 288 ? -40.26858 -20.85943 6.16855 1.000 34.97181 288 GLY B C 1
ATOM 9660 O O . GLY B 1 288 ? -41.06104 -20.60958 5.24486 1.000 35.04778 288 GLY B O 1
ATOM 9664 N N . SER B 1 289 ? -38.93869 -20.80144 6.00199 1.000 28.96378 289 SER B N 1
ATOM 9665 C CA . SER B 1 289 ? -38.43461 -20.59004 4.66107 1.000 27.72711 289 SER B CA 1
ATOM 9666 C C . SER B 1 289 ? -37.09430 -21.29133 4.51258 1.000 23.81947 289 SER B C 1
ATOM 9667 O O . SER B 1 289 ? -36.51043 -21.78831 5.48190 1.000 21.32844 289 SER B O 1
ATOM 9675 N N . CYS B 1 290 ? -36.65323 -21.36017 3.26273 1.000 19.17992 290 CYS B N 1
ATOM 9676 C CA . CYS B 1 290 ? -35.38786 -21.96682 2.88881 1.000 21.72013 290 CYS B CA 1
ATOM 9677 C C . CYS B 1 290 ? -34.38992 -20.91839 2.46241 1.000 22.87601 290 CYS B C 1
ATOM 9678 O O . CYS B 1 290 ? -33.42629 -21.22785 1.76236 1.000 24.79632 290 CYS B O 1
ATOM 9685 N N . ALA B 1 291 ? -34.60094 -19.67220 2.87179 1.000 24.75904 291 ALA B N 1
ATOM 9686 C CA . ALA B 1 291 ? -33.70560 -18.60537 2.46230 1.000 28.58696 291 ALA B CA 1
ATOM 9687 C C . ALA B 1 291 ? -32.40790 -18.56541 3.26381 1.000 24.83872 291 ALA B C 1
ATOM 9688 O O . ALA B 1 291 ? -31.45142 -17.89278 2.84757 1.000 26.23406 291 ALA B O 1
ATOM 9695 N N . PHE B 1 292 ? -32.35261 -19.22996 4.40648 1.000 24.44930 292 PHE B N 1
ATOM 9696 C CA . PHE B 1 292 ? -31.24261 -18.98487 5.31217 1.000 25.27564 292 PHE B CA 1
ATOM 9697 C C . PHE B 1 292 ? -29.86179 -19.31208 4.73446 1.000 24.13840 292 PHE B C 1
ATOM 9698 O O . PHE B 1 292 ? -28.91547 -18.56531 5.04830 1.000 25.36474 292 PHE B O 1
ATOM 9715 N N . PRO B 1 293 ? -29.64929 -20.36786 3.92986 1.000 23.04033 293 PRO B N 1
ATOM 9716 C CA . PRO B 1 293 ? -28.29082 -20.58435 3.40599 1.000 26.05230 293 PRO B CA 1
ATOM 9717 C C . PRO B 1 293 ? -27.81992 -19.40926 2.56940 1.000 29.77577 293 PRO B C 1
ATOM 9718 O O . PRO B 1 293 ? -26.65576 -19.00044 2.66637 1.000 29.43517 293 PRO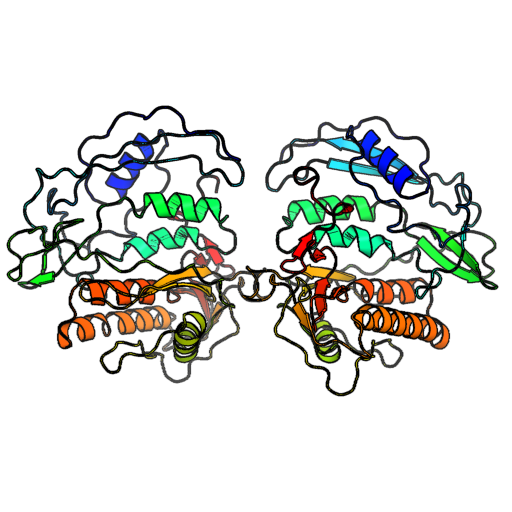 B O 1
ATOM 9729 N N . ARG B 1 294 ? -28.71227 -18.83216 1.76510 1.000 32.41135 294 ARG B N 1
ATOM 9730 C CA . ARG B 1 294 ? -28.33987 -17.67666 0.95743 1.000 35.63116 294 ARG B CA 1
ATOM 9731 C C . ARG B 1 294 ? -28.07632 -16.44479 1.82312 1.000 33.58131 294 ARG B C 1
ATOM 9732 O O . ARG B 1 294 ? -27.11375 -15.69834 1.57725 1.000 31.93451 294 ARG B O 1
ATOM 9753 N N . VAL B 1 295 ? -28.91947 -16.20601 2.83740 1.000 32.82254 295 VAL B N 1
ATOM 9754 C CA . VAL B 1 295 ? -28.67482 -15.10338 3.76460 1.000 33.53004 295 VAL B CA 1
ATOM 9755 C C . VAL B 1 295 ? -27.33947 -15.27638 4.49236 1.000 30.12901 295 VAL B C 1
ATOM 9756 O O . VAL B 1 295 ? -26.59380 -14.29773 4.71082 1.000 29.53254 295 VAL B O 1
ATOM 9769 N N . MET B 1 296 ? -26.99814 -16.51214 4.87304 1.000 25.66189 296 MET B N 1
ATOM 9770 C CA . MET B 1 296 ? -25.73022 -16.71211 5.56516 1.000 25.50557 296 MET B CA 1
ATOM 9771 C C . MET B 1 296 ? -24.55484 -16.34271 4.68022 1.000 25.82391 296 MET B C 1
ATOM 9772 O O . MET B 1 296 ? -23.59118 -15.71335 5.13968 1.000 25.43240 296 MET B O 1
ATOM 9786 N N . LYS B 1 297 ? -24.60279 -16.75594 3.41326 1.000 27.41481 297 LYS B N 1
ATOM 9787 C CA . LYS B 1 297 ? -23.52945 -16.42712 2.48309 1.000 30.28587 297 LYS B CA 1
ATOM 9788 C C . LYS B 1 297 ? -23.42474 -14.92016 2.27345 1.000 26.78339 297 LYS B C 1
ATOM 9789 O O . LYS B 1 297 ? -22.31637 -14.36934 2.21388 1.000 25.09165 297 LYS B O 1
ATOM 9808 N N . GLU B 1 298 ? -24.56496 -14.24811 2.09341 1.000 27.46757 298 GLU B N 1
ATOM 9809 C CA . GLU B 1 298 ? -24.56194 -12.79703 1.91126 1.000 27.16509 298 GLU B CA 1
ATOM 9810 C C . GLU B 1 298 ? -23.92866 -12.12380 3.10537 1.000 26.35017 298 GLU B C 1
ATOM 9811 O O . GLU B 1 298 ? -23.17067 -11.14992 2.94847 1.000 25.78808 298 GLU B O 1
ATOM 9823 N N . LYS B 1 299 ? -24.18085 -12.65768 4.30759 1.000 24.42329 299 LYS B N 1
ATOM 9824 C CA . LYS B 1 299 ? -23.65235 -12.01436 5.50054 1.000 25.04641 299 LYS B CA 1
ATOM 9825 C C . LYS B 1 299 ? -22.14178 -12.18644 5.55587 1.000 21.98663 299 LYS B C 1
ATOM 9826 O O . LYS B 1 299 ? -21.40440 -11.24713 5.91550 1.000 21.26729 299 LYS B O 1
ATOM 9845 N N . ILE B 1 300 ? -21.65390 -13.37336 5.17413 1.000 20.19389 300 ILE B N 1
ATOM 9846 C CA . ILE B 1 300 ? -20.21203 -13.57849 5.20086 1.000 16.98437 300 ILE B CA 1
ATOM 9847 C C . ILE B 1 300 ? -19.53126 -12.59143 4.25333 1.000 17.33810 300 ILE B C 1
ATOM 9848 O O . ILE B 1 300 ? -18.48327 -12.02879 4.57314 1.000 16.81024 300 ILE B O 1
ATOM 9864 N N . TRP B 1 301 ? -20.09960 -12.39957 3.05861 1.000 18.80961 301 TRP B N 1
ATOM 9865 C CA . TRP B 1 301 ? -19.51493 -11.46167 2.09478 1.000 16.21796 301 TRP B CA 1
ATOM 9866 C C . TRP B 1 301 ? -19.67000 -10.01509 2.55147 1.000 17.37587 301 TRP B C 1
ATOM 9867 O O . TRP B 1 301 ? -18.70964 -9.24001 2.49527 1.000 16.69359 301 TRP B O 1
ATOM 9888 N N . ASP B 1 302 ? -20.89745 -9.61591 2.96432 1.000 18.12827 302 ASP B N 1
ATOM 9889 C CA . ASP B 1 302 ? -21.07826 -8.23871 3.45384 1.000 16.46275 302 ASP B CA 1
ATOM 9890 C C . ASP B 1 302 ? -19.99800 -7.92155 4.47719 1.000 17.81566 302 ASP B C 1
ATOM 9891 O O . ASP B 1 302 ? -19.38495 -6.83550 4.45305 1.000 18.42386 302 ASP B O 1
ATOM 9900 N N A ASP B 1 303 ? -19.72762 -8.87718 5.37306 0.699 18.90550 303 ASP B N 1
ATOM 9901 N N B ASP B 1 303 ? -19.74443 -8.86229 5.39135 0.301 18.95497 303 ASP B N 1
ATOM 9902 C CA A ASP B 1 303 ? -18.80244 -8.63592 6.47806 0.699 17.98405 303 ASP B CA 1
ATOM 9903 C CA B ASP B 1 303 ? -18.79566 -8.60934 6.46997 0.301 19.63300 303 ASP B CA 1
ATOM 9904 C C A ASP B 1 303 ? -17.36080 -8.61942 5.99962 0.699 16.18991 303 ASP B C 1
ATOM 9905 C C B ASP B 1 303 ? -17.36924 -8.57305 5.95247 0.301 18.11126 303 ASP B C 1
ATOM 9906 O O A ASP B 1 303 ? -16.53274 -7.86538 6.52471 0.699 17.20221 303 ASP B O 1
ATOM 9907 O O B ASP B 1 303 ? -16.56521 -7.73595 6.38331 0.301 17.83050 303 ASP B O 1
ATOM 9924 N N . PHE B 1 304 ? -17.02107 -9.48898 5.04833 1.000 18.79664 304 PHE B N 1
ATOM 9925 C CA . PHE B 1 304 ? -15.67633 -9.46215 4.50705 1.000 16.24836 304 PHE B CA 1
ATOM 9926 C C . PHE B 1 304 ? -15.41520 -8.13616 3.80540 1.000 15.07632 304 PHE B C 1
ATOM 9927 O O . PHE B 1 304 ? -14.36220 -7.50955 3.99314 1.000 14.96628 304 PHE B O 1
ATOM 9944 N N . THR B 1 305 ? -16.38467 -7.67953 3.00856 1.000 14.27870 305 THR B N 1
ATOM 9945 C CA . THR B 1 305 ? -16.23096 -6.42937 2.27956 1.000 16.99338 305 THR B CA 1
ATOM 9946 C C . THR B 1 305 ? -16.04393 -5.26734 3.24977 1.000 16.73230 305 THR B C 1
ATOM 9947 O O . THR B 1 305 ? -15.10736 -4.47012 3.11442 1.000 18.47135 305 THR B O 1
ATOM 9958 N N . ALA B 1 306 ? -16.86492 -5.21215 4.29646 1.000 15.12902 306 ALA B N 1
ATOM 9959 C CA . ALA B 1 306 ? -16.68409 -4.19614 5.32844 1.000 17.75181 306 ALA B CA 1
ATOM 9960 C C . ALA B 1 306 ? -15.32181 -4.29343 6.00009 1.000 17.78530 306 ALA B C 1
ATOM 9961 O O . ALA B 1 306 ? -14.66537 -3.26415 6.25204 1.000 18.94600 306 ALA B O 1
ATOM 9968 N N . THR B 1 307 ? -14.87844 -5.50753 6.30850 1.000 18.17808 307 THR B N 1
ATOM 9969 C CA . THR B 1 307 ? -13.57796 -5.67412 6.95828 1.000 19.33250 307 THR B CA 1
ATOM 9970 C C . THR B 1 307 ? -12.45621 -5.19155 6.04553 1.000 19.23609 307 THR B C 1
ATOM 9971 O O . THR B 1 307 ? -11.46989 -4.58210 6.49781 1.000 21.23177 307 THR B O 1
ATOM 9982 N N . SER B 1 308 ? -12.57979 -5.46807 4.74617 1.000 17.41234 308 SER B N 1
ATOM 9983 C CA . SER B 1 308 ? -11.50179 -5.12055 3.83128 1.000 19.66644 308 SER B CA 1
ATOM 9984 C C . SER B 1 308 ? -11.31811 -3.60834 3.79742 1.000 22.87893 308 SER B C 1
ATOM 9985 O O . SER B 1 308 ? -10.19021 -3.10743 3.70293 1.000 22.57220 308 SER B O 1
ATOM 9993 N N . LYS B 1 309 ? -12.41785 -2.88254 3.95897 1.000 22.04434 309 LYS B N 1
ATOM 9994 C CA . LYS B 1 309 ? -12.38232 -1.41996 4.01291 1.000 25.46213 309 LYS B CA 1
ATOM 9995 C C . LYS B 1 309 ? -11.84381 -0.91473 5.35521 1.000 26.29103 309 LYS B C 1
ATOM 9996 O O . LYS B 1 309 ? -10.96137 -0.03536 5.41239 1.000 26.27763 309 LYS B O 1
ATOM 10015 N N . GLU B 1 310 ? -12.34948 -1.46617 6.44350 1.000 25.55687 310 GLU B N 1
ATOM 10016 C CA . GLU B 1 310 ? -11.91713 -1.02816 7.76188 1.000 28.57073 310 GLU B CA 1
ATOM 10017 C C . GLU B 1 310 ? -10.42042 -1.20313 7.92849 1.000 26.42096 310 GLU B C 1
ATOM 10018 O O . GLU B 1 310 ? -9.74865 -0.35423 8.54563 1.000 25.73285 310 GLU B O 1
ATOM 10030 N N . LYS B 1 311 ? -9.87704 -2.28945 7.37969 1.000 26.76910 311 LYS B N 1
ATOM 10031 C CA . LYS B 1 311 ? -8.47355 -2.63391 7.55429 1.000 29.13303 311 LYS B CA 1
ATOM 10032 C C . LYS B 1 311 ? -7.59814 -2.05397 6.45083 1.000 27.19211 311 LYS B C 1
ATOM 10033 O O . LYS B 1 311 ? -6.40226 -2.34127 6.42306 1.000 25.13167 311 LYS B O 1
ATOM 10052 N N . HIS B 1 312 ? -8.16732 -1.26289 5.53762 1.000 25.93366 312 HIS B N 1
ATOM 10053 C CA . HIS B 1 312 ? -7.40328 -0.64145 4.45586 1.000 26.87337 312 HIS B CA 1
ATOM 10054 C C . HIS B 1 312 ? -6.60570 -1.68527 3.67402 1.000 24.90849 312 HIS B C 1
ATOM 10055 O O . HIS B 1 312 ? -5.43507 -1.48027 3.32324 1.000 27.03892 312 HIS B O 1
ATOM 10069 N N . MET B 1 313 ? -7.25082 -2.79669 3.35194 1.000 22.36923 313 MET B N 1
ATOM 10070 C CA . MET B 1 313 ? -6.56119 -3.80757 2.57700 1.000 20.46845 313 MET B CA 1
ATOM 10071 C C . MET B 1 313 ? -6.25551 -3.26974 1.18923 1.000 19.78545 313 MET B C 1
ATOM 10072 O O . MET B 1 313 ? -7.16845 -2.78736 0.51693 1.000 20.80019 313 MET B O 1
ATOM 10086 N N . PRO B 1 314 ? -5.03188 -3.41601 0.69046 1.000 20.51193 314 PRO B N 1
ATOM 10087 C CA . PRO B 1 314 ? -4.77106 -3.11760 -0.72678 1.000 20.81861 314 PRO B CA 1
ATOM 10088 C C . PRO B 1 314 ? -5.48755 -4.10662 -1.63581 1.000 19.57628 314 PRO B C 1
ATOM 10089 O O . PRO B 1 314 ? -5.83180 -5.22308 -1.23185 1.000 18.26879 314 PRO B O 1
ATOM 10100 N N . HIS B 1 315 ? -5.74678 -3.67753 -2.88302 1.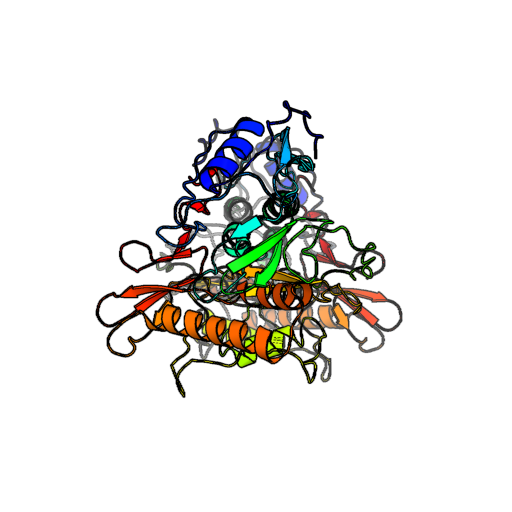000 19.61893 315 HIS B N 1
ATOM 10101 C CA . HIS B 1 315 ? -6.57896 -4.52594 -3.73498 1.000 18.66903 315 HIS B CA 1
ATOM 10102 C C . HIS B 1 315 ? -5.96428 -5.91458 -3.91765 1.000 15.54421 315 HIS B C 1
ATOM 10103 O O . HIS B 1 315 ? -6.70368 -6.90141 -4.01895 1.000 17.21870 315 HIS B O 1
ATOM 10117 N N . TRP B 1 316 ? -4.62629 -6.03668 -3.90505 1.000 17.07284 316 TRP B N 1
ATOM 10118 C CA . TRP B 1 316 ? -4.04140 -7.36160 -4.16665 1.000 16.23437 316 TRP B CA 1
ATOM 10119 C C . TRP B 1 316 ? -4.32618 -8.32905 -3.01668 1.000 15.58676 316 TRP B C 1
ATOM 10120 O O . TRP B 1 316 ? -4.46543 -9.55068 -3.23553 1.000 17.50538 316 TRP B O 1
ATOM 10141 N N . LYS B 1 317 ? -4.45204 -7.80911 -1.79896 1.000 15.37075 317 LYS B N 1
ATOM 10142 C CA . LYS B 1 317 ? -4.72123 -8.64347 -0.62216 1.000 14.71623 317 LYS B CA 1
ATOM 10143 C C . LYS B 1 317 ? -6.20139 -8.99577 -0.50439 1.000 13.73404 317 LYS B C 1
ATOM 10144 O O . LYS B 1 317 ? -6.56628 -10.17189 -0.31046 1.000 15.61397 317 LYS B O 1
ATOM 10163 N N . ARG B 1 318 ? -7.05785 -7.99862 -0.66574 1.000 14.16608 318 ARG B N 1
ATOM 10164 C CA . ARG B 1 318 ? -8.50628 -8.22752 -0.75586 1.000 12.05707 318 ARG B CA 1
ATOM 10165 C C . ARG B 1 318 ? -8.83348 -9.25419 -1.81760 1.000 14.15423 318 ARG B C 1
ATOM 10166 O O . ARG B 1 318 ? -9.61731 -10.18143 -1.56926 1.000 14.47514 318 ARG B O 1
ATOM 10187 N N . ASP B 1 319 ? -8.22855 -9.11544 -3.00938 1.000 15.11712 319 ASP B N 1
ATOM 10188 C CA . ASP B 1 319 ? -8.55060 -10.02654 -4.11091 1.000 14.22976 319 ASP B CA 1
ATOM 10189 C C . ASP B 1 319 ? -8.10714 -11.44441 -3.77884 1.000 13.83517 319 ASP B C 1
ATOM 10190 O O . ASP B 1 319 ? -8.80309 -12.43473 -4.10137 1.000 13.70758 319 ASP B O 1
ATOM 10199 N N . GLY B 1 320 ? -6.93157 -11.57390 -3.15074 1.000 12.93471 320 GLY B N 1
ATOM 10200 C CA . GLY B 1 320 ? -6.43046 -12.91504 -2.83139 1.000 13.19048 320 GLY B CA 1
ATOM 10201 C C . GLY B 1 320 ? -7.34914 -13.62423 -1.84370 1.000 12.15446 320 GLY B C 1
ATOM 10202 O O . GLY B 1 320 ? -7.64067 -14.82423 -1.97678 1.000 13.61579 320 GLY B O 1
ATOM 10206 N N . TYR B 1 321 ? -7.78983 -12.90618 -0.80484 1.000 11.59752 321 TYR B N 1
ATOM 10207 C CA . TYR B 1 321 ? -8.73022 -13.50394 0.16002 1.000 11.90780 321 TYR B CA 1
ATOM 10208 C C . TYR B 1 321 ? -10.06690 -13.78699 -0.50245 1.000 10.94491 321 TYR B C 1
ATOM 10209 O O . TYR B 1 321 ? -10.67985 -14.84492 -0.26412 1.000 12.80689 321 TYR B O 1
ATOM 10227 N N . ALA B 1 322 ? -10.53781 -12.84485 -1.33389 1.000 13.26369 322 ALA B N 1
ATOM 10228 C CA . ALA B 1 322 ? -11.85766 -13.00881 -1.95554 1.000 13.86601 322 ALA B CA 1
ATOM 10229 C C . ALA B 1 322 ? -11.89011 -14.23077 -2.87571 1.000 13.71601 322 ALA B C 1
ATOM 10230 O O . ALA B 1 322 ? -12.90697 -14.93353 -2.93609 1.000 12.95844 322 ALA B O 1
ATOM 10237 N N . LYS B 1 323 ? -10.81030 -14.46709 -3.65048 1.000 11.25268 323 LYS B N 1
ATOM 10238 C CA . LYS B 1 323 ? -10.76588 -15.65206 -4.52152 1.000 12.91681 323 LYS B CA 1
ATOM 10239 C C . LYS B 1 323 ? -10.92558 -16.92550 -3.71331 1.000 13.99609 323 LYS B C 1
ATOM 10240 O O . LYS B 1 323 ? -11.53795 -17.89945 -4.19328 1.000 14.89002 323 LYS B O 1
ATOM 10259 N N . MET B 1 324 ? -10.34181 -16.96980 -2.50734 1.000 15.66491 324 MET B N 1
ATOM 10260 C CA . MET B 1 324 ? -10.54703 -18.14709 -1.64990 1.000 15.35706 324 MET B CA 1
ATOM 10261 C C . MET B 1 324 ? -11.97950 -18.23250 -1.14133 1.000 14.93642 324 MET B C 1
ATOM 10262 O O . MET B 1 324 ? -12.54548 -19.32797 -1.06419 1.000 15.63632 324 MET B O 1
ATOM 10276 N N . LEU B 1 325 ? -12.53324 -17.10985 -0.64886 1.000 12.21574 325 LEU B N 1
ATOM 10277 C CA . LEU B 1 325 ? -13.90365 -17.11090 -0.13148 1.000 11.53768 325 LEU B CA 1
ATOM 10278 C C . LEU B 1 325 ? -14.89416 -17.53128 -1.20123 1.000 12.81828 325 LEU B C 1
ATOM 10279 O O . LEU B 1 325 ? -15.95455 -18.12188 -0.87925 1.000 14.16723 325 LEU B O 1
ATOM 10295 N N . MET B 1 326 ? -14.58416 -17.22879 -2.47184 1.000 14.35116 326 MET B N 1
ATOM 10296 C CA . MET B 1 326 ? -15.44719 -17.66013 -3.56055 1.000 16.58328 326 MET B CA 1
ATOM 10297 C C . MET B 1 326 ? -15.53808 -19.17484 -3.65300 1.000 16.55981 326 MET B C 1
ATOM 10298 O O . MET B 1 326 ? -16.44554 -19.67359 -4.31495 1.000 16.25622 326 MET B O 1
ATOM 10312 N N . GLN B 1 327 ? -14.59382 -19.91591 -3.05905 1.000 14.51112 327 GLN B N 1
ATOM 10313 C CA . GLN B 1 327 ? -14.65003 -21.37349 -3.14088 1.000 15.54970 327 GLN B CA 1
ATOM 10314 C C . GLN B 1 327 ? -15.62778 -21.99282 -2.13488 1.000 15.32410 327 GLN B C 1
ATOM 10315 O O . GLN B 1 327 ? -15.87125 -23.20708 -2.20179 1.000 15.92630 327 GLN B O 1
ATOM 10329 N N . LEU B 1 328 ? -16.16007 -21.23312 -1.17615 1.000 15.75392 328 LEU B N 1
ATOM 10330 C CA . LEU B 1 328 ? -17.09690 -21.82504 -0.23719 1.000 14.07166 328 LEU B CA 1
ATOM 10331 C C . LEU B 1 328 ? -18.35815 -22.32059 -0.94645 1.000 16.74847 328 LEU B C 1
ATOM 10332 O O . LEU B 1 328 ? -18.76932 -21.78264 -1.98653 1.000 17.95410 328 LEU B O 1
ATOM 10348 N N . PRO B 1 329 ? -19.00526 -23.32100 -0.38002 1.000 15.87702 329 PRO B N 1
ATOM 10349 C CA . PRO B 1 329 ? -20.23580 -23.83576 -0.98594 1.000 16.71293 329 PRO B CA 1
ATOM 10350 C C . PRO B 1 329 ? -21.31406 -22.75578 -1.07994 1.000 18.39319 329 PRO B C 1
ATOM 10351 O O . PRO B 1 329 ? -21.55392 -21.98735 -0.13362 1.000 21.37501 329 PRO B O 1
ATOM 10362 N N . TYR B 1 330 ? -21.99064 -22.70200 -2.23189 1.000 18.31172 330 TYR B N 1
ATOM 10363 C CA . TYR B 1 330 ? -23.04265 -21.70557 -2.46268 1.000 21.52746 330 TYR B CA 1
ATOM 10364 C C . TYR B 1 330 ? -24.32454 -22.44369 -2.82923 1.000 18.88132 330 TYR B C 1
ATOM 10365 O O . TYR B 1 330 ? -24.39441 -23.09079 -3.87964 1.000 19.16696 330 TYR B O 1
ATOM 10383 N N . SER B 1 331 ? -25.32682 -22.36630 -1.97871 1.000 18.34052 331 SER B N 1
ATOM 10384 C CA . SER B 1 331 ? -26.46631 -23.24878 -2.18130 1.000 19.75291 331 SER B CA 1
ATOM 10385 C C . SER B 1 331 ? -27.60847 -22.59110 -2.95275 1.000 20.03807 331 SER B C 1
ATOM 10386 O O . SER B 1 331 ? -27.77922 -21.36662 -2.95621 1.000 23.16354 331 SER B O 1
ATOM 10394 N N . ASN B 1 332 ? -28.38348 -23.43600 -3.61177 1.000 19.87520 332 ASN B N 1
ATOM 10395 C CA . ASN B 1 332 ? -29.69280 -23.08331 -4.16144 1.000 22.96009 332 ASN B CA 1
ATOM 10396 C C . ASN B 1 332 ? -30.65710 -24.10591 -3.57909 1.000 20.25311 332 ASN B C 1
ATOM 10397 O O . ASN B 1 332 ? -30.40003 -25.31317 -3.67286 1.000 18.63422 332 ASN B O 1
ATOM 10408 N N . CYS B 1 333 ? -31.77374 -23.64837 -3.03489 1.000 20.54215 333 CYS B N 1
ATOM 10409 C CA . CYS B 1 333 ? -32.71644 -24.53306 -2.35568 1.000 22.04812 333 CYS B CA 1
ATOM 10410 C C . CYS B 1 333 ? -34.10700 -24.37626 -2.94180 1.000 22.39754 333 CYS B C 1
ATOM 10411 O O . CYS B 1 333 ? -34.48228 -23.29070 -3.38995 1.000 24.81300 333 CYS B O 1
ATOM 10418 N N . LYS B 1 334 ? -34.85175 -25.48151 -2.95679 1.000 21.05095 334 LYS B N 1
ATOM 10419 C CA . LYS B 1 334 ? -36.29046 -25.47219 -3.22110 1.000 21.11084 334 LYS B CA 1
ATOM 10420 C C . LYS B 1 334 ? -37.01027 -25.92350 -1.96007 1.000 17.89685 334 LYS B C 1
ATOM 10421 O O . LYS B 1 334 ? -36.61149 -26.88447 -1.31659 1.000 19.83105 334 LYS B O 1
ATOM 10440 N N . GLU B 1 335 ? -38.10987 -25.27107 -1.63336 1.000 17.83316 335 GLU B N 1
ATOM 10441 C CA . GLU B 1 335 ? -38.92260 -25.70042 -0.51662 1.000 16.59570 335 GLU B CA 1
ATOM 10442 C C . GLU B 1 335 ? -39.88634 -26.77159 -1.02119 1.000 17.74931 335 GLU B C 1
ATOM 10443 O O . GLU B 1 335 ? -40.66840 -26.50815 -1.93042 1.000 19.53929 335 GLU B O 1
ATOM 10455 N N . VAL B 1 336 ? -39.84002 -27.96910 -0.43778 1.000 18.89844 336 VAL B N 1
ATOM 10456 C CA . VAL B 1 336 ? -40.65614 -29.09270 -0.88579 1.000 20.81633 336 VAL B CA 1
ATOM 10457 C C . VAL B 1 336 ? -41.34502 -29.64419 0.34841 1.000 22.56626 336 VAL B C 1
ATOM 10458 O O . VAL B 1 336 ? -40.69438 -30.17251 1.25477 1.000 21.11645 336 VAL B O 1
ATOM 10471 N N . GLY B 1 337 ? -42.67283 -29.48855 0.41141 1.000 23.79253 337 GLY B N 1
ATOM 10472 C CA . GLY B 1 337 ? -43.34436 -29.88745 1.62447 1.000 26.15465 337 GLY B CA 1
ATOM 10473 C C . GLY B 1 337 ? -42.84591 -29.07798 2.79261 1.000 25.68661 337 GLY B C 1
ATOM 10474 O O . GLY B 1 337 ? -42.76600 -27.85276 2.72480 1.000 27.68710 337 GLY B O 1
ATOM 10478 N N . ASP B 1 338 ? -42.49019 -29.75097 3.88276 1.000 27.83396 338 ASP B N 1
ATOM 10479 C CA . ASP B 1 338 ? -41.97474 -29.05064 5.04827 1.000 29.05026 338 ASP B CA 1
ATOM 10480 C C . ASP B 1 338 ? -40.44420 -29.07414 5.12680 1.000 27.06555 338 ASP B C 1
ATOM 10481 O O . ASP B 1 338 ? -39.89481 -28.84341 6.21118 1.000 28.86566 338 ASP B O 1
ATOM 10490 N N . LYS B 1 339 ? -39.75777 -29.29307 4.00275 1.000 23.40454 339 LYS B N 1
ATOM 10491 C CA . LYS B 1 339 ? -38.29014 -29.35745 4.03081 1.000 20.28891 339 LYS B CA 1
ATOM 10492 C C . LYS B 1 339 ? -37.67901 -28.46839 2.95892 1.000 17.59228 339 LYS B C 1
ATOM 10493 O O . LYS B 1 339 ? -38.33493 -28.03976 2.01242 1.000 20.45966 339 LYS B O 1
ATOM 10512 N N . CYS B 1 340 ? -36.39507 -28.16295 3.14006 1.000 18.03536 340 CYS B N 1
ATOM 10513 C CA . CYS B 1 340 ? -35.61062 -27.50840 2.10543 1.000 16.61534 340 CYS B CA 1
ATOM 10514 C C . CYS B 1 340 ? -34.76795 -28.53993 1.37315 1.000 18.82256 340 CYS B C 1
ATOM 10515 O O . CYS B 1 340 ? -34.13668 -29.40085 2.00627 1.000 20.45487 340 CYS B O 1
ATOM 10522 N N . LYS B 1 341 ? -34.77572 -28.46965 0.05307 1.000 17.71832 341 LYS B N 1
ATOM 10523 C CA . LYS B 1 341 ? -33.98996 -29.38374 -0.78322 1.000 15.36164 341 LYS B CA 1
ATOM 10524 C C . LYS B 1 341 ? -32.92860 -28.56753 -1.49910 1.000 15.21695 341 LYS B C 1
ATOM 10525 O O . LYS B 1 341 ? -33.26972 -27.69490 -2.30727 1.000 18.62228 341 LYS B O 1
ATOM 10544 N N . CYS B 1 342 ? -31.63386 -28.84326 -1.20332 1.000 13.82836 342 CYS B N 1
ATOM 10545 C CA . CYS B 1 342 ? -30.56688 -27.88624 -1.54358 1.000 13.82654 342 CYS B CA 1
ATOM 10546 C C . CYS B 1 342 ? -29.42176 -28.57695 -2.27135 1.000 14.98350 342 CYS B C 1
ATOM 10547 O O . CYS B 1 342 ? -29.08734 -29.71780 -1.95851 1.000 14.86487 342 CYS B O 1
ATOM 10554 N N . CYS B 1 343 ? -28.87007 -27.89293 -3.27022 1.000 13.94182 343 CYS B N 1
ATOM 10555 C CA . CYS B 1 343 ? -27.67598 -28.31800 -4.01241 1.000 13.96520 343 CYS B CA 1
ATOM 10556 C C . CYS B 1 343 ? -26.72951 -27.11887 -4.09739 1.000 15.35519 343 CYS B C 1
ATOM 10557 O O . CYS B 1 343 ? -27.16847 -25.97466 -4.00995 1.000 15.81017 343 CYS B O 1
ATOM 10564 N N . CYS B 1 344 ? -25.43350 -27.35750 -4.31821 1.000 14.63520 344 CYS B N 1
ATOM 10565 C CA . CYS B 1 344 ? -24.48929 -26.25141 -4.42122 1.000 15.43118 344 CYS B CA 1
ATOM 10566 C C . CYS B 1 344 ? -23.95552 -26.05718 -5.83293 1.000 15.71103 344 CYS B C 1
ATOM 10567 O O . CYS B 1 344 ? -23.79605 -27.00478 -6.59500 1.000 13.89380 344 CYS B O 1
ATOM 10574 N N . HIS B 1 345 ? -23.69523 -24.78721 -6.15210 1.000 14.93049 345 HIS B N 1
ATOM 10575 C CA . HIS B 1 345 ? -23.12691 -24.38651 -7.42308 1.000 14.69978 345 HIS B CA 1
ATOM 10576 C C . HIS B 1 345 ? -21.90710 -25.23919 -7.74668 1.000 12.53070 345 HIS B C 1
ATOM 10577 O O . HIS B 1 345 ? -21.04294 -25.43562 -6.88567 1.000 13.44593 345 HIS B O 1
ATOM 10591 N N . PRO B 1 346 ? -21.77721 -25.74247 -8.98638 1.000 14.86453 346 PRO B N 1
ATOM 10592 C CA . PRO B 1 346 ? -22.52839 -25.44647 -10.20901 1.000 15.81130 346 PRO B CA 1
ATOM 10593 C C . PRO B 1 346 ? -23.78506 -26.28240 -10.42413 1.000 16.02012 346 PRO B C 1
ATOM 10594 O O . PRO B 1 346 ? -24.29252 -26.32511 -11.56292 1.000 17.15708 346 PRO B O 1
ATOM 10605 N N . TYR B 1 347 ? -24.27367 -26.93661 -9.38357 1.000 15.66391 347 TYR B N 1
ATOM 10606 C CA . TYR B 1 347 ? -25.51488 -27.70844 -9.45460 1.000 15.37046 347 TYR B CA 1
ATOM 10607 C C . TYR B 1 347 ? -26.67045 -26.91329 -8.84916 1.000 15.96776 347 TYR B C 1
ATOM 10608 O O . TYR B 1 347 ? -26.46691 -25.91925 -8.13715 1.000 17.82179 347 TYR B O 1
ATOM 10626 N N . GLU B 1 348 ? -27.89417 -27.36013 -9.14451 1.000 17.95251 348 GLU B N 1
ATOM 10627 C CA . GLU B 1 348 ? -29.12860 -26.76368 -8.63881 1.000 17.86465 348 GLU B CA 1
ATOM 10628 C C . GLU B 1 348 ? -30.16209 -27.87574 -8.50697 1.000 16.61397 348 GLU B C 1
ATOM 10629 O O . GLU B 1 348 ? -30.05504 -28.90784 -9.17932 1.000 17.24484 348 GLU B O 1
ATOM 10641 N N . PRO B 1 349 ? -31.16575 -27.69518 -7.66057 1.000 16.67289 349 PRO B N 1
ATOM 10642 C CA . PRO B 1 349 ? -32.22813 -28.72123 -7.58434 1.000 19.00288 349 PRO B CA 1
ATOM 10643 C C . PRO B 1 349 ? -32.95380 -28.87075 -8.90440 1.000 20.07782 349 PRO B C 1
ATOM 10644 O O . PRO B 1 349 ? -33.18573 -27.88772 -9.63393 1.000 18.38542 349 PRO B O 1
ATOM 10655 N N . ASN B 1 350 ? -33.33595 -30.11868 -9.20189 1.000 19.95569 350 ASN B N 1
ATOM 10656 C CA . ASN B 1 350 ? -34.22200 -30.32563 -10.33718 1.000 21.45501 350 ASN B CA 1
ATOM 10657 C C . ASN B 1 350 ? -35.63574 -29.84244 -9.99343 1.000 21.32695 350 ASN B C 1
ATOM 10658 O O . ASN B 1 350 ? -35.91320 -29.32781 -8.91884 1.000 20.75620 350 ASN B O 1
ATOM 10669 N N . LYS B 1 351 ? -36.54624 -29.99767 -10.93223 1.000 25.20010 351 LYS B N 1
ATOM 10670 C CA . LYS B 1 351 ? -37.80241 -29.26115 -10.80304 1.000 34.10856 351 LYS B CA 1
ATOM 10671 C C . LYS B 1 351 ? -38.65434 -29.74744 -9.63678 1.000 29.68382 351 LYS B C 1
ATOM 10672 O O . LYS B 1 351 ? -39.35573 -28.93722 -9.02013 1.000 30.11400 351 LYS B O 1
ATOM 10691 N N . ASP B 1 352 ? -38.58754 -31.02277 -9.26878 1.000 27.38054 352 ASP B N 1
ATOM 10692 C CA . ASP B 1 352 ? -39.35585 -31.45829 -8.11070 1.000 28.13864 352 ASP B CA 1
ATOM 10693 C C . ASP B 1 352 ? -38.50768 -31.57474 -6.84889 1.000 25.51181 352 ASP B C 1
ATOM 10694 O O . ASP B 1 352 ? -39.00121 -32.04580 -5.81838 1.000 25.04127 352 ASP B O 1
ATOM 10703 N N . GLY B 1 353 ? -37.26912 -31.08979 -6.88335 1.000 23.14203 353 GLY B N 1
ATOM 10704 C CA . GLY B 1 353 ? -36.46860 -31.12409 -5.69396 1.000 23.17492 353 GLY B CA 1
ATOM 10705 C C . GLY B 1 353 ? -36.09784 -32.51229 -5.23953 1.000 23.96986 353 GLY B C 1
ATOM 10706 O O . GLY B 1 353 ? -35.94518 -32.73125 -4.03885 1.000 21.83320 353 GLY B O 1
ATOM 10710 N N . THR B 1 354 ? -35.90158 -33.45277 -6.17000 1.000 23.36298 354 THR B N 1
ATOM 10711 C CA . THR B 1 354 ? -35.48404 -34.79105 -5.79806 1.000 23.96511 354 THR B CA 1
ATOM 10712 C C . THR B 1 354 ? -34.02424 -35.07882 -6.11518 1.000 21.96797 354 THR B C 1
ATOM 10713 O O . THR B 1 354 ? -33.49180 -36.10147 -5.66789 1.000 24.05103 354 THR B O 1
ATOM 10724 N N . ALA B 1 355 ? -33.38213 -34.25325 -6.92390 1.000 21.24536 355 ALA B N 1
ATOM 10725 C CA . ALA B 1 355 ? -32.01878 -34.55783 -7.34281 1.000 20.28403 355 ALA B CA 1
ATOM 10726 C C . ALA B 1 355 ? -31.32608 -33.25818 -7.72708 1.000 19.00837 355 ALA B C 1
ATOM 10727 O O . ALA B 1 355 ? -31.96409 -32.23135 -7.93602 1.000 21.04194 355 ALA B O 1
ATOM 10734 N N . CYS B 1 356 ? -29.99709 -33.30677 -7.80164 1.000 19.08983 356 CYS B N 1
ATOM 10735 C CA . CYS B 1 356 ? -29.19881 -32.15850 -8.23368 1.000 19.43985 356 CYS B CA 1
ATOM 10736 C C . CYS B 1 356 ? -28.79370 -32.33020 -9.69391 1.000 20.54508 356 CYS B C 1
ATOM 10737 O O . CYS B 1 356 ? -28.42998 -33.43526 -10.12783 1.000 24.36996 356 CYS B O 1
ATOM 10744 N N . VAL B 1 357 ? -28.87081 -31.23628 -10.45336 1.000 18.85683 357 VAL B N 1
ATOM 10745 C CA . VAL B 1 357 ? -28.54571 -31.20597 -11.87175 1.000 19.54119 357 VAL B CA 1
ATOM 10746 C C . VAL B 1 357 ? -27.61480 -30.03103 -12.14751 1.000 18.63306 357 VAL B C 1
ATOM 10747 O O . VAL B 1 357 ? -27.59171 -29.04652 -11.41236 1.000 16.92709 357 VAL B O 1
ATOM 10760 N N . VAL B 1 358 ? -26.84381 -30.13590 -13.22136 1.000 19.76444 358 VAL B N 1
ATOM 10761 C CA . VAL B 1 358 ? -25.90608 -29.06082 -13.55378 1.000 20.13630 358 VAL B CA 1
ATOM 10762 C C . VAL B 1 358 ? -26.68103 -27.88287 -14.12321 1.000 20.71483 358 VAL B C 1
ATOM 10763 O O . VAL B 1 358 ? -27.59228 -28.05666 -14.94653 1.000 21.86753 358 VAL B O 1
ATOM 10776 N N . LYS B 1 359 ? -26.35349 -26.67998 -13.64444 1.000 21.86589 359 LYS B N 1
ATOM 10777 C CA . LYS B 1 359 ? -26.89425 -25.46137 -14.22895 1.000 22.84666 359 LYS B CA 1
ATOM 10778 C C . LYS B 1 359 ? -26.63963 -25.45331 -15.73324 1.000 21.23571 359 LYS B C 1
ATOM 10779 O O . LYS B 1 359 ? -25.55548 -25.79228 -16.20318 1.000 23.88025 359 LYS B O 1
ATOM 10798 N N . GLU B 1 360 ? -27.63451 -24.98346 -16.48582 1.000 23.39824 360 GLU B N 1
ATOM 10799 C CA . GLU B 1 360 ? -27.58631 -25.09369 -17.93978 1.000 25.99429 360 GLU B CA 1
ATOM 10800 C C . GLU B 1 360 ? -26.36260 -24.40639 -18.51953 1.000 25.00906 360 GLU B C 1
ATOM 10801 O O . GLU B 1 360 ? -25.70538 -24.95894 -19.41741 1.000 25.84406 360 GLU B O 1
ATOM 10813 N N . TYR B 1 361 ? -26.04979 -23.19412 -18.04840 1.000 23.86907 361 TYR B N 1
ATOM 10814 C CA . TYR B 1 361 ? -24.92840 -22.45864 -18.62056 1.000 22.03809 361 TYR B CA 1
ATOM 10815 C C . TYR B 1 361 ? -23.57200 -23.05161 -18.24487 1.000 23.01901 361 TYR B C 1
ATOM 10816 O O . TYR B 1 361 ? -22.57851 -22.62396 -18.80565 1.000 25.55304 361 TYR B O 1
ATOM 10834 N N . CYS B 1 362 ? -23.50486 -24.03776 -17.35913 1.000 21.68021 362 CYS B N 1
ATOM 10835 C CA . CYS B 1 362 ? -22.24873 -24.68636 -17.02741 1.000 21.06480 362 CYS B CA 1
ATOM 10836 C C . CYS B 1 362 ? -22.03771 -26.00221 -17.76607 1.000 23.70302 362 CYS B C 1
ATOM 10837 O O . CYS B 1 362 ? -20.97400 -26.60727 -17.61134 1.000 27.59545 362 CYS B O 1
ATOM 10844 N N . LYS B 1 363 ? -23.04108 -26.51796 -18.48500 1.000 25.91204 363 LYS B N 1
ATOM 10845 C CA . LYS B 1 363 ? -22.90012 -27.82542 -19.10796 1.000 30.65578 363 LYS B CA 1
ATOM 10846 C C . LYS B 1 363 ? -21.75780 -27.83075 -20.11580 1.000 33.40848 363 LYS B C 1
ATOM 10847 O O . LYS B 1 363 ? -21.42685 -26.80800 -20.72640 1.000 33.68354 363 LYS B O 1
ATOM 10866 N N . ARG B 1 364 ? -21.09823 -28.98791 -20.21850 1.000 33.97839 364 ARG B N 1
ATOM 10867 C CA . ARG B 1 364 ? -20.18796 -29.24278 -21.31892 1.000 37.50371 364 ARG B CA 1
ATOM 10868 C C . ARG B 1 364 ? -20.92238 -29.01174 -22.63297 1.000 40.02124 364 ARG B C 1
ATOM 10869 O O . ARG B 1 364 ? -22.14521 -29.17353 -22.72738 1.000 40.89721 364 ARG B O 1
ATOM 10890 N N . VAL B 1 365 ? -20.16833 -28.63288 -23.66254 1.000 42.27359 365 VAL B N 1
ATOM 10891 C CA . VAL B 1 365 ? -20.79145 -28.33939 -24.95028 1.000 46.21421 365 VAL B CA 1
ATOM 10892 C C . VAL B 1 365 ? -21.68581 -29.50101 -25.39094 1.000 47.54923 365 VAL B C 1
ATOM 10893 O O . VAL B 1 365 ? -22.84795 -29.31268 -25.78487 1.000 46.54727 365 VAL B O 1
ATOM 10906 N N . HIS B 1 366 ? -21.15806 -30.72460 -25.32250 1.000 48.96623 366 HIS B N 1
ATOM 10907 C CA . HIS B 1 366 ? -21.90796 -31.87724 -25.80426 1.000 48.05317 366 HIS B CA 1
ATOM 10908 C C . HIS B 1 366 ? -23.11397 -32.20873 -24.94095 1.000 45.18183 366 HIS B C 1
ATOM 10909 O O . HIS B 1 366 ? -23.94954 -33.00744 -25.36997 1.000 42.28637 366 HIS B O 1
ATOM 10923 N N . GLU B 1 367 ? -23.21426 -31.63586 -23.74408 1.000 46.77293 367 GLU B N 1
ATOM 10924 C CA . GLU B 1 367 ? -24.35032 -31.85542 -22.85964 1.000 45.99964 367 GLU B CA 1
ATOM 10925 C C . GLU B 1 367 ? -25.48460 -30.91695 -23.25356 1.000 46.97308 367 GLU B C 1
ATOM 10926 O O . GLU B 1 367 ? -26.57061 -30.96939 -22.67571 1.000 47.35597 367 GLU B O 1
#

Sequence (694 aa):
CPDFGDWKPWTDCLWYPPQHMYSKLSHACGMHAHRNLTGVMMDLPHGHKTPPPCGHCSFKFRCRRRPNTEGCYPLDGEVEVCHDHSDICTLPKLPHLGCGYAFINEKLKQCFTRPDTPSYVRLGYRKMFESIPKKHCIEKDGMCKCCCGDYEPNESGTECIIKPPAHDCPAYGPPSEWSECLWFPLKNIVSHVYDDHCHVHKEPDGYEPHSVAPANVHIPEKCGFCSFRVKCMKKRDKKDGCFPLKLGKKSCGKDDCPTCGDICTLDKINGSSCAFPRVMKEKIWDDFTATSKEKHMPHWKRDGYAKMMLMQLPYSNCKEVGDDKCKCCCHPYEPNKDGTACVVKEYCKRRVHELKCPDFGDWKPWTDCLWYPPQHMYSKLSHACGMHAHRNLTGVMDLPHGHKTPPPCGHCSFKFRCRRRPNTEGCYPLDGEEVEEVCHDHSDICTLPKLPHLGCGYAFINEKLKQCFTRPDTPSYVRLGYRKMFEESIPKKHCIEKDGMCKCCCCGDYEPNESGTECIKPPAHDCPAYGPPSEWSECLWFPLKNIVSHVYDHCHVHKEPDGYEPHSVAPANVHIPEKCGFCSSFRVKCMKRDKKDGCFPLKLGKKSCGKDDCPTCGDICTLDKINGSCAFPRVMKEKIWDDDFTATSKEKHMPHWKRDGYAKMLMQLPYSNCKEVGDKCKCCCHPYEPNKDGTACVVKEYCKRVHE

Nearest PDB structures (foldseek):
  6qix-assembly2_B  TM=1.003E+00  e=6.464E-75  Trichuris muris
  3f6g-assembly1_A  TM=2.592E-01  e=1.601E+00  Leptospira interrogans
  5yvq-assembly1_A  TM=1.435E-01  e=8.217E+00  Muvirus mu
  6qix-assembly2_B  TM=1.000E+00  e=2.408E-71  Trichuris muris
  3f6g-assembly1_A  TM=2.391E-01  e=1.727E+00  Leptospira interrogans

Foldseek 3Di:
DDDWPDKDDKDDFDDDDPLRRLQRQQVLQVHGSPFDCPPLDDAPPPDDADPQAFLQTWIKIKTADDDDQLDHTMDMDIDGDCVRWWWDKGAQDQLQGLQVQASCVLQLCLQQEQPRRPSNSVRVVNVVVNRWGWFWDDDPRIIIIHTDQWHADPRSGGTDRDPDQPFFDWDDKFDWDAWDDDDPVRVQVVCCVRQVHDQDPLHDDFDFPDDDCFDDDPAAQLQTKIKMWIAGDDGPPADGIDIDIHGDDCVRDPHNFWWDKGADDPQDPCVLVVRLSVRSNVLVVSCVVSVPHRSHSNRVVNVVVRHWRWDWDDAPRITTIHTPQWYADDRSGGIDGDPSSDDPVVD/DFDDWDDKADKDDWDDDDPLRRQQVQQVLAVHGSPFDCVPVQGAPPPDDDDPQAQLQIWIKIKTADDDDQLDDTMDMDIGTDCVRWWWDWAAQGQLQGLQQQASCVQLLLLQQEQPRRPSNSVVVVNVVVNRWGWFWDDAPNTITIHTDQWYADPRSGGTDRDPDQPFFDWDDKFDWDAWFFDDPVRVVVCCCVRQVHDADPLHDDFDFPAPPPWDGDPAAQLQTKIKMWIAGDDDVPADGIDIDIHGDDCVRDPHNFWWDKTADDPQDDCRLVVRLSVRSNVLVVVCVVSVPGRNRSNRVVNVSSPHWRWEWDCAPRIITIHTPQWYADPRSGGIDGDPSSDDPVD

B-factor: mean 35.57, std 18.38, range [10.06, 186.73]

Secondary structure (DSSP, 8-state):
-PPP--PPPP-PPB--SHHHHHHHHHHHTT-------TTTSPPSTTPPPPPS-TT--EEEEEEE---BTTB-SEEEEEEE-TT--SPEEEEPBTTTBS-TTTTTHHHHGGG-STTS-HHHHHHHHHHHHHSPPEEEEEETTEEEEEETT-EE-TTSSSEE-PPP--PPPP-PPPPPPPPB-SSHHHHHHHHHHHHT----TT-------S-SS----SS-TT--EEEEEEE---BTTB--EEEEEEE--TTTSTTTTSPEEEE-BTTBS-HHHHHHHHHHHHHHHHHHHTT--HHHHHHHHHHHTTS--EEEEEETTEEEEEETTEEE-TTSSSEEE-GGGS-GGG-/--PPP-PPPPPP--B--SHHHHHHHHHHHTT-------TTTSPPPTT-PPPPS-TT--EEEEEEE---BTTB-SEEEEEEE-TT--SPEEEPPBTTTBS-TTTTTHHHHGGG-STTS-HHHHHHHHHHHHHSPPEEEEEETTEEEEEETT-EE-TTSSSEE-PPP--PPPP-PPPPPPPPB-SSHHHHHHHHHHHHT----TT-------PPTT----SS-TT--EEEEEEE---BTTB--EEEEEEE--TTTSTTTTSPEEEE-BTTBS-HHHHHHHHHHHHHHHHHHHTT--HHHHHHHHHHHTTS--EEEEEETTEEEEEETTEEE-TTSSSEEE-GGGS-TT-

Radius of gyration: 30.43 Å; Cα contacts (8 Å, |Δi|>4): 1406; chains: 2; bounding box: 61×98×56 Å

Solvent-accessible surface area: 35115 Å² total; per-residue (Å²): 105,70,133,36,65,62,76,71,116,92,26,122,51,4,31,58,61,21,46,80,10,41,23,90,36,14,107,13,6,47,57,139,31,116,25,100,13,89,62,23,40,63,37,29,188,66,88,190,59,31,102,43,8,0,12,3,0,0,70,8,56,0,57,99,40,95,87,63,136,42,6,22,25,27,16,12,67,41,93,42,11,93,140,76,45,117,28,4,53,20,9,75,18,87,67,33,6,6,0,22,17,1,34,43,15,59,20,44,11,4,14,8,15,33,92,14,36,79,35,6,39,86,9,49,125,117,38,41,61,40,39,12,87,30,34,2,41,67,80,151,42,65,0,43,1,0,1,33,102,44,25,15,27,165,62,3,99,102,10,74,134,38,122,93,69,108,46,37,94,68,32,126,76,29,64,23,5,84,25,7,41,66,45,14,142,63,6,19,58,94,16,47,100,35,5,139,35,161,75,56,132,74,13,21,50,23,128,69,40,41,76,109,135,56,134,72,30,129,50,7,0,28,8,0,5,3,1,63,6,48,77,45,109,148,86,121,12,2,30,30,14,100,27,23,8,30,0,0,1,122,70,15,3,38,42,0,17,73,26,7,58,38,83,62,52,154,61,38,20,35,31,22,123,76,50,28,49,104,22,6,65,60,2,21,45,32,10,105,128,91,154,27,58,27,56,52,29,10,8,32,0,74,40,8,26,10,22,19,81,28,42,35,88,94,57,63,103,69,0,43,2,0,4,10,0,10,62,12,23,168,91,2,88,43,19,49,20,18,99,31,0,53,49,82,133,68,70,220,36,65,132,46,39,137,71,74,109,93,26,111,44,6,30,56,66,19,49,85,11,45,21,84,34,14,99,13,5,45,62,146,30,149,39,102,12,92,61,31,42,59,40,29,189,54,84,171,57,29,104,50,9,0,11,3,0,0,64,5,55,0,69,95,46,85,86,66,129,30,3,22,18,26,14,8,68,42,91,43,12,101,135,64,42,117,26,4,52,23,7,84,22,81,69,27,7,6,0,30,16,0,36,45,14,40,18,47,12,4,11,8,18,33,92,14,38,78,38,7,25,95,11,52,86,114,37,41,79,40,36,11,92,30,35,2,41,61,75,132,43,63,0,35,1,0,1,33,101,43,22,15,24,152,47,2,87,103,19,80,124,40,122,95,74,110,45,38,94,68,31,126,77,30,67,21,5,84,24,6,41,69,50,14,151,63,5,21,69,93,25,56,107,32,4,152,38,157,88,53,132,88,12,30,39,22,124,73,40,45,44,99,144,42,135,74,30,133,48,7,0,30,9,0,4,4,1,62,6,44,82,43,102,133,87,128,12,3,27,22,11,92,25,15,10,31,1,0,2,118,67,15,3,37,46,0,17,74,26,6,58,27,80,55,56,148,58,41,18,36,17,21,111,77,50,20,45,104,17,12,62,61,2,28,58,35,9,106,123,97,160,28,57,28,58,62,29,9,8,32,0,76,43,8,21,8,20,14,74,22,40,38,73,92,57,66,102,70,0,44,3,0,4,6,1,10,65,11,21,164,89,2,90,41,18,51,20,21,124,32,1,58,55,114,137,93